Protein 8SW0 (pdb70)

Radius of gyration: 29.97 Å; Cα contacts (8 Å, |Δi|>4): 1704; chains: 1; bounding box: 80×82×67 Å

Solvent-accessible surface area: 35642 Å² total; per-residue (Å²): 118,145,93,19,71,52,40,6,25,9,79,17,0,33,3,42,0,42,14,50,40,147,91,49,42,1,83,7,98,0,76,0,30,0,65,0,148,113,56,18,72,89,2,20,3,9,5,15,91,7,100,19,113,60,0,4,1,24,29,139,85,93,151,66,47,96,9,114,20,83,74,88,68,126,171,72,35,41,4,17,1,38,12,92,60,46,11,107,102,31,59,4,48,0,67,0,30,2,63,4,85,1,9,84,143,74,65,0,0,3,41,6,105,30,89,23,104,116,21,136,72,68,61,3,4,0,0,11,0,52,31,22,15,0,16,30,0,0,1,0,5,4,12,2,35,41,25,4,23,0,19,1,9,0,5,0,30,109,98,31,49,3,15,1,0,7,58,65,95,72,121,110,97,53,120,126,57,128,87,20,14,33,0,90,3,22,152,4,34,51,0,0,2,2,0,0,0,0,0,7,0,32,26,49,83,25,97,50,176,6,168,47,43,15,45,0,66,0,11,0,25,51,64,77,23,142,33,0,128,19,0,14,78,6,0,17,107,2,0,16,24,0,70,83,15,1,113,19,87,18,45,7,77,23,0,5,0,0,0,3,23,104,1,59,52,23,33,3,7,0,0,0,0,0,0,1,89,39,117,33,0,10,27,48,120,186,133,43,94,62,16,15,111,4,153,3,1,21,44,0,0,23,12,0,0,0,0,0,11,2,0,13,7,1,11,60,10,6,22,22,14,8,6,6,23,0,0,0,18,2,0,19,20,32,4,2,41,126,35,28,90,125,20,61,0,38,2,45,0,0,46,33,21,8,15,101,0,0,107,49,1,7,50,96,136,17,41,35,2,20,44,99,9,36,67,17,71,76,7,117,137,47,61,60,36,8,2,55,4,0,0,0,2,0,1,22,3,3,28,34,25,11,20,62,177,41,0,69,120,0,1,39,68,8,1,72,110,22,78,61,112,30,5,23,0,88,43,0,0,83,4,1,66,102,17,18,69,64,58,0,38,52,1,2,60,29,0,1,100,47,74,0,0,0,4,0,72,0,74,31,79,67,68,155,81,41,16,31,0,94,4,32,11,100,16,4,24,9,49,12,78,65,140,32,174,99,80,19,63,3,37,0,12,1,6,0,0,4,33,121,66,22,104,126,45,79,64,98,30,40,0,75,112,76,125,34,98,10,80,1,154,98,1,75,90,126,14,12,2,8,0,6,25,11,8,19,1,0,1,8,6,29,14,18,71,72,8,6,114,40,1,37,68,0,2,102,93,66,43,0,15,42,21,0,4,0,7,4,0,18,16,5,11,24,1,0,49,6,35,54,23,56,2,23,42,0,0,108,3,0,63,0,1,36,59,1,73,30,48,12,0,0,42,24,0,8,75,18,0,18,83,0,14,46,8,0,18,32,26,154,14,65,128,28,0,35,71,1,5,36,61,1,0,27,41,5,7,149,91,19,23,40,84,98,110,142,86,54,48,54,43,58,23,84,3,5,12,51,1,6,10,34,3,0,70,11,24,39,119,61,6,13,67,40,1,79,127,48,6,103,54,23,48,104,57,144,129,110,11,54,59,85,10,32,37,10,0,0,61,2,6,1,17,56,26,72,24,91,20,0,79,41,0,34,131,24,0,148,122,14,137,108,100,110,26,42,29,27,0,5,137,6,0,2,10,2,56,76,98,100,6,3,101,95,1,1,83,28,0,30,41,183,64,6,84,71,108,17,1,0,23,0,1,14,19,0,4,44,10,21,78,85,0,8,95,33,0,9,130,18,1,67,94,46,19,148,73,1,63,115,81,14,98,63,34,139,35,2,18,64,4,0,98,58,2,0,58,24,4,4,55,84,172,26,4,47,69,0,121,54,21,12,120,85,81,86,2,89,37,0,100,171,17,10,103,90,7,18,67,46,0,89,28,13,10,56,6,21,188,109,12,23,99,63,2,44,95,19,4,65,126,70,128,119

Structure (mmCIF, N/CA/C/O backbone):
data_8SW0
#
_entry.id   8SW0
#
_cell.length_a   70.684
_cell.length_b   257.715
_cell.length_c   60.387
_cell.angle_alpha   90.000
_cell.angle_beta   90.000
_cell.angle_gamma   90.000
#
_symmetry.space_group_name_H-M   'P 21 21 2'
#
loop_
_entity.id
_entity.type
_entity.pdbx_description
1 polymer 'Puromycin-sensitive aminopeptidase'
2 non-polymer 'ZINC ION'
3 non-polymer '1,4-DIETHYLENE DIOXIDE'
4 non-polymer 2-AMINO-2-HYDROXYMETHYL-PROPANE-1,3-DIOL
5 water water
#
loop_
_atom_site.group_PDB
_atom_site.id
_atom_site.type_symbol
_atom_site.label_atom_id
_atom_site.label_alt_id
_atom_site.label_comp_id
_atom_site.label_asym_id
_atom_site.label_entity_id
_atom_site.label_seq_id
_atom_site.pdbx_PDB_ins_code
_atom_site.Cartn_x
_atom_site.Cartn_y
_atom_site.Cartn_z
_atom_site.occupancy
_atom_site.B_iso_or_equiv
_atom_site.auth_seq_id
_atom_site.auth_comp_id
_atom_site.auth_asym_id
_atom_site.auth_atom_id
_atom_site.pdbx_PDB_model_num
ATOM 1 N N . PHE A 1 34 ? 28.148 113.486 2.627 1.00 90.33 51 PHE A N 1
ATOM 2 C CA . PHE A 1 34 ? 29.228 113.289 3.589 1.00 89.33 51 PHE A CA 1
ATOM 3 C C . PHE A 1 34 ? 30.543 112.961 2.891 1.00 90.10 51 PHE A C 1
ATOM 4 O O . PHE A 1 34 ? 30.573 112.197 1.927 1.00 89.98 51 PHE A O 1
ATOM 12 N N . GLU A 1 35 ? 31.631 113.543 3.391 1.00 91.27 52 GLU A N 1
ATOM 13 C CA . GLU A 1 35 ? 32.969 113.253 2.900 1.00 92.92 52 GLU A CA 1
ATOM 14 C C . GLU A 1 35 ? 33.918 113.127 4.081 1.00 88.18 52 GLU A C 1
ATOM 15 O O . GLU A 1 35 ? 33.807 113.873 5.058 1.00 88.22 52 GLU A O 1
ATOM 21 N N . ARG A 1 36 ? 34.848 112.181 3.984 1.00 84.67 53 ARG A N 1
ATOM 22 C CA . ARG A 1 36 ? 35.792 111.938 5.063 1.00 81.54 53 ARG A CA 1
ATOM 23 C C . ARG A 1 36 ? 36.807 113.078 5.145 1.00 81.29 53 ARG A C 1
ATOM 24 O O . ARG A 1 36 ? 36.789 114.029 4.359 1.00 84.89 53 ARG A O 1
ATOM 32 N N . LEU A 1 37 ? 37.708 112.973 6.118 1.00 77.69 54 LEU A N 1
ATOM 33 C CA . LEU A 1 37 ? 38.713 114.002 6.321 1.00 77.36 54 LEU A CA 1
ATOM 34 C C . LEU A 1 37 ? 39.693 114.029 5.145 1.00 77.40 54 LEU A C 1
ATOM 35 O O . LEU A 1 37 ? 39.881 113.019 4.459 1.00 75.47 54 LEU A O 1
ATOM 40 N N . PRO A 1 38 ? 40.317 115.183 4.881 1.00 78.55 55 PRO A N 1
ATOM 41 C CA . PRO A 1 38 ? 41.158 115.305 3.677 1.00 80.29 55 PRO A CA 1
ATOM 42 C C . PRO A 1 38 ? 42.355 114.372 3.651 1.00 80.50 55 PRO A C 1
ATOM 43 O O . PRO A 1 38 ? 42.863 114.084 2.561 1.00 82.42 55 PRO A O 1
ATOM 47 N N . ALA A 1 39 ? 42.834 113.908 4.805 1.00 79.97 56 ALA A N 1
ATOM 48 C CA . ALA A 1 39 ? 43.968 112.989 4.899 1.00 83.21 56 ALA A CA 1
ATOM 49 C C . ALA A 1 39 ? 45.271 113.603 4.393 1.00 86.92 56 ALA A C 1
ATOM 50 O O . ALA A 1 39 ? 46.247 112.884 4.155 1.00 88.02 56 ALA A O 1
ATOM 52 N N . ASP A 1 40 ? 45.310 114.925 4.211 1.00 88.34 57 ASP A N 1
ATOM 53 C CA . ASP A 1 40 ? 46.568 115.586 3.888 1.00 90.33 57 ASP A CA 1
ATOM 54 C C . ASP A 1 40 ? 47.515 115.618 5.079 1.00 87.60 57 ASP A C 1
ATOM 55 O O . ASP A 1 40 ? 48.730 115.743 4.891 1.00 87.89 57 ASP A O 1
ATOM 60 N N . VAL A 1 41 ? 46.985 115.507 6.295 1.00 85.88 58 VAL A N 1
ATOM 61 C CA . VAL A 1 41 ? 47.776 115.459 7.519 1.00 83.45 58 VAL A CA 1
ATOM 62 C C . VAL A 1 41 ? 47.267 114.278 8.335 1.00 78.66 58 VAL A C 1
ATOM 63 O O . VAL A 1 41 ? 46.144 114.315 8.853 1.00 76.36 58 VAL A O 1
ATOM 67 N N . SER A 1 42 ? 48.085 113.230 8.450 1.00 77.01 59 SER A N 1
ATOM 68 C CA . SER A 1 42 ? 47.680 112.057 9.208 1.00 74.75 59 SER A CA 1
ATOM 69 C C . SER A 1 42 ? 48.436 111.980 10.531 1.00 74.40 59 SER A C 1
ATOM 70 O O . SER A 1 42 ? 49.630 112.296 10.582 1.00 74.80 59 SER A O 1
ATOM 73 N N . PRO A 1 43 ? 47.773 111.572 11.609 1.00 72.96 60 PRO A N 1
ATOM 74 C CA . PRO A 1 43 ? 48.436 111.519 12.914 1.00 72.99 60 PRO A CA 1
ATOM 75 C C . PRO A 1 43 ? 49.357 110.315 13.044 1.00 73.24 60 PRO A C 1
ATOM 76 O O . PRO A 1 43 ? 49.267 109.335 12.302 1.00 71.37 60 PRO A O 1
ATOM 80 N N . ILE A 1 44 ? 50.257 110.409 14.024 1.00 73.64 61 ILE A N 1
ATOM 81 C CA . ILE A 1 44 ? 51.207 109.350 14.342 1.00 71.70 61 ILE A CA 1
ATOM 82 C C . ILE A 1 44 ? 51.106 108.934 15.805 1.00 70.17 61 ILE A C 1
ATOM 83 O O . ILE A 1 44 ? 51.067 107.741 16.122 1.00 67.03 61 ILE A O 1
ATOM 88 N N . ASN A 1 45 ? 51.055 109.907 16.713 1.00 72.08 62 ASN A N 1
ATOM 89 C CA . ASN A 1 45 ? 50.993 109.625 18.141 1.00 70.91 62 ASN A CA 1
ATOM 90 C C . ASN A 1 45 ? 50.232 110.737 18.847 1.00 71.00 62 ASN A C 1
ATOM 91 O O . ASN A 1 45 ? 50.517 111.919 18.633 1.00 72.26 62 ASN A O 1
ATOM 96 N N . TYR A 1 46 ? 49.273 110.354 19.688 1.00 68.85 63 TYR A N 1
ATOM 97 C CA . TYR A 1 46 ? 48.507 111.294 20.497 1.00 70.05 63 TYR A CA 1
ATOM 98 C C . TYR A 1 46 ? 49.072 111.310 21.913 1.00 71.62 63 TYR A C 1
ATOM 99 O O . TYR A 1 46 ? 49.140 110.265 22.568 1.00 71.09 63 TYR A O 1
ATOM 108 N N . SER A 1 47 ? 49.464 112.490 22.384 1.00 73.43 64 SER A N 1
ATOM 109 C CA . SER A 1 47 ? 49.902 112.689 23.764 1.00 76.77 64 SER A CA 1
ATOM 110 C C . SER A 1 47 ? 48.837 113.528 24.463 1.00 79.07 64 SER A C 1
ATOM 111 O O . SER A 1 47 ? 48.787 114.750 24.295 1.00 81.82 64 SER A O 1
ATOM 114 N N . LEU A 1 48 ? 47.986 112.868 25.245 1.00 78.33 65 LEU A N 1
ATOM 115 C CA . LEU A 1 48 ? 46.852 113.506 25.897 1.00 78.52 65 LEU A CA 1
ATOM 116 C C . LEU A 1 48 ? 47.051 113.549 27.405 1.00 78.60 65 LEU A C 1
ATOM 117 O O . LEU A 1 48 ? 47.597 112.614 27.999 1.00 77.55 65 LEU A O 1
ATOM 122 N N . CYS A 1 49 ? 46.594 114.641 28.018 1.00 79.89 66 CYS A N 1
ATOM 123 C CA . CYS A 1 49 ? 46.591 114.788 29.473 1.00 80.64 66 CYS A CA 1
ATOM 124 C C . CYS A 1 49 ? 45.307 115.518 29.854 1.00 81.59 66 CYS A C 1
ATOM 125 O O . CYS A 1 49 ? 45.240 116.747 29.776 1.00 84.49 66 CYS A O 1
ATOM 128 N N . LEU A 1 50 ? 44.296 114.759 30.264 1.00 79.32 67 LEU A N 1
ATOM 129 C CA . LEU A 1 50 ? 43.004 115.311 30.642 1.00 80.59 67 LEU A CA 1
ATOM 130 C C . LEU A 1 50 ? 42.916 115.449 32.156 1.00 84.90 67 LEU A C 1
ATOM 131 O O . LEU A 1 50 ? 43.302 114.540 32.896 1.00 83.29 67 LEU A O 1
ATOM 136 N N . LYS A 1 51 ? 42.409 116.594 32.611 1.00 90.71 68 LYS A N 1
ATOM 137 C CA . LYS A 1 51 ? 42.149 116.811 34.031 1.00 96.97 68 LYS A CA 1
ATOM 138 C C . LYS A 1 51 ? 40.647 116.927 34.241 1.00 103.37 68 LYS A C 1
ATOM 139 O O . LYS A 1 51 ? 40.076 118.013 34.051 1.00 104.97 68 LYS A O 1
ATOM 145 N N . PRO A 1 52 ? 39.960 115.849 34.621 1.00 109.28 69 PRO A N 1
ATOM 146 C CA . PRO A 1 52 ? 38.500 115.912 34.789 1.00 113.18 69 PRO A CA 1
ATOM 147 C C . PRO A 1 52 ? 38.127 116.788 35.976 1.00 121.24 69 PRO A C 1
ATOM 148 O O . PRO A 1 52 ? 38.451 116.474 37.123 1.00 122.80 69 PRO A O 1
ATOM 152 N N . ASP A 1 53 ? 37.442 117.894 35.693 1.00 126.30 70 ASP A N 1
ATOM 153 C CA . ASP A 1 53 ? 37.005 118.824 36.733 1.00 133.81 70 ASP A CA 1
ATOM 154 C C . ASP A 1 53 ? 35.660 118.336 37.255 1.00 133.45 70 ASP A C 1
ATOM 155 O O . ASP A 1 53 ? 34.599 118.694 36.740 1.00 133.11 70 ASP A O 1
ATOM 160 N N . LEU A 1 54 ? 35.708 117.496 38.286 1.00 136.60 71 LEU A N 1
ATOM 161 C CA . LEU A 1 54 ? 34.494 116.989 38.903 1.00 139.05 71 LEU A CA 1
ATOM 162 C C . LEU A 1 54 ? 33.759 118.120 39.621 1.00 142.52 71 LEU A C 1
ATOM 163 O O . LEU A 1 54 ? 34.306 119.203 39.852 1.00 146.92 71 LEU A O 1
ATOM 168 N N . LEU A 1 55 ? 32.487 117.862 39.943 1.00 138.70 72 LEU A N 1
ATOM 169 C CA . LEU A 1 55 ? 31.587 118.815 40.593 1.00 139.68 72 LEU A CA 1
ATOM 170 C C . LEU A 1 55 ? 31.230 119.974 39.666 1.00 136.61 72 LEU A C 1
ATOM 171 O O . LEU A 1 55 ? 30.094 120.458 39.685 1.00 138.76 72 LEU A O 1
ATOM 176 N N . ASP A 1 56 ? 32.186 120.430 38.857 1.00 131.59 73 ASP A N 1
ATOM 177 C CA . ASP A 1 56 ? 31.921 121.438 37.841 1.00 128.07 73 ASP A CA 1
ATOM 178 C C . ASP A 1 56 ? 31.502 120.831 36.508 1.00 120.19 73 ASP A C 1
ATOM 179 O O . ASP A 1 56 ? 31.018 121.562 35.637 1.00 120.22 73 ASP A O 1
ATOM 184 N N . PHE A 1 57 ? 31.685 119.519 36.335 1.00 112.75 74 PHE A N 1
ATOM 185 C CA . PHE A 1 57 ? 31.220 118.789 35.153 1.00 103.84 74 PHE A CA 1
ATOM 186 C C . PHE A 1 57 ? 31.872 119.309 33.873 1.00 98.32 74 PHE A C 1
ATOM 187 O O . PHE A 1 57 ? 31.241 119.384 32.817 1.00 95.28 74 PHE A O 1
ATOM 195 N N . THR A 1 58 ? 33.149 119.670 33.969 1.00 97.31 75 THR A N 1
ATOM 196 C CA . THR A 1 58 ? 33.952 120.085 32.827 1.00 85.37 75 THR A CA 1
ATOM 197 C C . THR A 1 58 ? 35.292 119.363 32.884 1.00 95.05 75 THR A C 1
ATOM 198 O O . THR A 1 58 ? 35.570 118.597 33.812 1.00 94.06 75 THR A O 1
ATOM 202 N N . PHE A 1 59 ? 36.128 119.602 31.877 1.00 94.98 76 PHE A N 1
ATOM 203 C CA . PHE A 1 59 ? 37.477 119.055 31.874 1.00 95.54 76 PHE A CA 1
ATOM 204 C C . PHE A 1 59 ? 38.334 119.860 30.912 1.00 100.46 76 PHE A C 1
ATOM 205 O O . PHE A 1 59 ? 37.855 120.337 29.880 1.00 101.08 76 PHE A O 1
ATOM 213 N N . GLU A 1 60 ? 39.607 120.005 31.266 1.00 105.29 77 GLU A N 1
ATOM 214 C CA . GLU A 1 60 ? 40.591 120.666 30.425 1.00 110.18 77 GLU A CA 1
ATOM 215 C C . GLU A 1 60 ? 41.714 119.690 30.111 1.00 112.32 77 GLU A C 1
ATOM 216 O O . GLU A 1 60 ? 42.081 118.859 30.948 1.00 112.42 77 GLU A O 1
ATOM 222 N N . GLY A 1 61 ? 42.250 119.787 28.899 1.00 113.67 78 GLY A N 1
ATOM 223 C CA . GLY A 1 61 ? 43.302 118.885 28.475 1.00 111.60 78 GLY A CA 1
ATOM 224 C C . GLY A 1 61 ? 44.095 119.469 27.334 1.00 111.28 78 GLY A C 1
ATOM 225 O O . GLY A 1 61 ? 43.571 120.229 26.514 1.00 112.72 78 GLY A O 1
ATOM 226 N N . LYS A 1 62 ? 45.374 119.110 27.283 1.00 109.76 79 LYS A N 1
ATOM 227 C CA . LYS A 1 62 ? 46.277 119.542 26.227 1.00 108.47 79 LYS A CA 1
ATOM 228 C C . LYS A 1 62 ? 46.691 118.334 25.398 1.00 103.00 79 LYS A C 1
ATOM 229 O O . LYS A 1 62 ? 46.869 117.234 25.932 1.00 101.38 79 LYS A O 1
ATOM 235 N N . LEU A 1 63 ? 46.837 118.541 24.093 1.00 99.59 80 LEU A N 1
ATOM 236 C CA . LEU A 1 63 ? 47.131 117.470 23.152 1.00 94.44 80 LEU A CA 1
ATOM 237 C C . LEU A 1 63 ? 48.392 117.815 22.374 1.00 93.66 80 LEU A C 1
ATOM 238 O O . LEU A 1 63 ? 48.470 118.881 21.752 1.00 95.20 80 LEU A O 1
ATOM 243 N N . GLU A 1 64 ? 49.373 116.917 22.412 1.00 90.93 81 GLU A N 1
ATOM 244 C CA . GLU A 1 64 ? 50.577 117.009 21.587 1.00 89.59 81 GLU A CA 1
ATOM 245 C C . GLU A 1 64 ? 50.530 115.844 20.606 1.00 83.92 81 GLU A C 1
ATOM 246 O O . GLU A 1 64 ? 50.890 114.715 20.950 1.00 83.31 81 GLU A O 1
ATOM 252 N N . ALA A 1 65 ? 50.084 116.119 19.384 1.00 81.48 82 ALA A N 1
ATOM 253 C CA . ALA A 1 65 ? 49.879 115.088 18.374 1.00 78.83 82 ALA A CA 1
ATOM 254 C C . ALA A 1 65 ? 51.021 115.137 17.367 1.00 78.10 82 ALA A C 1
ATOM 255 O O . ALA A 1 65 ? 51.102 116.062 16.552 1.00 77.54 82 ALA A O 1
ATOM 257 N N . ALA A 1 66 ? 51.904 114.143 17.426 1.00 77.28 83 ALA A N 1
ATOM 258 C CA . ALA A 1 66 ? 52.902 113.973 16.380 1.00 76.12 83 ALA A CA 1
ATOM 259 C C . ALA A 1 66 ? 52.212 113.539 15.095 1.00 75.39 83 ALA A C 1
ATOM 260 O O . ALA A 1 66 ? 51.465 112.556 15.082 1.00 73.68 83 ALA A O 1
ATOM 262 N N . ALA A 1 67 ? 52.446 114.280 14.014 1.00 78.78 84 ALA A N 1
ATOM 263 C CA . ALA A 1 67 ? 51.737 114.051 12.765 1.00 81.46 84 ALA A CA 1
ATOM 264 C C . ALA A 1 67 ? 52.709 114.122 11.598 1.00 85.29 84 ALA A C 1
ATOM 265 O O . ALA A 1 67 ? 53.876 114.493 11.748 1.00 88.42 84 ALA A O 1
ATOM 267 N N . GLN A 1 68 ? 52.207 113.757 10.420 1.00 86.39 85 GLN A N 1
ATOM 268 C CA . GLN A 1 68 ? 52.964 113.811 9.177 1.00 89.76 85 GLN A CA 1
ATOM 269 C C . GLN A 1 68 ? 52.152 114.569 8.140 1.00 89.77 85 GLN A C 1
ATOM 270 O O . GLN A 1 68 ? 50.972 114.269 7.931 1.00 87.73 85 GLN A O 1
ATOM 276 N N . VAL A 1 69 ? 52.780 115.548 7.495 1.00 92.38 86 VAL A N 1
ATOM 277 C CA . VAL A 1 69 ? 52.132 116.328 6.446 1.00 94.25 86 VAL A CA 1
ATOM 278 C C . VAL A 1 69 ? 52.397 115.606 5.129 1.00 94.98 86 VAL A C 1
ATOM 279 O O . VAL A 1 69 ? 53.464 115.746 4.530 1.00 96.86 86 VAL A O 1
ATOM 283 N N . ARG A 1 70 ? 51.418 114.819 4.680 1.00 94.26 87 ARG A N 1
ATOM 284 C CA . ARG A 1 70 ? 51.580 114.058 3.449 1.00 95.35 87 ARG A CA 1
ATOM 285 C C . ARG A 1 70 ? 51.458 114.932 2.209 1.00 95.80 87 ARG A C 1
ATOM 286 O O . ARG A 1 70 ? 51.894 114.520 1.128 1.00 96.08 87 ARG A O 1
ATOM 294 N N . GLN A 1 71 ? 50.877 116.122 2.339 1.00 95.76 88 GLN A N 1
ATOM 295 C CA . GLN A 1 71 ? 50.688 117.016 1.207 1.00 97.54 88 GLN A CA 1
ATOM 296 C C . GLN A 1 71 ? 50.661 118.447 1.722 1.00 98.28 88 GLN A C 1
ATOM 297 O O . GLN A 1 71 ? 50.038 118.730 2.749 1.00 96.08 88 GLN A O 1
ATOM 303 N N . ALA A 1 72 ? 51.346 119.339 1.007 1.00 100.77 89 ALA A N 1
ATOM 304 C CA . ALA A 1 72 ? 51.461 120.729 1.431 1.00 100.99 89 ALA A CA 1
ATOM 305 C C . ALA A 1 72 ? 50.085 121.372 1.544 1.00 98.42 89 ALA A C 1
ATOM 306 O O . ALA A 1 72 ? 49.326 121.413 0.571 1.00 98.03 89 ALA A O 1
ATOM 308 N N . THR A 1 73 ? 49.766 121.872 2.736 1.00 96.73 90 THR A N 1
ATOM 309 C CA . THR A 1 73 ? 48.472 122.486 2.988 1.00 96.65 90 THR A CA 1
ATOM 310 C C . THR A 1 73 ? 48.643 123.633 3.973 1.00 98.57 90 THR A C 1
ATOM 311 O O . THR A 1 73 ? 49.592 123.668 4.761 1.00 98.19 90 THR A O 1
ATOM 315 N N . ASN A 1 74 ? 47.706 124.577 3.914 1.00 100.18 91 ASN A N 1
ATOM 316 C CA . ASN A 1 74 ? 47.675 125.712 4.825 1.00 103.24 91 ASN A CA 1
ATOM 317 C C . ASN A 1 74 ? 46.669 125.525 5.952 1.00 100.35 91 ASN A C 1
ATOM 318 O O . ASN A 1 74 ? 46.461 126.450 6.744 1.00 100.53 91 ASN A O 1
ATOM 323 N N . GLN A 1 75 ? 46.044 124.353 6.045 1.00 97.27 92 GLN A N 1
ATOM 324 C CA . GLN A 1 75 ? 45.006 124.123 7.036 1.00 94.98 92 GLN A CA 1
ATOM 325 C C . GLN A 1 75 ? 44.933 122.640 7.367 1.00 91.25 92 GLN A C 1
ATOM 326 O O . GLN A 1 75 ? 45.237 121.784 6.531 1.00 90.15 92 GLN A O 1
ATOM 332 N N . ILE A 1 76 ? 44.527 122.349 8.601 1.00 88.74 93 ILE A N 1
ATOM 333 C CA . ILE A 1 76 ? 44.366 120.986 9.093 1.00 85.67 93 ILE A CA 1
ATOM 334 C C . ILE A 1 76 ? 42.917 120.806 9.519 1.00 84.26 93 ILE A C 1
ATOM 335 O O . ILE A 1 76 ? 42.394 121.604 10.306 1.00 85.54 93 ILE A O 1
ATOM 340 N N . VAL A 1 77 ? 42.273 119.763 9.004 1.00 81.18 94 VAL A N 1
ATOM 341 C CA . VAL A 1 77 ? 40.872 119.474 9.289 1.00 78.83 94 VAL A CA 1
ATOM 342 C C . VAL A 1 77 ? 40.814 118.271 10.220 1.00 75.71 94 VAL A C 1
ATOM 343 O O . VAL A 1 77 ? 41.346 117.201 9.899 1.00 75.52 94 VAL A O 1
ATOM 347 N N . MET A 1 78 ? 40.167 118.446 11.370 1.00 74.49 95 MET A N 1
ATOM 348 C CA . MET A 1 78 ? 40.016 117.397 12.367 1.00 74.27 95 MET A CA 1
ATOM 349 C C . MET A 1 78 ? 38.545 117.262 12.735 1.00 74.29 95 MET A C 1
ATOM 350 O O . MET A 1 78 ? 37.697 118.043 12.297 1.00 76.84 95 MET A O 1
ATOM 355 N N . ASN A 1 79 ? 38.247 116.256 13.552 1.00 69.94 96 ASN A N 1
ATOM 356 C CA . ASN A 1 79 ? 36.930 116.103 14.153 1.00 70.76 96 ASN A CA 1
ATOM 357 C C . ASN A 1 79 ? 36.950 116.687 15.559 1.00 71.55 96 ASN A C 1
ATOM 358 O O . ASN A 1 79 ? 37.921 116.512 16.300 1.00 71.67 96 ASN A O 1
ATOM 363 N N . CYS A 1 80 ? 35.877 117.388 15.918 1.00 73.22 97 CYS A N 1
ATOM 364 C CA . CYS A 1 80 ? 35.797 118.042 17.216 1.00 73.73 97 CYS A CA 1
ATOM 365 C C . CYS A 1 80 ? 34.352 118.438 17.479 1.00 71.34 97 CYS A C 1
ATOM 366 O O . CYS A 1 80 ? 33.663 118.917 16.575 1.00 70.03 97 CYS A O 1
ATOM 369 N N . ALA A 1 81 ? 33.904 118.232 18.715 1.00 71.65 98 ALA A N 1
ATOM 370 C CA . ALA A 1 81 ? 32.546 118.574 19.110 1.00 74.37 98 ALA A CA 1
ATOM 371 C C . ALA A 1 81 ? 32.515 118.820 20.610 1.00 76.24 98 ALA A C 1
ATOM 372 O O . ALA A 1 81 ? 33.225 118.154 21.369 1.00 76.56 98 ALA A O 1
ATOM 374 N N . ASP A 1 82 ? 31.692 119.787 21.025 1.00 78.67 99 ASP A N 1
ATOM 375 C CA . ASP A 1 82 ? 31.530 120.149 22.434 1.00 81.24 99 ASP A CA 1
ATOM 376 C C . ASP A 1 82 ? 32.855 120.555 23.075 1.00 82.08 99 ASP A C 1
ATOM 377 O O . ASP A 1 82 ? 33.042 120.408 24.285 1.00 76.42 99 ASP A O 1
ATOM 382 N N . ILE A 1 83 ? 33.785 121.068 22.272 1.00 82.50 100 ILE A N 1
ATOM 383 C CA . ILE A 1 83 ? 35.111 121.452 22.744 1.00 84.20 100 ILE A CA 1
ATOM 384 C C . ILE A 1 83 ? 35.516 122.748 22.058 1.00 87.12 100 ILE A C 1
ATOM 385 O O . ILE A 1 83 ? 35.501 122.836 20.826 1.00 87.37 100 ILE A O 1
ATOM 390 N N . ASP A 1 84 ? 35.877 123.751 22.853 1.00 89.33 101 ASP A N 1
ATOM 391 C CA . ASP A 1 84 ? 36.416 125.004 22.342 1.00 92.42 101 ASP A CA 1
ATOM 392 C C . ASP A 1 84 ? 37.927 125.008 22.533 1.00 92.06 101 ASP A C 1
ATOM 393 O O . ASP A 1 84 ? 38.419 124.774 23.642 1.00 85.39 101 ASP A O 1
ATOM 398 N N . ILE A 1 85 ? 38.656 125.264 21.452 1.00 85.12 102 ILE A N 1
ATOM 399 C CA . ILE A 1 85 ? 40.114 125.257 21.491 1.00 85.35 102 ILE A CA 1
ATOM 400 C C . ILE A 1 85 ? 40.607 126.590 22.036 1.00 91.70 102 ILE A C 1
ATOM 401 O O . ILE A 1 85 ? 40.165 127.657 21.595 1.00 94.21 102 ILE A O 1
ATOM 406 N N . ILE A 1 86 ? 41.521 126.531 23.004 1.00 92.41 10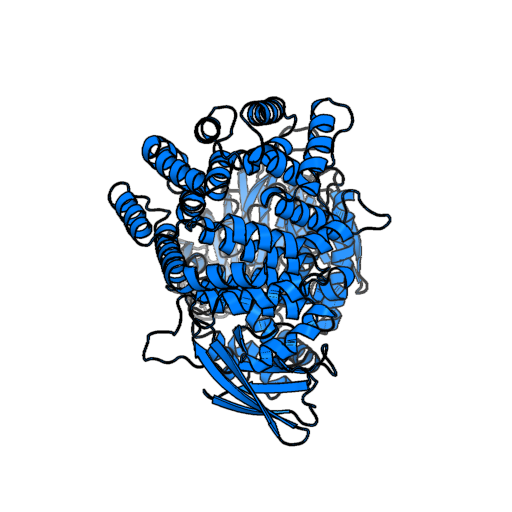3 ILE A N 1
ATOM 407 C CA . ILE A 1 86 ? 42.127 127.748 23.536 1.00 95.78 103 ILE A CA 1
ATOM 408 C C . ILE A 1 86 ? 43.149 128.308 22.554 1.00 96.82 103 ILE A C 1
ATOM 409 O O . ILE A 1 86 ? 42.989 129.415 22.027 1.00 98.88 103 ILE A O 1
ATOM 414 N N . THR A 1 87 ? 44.214 127.551 22.295 1.00 92.60 104 THR A N 1
ATOM 415 C CA . THR A 1 87 ? 45.187 127.899 21.269 1.00 101.38 104 THR A CA 1
ATOM 416 C C . THR A 1 87 ? 45.689 126.621 20.613 1.00 99.17 104 THR A C 1
ATOM 417 O O . THR A 1 87 ? 45.561 125.524 21.163 1.00 96.19 104 THR A O 1
ATOM 421 N N . ALA A 1 88 ? 46.259 126.776 19.421 1.00 99.06 105 ALA A N 1
ATOM 422 C CA . ALA A 1 88 ? 46.743 125.640 18.651 1.00 96.59 105 ALA A CA 1
ATOM 423 C C . ALA A 1 88 ? 47.890 126.093 17.763 1.00 89.22 105 ALA A C 1
ATOM 424 O O . ALA A 1 88 ? 47.809 127.144 17.122 1.00 102.61 105 ALA A O 1
ATOM 426 N N . SER A 1 89 ? 48.952 125.291 17.728 1.00 91.48 106 SER A N 1
ATOM 427 C CA . SER A 1 89 ? 50.125 125.592 16.924 1.00 93.92 106 SER A CA 1
ATOM 428 C C . SER A 1 89 ? 50.703 124.294 16.384 1.00 91.99 106 SER A C 1
ATOM 429 O O . SER A 1 89 ? 50.587 123.236 17.008 1.00 89.82 106 SER A O 1
ATOM 432 N N . TYR A 1 90 ? 51.317 124.386 15.208 1.00 93.04 107 TYR A N 1
ATOM 433 C CA . TYR A 1 90 ? 51.995 123.264 14.574 1.00 92.79 107 TYR A CA 1
ATOM 434 C C . TYR A 1 90 ? 53.484 123.572 14.517 1.00 94.98 107 TYR A C 1
ATOM 435 O O . TYR A 1 90 ? 53.887 124.599 13.962 1.00 97.43 107 TYR A O 1
ATOM 444 N N . ALA A 1 91 ? 54.295 122.686 15.091 1.00 94.48 108 ALA A N 1
ATOM 445 C CA . ALA A 1 91 ? 55.743 122.857 15.112 1.00 97.01 108 ALA A CA 1
ATOM 446 C C . ALA A 1 91 ? 56.401 121.776 14.265 1.00 93.92 108 ALA A C 1
ATOM 447 O O . ALA A 1 91 ? 56.526 120.627 14.716 1.00 86.12 108 ALA A O 1
ATOM 449 N N . PRO A 1 92 ? 56.831 122.082 13.042 1.00 94.09 109 PRO A N 1
ATOM 450 C CA . PRO A 1 92 ? 57.543 121.083 12.236 1.00 94.00 109 PRO A CA 1
ATOM 451 C C . PRO A 1 92 ? 58.853 120.677 12.895 1.00 95.60 109 PRO A C 1
ATOM 452 O O . PRO A 1 92 ? 59.335 121.305 13.841 1.00 96.49 109 PRO A O 1
ATOM 456 N N . GLU A 1 93 ? 59.435 119.596 12.374 1.00 95.93 110 GLU A N 1
ATOM 457 C CA . GLU A 1 93 ? 60.608 118.981 12.984 1.00 98.89 110 GLU A CA 1
ATOM 458 C C . GLU A 1 93 ? 61.782 119.949 13.073 1.00 102.91 110 GLU A C 1
ATOM 459 O O . GLU A 1 93 ? 62.383 120.308 12.056 1.00 104.51 110 GLU A O 1
ATOM 465 N N . GLY A 1 94 ? 62.109 120.376 14.292 1.00 104.79 111 GLY A N 1
ATOM 466 C CA . GLY A 1 94 ? 63.247 121.241 14.524 1.00 109.41 111 GLY A CA 1
ATOM 467 C C . GLY A 1 94 ? 63.025 122.707 14.232 1.00 112.32 111 GLY A C 1
ATOM 468 O O . GLY A 1 94 ? 63.991 123.478 14.262 1.00 115.36 111 GLY A O 1
ATOM 469 N N . ASP A 1 95 ? 61.794 123.122 13.953 1.00 111.18 112 ASP A N 1
ATOM 470 C CA . ASP A 1 95 ? 61.487 124.506 13.623 1.00 113.68 112 ASP A CA 1
ATOM 471 C C . ASP A 1 95 ? 60.595 125.119 14.695 1.00 113.09 112 ASP A C 1
ATOM 472 O O . ASP A 1 95 ? 60.088 124.436 15.589 1.00 110.50 112 ASP A O 1
ATOM 477 N N . GLU A 1 96 ? 60.408 126.432 14.590 1.00 116.30 113 GLU A N 1
ATOM 478 C CA . GLU A 1 96 ? 59.521 127.139 15.500 1.00 116.52 113 GLU A CA 1
ATOM 479 C C . GLU A 1 96 ? 58.064 126.856 15.150 1.00 111.92 113 GLU A C 1
ATOM 480 O O . GLU A 1 96 ? 57.704 126.676 13.984 1.00 110.19 113 GLU A O 1
ATOM 486 N N . GLU A 1 97 ? 57.224 126.815 16.179 1.00 109.85 114 GLU A N 1
ATOM 487 C CA . GLU A 1 97 ? 55.807 126.561 15.973 1.00 106.32 114 GLU A CA 1
ATOM 488 C C . GLU A 1 97 ? 55.136 127.751 15.299 1.00 106.29 114 GLU A C 1
ATOM 489 O O . GLU A 1 97 ? 55.512 128.908 15.507 1.00 108.81 114 GLU A O 1
ATOM 495 N N . ILE A 1 98 ? 54.137 127.453 14.476 1.00 104.03 115 ILE A N 1
ATOM 496 C CA . ILE A 1 98 ? 53.359 128.460 13.765 1.00 106.35 115 ILE A CA 1
ATOM 497 C C . ILE A 1 98 ? 51.955 128.425 14.353 1.00 105.14 115 ILE A C 1
ATOM 498 O O . ILE A 1 98 ? 51.171 127.512 14.068 1.00 103.50 115 ILE A O 1
ATOM 503 N N . HIS A 1 99 ? 51.633 129.416 15.182 1.00 105.92 116 HIS A N 1
ATOM 504 C CA . HIS A 1 99 ? 50.323 129.462 15.815 1.00 104.35 116 HIS A CA 1
ATOM 505 C C . HIS A 1 99 ? 49.234 129.649 14.767 1.00 104.52 116 HIS A C 1
ATOM 506 O O . HIS A 1 99 ? 49.400 130.393 13.796 1.00 105.80 116 HIS A O 1
ATOM 513 N N . ALA A 1 100 ? 48.115 128.961 14.968 1.00 103.74 117 ALA A N 1
ATOM 514 C CA . ALA A 1 100 ? 46.999 129.024 14.033 1.00 104.17 117 ALA A CA 1
ATOM 515 C C . ALA A 1 100 ? 46.161 130.269 14.303 1.00 97.90 117 ALA A C 1
ATOM 516 O O . ALA A 1 100 ? 45.693 130.482 15.428 1.00 98.21 117 ALA A O 1
ATOM 518 N N . THR A 1 101 ? 45.971 131.089 13.269 1.00 101.54 118 THR A N 1
ATOM 519 C CA . THR A 1 101 ? 45.152 132.289 13.365 1.00 102.68 118 THR A CA 1
ATOM 520 C C . THR A 1 101 ? 43.818 132.128 12.648 1.00 111.87 118 THR A C 1
ATOM 521 O O . THR A 1 101 ? 43.141 133.123 12.373 1.00 104.21 118 THR A O 1
ATOM 525 N N . GLY A 1 102 ? 43.430 130.894 12.339 1.00 108.74 119 GLY A N 1
ATOM 526 C CA . GLY A 1 102 ? 42.166 130.633 11.682 1.00 107.08 119 GLY A CA 1
ATOM 527 C C . GLY A 1 102 ? 41.436 129.436 12.256 1.00 102.67 119 GLY A C 1
ATOM 528 O O . GLY A 1 102 ? 41.893 128.296 12.122 1.00 98.21 119 GLY A O 1
ATOM 529 N N . PHE A 1 103 ? 40.299 129.684 12.901 1.00 102.74 120 PHE A N 1
ATOM 530 C CA . PHE A 1 103 ? 39.483 128.640 13.504 1.00 99.81 120 PHE A CA 1
ATOM 531 C C . PHE A 1 103 ? 38.125 128.590 12.816 1.00 101.82 120 PHE A C 1
ATOM 532 O O . PHE A 1 103 ? 37.563 129.627 12.451 1.00 107.73 120 PHE A O 1
ATOM 540 N N . ASN A 1 104 ? 37.599 127.378 12.645 1.00 96.98 121 ASN A N 1
ATOM 541 C CA . ASN A 1 104 ? 36.345 127.188 11.915 1.00 97.03 121 ASN A CA 1
ATOM 542 C C . ASN A 1 104 ? 35.625 125.984 12.518 1.00 94.63 121 ASN A C 1
ATOM 543 O O . ASN A 1 104 ? 35.991 124.838 12.243 1.00 92.22 121 ASN A O 1
ATOM 548 N N . TYR A 1 105 ? 34.604 126.250 13.329 1.00 95.43 122 TYR A N 1
ATOM 549 C CA . TYR A 1 105 ? 33.840 125.207 14.004 1.00 94.20 122 TYR A CA 1
ATOM 550 C C . TYR A 1 105 ? 32.578 124.900 13.204 1.00 95.43 122 TYR A C 1
ATOM 551 O O . TYR A 1 105 ? 31.737 125.782 13.001 1.00 98.35 122 TYR A O 1
ATOM 560 N N . GLN A 1 106 ? 32.444 123.652 12.764 1.00 93.99 123 GLN A N 1
ATOM 561 C CA . GLN A 1 106 ? 31.275 123.190 12.017 1.00 95.40 123 GLN A CA 1
ATOM 562 C C . GLN A 1 106 ? 30.585 122.124 12.863 1.00 93.64 123 GLN A C 1
ATOM 563 O O . GLN A 1 106 ? 31.007 120.964 12.878 1.00 89.02 123 GLN A O 1
ATOM 569 N N . ASN A 1 107 ? 29.521 122.517 13.567 1.00 97.35 124 ASN A N 1
ATOM 570 C CA . ASN A 1 107 ? 28.887 121.607 14.515 1.00 99.01 124 ASN A CA 1
ATOM 571 C C . ASN A 1 107 ? 28.042 120.550 13.814 1.00 98.31 124 ASN A C 1
ATOM 572 O O . ASN A 1 107 ? 27.932 119.422 14.311 1.00 96.60 124 ASN A O 1
ATOM 577 N N . GLU A 1 108 ? 27.433 120.890 12.674 1.00 99.64 125 GLU A N 1
ATOM 578 C CA . GLU A 1 108 ? 26.611 119.919 11.958 1.00 101.02 125 GLU A CA 1
ATOM 579 C C . GLU A 1 108 ? 27.434 118.737 11.464 1.00 96.75 125 GLU A C 1
ATOM 580 O O . GLU A 1 108 ? 26.937 117.605 11.426 1.00 94.43 125 GLU A O 1
ATOM 586 N N . ASP A 1 109 ? 28.687 118.974 11.086 1.00 95.05 126 ASP A N 1
ATOM 587 C CA . ASP A 1 109 ? 29.580 117.918 10.636 1.00 90.99 126 ASP A CA 1
ATOM 588 C C . ASP A 1 109 ? 30.579 117.500 11.705 1.00 88.83 126 ASP A C 1
ATOM 589 O O . ASP A 1 109 ? 31.352 116.563 11.477 1.00 88.09 126 ASP A O 1
ATOM 594 N N . GLU A 1 110 ? 30.580 118.171 12.860 1.00 88.06 127 GLU A N 1
ATOM 595 C CA . GLU A 1 110 ? 31.468 117.850 13.979 1.00 85.51 127 GLU A CA 1
ATOM 596 C C . GLU A 1 110 ? 32.938 117.887 13.571 1.00 84.59 127 GLU A C 1
ATOM 597 O O . GLU A 1 110 ? 33.758 117.127 14.090 1.00 83.85 127 GLU A O 1
ATOM 603 N N . LYS A 1 111 ? 33.282 118.776 12.642 1.00 84.98 128 LYS A N 1
ATOM 604 C CA . LYS A 1 111 ? 34.646 118.911 12.155 1.00 85.11 128 LYS A CA 1
ATOM 605 C C . LYS A 1 111 ? 35.093 120.358 12.290 1.00 86.07 128 LYS A C 1
ATOM 606 O O . LYS A 1 111 ? 34.287 121.287 12.186 1.00 87.99 128 LYS A O 1
ATOM 612 N N . VAL A 1 112 ? 36.389 120.541 12.532 1.00 84.71 129 VAL A N 1
ATOM 613 C CA . VAL A 1 112 ? 36.981 121.859 12.730 1.00 85.72 129 VAL A CA 1
ATOM 614 C C . VAL A 1 112 ? 38.191 121.989 11.817 1.00 83.88 129 VAL A C 1
ATOM 615 O O . VAL A 1 112 ? 39.024 121.078 11.748 1.00 80.70 129 VAL A O 1
ATOM 619 N N . THR A 1 113 ? 38.285 123.117 11.116 1.00 85.44 130 THR A N 1
ATOM 620 C CA . THR A 1 113 ? 39.406 123.411 10.235 1.00 85.62 130 THR A CA 1
ATOM 621 C C . THR A 1 113 ? 40.332 124.414 10.910 1.00 88.75 130 THR A C 1
ATOM 622 O O . THR A 1 113 ? 39.893 125.494 11.320 1.00 91.33 130 THR A O 1
ATOM 626 N N . LEU A 1 114 ? 41.609 124.055 11.023 1.00 88.39 131 LEU A N 1
ATOM 627 C CA . LEU A 1 114 ? 42.624 124.884 11.671 1.00 90.19 131 LEU A CA 1
ATOM 628 C C . LEU A 1 114 ? 43.521 125.478 10.590 1.00 92.24 131 LEU A C 1
ATOM 629 O O . LEU A 1 114 ? 44.409 124.800 10.067 1.00 92.00 131 LEU A O 1
ATOM 634 N N . SER A 1 115 ? 43.291 126.748 10.265 1.00 94.95 132 SER A N 1
ATOM 635 C CA . SER A 1 115 ? 44.066 127.436 9.244 1.00 98.12 132 SER A CA 1
ATOM 636 C C . SER A 1 115 ? 45.345 128.021 9.835 1.00 100.27 132 SER A C 1
ATOM 637 O O . SER A 1 115 ? 45.415 128.344 11.024 1.00 100.49 132 SER A O 1
ATOM 640 N N . PHE A 1 116 ? 46.357 128.160 8.985 1.00 101.53 133 PHE A N 1
ATOM 641 C CA . PHE A 1 116 ? 47.663 128.657 9.387 1.00 103.91 133 PHE A CA 1
ATOM 642 C C . PHE A 1 116 ? 48.137 129.729 8.419 1.00 109.35 133 PHE A C 1
ATOM 643 O O . PHE A 1 116 ? 47.729 129.742 7.252 1.00 110.52 133 PHE A O 1
ATOM 651 N N . PRO A 1 117 ? 48.994 130.649 8.878 1.00 112.44 134 PRO A N 1
ATOM 652 C CA . PRO A 1 117 ? 49.460 131.721 7.979 1.00 117.64 134 PRO A CA 1
ATOM 653 C C . PRO A 1 117 ? 50.251 131.216 6.784 1.00 120.48 134 PRO A C 1
ATOM 654 O O . PRO A 1 117 ? 50.018 131.671 5.657 1.00 122.72 134 PRO A O 1
ATOM 658 N N . SER A 1 118 ? 51.184 130.292 6.994 1.00 120.41 135 SER A N 1
ATOM 659 C CA . SER A 1 118 ? 52.027 129.776 5.928 1.00 122.81 135 SER A CA 1
ATOM 660 C C . SER A 1 118 ? 51.814 128.277 5.767 1.00 119.37 135 SER A C 1
ATOM 661 O O . SER A 1 118 ? 51.326 127.595 6.673 1.00 117.85 135 SER A O 1
ATOM 664 N N . THR A 1 119 ? 52.190 127.772 4.595 1.00 118.14 136 THR A N 1
ATOM 665 C CA . THR A 1 119 ? 52.049 126.352 4.304 1.00 117.81 136 THR A CA 1
ATOM 666 C C . THR A 1 119 ? 52.955 125.530 5.212 1.00 118.15 136 THR A C 1
ATOM 667 O O . THR A 1 119 ? 54.097 125.909 5.488 1.00 120.21 136 THR A O 1
ATOM 671 N N . LEU A 1 120 ? 52.436 124.393 5.681 1.00 117.37 137 LEU A N 1
ATOM 672 C CA . LEU A 1 120 ? 53.174 123.558 6.620 1.00 117.27 137 LEU A CA 1
ATOM 673 C C . LEU A 1 120 ? 54.230 122.693 5.944 1.00 119.63 137 LEU A C 1
ATOM 674 O O . LEU A 1 120 ? 55.184 122.278 6.612 1.00 122.25 137 LEU A O 1
ATOM 679 N N . GLN A 1 121 ? 54.071 122.406 4.648 1.00 119.79 138 GLN A N 1
ATOM 680 C CA . GLN A 1 121 ? 55.048 121.676 3.843 1.00 119.11 138 GLN A CA 1
ATOM 681 C C . GLN A 1 121 ? 55.199 120.221 4.279 1.00 115.08 138 GLN A C 1
ATOM 682 O O . GLN A 1 121 ? 54.875 119.861 5.415 1.00 113.39 138 GLN A O 1
ATOM 688 N N . THR A 1 122 ? 55.697 119.381 3.375 1.00 112.30 139 THR A N 1
ATOM 689 C CA . THR A 1 122 ? 55.833 117.959 3.656 1.00 105.58 139 THR A CA 1
ATOM 690 C C . THR A 1 122 ? 56.885 117.717 4.732 1.00 103.29 139 THR A C 1
ATOM 691 O O . THR A 1 122 ? 57.952 118.338 4.733 1.00 105.12 139 THR A O 1
ATOM 695 N N . GLY A 1 123 ? 56.578 116.815 5.650 1.00 99.49 140 GLY A N 1
ATOM 696 C CA . GLY A 1 123 ? 57.498 116.460 6.708 1.00 97.81 140 GLY A CA 1
ATOM 697 C C . GLY A 1 123 ? 56.741 116.025 7.946 1.00 93.53 140 GLY A C 1
ATOM 698 O O . GLY A 1 123 ? 55.539 115.781 7.910 1.00 79.60 140 GLY A O 1
ATOM 699 N N . THR A 1 124 ? 57.480 115.933 9.047 1.00 92.92 141 THR A N 1
ATOM 700 C CA . THR A 1 124 ? 56.937 115.539 10.338 1.00 90.65 141 THR A CA 1
ATOM 701 C C . THR A 1 124 ? 56.901 116.746 11.267 1.00 89.92 141 THR A C 1
ATOM 702 O O . THR A 1 124 ? 57.835 117.554 11.287 1.00 92.32 141 THR A O 1
ATOM 706 N N . GLY A 1 125 ? 55.817 116.868 12.029 1.00 87.71 142 GLY A N 1
ATOM 707 C CA . GLY A 1 125 ? 55.676 117.966 12.965 1.00 88.69 142 GLY A CA 1
ATOM 708 C C . GLY A 1 125 ? 54.963 117.580 14.243 1.00 86.70 142 GLY A C 1
ATOM 709 O O . GLY A 1 125 ? 54.690 116.398 14.479 1.00 84.11 142 GLY A O 1
ATOM 710 N N . THR A 1 126 ? 54.653 118.569 15.079 1.00 87.83 143 THR A N 1
ATOM 711 C CA . THR A 1 126 ? 53.971 118.345 16.350 1.00 86.70 143 THR A CA 1
ATOM 712 C C . THR A 1 126 ? 52.843 119.360 16.482 1.00 85.66 143 THR A C 1
ATOM 713 O O . THR A 1 126 ? 53.096 120.564 16.593 1.00 87.60 143 THR A O 1
ATOM 717 N N . LEU A 1 127 ? 51.606 118.873 16.467 1.00 82.03 144 LEU A N 1
ATOM 718 C CA . LEU A 1 127 ? 50.434 119.719 16.651 1.00 82.73 144 LEU A CA 1
ATOM 719 C C . LEU A 1 127 ? 50.123 119.809 18.140 1.00 83.55 144 LEU A C 1
ATOM 720 O O . LEU A 1 127 ? 49.779 118.803 18.770 1.00 81.08 144 LEU A O 1
ATOM 725 N N . LYS A 1 128 ? 50.253 121.007 18.701 1.00 87.09 145 LYS A N 1
ATOM 726 C CA . LYS A 1 128 ? 50.031 121.248 20.121 1.00 90.51 145 LYS A CA 1
ATOM 727 C C . LYS A 1 128 ? 48.719 122.001 20.290 1.00 94.39 145 LYS A C 1
ATOM 728 O O . LYS A 1 128 ? 48.581 123.130 19.807 1.00 97.54 145 LYS A O 1
ATOM 734 N N . ILE A 1 129 ? 47.759 121.373 20.967 1.00 94.97 146 ILE A N 1
ATOM 735 C CA . ILE A 1 129 ? 46.418 121.926 21.129 1.00 98.62 146 ILE A CA 1
ATOM 736 C C . ILE A 1 129 ? 46.001 121.759 22.584 1.00 101.97 146 ILE A C 1
ATOM 737 O O . ILE A 1 129 ? 45.848 120.628 23.062 1.00 101.10 146 ILE A O 1
ATOM 742 N N . ASP A 1 130 ? 45.815 122.872 23.284 1.00 107.59 147 ASP A N 1
ATOM 743 C CA . ASP A 1 130 ? 45.144 122.875 24.574 1.00 110.27 147 ASP A CA 1
ATOM 744 C C . ASP A 1 130 ? 43.706 123.339 24.381 1.00 108.39 147 ASP A C 1
ATOM 745 O O . ASP A 1 130 ? 43.415 124.177 23.524 1.00 109.06 147 ASP A O 1
ATOM 750 N N . PHE A 1 131 ? 42.804 122.778 25.177 1.00 103.08 148 PHE A N 1
ATOM 751 C CA . PHE A 1 131 ? 41.379 122.979 24.956 1.00 98.70 148 PHE A CA 1
ATOM 752 C C . PHE A 1 131 ? 40.640 122.737 26.265 1.00 96.96 148 PHE A C 1
ATOM 753 O O . PHE A 1 131 ? 41.242 122.433 27.298 1.00 97.11 148 PHE A O 1
ATOM 761 N N . VAL A 1 132 ? 39.317 122.877 26.208 1.00 95.17 149 VAL A N 1
ATOM 762 C CA . VAL A 1 132 ? 38.449 122.630 27.350 1.00 94.50 149 VAL A CA 1
ATOM 763 C C . VAL A 1 132 ? 37.205 121.910 26.847 1.00 92.15 149 VAL A C 1
ATOM 764 O O . VAL A 1 132 ? 36.762 122.112 25.711 1.00 91.85 149 VAL A O 1
ATOM 768 N N . GLY A 1 133 ? 36.655 121.042 27.693 1.00 90.73 150 GLY A N 1
ATOM 769 C CA . GLY A 1 133 ? 35.493 120.263 27.316 1.00 78.54 150 GLY A CA 1
ATOM 770 C C . GLY A 1 133 ? 34.438 120.191 28.399 1.00 85.52 150 GLY A C 1
ATOM 771 O O . GLY A 1 133 ? 34.515 120.909 29.401 1.00 88.93 150 GLY A O 1
ATOM 772 N N . GLU A 1 134 ? 33.447 119.323 28.211 1.00 83.72 151 GLU A N 1
ATOM 773 C CA . GLU A 1 134 ? 32.349 119.172 29.154 1.00 85.67 151 GLU A CA 1
ATOM 774 C C . GLU A 1 134 ? 32.106 117.695 29.419 1.00 81.83 151 GLU A C 1
ATOM 775 O O . GLU A 1 134 ? 32.074 116.889 28.484 1.00 77.39 151 GLU A O 1
ATOM 781 N N . LEU A 1 135 ? 31.939 117.345 30.695 1.00 83.13 152 LEU A N 1
ATOM 782 C CA . LEU A 1 135 ? 31.504 116.005 31.085 1.00 81.88 152 LEU A CA 1
ATOM 783 C C . LEU A 1 135 ? 29.981 115.971 30.986 1.00 82.32 152 LEU A C 1
ATOM 784 O O . LEU A 1 135 ? 29.251 116.124 31.968 1.00 83.69 152 LEU A O 1
ATOM 789 N N . ASN A 1 136 ? 29.501 115.769 29.760 1.00 81.38 153 ASN A N 1
ATOM 790 C CA . ASN A 1 136 ? 28.086 115.916 29.451 1.00 83.33 153 ASN A CA 1
ATOM 791 C C . ASN A 1 136 ? 27.249 114.853 30.162 1.00 84.31 153 ASN A C 1
ATOM 792 O O . ASN A 1 136 ? 27.761 113.941 30.818 1.00 83.00 153 ASN A O 1
ATOM 797 N N . ASP A 1 137 ? 25.930 114.989 30.023 1.00 86.75 154 ASP A N 1
ATOM 798 C CA . ASP A 1 137 ? 24.972 114.034 30.563 1.00 87.87 154 ASP A CA 1
ATOM 799 C C . ASP A 1 137 ? 24.349 113.168 29.473 1.00 85.00 154 ASP A C 1
ATOM 800 O O . ASP A 1 137 ? 23.311 112.538 29.701 1.00 84.63 154 ASP A O 1
ATOM 805 N N . LYS A 1 138 ? 24.960 113.129 28.291 1.00 83.46 155 LYS A N 1
ATOM 806 C CA . LYS A 1 138 ? 24.443 112.371 27.161 1.00 82.11 155 LYS A CA 1
ATOM 807 C C . LYS A 1 138 ? 25.000 110.953 27.095 1.00 80.31 155 LYS A C 1
ATOM 808 O O . LYS A 1 138 ? 24.750 110.250 26.110 1.00 79.20 155 LYS A O 1
ATOM 814 N N . MET A 1 139 ? 25.751 110.525 28.114 1.00 80.62 156 MET A N 1
ATOM 815 C CA . MET A 1 139 ? 26.315 109.175 28.184 1.00 80.42 156 MET A CA 1
ATOM 816 C C . MET A 1 139 ? 27.197 108.861 26.977 1.00 78.34 156 MET A C 1
ATOM 817 O O . MET A 1 139 ? 27.291 107.709 26.546 1.00 76.35 156 MET A O 1
ATOM 822 N N . LYS A 1 140 ? 27.855 109.880 26.427 1.00 78.67 157 LYS A N 1
ATOM 823 C CA . LYS A 1 140 ? 28.686 109.722 25.243 1.00 76.26 157 LYS A CA 1
ATOM 824 C C . LYS A 1 140 ? 29.945 110.563 25.390 1.00 76.05 157 LYS A C 1
ATOM 825 O O . LYS A 1 140 ? 29.946 111.596 26.065 1.00 77.61 157 LYS A O 1
ATOM 831 N N . GLY A 1 141 ? 31.017 110.110 24.748 1.00 74.48 158 GLY A N 1
ATOM 832 C CA . GLY A 1 141 ? 32.282 110.827 24.836 1.00 75.50 158 GLY A CA 1
ATOM 833 C C . GLY A 1 141 ? 32.870 110.704 26.228 1.00 76.50 158 GLY A C 1
ATOM 834 O O . GLY A 1 141 ? 32.935 109.613 26.806 1.00 78.36 158 GLY A O 1
ATOM 835 N N . PHE A 1 142 ? 33.311 111.832 26.776 1.00 76.00 159 PHE A N 1
ATOM 836 C CA . PHE A 1 142 ? 33.804 111.905 28.149 1.00 77.59 159 PHE A CA 1
ATOM 837 C C . PHE A 1 142 ? 32.699 112.547 28.979 1.00 80.11 159 PHE A C 1
ATOM 838 O O . PHE A 1 142 ? 32.573 113.774 29.020 1.00 83.87 159 PHE A O 1
ATOM 846 N N . TYR A 1 143 ? 31.894 111.718 29.633 1.00 78.08 160 TYR A N 1
ATOM 847 C CA . TYR A 1 143 ? 30.694 112.169 30.324 1.00 80.17 160 TYR A CA 1
ATOM 848 C C . TYR A 1 143 ? 30.778 111.830 31.810 1.00 81.37 160 TYR A C 1
ATOM 849 O O . TYR A 1 143 ? 31.726 111.195 32.278 1.00 80.82 160 TYR A O 1
ATOM 858 N N . ARG A 1 144 ? 29.761 112.265 32.549 1.00 83.38 161 ARG A N 1
ATOM 859 C CA . ARG A 1 144 ? 29.655 112.009 33.978 1.00 84.21 161 ARG A CA 1
ATOM 860 C C . ARG A 1 144 ? 28.737 110.817 34.224 1.00 82.51 161 ARG A C 1
ATOM 861 O O . ARG A 1 144 ? 27.695 110.676 33.577 1.00 79.57 161 ARG A O 1
ATOM 869 N N . SER A 1 145 ? 29.136 109.955 35.157 1.00 84.84 162 SER A N 1
ATOM 870 C CA . SER A 1 145 ? 28.389 108.745 35.493 1.00 85.76 162 SER A CA 1
ATOM 871 C C . SER A 1 145 ? 27.987 108.817 36.960 1.00 90.89 162 SER A C 1
ATOM 872 O O . SER A 1 145 ? 28.841 108.727 37.848 1.00 91.44 162 SER A O 1
ATOM 875 N N . LYS A 1 146 ? 26.690 108.967 37.209 1.00 95.48 163 LYS A N 1
ATOM 876 C CA . LYS A 1 146 ? 26.191 109.089 38.573 1.00 101.92 163 LYS A CA 1
ATOM 877 C C . LYS A 1 146 ? 26.253 107.739 39.277 1.00 100.39 163 LYS A C 1
ATOM 878 O O . LYS A 1 146 ? 25.694 106.749 38.794 1.00 99.06 163 LYS A O 1
ATOM 884 N N . TYR A 1 147 ? 26.939 107.701 40.416 1.00 101.66 164 TYR A N 1
ATOM 885 C CA . TYR A 1 147 ? 27.005 106.513 41.252 1.00 101.75 164 TYR A CA 1
ATOM 886 C C . TYR A 1 147 ? 26.812 106.927 42.702 1.00 107.37 164 TYR A C 1
ATOM 887 O O . TYR A 1 147 ? 27.026 108.084 43.073 1.00 110.18 164 TYR A O 1
ATOM 896 N N . THR A 1 148 ? 26.398 105.967 43.523 1.00 109.10 165 THR A N 1
ATOM 897 C CA . THR A 1 148 ? 26.139 106.202 44.936 1.00 114.10 165 THR A CA 1
ATOM 898 C C . THR A 1 148 ? 27.098 105.368 45.770 1.00 115.40 165 THR A C 1
ATOM 899 O O . THR A 1 148 ? 27.250 104.164 45.535 1.00 113.19 165 THR A O 1
ATOM 903 N N . THR A 1 149 ? 27.741 106.011 46.740 1.00 119.28 166 THR A N 1
ATOM 904 C CA . THR A 1 149 ? 28.654 105.367 47.674 1.00 120.56 166 THR A CA 1
ATOM 905 C C . THR A 1 149 ? 27.899 104.326 48.492 1.00 122.44 166 THR A C 1
ATOM 906 O O . THR A 1 149 ? 26.662 104.336 48.496 1.00 122.80 166 THR A O 1
ATOM 910 N N . PRO A 1 150 ? 28.585 103.418 49.198 1.00 124.09 167 PRO A N 1
ATOM 911 C CA . PRO A 1 150 ? 27.865 102.461 50.060 1.00 126.89 167 PRO A CA 1
ATOM 912 C C . PRO A 1 150 ? 27.006 103.119 51.138 1.00 134.17 167 PRO A C 1
ATOM 913 O O . PRO A 1 150 ? 26.262 102.415 51.831 1.00 133.83 167 PRO A O 1
ATOM 917 N N . SER A 1 151 ? 27.069 104.438 51.283 1.00 142.58 168 SER A N 1
ATOM 918 C CA . SER A 1 151 ? 26.210 105.181 52.196 1.00 154.09 168 SER A CA 1
ATOM 919 C C . SER A 1 151 ? 25.215 106.077 51.480 1.00 161.34 168 SER A C 1
ATOM 920 O O . SER A 1 151 ? 24.057 106.145 51.886 1.00 164.57 168 SER A O 1
ATOM 923 N N . GLY A 1 152 ? 25.647 106.778 50.431 1.00 164.54 169 GLY A N 1
ATOM 924 C CA . GLY A 1 152 ? 24.776 107.656 49.675 1.00 168.54 169 GLY A CA 1
ATOM 925 C C . GLY A 1 152 ? 25.524 108.816 49.050 1.00 170.53 169 GLY A C 1
ATOM 926 O O . GLY A 1 152 ? 26.416 108.613 48.219 1.00 169.40 169 GLY A O 1
ATOM 927 N N . GLU A 1 153 ? 25.148 110.039 49.434 1.00 172.94 170 GLU A N 1
ATOM 928 C CA . GLU A 1 153 ? 25.800 111.276 49.007 1.00 174.52 170 GLU A CA 1
ATOM 929 C C . GLU A 1 153 ? 25.636 111.553 47.515 1.00 170.13 170 GLU A C 1
ATOM 930 O O . GLU A 1 153 ? 25.488 112.713 47.117 1.00 172.50 170 GLU A O 1
ATOM 936 N N . VAL A 1 154 ? 25.666 110.502 46.690 1.00 162.92 171 VAL A N 1
ATOM 937 C CA . VAL A 1 154 ? 25.533 110.596 45.237 1.00 155.47 171 VAL A CA 1
ATOM 938 C C . VAL A 1 154 ? 26.700 111.383 44.656 1.00 146.67 171 VAL A C 1
ATOM 939 O O . VAL A 1 154 ? 26.708 112.619 44.677 1.00 148.89 171 VAL A O 1
ATOM 943 N N . ARG A 1 155 ? 27.690 110.671 44.130 1.00 134.40 172 ARG A N 1
ATOM 944 C CA . ARG A 1 155 ? 28.853 111.266 43.491 1.00 123.66 172 ARG A CA 1
ATOM 945 C C . ARG A 1 155 ? 28.789 111.021 41.985 1.00 113.94 172 ARG A C 1
ATOM 946 O O . ARG A 1 155 ? 27.883 110.357 41.474 1.00 110.99 172 ARG A O 1
ATOM 954 N N . TYR A 1 156 ? 29.771 111.567 41.272 1.00 108.93 173 TYR A N 1
ATOM 955 C CA . TYR A 1 156 ? 29.872 111.400 39.831 1.00 102.59 173 TYR A CA 1
ATOM 956 C C . TYR A 1 156 ? 31.270 110.925 39.464 1.00 99.28 173 TYR A C 1
ATOM 957 O O . TYR A 1 156 ? 32.255 111.266 40.125 1.00 101.30 173 TYR A O 1
ATOM 966 N N . ALA A 1 157 ? 31.343 110.130 38.401 1.00 94.02 174 ALA A N 1
ATOM 967 C CA . ALA A 1 157 ? 32.596 109.600 37.893 1.00 90.94 174 ALA A CA 1
ATOM 968 C C . ALA A 1 157 ? 32.797 110.047 36.451 1.00 89.61 174 ALA A C 1
ATOM 969 O O . ALA A 1 157 ? 31.844 110.390 35.747 1.00 89.20 174 ALA A O 1
ATOM 971 N N . ALA A 1 158 ? 34.055 110.038 36.017 1.00 89.45 175 ALA A N 1
ATOM 972 C CA . ALA A 1 158 ? 34.427 110.433 34.660 1.00 88.59 175 ALA A CA 1
ATOM 973 C C . ALA A 1 158 ? 34.607 109.164 33.832 1.00 84.57 175 ALA A C 1
ATOM 974 O O . ALA A 1 158 ? 35.672 108.543 33.853 1.00 84.23 175 ALA A O 1
ATOM 976 N N . VAL A 1 159 ? 33.561 108.782 33.103 1.00 81.70 176 VAL A N 1
ATOM 977 C CA . VAL A 1 159 ? 33.548 107.553 32.318 1.00 77.97 176 VAL A CA 1
ATOM 978 C C . VAL A 1 159 ? 33.538 107.913 30.838 1.00 76.83 176 VAL A C 1
ATOM 979 O O . VAL A 1 159 ? 32.986 108.941 30.429 1.00 80.77 176 VAL A O 1
ATOM 983 N N . THR A 1 160 ? 34.170 107.062 30.033 1.00 72.75 177 THR A N 1
ATOM 984 C CA . THR A 1 160 ? 34.337 107.284 28.605 1.00 70.39 177 THR A CA 1
ATOM 985 C C . THR A 1 160 ? 33.465 106.332 27.796 1.00 65.96 177 THR A C 1
ATOM 986 O O . THR A 1 160 ? 33.075 105.254 28.258 1.00 65.55 177 THR A O 1
ATOM 990 N N . GLN A 1 161 ? 33.179 106.751 26.564 1.00 63.67 178 GLN A N 1
ATOM 991 C CA . GLN A 1 161 ? 32.452 105.953 25.583 1.00 61.98 178 GLN A CA 1
ATOM 992 C C . GLN A 1 161 ? 32.522 106.636 24.225 1.00 60.14 178 GLN A C 1
ATOM 993 O O . GLN A 1 161 ? 31.840 107.640 23.997 1.00 59.76 178 GLN A O 1
ATOM 999 N N . PHE A 1 162 ? 33.330 106.096 23.312 1.00 58.84 179 PHE A N 1
ATOM 1000 C CA . PHE A 1 162 ? 33.640 106.781 22.064 1.00 58.50 179 PHE A CA 1
ATOM 1001 C C . PHE A 1 162 ? 32.944 106.202 20.843 1.00 58.12 179 PHE A C 1
ATOM 1002 O O . PHE A 1 162 ? 32.607 106.960 19.933 1.00 57.91 179 PHE A O 1
ATOM 1010 N N . GLU A 1 163 ? 32.729 104.892 20.791 1.00 57.09 180 GLU A N 1
ATOM 1011 C CA . GLU A 1 163 ? 32.006 104.282 19.678 1.00 56.97 180 GLU A CA 1
ATOM 1012 C C . GLU A 1 163 ? 30.600 104.871 19.599 1.00 54.33 180 GLU A C 1
ATOM 1013 O O . GLU A 1 163 ? 29.870 104.855 20.587 1.00 54.02 180 GLU A O 1
ATOM 1019 N N . ALA A 1 164 ? 30.214 105.384 18.433 1.00 53.15 181 ALA A N 1
ATOM 1020 C CA . ALA A 1 164 ? 31.020 105.292 17.220 1.00 52.52 181 ALA A CA 1
ATOM 1021 C C . ALA A 1 164 ? 31.961 106.481 17.019 1.00 54.30 181 ALA A C 1
ATOM 1022 O O . ALA A 1 164 ? 33.167 106.303 16.842 1.00 52.77 181 ALA A O 1
ATOM 1024 N N . THR A 1 165 ? 31.409 107.691 17.039 1.00 56.78 182 THR A N 1
ATOM 1025 C CA . THR A 1 165 ? 32.145 108.907 16.701 1.00 60.20 182 THR A CA 1
ATOM 1026 C C . THR A 1 165 ? 32.048 109.925 17.828 1.00 60.98 182 THR A C 1
ATOM 1027 O O . THR A 1 165 ? 31.693 111.088 17.623 1.00 63.26 182 THR A O 1
ATOM 1031 N N . ASP A 1 166 ? 32.375 109.498 19.045 1.00 59.61 183 ASP A N 1
ATOM 1032 C CA . ASP A 1 166 ? 32.320 110.371 20.208 1.00 62.69 183 ASP A CA 1
ATOM 1033 C C . ASP A 1 166 ? 33.684 110.633 20.828 1.00 63.96 183 ASP A C 1
ATOM 1034 O O . ASP A 1 166 ? 33.761 111.320 21.852 1.00 66.10 183 ASP A O 1
ATOM 1039 N N . ALA A 1 167 ? 34.762 110.108 20.241 1.00 61.38 184 ALA A N 1
ATOM 1040 C CA . ALA A 1 167 ? 36.095 110.483 20.695 1.00 60.48 184 ALA A CA 1
ATOM 1041 C C . ALA A 1 167 ? 36.382 111.953 20.419 1.00 60.33 184 ALA A C 1
ATOM 1042 O O . ALA A 1 167 ? 37.169 112.579 21.139 1.00 61.59 184 ALA A O 1
ATOM 1044 N N . ARG A 1 168 ? 35.749 112.519 19.390 1.00 59.56 185 ARG A N 1
ATOM 1045 C CA . ARG A 1 168 ? 35.893 113.933 19.071 1.00 64.61 185 ARG A CA 1
ATOM 1046 C C . ARG A 1 168 ? 35.302 114.844 20.139 1.00 68.44 185 ARG A C 1
ATOM 1047 O O . ARG A 1 168 ? 35.522 116.059 20.078 1.00 71.83 185 ARG A O 1
ATOM 1055 N N . ARG A 1 169 ? 34.557 114.298 21.101 1.00 68.87 186 ARG A N 1
ATOM 1056 C CA . ARG A 1 169 ? 34.015 115.079 22.204 1.00 73.08 186 ARG A CA 1
ATOM 1057 C C . ARG A 1 169 ? 34.896 115.046 23.444 1.00 72.69 186 ARG A C 1
ATOM 1058 O O . ARG A 1 169 ? 34.667 115.832 24.368 1.00 75.62 186 ARG A O 1
ATOM 1066 N N . ALA A 1 170 ? 35.887 114.159 23.490 1.00 69.55 187 ALA A N 1
ATOM 1067 C CA . ALA A 1 170 ? 36.861 114.173 24.572 1.00 70.53 187 ALA A CA 1
ATOM 1068 C C . ALA A 1 170 ? 38.123 114.930 24.192 1.00 71.29 187 ALA A C 1
ATOM 1069 O O . ALA A 1 170 ? 38.765 115.529 25.064 1.00 73.82 187 ALA A O 1
ATOM 1071 N N . PHE A 1 171 ? 38.481 114.923 22.908 1.00 68.80 188 PHE A N 1
ATOM 1072 C CA . PHE A 1 171 ? 39.644 115.630 22.390 1.00 69.28 188 PHE A CA 1
ATOM 1073 C C . PHE A 1 171 ? 39.564 115.696 20.869 1.00 67.92 188 PHE A C 1
ATOM 1074 O O . PHE A 1 171 ? 39.073 114.754 20.234 1.00 66.34 188 PHE A O 1
ATOM 1082 N N . PRO A 1 172 ? 40.017 116.788 20.252 1.00 68.96 189 PRO A N 1
ATOM 1083 C CA . PRO A 1 172 ? 40.016 116.858 18.784 1.00 68.88 189 PRO A CA 1
ATOM 1084 C C . PRO A 1 172 ? 40.978 115.835 18.195 1.00 67.59 189 PRO A C 1
ATOM 1085 O O . PRO A 1 172 ? 42.115 115.699 18.651 1.00 66.99 189 PRO A O 1
ATOM 1089 N N . CYS A 1 173 ? 40.512 115.114 17.178 1.00 66.46 190 CYS A N 1
ATOM 1090 C CA . CYS A 1 173 ? 41.287 114.023 16.605 1.00 65.63 190 CYS A CA 1
ATOM 1091 C C . CYS A 1 173 ? 40.714 113.660 15.243 1.00 62.91 190 CYS A C 1
ATOM 1092 O O . CYS A 1 173 ? 39.626 114.101 14.863 1.00 62.39 190 CYS A O 1
ATOM 1095 N N . TRP A 1 174 ? 41.469 112.843 14.511 1.00 61.59 191 TRP A N 1
ATOM 1096 C CA . TRP A 1 174 ? 40.996 112.239 13.267 1.00 61.13 191 TRP A CA 1
ATOM 1097 C C . TRP A 1 174 ? 40.135 111.040 13.645 1.00 58.84 191 TRP A C 1
ATOM 1098 O O . TRP A 1 174 ? 40.605 109.904 13.723 1.00 57.73 191 TRP A O 1
ATOM 1109 N N . ASP A 1 175 ? 38.850 111.302 13.885 1.00 58.50 192 ASP A N 1
ATOM 1110 C CA . ASP A 1 175 ? 37.945 110.311 14.471 1.00 59.22 192 ASP A CA 1
ATOM 1111 C C . ASP A 1 175 ? 37.353 109.423 13.374 1.00 58.38 192 ASP A C 1
ATOM 1112 O O . ASP A 1 175 ? 36.175 109.503 13.020 1.00 54.50 192 ASP A O 1
ATOM 1117 N N . GLU A 1 176 ? 38.208 108.551 12.838 1.00 56.97 193 GLU A N 1
ATOM 1118 C CA . GLU A 1 176 ? 37.811 107.559 11.849 1.00 58.31 193 GLU A CA 1
ATOM 1119 C C . GLU A 1 176 ? 38.568 106.266 12.124 1.00 57.69 193 GLU A C 1
ATOM 1120 O O . GLU A 1 176 ? 39.760 106.305 12.466 1.00 58.23 193 GLU A O 1
ATOM 1126 N N . PRO A 1 177 ? 37.906 105.113 11.988 1.00 49.94 194 PRO A N 1
ATOM 1127 C CA . PRO A 1 177 ? 38.557 103.845 12.364 1.00 48.70 194 PRO A CA 1
ATOM 1128 C C . PRO A 1 177 ? 39.791 103.511 11.544 1.00 49.18 194 PRO A C 1
ATOM 1129 O O . PRO A 1 177 ? 40.693 102.839 12.058 1.00 51.97 194 PRO A O 1
ATOM 1133 N N . ALA A 1 178 ? 39.866 103.947 10.288 1.00 57.70 195 ALA A N 1
ATOM 1134 C CA . ALA A 1 178 ? 41.018 103.616 9.458 1.00 58.77 195 ALA A CA 1
ATOM 1135 C C . ALA A 1 178 ? 42.191 104.567 9.657 1.00 62.12 195 ALA A C 1
ATOM 1136 O O . ALA A 1 178 ? 43.258 104.335 9.078 1.00 63.51 195 ALA A O 1
ATOM 1138 N N . ILE A 1 179 ? 42.026 105.619 10.458 1.00 61.61 196 ILE A N 1
ATOM 1139 C CA . ILE A 1 179 ? 43.107 106.560 10.734 1.00 62.74 196 ILE A CA 1
ATOM 1140 C C . ILE A 1 179 ? 43.710 106.220 12.090 1.00 61.43 196 ILE A C 1
ATOM 1141 O O . ILE A 1 179 ? 43.444 106.897 13.090 1.00 61.51 196 ILE A O 1
ATOM 1146 N N . LYS A 1 180 ? 44.525 105.172 12.132 1.00 60.84 197 LYS A N 1
ATOM 1147 C CA . LYS A 1 180 ? 45.057 104.650 13.380 1.00 60.36 197 LYS A CA 1
ATOM 1148 C C . LYS A 1 180 ? 46.319 105.395 13.806 1.00 61.34 197 LYS A C 1
ATOM 1149 O O . LYS A 1 180 ? 47.015 106.009 12.994 1.00 62.44 197 LYS A O 1
ATOM 1155 N N . ALA A 1 181 ? 46.606 105.323 15.104 1.00 61.65 198 ALA A N 1
ATOM 1156 C CA . ALA A 1 181 ? 47.775 105.964 15.696 1.00 65.39 198 ALA A CA 1
ATOM 1157 C C . ALA A 1 181 ? 47.960 105.412 17.104 1.00 65.59 198 ALA A C 1
ATOM 1158 O O . ALA A 1 181 ? 47.137 104.639 17.602 1.00 63.57 198 ALA A O 1
ATOM 1160 N N . THR A 1 182 ? 49.055 105.821 17.738 1.00 62.54 199 THR A N 1
ATOM 1161 C CA . THR A 1 182 ? 49.349 105.463 19.118 1.00 61.06 199 THR A CA 1
ATOM 1162 C C . THR A 1 182 ? 48.921 106.588 20.054 1.00 62.35 199 THR A C 1
ATOM 1163 O O . THR A 1 182 ? 48.782 107.745 19.651 1.00 64.07 199 THR A O 1
ATOM 1167 N N . PHE A 1 183 ? 48.712 106.233 21.321 1.00 62.92 200 PHE A N 1
ATOM 1168 C CA . PHE A 1 183 ? 48.147 107.151 22.302 1.00 65.20 200 PHE A CA 1
ATOM 1169 C C . PHE A 1 183 ? 48.959 107.122 23.589 1.00 68.30 200 PHE A C 1
ATOM 1170 O O . PHE A 1 183 ? 49.235 106.046 24.130 1.00 68.11 200 PHE A O 1
ATOM 1178 N N . ASP A 1 184 ? 49.332 108.306 24.073 1.00 69.90 201 ASP A N 1
ATOM 1179 C CA . ASP A 1 184 ? 49.966 108.487 25.379 1.00 72.05 201 ASP A CA 1
ATOM 1180 C C . ASP A 1 184 ? 48.961 109.212 26.270 1.00 73.73 201 ASP A C 1
ATOM 1181 O O . ASP A 1 184 ? 48.793 110.431 26.168 1.00 74.02 201 ASP A O 1
ATOM 1186 N N . ILE A 1 185 ? 48.296 108.460 27.143 1.00 74.08 202 ILE A N 1
ATOM 1187 C CA . ILE A 1 185 ? 47.206 108.978 27.963 1.00 74.60 202 ILE A CA 1
ATOM 1188 C C . ILE A 1 185 ? 47.744 109.351 29.336 1.00 76.45 202 ILE A C 1
ATOM 1189 O O . ILE A 1 185 ? 48.473 108.571 29.962 1.00 76.28 202 ILE A O 1
ATOM 1194 N N . SER A 1 186 ? 47.386 110.546 29.804 1.00 77.25 203 SER A N 1
ATOM 1195 C CA . SER A 1 186 ? 47.712 111.006 31.146 1.00 81.19 203 SER A CA 1
ATOM 1196 C C . SER A 1 186 ? 46.464 111.602 31.780 1.00 81.79 203 SER A C 1
ATOM 1197 O O . SER A 1 186 ? 45.655 112.237 31.098 1.00 81.91 203 SER A O 1
ATOM 1200 N N . LEU A 1 187 ? 46.305 111.387 33.085 1.00 82.59 204 LEU A N 1
ATOM 1201 C CA . LEU A 1 187 ? 45.130 111.857 33.807 1.00 83.34 204 LEU A CA 1
ATOM 1202 C C . LEU A 1 187 ? 45.559 112.485 35.123 1.00 85.96 204 LEU A C 1
ATOM 1203 O O . LEU A 1 187 ? 46.380 111.914 35.848 1.00 86.47 204 LEU A O 1
ATOM 1208 N N . VAL A 1 188 ? 45.005 113.654 35.428 1.00 88.38 205 VAL A N 1
ATOM 1209 C CA . VAL A 1 188 ? 45.249 114.343 36.690 1.00 92.73 205 VAL A CA 1
ATOM 1210 C C . VAL A 1 188 ? 44.007 114.133 37.549 1.00 93.05 205 VAL A C 1
ATOM 1211 O O . VAL A 1 188 ? 43.005 114.838 37.402 1.00 93.58 205 VAL A O 1
ATOM 1215 N N . VAL A 1 189 ? 44.072 113.161 38.447 1.00 92.85 206 VAL A N 1
ATOM 1216 C CA . VAL A 1 189 ? 42.921 112.762 39.253 1.00 92.72 206 VAL A CA 1
ATOM 1217 C C . VAL A 1 189 ? 43.269 112.999 40.715 1.00 97.88 206 VAL A C 1
ATOM 1218 O O . VAL A 1 189 ? 44.453 113.110 41.078 1.00 99.17 206 VAL A O 1
ATOM 1222 N N . PRO A 1 190 ? 42.263 113.103 41.584 1.00 100.94 207 PRO A N 1
ATOM 1223 C CA . PRO A 1 190 ? 42.541 113.182 43.021 1.00 106.61 207 PRO A CA 1
ATOM 1224 C C . PRO A 1 190 ? 43.208 111.912 43.530 1.00 108.92 207 PRO A C 1
ATOM 1225 O O . PRO A 1 190 ? 43.187 110.861 42.886 1.00 107.28 207 PRO A O 1
ATOM 1229 N N . LYS A 1 191 ? 43.810 112.025 44.716 1.00 113.04 208 LYS A N 1
ATOM 1230 C CA . LYS A 1 191 ? 44.510 110.886 45.301 1.00 114.16 208 LYS A CA 1
ATOM 1231 C C . LYS A 1 191 ? 43.551 109.769 45.693 1.00 113.74 208 LYS A C 1
ATOM 1232 O O . LYS A 1 191 ? 43.936 108.594 45.684 1.00 113.83 208 LYS A O 1
ATOM 1238 N N . ASP A 1 192 ? 42.307 110.109 46.035 1.00 113.69 209 ASP A N 1
ATOM 1239 C CA . ASP A 1 192 ? 41.324 109.138 46.500 1.00 112.45 209 ASP A CA 1
ATOM 1240 C C . ASP A 1 192 ? 40.417 108.639 45.380 1.00 109.73 209 ASP A C 1
ATOM 1241 O O . ASP A 1 192 ? 39.243 108.339 45.621 1.00 112.26 209 ASP A O 1
ATOM 1246 N N . ARG A 1 193 ? 40.936 108.542 44.158 1.00 105.65 210 ARG A N 1
ATOM 1247 C CA . ARG A 1 193 ? 40.136 108.087 43.031 1.00 101.59 210 ARG A CA 1
ATOM 1248 C C . ARG A 1 193 ? 41.014 107.310 42.062 1.00 97.89 210 ARG A C 1
ATOM 1249 O O . ARG A 1 193 ? 42.168 107.677 41.824 1.00 99.46 210 ARG A O 1
ATOM 1257 N N . VAL A 1 194 ? 40.455 106.236 41.513 1.00 93.72 211 VAL A N 1
ATOM 1258 C CA . VAL A 1 194 ? 41.169 105.334 40.617 1.00 89.60 211 VAL A CA 1
ATOM 1259 C C . VAL A 1 194 ? 41.088 105.870 39.197 1.00 85.66 211 VAL A C 1
ATOM 1260 O O . VAL A 1 194 ? 40.030 106.326 38.746 1.00 85.82 211 VAL A O 1
ATOM 1264 N N . ALA A 1 195 ? 42.211 105.814 38.484 1.00 82.45 212 ALA A N 1
ATOM 1265 C CA . ALA A 1 195 ? 42.295 106.246 37.093 1.00 79.01 212 ALA A CA 1
ATOM 1266 C C . ALA A 1 195 ? 42.793 105.073 36.260 1.00 75.23 212 ALA A C 1
ATOM 1267 O O . ALA A 1 195 ? 43.944 104.646 36.404 1.00 76.56 212 ALA A O 1
ATOM 1269 N N . LEU A 1 196 ? 41.929 104.550 35.397 1.00 71.38 213 LEU A N 1
ATOM 1270 C CA . LEU A 1 196 ? 42.262 103.446 34.512 1.00 68.83 213 LEU A CA 1
ATOM 1271 C C . LEU A 1 196 ? 42.266 103.922 33.066 1.00 66.60 213 LEU A C 1
ATOM 1272 O O . LEU A 1 196 ? 41.706 104.969 32.733 1.00 67.16 213 LEU A O 1
ATOM 1277 N N . SER A 1 197 ? 42.907 103.138 32.205 1.00 63.05 214 SER A N 1
ATOM 1278 C CA . SER A 1 197 ? 42.958 103.443 30.780 1.00 63.07 214 SER A CA 1
ATOM 1279 C C . SER A 1 197 ? 43.261 102.153 30.025 1.00 61.89 214 SER A C 1
ATOM 1280 O O . SER A 1 197 ? 43.165 101.053 30.579 1.00 62.19 214 SER A O 1
ATOM 1283 N N . ASN A 1 198 ? 43.632 102.290 28.749 1.00 60.51 215 ASN A N 1
ATOM 1284 C CA . ASN A 1 198 ? 43.884 101.117 27.919 1.00 58.74 215 ASN A CA 1
ATOM 1285 C C . ASN A 1 198 ? 45.114 100.352 28.391 1.00 60.20 215 ASN A C 1
ATOM 1286 O O . ASN A 1 198 ? 45.094 99.117 28.457 1.00 58.49 215 ASN A O 1
ATOM 1291 N N . MET A 1 199 ? 46.187 101.062 28.723 1.00 63.37 216 MET A N 1
ATOM 1292 C CA . MET A 1 199 ? 47.451 100.449 29.094 1.00 64.97 216 MET A CA 1
ATOM 1293 C C . MET A 1 199 ? 47.601 100.413 30.615 1.00 67.47 216 MET A C 1
ATOM 1294 O O . MET A 1 199 ? 46.689 100.772 31.366 1.00 68.18 216 MET A O 1
ATOM 1299 N N . ASN A 1 200 ? 48.767 99.970 31.075 1.00 69.44 217 ASN A N 1
ATOM 1300 C CA . ASN A 1 200 ? 49.107 99.947 32.489 1.00 70.23 217 ASN A CA 1
ATOM 1301 C C . ASN A 1 200 ? 49.720 101.279 32.910 1.00 71.67 217 ASN A C 1
ATOM 1302 O O . ASN A 1 200 ? 50.219 102.051 32.088 1.00 71.12 217 ASN A O 1
ATOM 1307 N N . VAL A 1 201 ? 49.681 101.538 34.213 1.00 74.61 218 VAL A N 1
ATOM 1308 C CA . VAL A 1 201 ? 50.262 102.757 34.765 1.00 77.61 218 VAL A CA 1
ATOM 1309 C C . VAL A 1 201 ? 51.778 102.612 34.799 1.00 80.14 218 VAL A C 1
ATOM 1310 O O . VAL A 1 201 ? 52.308 101.598 35.271 1.00 80.53 218 VAL A O 1
ATOM 1314 N N . ILE A 1 202 ? 52.480 103.622 34.290 1.00 82.32 219 ILE A N 1
ATOM 1315 C CA . ILE A 1 202 ? 53.936 103.627 34.304 1.00 84.61 219 ILE A CA 1
ATOM 1316 C C . ILE A 1 202 ? 54.513 104.681 35.241 1.00 89.91 219 ILE A C 1
ATOM 1317 O O . ILE A 1 202 ? 55.685 104.560 35.632 1.00 92.62 219 ILE A O 1
ATOM 1322 N N . ASP A 1 203 ? 53.744 105.700 35.614 1.00 92.12 220 ASP A N 1
ATOM 1323 C CA . ASP A 1 203 ? 54.222 106.735 36.517 1.00 97.09 220 ASP A CA 1
ATOM 1324 C C . ASP A 1 203 ? 53.030 107.331 37.250 1.00 99.07 220 ASP A C 1
ATOM 1325 O O . ASP A 1 203 ? 51.914 107.367 36.725 1.00 96.56 220 ASP A O 1
ATOM 1330 N N . ARG A 1 204 ? 53.279 107.803 38.473 1.00 103.82 221 ARG A N 1
ATOM 1331 C CA . ARG A 1 204 ? 52.232 108.364 39.316 1.00 107.11 221 ARG A CA 1
ATOM 1332 C C . ARG A 1 204 ? 52.851 109.504 40.132 1.00 111.82 221 ARG A C 1
ATOM 1333 O O . ARG A 1 204 ? 52.997 109.444 41.353 1.00 114.16 221 ARG A O 1
ATOM 1341 N N . LYS A 1 205 ? 53.238 110.595 39.426 1.00 114.27 222 LYS A N 1
ATOM 1342 C CA . LYS A 1 205 ? 53.868 111.737 40.070 1.00 120.12 222 LYS A CA 1
ATOM 1343 C C . LYS A 1 205 ? 52.817 112.738 40.544 1.00 124.05 222 LYS A C 1
ATOM 1344 O O . LYS A 1 205 ? 51.749 112.862 39.937 1.00 121.54 222 LYS A O 1
ATOM 1350 N N . PRO A 1 206 ? 53.093 113.457 41.630 1.00 130.24 223 PRO A N 1
ATOM 1351 C CA . PRO A 1 206 ? 52.110 114.412 42.152 1.00 133.04 223 PRO A CA 1
ATOM 1352 C C . PRO A 1 206 ? 51.961 115.626 41.247 1.00 133.55 223 PRO A C 1
ATOM 1353 O O . PRO A 1 206 ? 52.791 115.907 40.381 1.00 133.81 223 PRO A O 1
ATOM 1357 N N . TYR A 1 207 ? 50.865 116.356 41.470 1.00 131.35 224 TYR A N 1
ATOM 1358 C CA . TYR A 1 207 ? 50.545 117.553 40.698 1.00 129.80 224 TYR A CA 1
ATOM 1359 C C . TYR A 1 207 ? 51.072 118.788 41.420 1.00 136.51 224 TYR A C 1
ATOM 1360 O O . TYR A 1 207 ? 50.805 118.958 42.616 1.00 138.89 224 TYR A O 1
ATOM 1369 N N . PRO A 1 208 ? 51.820 119.662 40.739 1.00 142.13 225 PRO A N 1
ATOM 1370 C CA . PRO A 1 208 ? 52.439 120.788 41.457 1.00 147.84 225 PRO A CA 1
ATOM 1371 C C . PRO A 1 208 ? 51.451 121.867 41.863 1.00 149.37 225 PRO A C 1
ATOM 1372 O O . PRO A 1 208 ? 51.537 122.386 42.982 1.00 154.77 225 PRO A O 1
ATOM 1376 N N . ASP A 1 209 ? 50.511 122.222 40.984 1.00 143.61 226 ASP A N 1
ATOM 1377 C CA . ASP A 1 209 ? 49.599 123.321 41.284 1.00 148.21 226 ASP A CA 1
ATOM 1378 C C . ASP A 1 209 ? 48.549 122.929 42.316 1.00 151.23 226 ASP A C 1
ATOM 1379 O O . ASP A 1 209 ? 48.023 123.800 43.019 1.00 154.05 226 ASP A O 1
ATOM 1384 N N . ASP A 1 210 ? 48.233 121.640 42.427 1.00 149.88 227 ASP A N 1
ATOM 1385 C CA . ASP A 1 210 ? 47.228 121.153 43.368 1.00 151.65 227 ASP A CA 1
ATOM 1386 C C . ASP A 1 210 ? 47.810 119.960 44.113 1.00 150.67 227 ASP A C 1
ATOM 1387 O O . ASP A 1 210 ? 48.065 118.912 43.512 1.00 147.35 227 ASP A O 1
ATOM 1392 N N . GLU A 1 211 ? 48.022 120.123 45.422 1.00 153.79 228 GLU A N 1
ATOM 1393 C CA . GLU A 1 211 ? 48.551 119.029 46.229 1.00 154.73 228 GLU A CA 1
ATOM 1394 C C . GLU A 1 211 ? 47.565 117.870 46.315 1.00 150.38 228 GLU A C 1
ATOM 1395 O O . GLU A 1 211 ? 47.977 116.718 46.490 1.00 149.33 228 GLU A O 1
ATOM 1401 N N . ASN A 1 212 ? 46.270 118.149 46.178 1.00 146.93 229 ASN A N 1
ATOM 1402 C CA . ASN A 1 212 ? 45.240 117.123 46.273 1.00 141.42 229 ASN A CA 1
ATOM 1403 C C . ASN A 1 212 ? 45.121 116.273 45.013 1.00 133.02 229 ASN A C 1
ATOM 1404 O O . ASN A 1 212 ? 44.343 115.313 45.007 1.00 130.44 229 ASN A O 1
ATOM 1409 N N . LEU A 1 213 ? 45.865 116.592 43.956 1.00 128.69 230 LEU A N 1
ATOM 1410 C CA . LEU A 1 213 ? 45.781 115.878 42.692 1.00 121.99 230 LEU A CA 1
ATOM 1411 C C . LEU A 1 213 ? 47.097 115.172 42.394 1.00 117.87 230 LEU A C 1
ATOM 1412 O O . LEU A 1 213 ? 48.161 115.553 42.890 1.00 120.10 230 LEU A O 1
ATOM 1417 N N . VAL A 1 214 ? 47.009 114.129 41.570 1.00 111.75 231 VAL A N 1
ATOM 1418 C CA . VAL A 1 214 ? 48.164 113.338 41.158 1.00 107.60 231 VAL A CA 1
ATOM 1419 C C . VAL A 1 214 ? 48.012 113.003 39.681 1.00 102.54 231 VAL A C 1
ATOM 1420 O O . VAL A 1 214 ? 46.959 112.514 39.257 1.00 101.01 231 VAL A O 1
ATOM 1424 N N . GLU A 1 215 ? 49.058 113.263 38.899 1.00 100.66 232 GLU A N 1
ATOM 1425 C CA . GLU A 1 215 ? 49.037 112.962 37.473 1.00 97.04 232 GLU A CA 1
ATOM 1426 C C . GLU A 1 215 ? 49.418 111.502 37.252 1.00 95.27 232 GLU A C 1
ATOM 1427 O O . GLU A 1 215 ? 50.511 111.073 37.637 1.00 96.60 232 GLU A O 1
ATOM 1433 N N . VAL A 1 216 ? 48.520 110.744 36.629 1.00 91.63 233 VAL A N 1
ATOM 1434 C CA . VAL A 1 216 ? 48.728 109.329 36.342 1.00 88.16 233 VAL A CA 1
ATOM 1435 C C . VAL A 1 216 ? 48.988 109.184 34.849 1.00 84.86 233 VAL A C 1
ATOM 1436 O O . VAL A 1 216 ? 48.126 109.518 34.027 1.00 82.70 233 VAL A O 1
ATOM 1440 N N . LYS A 1 217 ? 50.171 108.688 34.499 1.00 84.60 234 LYS A N 1
ATOM 1441 C CA . LYS A 1 217 ? 50.567 108.493 33.111 1.00 83.29 234 LYS A CA 1
ATOM 1442 C C . LYS A 1 217 ? 50.539 107.007 32.779 1.00 80.35 234 LYS A C 1
ATOM 1443 O O . LYS A 1 217 ? 51.037 106.183 33.554 1.00 80.88 234 LYS A O 1
ATOM 1449 N N . PHE A 1 218 ? 49.957 106.672 31.633 1.00 77.12 235 PHE A N 1
ATOM 1450 C CA . PHE A 1 218 ? 49.859 105.298 31.169 1.00 73.58 235 PHE A CA 1
ATOM 1451 C C . PHE A 1 218 ? 50.869 105.037 30.058 1.00 71.79 235 PHE A C 1
ATOM 1452 O O . PHE A 1 218 ? 51.404 105.961 29.440 1.00 71.95 235 PHE A O 1
ATOM 1460 N N . ALA A 1 219 ? 51.122 103.755 29.810 1.00 70.07 236 ALA A N 1
ATOM 1461 C CA . ALA A 1 219 ? 52.051 103.360 28.764 1.00 69.24 236 ALA A CA 1
ATOM 1462 C C . ALA A 1 219 ? 51.477 103.689 27.387 1.00 67.82 236 ALA A C 1
ATOM 1463 O O . ALA A 1 219 ? 50.293 104.001 27.228 1.00 68.52 236 ALA A O 1
ATOM 1465 N N . ARG A 1 220 ? 52.340 103.614 26.378 1.00 67.13 237 ARG A N 1
ATOM 1466 C CA . ARG A 1 220 ? 51.936 103.904 25.010 1.00 67.25 237 ARG A CA 1
ATOM 1467 C C . ARG A 1 220 ? 51.153 102.732 24.433 1.00 66.15 237 ARG A C 1
ATOM 1468 O O . ARG A 1 220 ? 51.615 101.588 24.464 1.00 66.28 237 ARG A O 1
ATOM 1476 N N . THR A 1 221 ? 49.965 103.021 23.911 1.00 65.32 238 THR A N 1
ATOM 1477 C CA . THR A 1 221 ? 49.162 102.000 23.268 1.00 63.21 238 THR A CA 1
ATOM 1478 C C . THR A 1 221 ? 49.797 101.591 21.941 1.00 61.85 238 THR A C 1
ATOM 1479 O O . THR A 1 221 ? 50.618 102.322 21.382 1.00 60.46 238 THR A O 1
ATOM 1483 N N . PRO A 1 222 ? 49.441 100.414 21.420 1.00 60.53 239 PRO A N 1
ATOM 1484 C CA . PRO A 1 222 ? 49.829 100.085 20.043 1.00 59.55 239 PRO A CA 1
ATOM 1485 C C . PRO A 1 222 ? 49.018 100.885 19.036 1.00 60.14 239 PRO A C 1
ATOM 1486 O O . PRO A 1 222 ? 48.171 101.699 19.418 1.00 61.76 239 PRO A O 1
ATOM 1490 N N . VAL A 1 223 ? 49.273 100.667 17.746 1.00 59.19 240 VAL A N 1
ATOM 1491 C CA . VAL A 1 223 ? 48.525 101.363 16.705 1.00 59.00 240 VAL A CA 1
ATOM 1492 C C . VAL A 1 223 ? 47.070 100.918 16.766 1.00 57.14 240 VAL A C 1
ATOM 1493 O O . VAL A 1 223 ? 46.758 99.737 16.567 1.00 56.09 240 VAL A O 1
ATOM 1497 N N . MET A 1 224 ? 46.171 101.862 17.043 1.00 55.71 241 MET A N 1
ATOM 1498 C CA . MET A 1 224 ? 44.774 101.535 17.297 1.00 53.81 241 MET A CA 1
ATOM 1499 C C . MET A 1 224 ? 43.881 102.658 16.789 1.00 53.85 241 MET A C 1
ATOM 1500 O O . MET A 1 224 ? 44.351 103.718 16.373 1.00 54.35 241 MET A O 1
ATOM 1505 N N . SER A 1 225 ? 42.574 102.410 16.841 1.00 52.37 242 SER A N 1
ATOM 1506 C CA . SER A 1 225 ? 41.572 103.369 16.400 1.00 53.70 242 SER A CA 1
ATOM 1507 C C . SER A 1 225 ? 41.108 104.239 17.563 1.00 53.95 242 SER A C 1
ATOM 1508 O O . SER A 1 225 ? 41.166 103.838 18.729 1.00 54.42 242 SER A O 1
ATOM 1511 N N . THR A 1 226 ? 40.631 105.440 17.228 1.00 53.93 243 THR A N 1
ATOM 1512 C CA . THR A 1 226 ? 40.230 106.395 18.257 1.00 56.17 243 THR A CA 1
ATOM 1513 C C . THR A 1 226 ? 39.004 105.927 19.031 1.00 56.56 243 THR A C 1
ATOM 1514 O O . THR A 1 226 ? 38.895 106.199 20.232 1.00 57.01 243 THR A O 1
ATOM 1518 N N . TYR A 1 227 ? 38.077 105.225 18.375 1.00 55.82 244 TYR A N 1
ATOM 1519 C CA . TYR A 1 227 ? 36.852 104.813 19.053 1.00 56.24 244 TYR A CA 1
ATOM 1520 C C . TYR A 1 227 ? 37.080 103.697 20.065 1.00 56.15 244 TYR A C 1
ATOM 1521 O O . TYR A 1 227 ? 36.125 103.303 20.746 1.00 57.56 244 TYR A O 1
ATOM 1530 N N . LEU A 1 228 ? 38.305 103.188 20.189 1.00 55.60 245 LEU A N 1
ATOM 1531 C CA . LEU A 1 228 ? 38.634 102.157 21.162 1.00 53.84 245 LEU A CA 1
ATOM 1532 C C . LEU A 1 228 ? 39.469 102.679 22.323 1.00 54.74 245 LEU A C 1
ATOM 1533 O O . LEU A 1 228 ? 39.753 101.918 23.255 1.00 53.97 245 LEU A O 1
ATOM 1538 N N . VAL A 1 229 ? 39.876 103.950 22.292 1.00 55.09 246 VAL A N 1
ATOM 1539 C CA . VAL A 1 229 ? 40.577 104.543 23.424 1.00 56.90 246 VAL A CA 1
ATOM 1540 C C . VAL A 1 229 ? 39.613 104.678 24.598 1.00 57.83 246 VAL A C 1
ATOM 1541 O O . VAL A 1 229 ? 38.410 104.909 24.422 1.00 51.30 246 VAL A O 1
ATOM 1545 N N . ALA A 1 230 ? 40.138 104.522 25.812 1.00 59.69 247 ALA A N 1
ATOM 1546 C CA . ALA A 1 230 ? 39.293 104.578 26.995 1.00 61.29 247 ALA A CA 1
ATOM 1547 C C . ALA A 1 230 ? 40.088 105.076 28.192 1.00 64.77 247 ALA A C 1
ATOM 1548 O O . ALA A 1 230 ? 41.298 104.854 28.294 1.00 65.94 247 ALA A O 1
ATOM 1550 N N . PHE A 1 231 ? 39.385 105.756 29.096 1.00 66.87 248 PHE A N 1
ATOM 1551 C CA . PHE A 1 231 ? 39.919 106.141 30.394 1.00 71.00 248 PHE A CA 1
ATOM 1552 C C . PHE A 1 231 ? 38.750 106.464 31.315 1.00 75.10 248 PHE A C 1
ATOM 1553 O O . PHE A 1 231 ? 37.814 107.161 30.915 1.00 75.57 248 PHE A O 1
ATOM 1561 N N . VAL A 1 232 ? 38.806 105.944 32.540 1.00 78.81 249 VAL A N 1
ATOM 1562 C CA . VAL A 1 232 ? 37.734 106.099 33.516 1.00 80.38 249 VAL A CA 1
ATOM 1563 C C . VAL A 1 232 ? 38.332 106.588 34.829 1.00 83.46 249 VAL A C 1
ATOM 1564 O O . VAL A 1 232 ? 39.422 106.160 35.225 1.00 83.00 249 VAL A O 1
ATOM 1568 N N . VAL A 1 233 ? 37.625 107.501 35.493 1.00 84.58 250 VAL A N 1
ATOM 1569 C CA . VAL A 1 233 ? 38.048 108.065 36.771 1.00 86.60 250 VAL A CA 1
ATOM 1570 C C . VAL A 1 233 ? 36.910 107.885 37.766 1.00 86.93 250 VAL A C 1
ATOM 1571 O O . VAL A 1 233 ? 35.804 108.391 37.544 1.00 87.68 250 VAL A O 1
ATOM 1575 N N . GLY A 1 234 ? 37.179 107.176 38.855 1.00 86.68 251 GLY A N 1
ATOM 1576 C CA . GLY A 1 234 ? 36.158 106.960 39.862 1.00 87.59 251 GLY A CA 1
ATOM 1577 C C . GLY A 1 234 ? 36.692 106.133 41.009 1.00 89.29 251 GLY A C 1
ATOM 1578 O O . GLY A 1 234 ? 37.899 105.914 41.136 1.00 90.45 251 GLY A O 1
ATOM 1579 N N . GLU A 1 235 ? 35.768 105.671 41.847 1.00 90.23 252 GLU A N 1
ATOM 1580 C CA . GLU A 1 235 ? 36.084 104.872 43.024 1.00 92.97 252 GLU A CA 1
ATOM 1581 C C . GLU A 1 235 ? 35.638 103.437 42.775 1.00 91.88 252 GLU A C 1
ATOM 1582 O O . GLU A 1 235 ? 34.440 103.176 42.620 1.00 91.91 252 GLU A O 1
ATOM 1588 N N . TYR A 1 236 ? 36.597 102.511 42.739 1.00 90.37 253 TYR A N 1
ATOM 1589 C CA . TYR A 1 236 ? 36.303 101.123 42.414 1.00 87.40 253 TYR A CA 1
ATOM 1590 C C . TYR A 1 236 ? 37.195 100.186 43.213 1.00 87.53 253 TYR A C 1
ATOM 1591 O O . TYR A 1 236 ? 38.372 100.478 43.444 1.00 88.82 253 TYR A O 1
ATOM 1600 N N . ASP A 1 237 ? 36.622 99.062 43.631 1.00 86.19 254 ASP A N 1
ATOM 1601 C CA . ASP A 1 237 ? 37.372 97.934 44.162 1.00 85.87 254 ASP A CA 1
ATOM 1602 C C . ASP A 1 237 ? 37.576 96.903 43.058 1.00 82.44 254 ASP A C 1
ATOM 1603 O O . ASP A 1 237 ? 36.907 96.931 42.022 1.00 79.83 254 ASP A O 1
ATOM 1608 N N . PHE A 1 238 ? 38.509 95.983 43.288 1.00 82.39 255 PHE A N 1
ATOM 1609 C CA . PHE A 1 238 ? 38.897 95.060 42.231 1.00 78.54 255 PHE A CA 1
ATOM 1610 C C . PHE A 1 238 ? 39.260 93.703 42.816 1.00 79.28 255 PHE A C 1
ATOM 1611 O O . PHE A 1 238 ? 39.610 93.578 43.992 1.00 81.41 255 PHE A O 1
ATOM 1619 N N . VAL A 1 239 ? 39.167 92.685 41.962 1.00 77.15 256 VAL A N 1
ATOM 1620 C CA . VAL A 1 239 ? 39.726 91.363 42.213 1.00 77.85 256 VAL A CA 1
ATOM 1621 C C . VAL A 1 239 ? 40.610 91.012 41.025 1.00 76.45 256 VAL A C 1
ATOM 1622 O O . VAL A 1 239 ? 40.275 91.331 39.878 1.00 74.44 256 VAL A O 1
ATOM 1626 N N . GLU A 1 240 ? 41.744 90.369 41.294 1.00 78.18 257 GLU A N 1
ATOM 1627 C CA . GLU A 1 240 ? 42.741 90.122 40.263 1.00 77.81 257 GLU A CA 1
ATOM 1628 C C . GLU A 1 240 ? 43.102 88.645 40.197 1.00 76.89 257 GLU A C 1
ATOM 1629 O O . GLU A 1 240 ? 42.964 87.906 41.175 1.00 78.13 257 GLU A O 1
ATOM 1635 N N . THR A 1 241 ? 43.566 88.231 39.021 1.00 74.79 258 THR A N 1
ATOM 1636 C CA . THR A 1 241 ? 44.092 86.890 38.806 1.00 75.19 258 THR A CA 1
ATOM 1637 C C . THR A 1 241 ? 45.019 86.941 37.600 1.00 74.50 258 THR A C 1
ATOM 1638 O O . THR A 1 241 ? 45.113 87.956 36.907 1.00 73.90 258 THR A O 1
ATOM 1642 N N . ARG A 1 242 ? 45.702 85.828 37.357 1.00 74.81 259 ARG A N 1
ATOM 1643 C CA . ARG A 1 242 ? 46.626 85.701 36.240 1.00 74.97 259 ARG A CA 1
ATOM 1644 C C . ARG A 1 242 ? 46.175 84.558 35.344 1.00 75.82 259 ARG A C 1
ATOM 1645 O O . ARG A 1 242 ? 45.951 83.441 35.823 1.00 76.79 259 ARG A O 1
ATOM 1653 N N . SER A 1 243 ? 46.033 84.840 34.053 1.00 76.61 260 SER A N 1
ATOM 1654 C CA . SER A 1 243 ? 45.687 83.804 33.096 1.00 77.33 260 SER A CA 1
ATOM 1655 C C . SER A 1 243 ? 46.908 82.935 32.798 1.00 80.10 260 SER A C 1
ATOM 1656 O O . SER A 1 243 ? 48.036 83.244 33.192 1.00 80.88 260 SER A O 1
ATOM 1659 N N . LYS A 1 244 ? 46.669 81.829 32.088 1.00 81.04 261 LYS A N 1
ATOM 1660 C CA . LYS A 1 244 ? 47.757 80.906 31.779 1.00 83.38 261 LYS A CA 1
ATOM 1661 C C . LYS A 1 244 ? 48.804 81.551 30.879 1.00 84.64 261 LYS A C 1
ATOM 1662 O O . LYS A 1 244 ? 49.979 81.167 30.924 1.00 87.74 261 LYS A O 1
ATOM 1668 N N . ASP A 1 245 ? 48.405 82.527 30.062 1.00 83.66 262 ASP A N 1
ATOM 1669 C CA . ASP A 1 245 ? 49.358 83.243 29.224 1.00 83.87 262 ASP A CA 1
ATOM 1670 C C . ASP A 1 245 ? 50.236 84.198 30.021 1.00 82.52 262 ASP A C 1
ATOM 1671 O O . ASP A 1 245 ? 51.228 84.697 29.478 1.00 82.45 262 ASP A O 1
ATOM 1676 N N . GLY A 1 246 ? 49.903 84.456 31.284 1.00 82.00 263 GLY A N 1
ATOM 1677 C CA . GLY A 1 246 ? 50.620 85.413 32.097 1.00 81.85 263 GLY A CA 1
ATOM 1678 C C . GLY A 1 246 ? 50.016 86.799 32.127 1.00 80.34 263 GLY A C 1
ATOM 1679 O O . GLY A 1 246 ? 50.610 87.700 32.732 1.00 81.78 263 GLY A O 1
ATOM 1680 N N . VAL A 1 247 ? 48.858 86.997 31.505 1.00 77.68 264 VAL A N 1
ATOM 1681 C CA . VAL A 1 247 ? 48.236 88.314 31.435 1.00 77.11 264 VAL A CA 1
ATOM 1682 C C . VAL A 1 247 ? 47.533 88.606 32.753 1.00 76.94 264 VAL A C 1
ATOM 1683 O O . VAL A 1 247 ? 46.825 87.750 33.298 1.00 75.82 264 VAL A O 1
ATOM 1687 N N . CYS A 1 248 ? 47.724 89.817 33.270 1.00 77.78 265 CYS A N 1
ATOM 1688 C CA . CYS A 1 248 ? 47.085 90.228 34.513 1.00 78.34 265 CYS A CA 1
ATOM 1689 C C . CYS A 1 248 ? 45.631 90.598 34.238 1.00 72.80 265 CYS A C 1
ATOM 1690 O O . CYS A 1 248 ? 45.355 91.518 33.461 1.00 71.92 265 CYS A O 1
ATOM 1693 N N . VAL A 1 249 ? 44.706 89.880 34.871 1.00 70.36 266 VAL A N 1
ATOM 1694 C CA . VAL A 1 249 ? 43.275 90.083 34.686 1.00 67.49 266 VAL A CA 1
ATOM 1695 C C . VAL A 1 249 ? 42.703 90.685 35.960 1.00 68.23 266 VAL A C 1
ATOM 1696 O O . VAL A 1 249 ? 43.032 90.242 37.067 1.00 70.69 266 VAL A O 1
ATOM 1700 N N . ARG A 1 250 ? 41.851 91.696 35.804 1.00 66.23 267 ARG A N 1
ATOM 1701 C CA . ARG A 1 250 ? 41.207 92.348 36.933 1.00 67.31 267 ARG A CA 1
ATOM 1702 C C . ARG A 1 250 ? 39.754 92.647 36.595 1.00 66.63 267 ARG A C 1
ATOM 1703 O O . ARG A 1 250 ? 39.411 92.932 35.445 1.00 64.14 267 ARG A O 1
ATOM 1711 N N . VAL A 1 251 ? 38.904 92.574 37.616 1.00 68.16 268 VAL A N 1
ATOM 1712 C CA . VAL A 1 251 ? 37.491 92.917 37.504 1.00 66.71 268 VAL A CA 1
ATOM 1713 C C . VAL A 1 251 ? 37.213 94.021 38.513 1.00 68.71 268 VAL A C 1
ATOM 1714 O O . VAL A 1 251 ? 37.191 93.772 39.726 1.00 70.03 268 VAL A O 1
ATOM 1718 N N . TYR A 1 252 ? 37.013 95.240 38.019 1.00 69.00 269 TYR A N 1
ATOM 1719 C CA . TYR A 1 252 ? 36.737 96.386 38.873 1.00 71.41 269 TYR A CA 1
ATOM 1720 C C . TYR A 1 252 ? 35.239 96.492 39.132 1.00 72.89 269 TYR A C 1
ATOM 1721 O O . TYR A 1 252 ? 34.434 96.436 38.197 1.00 71.78 269 TYR A O 1
ATOM 1730 N N . THR A 1 253 ? 34.875 96.641 40.399 1.00 75.84 270 THR A N 1
ATOM 1731 C CA . THR A 1 253 ? 33.498 96.670 40.858 1.00 77.79 270 THR A CA 1
ATOM 1732 C C . THR A 1 253 ? 33.241 97.951 41.641 1.00 81.28 270 THR A C 1
ATOM 1733 O O . THR A 1 253 ? 34.185 98.642 42.041 1.00 82.80 270 THR A O 1
ATOM 1737 N N . PRO A 1 254 ? 31.974 98.309 41.865 1.00 82.69 271 PRO A N 1
ATOM 1738 C CA . PRO A 1 254 ? 31.679 99.420 42.776 1.00 85.95 271 PRO A CA 1
ATOM 1739 C C . PRO A 1 254 ? 32.235 99.159 44.169 1.00 88.44 271 PRO A C 1
ATOM 1740 O O . PRO A 1 254 ? 32.526 98.023 44.552 1.00 88.11 271 PRO A O 1
ATOM 1744 N N . VAL A 1 255 ? 32.381 100.242 44.931 1.00 91.04 272 VAL A N 1
ATOM 1745 C CA . VAL A 1 255 ? 32.997 100.192 46.253 1.00 94.30 272 VAL A CA 1
ATOM 1746 C C . VAL A 1 255 ? 32.203 99.272 47.171 1.00 96.55 272 VAL A C 1
ATOM 1747 O O . VAL A 1 255 ? 31.075 99.588 47.565 1.00 98.84 272 VAL A O 1
ATOM 1751 N N . GLY A 1 256 ? 32.789 98.129 47.515 1.00 96.17 273 GLY A N 1
ATOM 1752 C CA . GLY A 1 256 ? 32.160 97.175 48.402 1.00 98.41 273 GLY A CA 1
ATOM 1753 C C . GLY A 1 256 ? 31.533 95.972 47.735 1.00 97.37 273 GLY A C 1
ATOM 1754 O O . GLY A 1 256 ? 30.770 95.254 48.392 1.00 100.57 273 GLY A O 1
ATOM 1755 N N . LYS A 1 257 ? 31.825 95.727 46.457 1.00 93.33 274 LYS A N 1
ATOM 1756 C CA . LYS A 1 257 ? 31.240 94.611 45.723 1.00 89.59 274 LYS A CA 1
ATOM 1757 C C . LYS A 1 257 ? 32.304 93.834 44.956 1.00 88.11 274 LYS A C 1
ATOM 1758 O O . LYS A 1 257 ? 32.030 93.291 43.883 1.00 85.26 274 LYS A O 1
ATOM 1764 N N . ALA A 1 258 ? 33.525 93.770 45.495 1.00 90.76 275 ALA A N 1
ATOM 1765 C CA . ALA A 1 258 ? 34.605 93.074 44.801 1.00 90.88 275 ALA A CA 1
ATOM 1766 C C . ALA A 1 258 ? 34.336 91.579 44.691 1.00 91.92 275 ALA A C 1
ATOM 1767 O O . ALA A 1 258 ? 34.737 90.950 43.706 1.00 89.59 275 ALA A O 1
ATOM 1769 N N . GLU A 1 259 ? 33.659 90.998 45.683 1.00 95.76 276 GLU A N 1
ATOM 1770 C CA . GLU A 1 259 ? 33.356 89.573 45.651 1.00 96.09 276 GLU A CA 1
ATOM 1771 C C . GLU A 1 259 ? 32.368 89.216 44.548 1.00 93.50 276 GLU A C 1
ATOM 1772 O O . GLU A 1 259 ? 32.350 88.065 44.099 1.00 91.76 276 GLU A O 1
ATOM 1778 N N . GLN A 1 260 ? 31.550 90.173 44.103 1.00 93.02 277 GLN A N 1
ATOM 1779 C CA . GLN A 1 260 ? 30.583 89.899 43.047 1.00 89.94 277 GLN A CA 1
ATOM 1780 C C . GLN A 1 260 ? 31.242 89.721 41.686 1.00 86.16 277 GLN A C 1
ATOM 1781 O O . GLN A 1 260 ? 30.652 89.087 40.805 1.00 85.77 277 GLN A O 1
ATOM 1787 N N . GLY A 1 261 ? 32.443 90.261 41.495 1.00 84.16 278 GLY A N 1
ATOM 1788 C CA . GLY A 1 261 ? 33.133 90.135 40.227 1.00 81.04 278 GLY A CA 1
ATOM 1789 C C . GLY A 1 261 ? 34.055 88.936 40.167 1.00 81.01 278 GLY A C 1
ATOM 1790 O O . GLY A 1 261 ? 34.924 88.854 39.294 1.00 80.38 278 GLY A O 1
ATOM 1791 N N . LYS A 1 262 ? 33.873 87.994 41.095 1.00 81.65 279 LYS A N 1
ATOM 1792 C CA . LYS A 1 262 ? 34.724 86.809 41.117 1.00 80.92 279 LYS A CA 1
ATOM 1793 C C . LYS A 1 262 ? 34.433 85.892 39.936 1.00 77.60 279 LYS A C 1
ATOM 1794 O O . LYS A 1 262 ? 35.361 85.364 39.312 1.00 77.21 279 LYS A O 1
ATOM 1800 N N . PHE A 1 263 ? 33.154 85.686 39.613 1.00 75.30 280 PHE A N 1
ATOM 1801 C CA . PHE A 1 263 ? 32.815 84.785 38.517 1.00 72.01 280 PHE A CA 1
ATOM 1802 C C . PHE A 1 263 ? 33.250 85.355 37.173 1.00 68.31 280 PHE A C 1
ATOM 1803 O O . PHE A 1 263 ? 33.789 84.628 36.331 1.00 65.91 280 PHE A O 1
ATOM 1811 N N . ALA A 1 264 ? 33.016 86.649 36.949 1.00 67.69 281 ALA A N 1
ATOM 1812 C CA . ALA A 1 264 ? 33.479 87.276 35.716 1.00 65.72 281 ALA A CA 1
ATOM 1813 C C . ALA A 1 264 ? 34.996 87.230 35.605 1.00 66.29 281 ALA A C 1
ATOM 1814 O O . ALA A 1 264 ? 35.538 87.239 34.494 1.00 64.70 281 ALA A O 1
ATOM 1816 N N . LEU A 1 265 ? 35.693 87.165 36.741 1.00 69.10 282 LEU A N 1
ATOM 1817 C CA . LEU A 1 265 ? 37.150 87.104 36.720 1.00 71.58 282 LEU A CA 1
ATOM 1818 C C . LEU A 1 265 ? 37.638 85.750 36.217 1.00 72.38 282 LEU A C 1
ATOM 1819 O O . LEU A 1 265 ? 38.511 85.680 35.344 1.00 71.69 282 LEU A O 1
ATOM 1824 N N . GLU A 1 266 ? 37.086 84.660 36.757 1.00 73.97 283 GLU A N 1
ATOM 1825 C CA . GLU A 1 266 ? 37.528 83.333 36.340 1.00 75.21 283 GLU A CA 1
ATOM 1826 C C . GLU A 1 266 ? 37.106 83.022 34.910 1.00 69.74 283 GLU A C 1
ATOM 1827 O O . GLU A 1 266 ? 37.778 82.245 34.224 1.00 68.07 283 GLU A O 1
ATOM 1833 N N . VAL A 1 267 ? 36.004 83.611 34.446 1.00 67.39 284 VAL A N 1
ATOM 1834 C CA . VAL A 1 267 ? 35.584 83.411 33.062 1.00 64.80 284 VAL A CA 1
ATOM 1835 C C . VAL A 1 267 ? 36.528 84.141 32.114 1.00 64.61 284 VAL A C 1
ATOM 1836 O O . VAL A 1 267 ? 36.949 83.596 31.087 1.00 64.36 284 VAL A O 1
ATOM 1840 N N . ALA A 1 268 ? 36.875 85.387 32.447 1.00 64.95 285 ALA A N 1
ATOM 1841 C CA . ALA A 1 268 ? 37.827 86.128 31.629 1.00 65.81 285 ALA A CA 1
ATOM 1842 C C . ALA A 1 268 ? 39.209 85.491 31.669 1.00 64.94 285 ALA A C 1
ATOM 1843 O O . ALA A 1 268 ? 39.945 85.540 30.676 1.00 64.07 285 ALA A O 1
ATOM 1845 N N . ALA A 1 269 ? 39.577 84.884 32.802 1.00 65.12 286 ALA A N 1
ATOM 1846 C CA . ALA A 1 269 ? 40.883 84.244 32.911 1.00 65.73 286 ALA A CA 1
ATOM 1847 C C . ALA A 1 269 ? 40.980 83.002 32.036 1.00 64.55 286 ALA A C 1
ATOM 1848 O O . ALA A 1 269 ? 42.080 82.629 31.612 1.00 63.13 286 ALA A O 1
ATOM 1850 N N . LYS A 1 270 ? 39.852 82.345 31.762 1.00 63.66 287 LYS A N 1
ATOM 1851 C CA . LYS A 1 270 ? 39.827 81.216 30.842 1.00 62.49 287 LYS A CA 1
ATOM 1852 C C . LYS A 1 270 ? 39.553 81.633 29.406 1.00 59.82 287 LYS A C 1
ATOM 1853 O O . LYS A 1 270 ? 39.880 80.880 28.482 1.00 58.19 287 LYS A O 1
ATOM 1859 N N . THR A 1 271 ? 38.967 82.814 29.199 1.00 58.91 288 THR A N 1
ATOM 1860 C CA . THR A 1 271 ? 38.600 83.237 27.852 1.00 58.73 288 THR A CA 1
ATOM 1861 C C . THR A 1 271 ? 39.827 83.614 27.031 1.00 57.59 288 THR A C 1
ATOM 1862 O O . THR A 1 271 ? 39.907 83.287 25.840 1.00 57.71 288 THR A O 1
ATOM 1866 N N . LEU A 1 272 ? 40.795 84.298 27.646 1.00 56.41 289 LEU A N 1
ATOM 1867 C CA . LEU A 1 272 ? 41.996 84.698 26.915 1.00 55.35 289 LEU A CA 1
ATOM 1868 C C . LEU A 1 272 ? 42.777 83.512 26.360 1.00 55.35 289 LEU A C 1
ATOM 1869 O O . LEU A 1 272 ? 43.153 83.554 25.176 1.00 54.34 289 LEU A O 1
ATOM 1874 N N . PRO A 1 273 ? 43.064 82.448 27.123 1.00 56.03 290 PRO A N 1
ATOM 1875 C CA . PRO A 1 273 ? 43.762 81.302 26.515 1.00 55.11 290 PRO A CA 1
ATOM 1876 C C . PRO A 1 273 ? 42.969 80.628 25.411 1.00 52.25 290 PRO A C 1
ATOM 1877 O O . PRO A 1 273 ? 43.571 80.032 24.509 1.00 52.39 290 PRO A O 1
ATOM 1881 N N . PHE A 1 274 ? 41.636 80.700 25.451 1.00 51.99 291 PHE A N 1
ATOM 1882 C CA . PHE A 1 274 ? 40.836 80.101 24.387 1.00 50.78 291 PHE A CA 1
ATOM 1883 C C . PHE A 1 274 ? 41.046 80.831 23.066 1.00 48.18 291 PHE A C 1
ATOM 1884 O O . PHE A 1 274 ? 41.346 80.208 22.041 1.00 48.91 291 PHE A O 1
ATOM 1892 N N . TYR A 1 275 ? 40.880 82.156 23.069 1.00 44.41 292 TYR A N 1
ATOM 1893 C CA . TYR A 1 275 ? 41.109 82.928 21.853 1.00 46.60 292 TYR A CA 1
ATOM 1894 C C . TYR A 1 275 ? 42.579 82.922 21.456 1.00 50.77 292 TYR A C 1
ATOM 1895 O O . TYR A 1 275 ? 42.899 83.067 20.271 1.00 51.00 292 TYR A O 1
ATOM 1904 N N . LYS A 1 276 ? 43.482 82.754 22.424 1.00 53.82 293 LYS A N 1
ATOM 1905 C CA . LYS A 1 276 ? 44.896 82.601 22.097 1.00 56.89 293 LYS A CA 1
ATOM 1906 C C . LYS A 1 276 ? 45.136 81.318 21.312 1.00 57.58 293 LYS A C 1
ATOM 1907 O O . LYS A 1 276 ? 45.834 81.322 20.292 1.00 57.76 293 LYS A O 1
ATOM 1913 N N . ASP A 1 277 ? 44.558 80.205 21.770 1.00 58.42 294 ASP A N 1
ATOM 1914 C CA . ASP A 1 277 ? 44.740 78.940 21.066 1.00 60.91 294 ASP A CA 1
ATOM 1915 C C . ASP A 1 277 ? 43.996 78.932 19.736 1.00 57.18 294 ASP A C 1
ATOM 1916 O O . ASP A 1 277 ? 44.485 78.368 18.750 1.00 57.17 294 ASP A O 1
ATOM 1921 N N . TYR A 1 278 ? 42.816 79.554 19.686 1.00 53.67 295 TYR A N 1
ATOM 1922 C CA . TYR A 1 278 ? 42.013 79.506 18.468 1.00 51.32 295 TYR A CA 1
ATOM 1923 C C . TYR A 1 278 ? 42.623 80.369 17.370 1.00 50.34 295 TYR A C 1
ATOM 1924 O O . TYR A 1 278 ? 42.727 79.940 16.215 1.00 51.39 295 TYR A O 1
ATOM 1933 N N . PHE A 1 279 ? 43.030 81.591 17.710 1.00 48.84 296 PHE A N 1
ATOM 1934 C CA . PHE A 1 279 ? 43.639 82.496 16.745 1.00 50.31 296 PHE A CA 1
ATOM 1935 C C . PHE A 1 279 ? 45.128 82.242 16.545 1.00 52.89 296 PHE A C 1
ATOM 1936 O O . PHE A 1 279 ? 45.694 82.750 15.570 1.00 53.36 296 PHE A O 1
ATOM 1944 N N . ASN A 1 280 ? 45.767 81.478 17.434 1.00 53.84 297 ASN A N 1
ATOM 1945 C CA . ASN A 1 280 ? 47.222 81.305 17.426 1.00 57.37 297 ASN A CA 1
ATOM 1946 C C . ASN A 1 280 ? 47.937 82.651 17.472 1.00 57.50 297 ASN A C 1
ATOM 1947 O O . ASN A 1 280 ? 49.001 82.823 16.879 1.00 58.58 297 ASN A O 1
ATOM 1952 N N . VAL A 1 281 ? 47.330 83.613 18.170 1.00 55.52 298 VAL A N 1
ATOM 1953 C CA . VAL A 1 281 ? 47.882 84.948 18.332 1.00 54.22 298 VAL A CA 1
ATOM 1954 C C . VAL A 1 281 ? 47.722 85.333 19.798 1.00 55.25 298 VAL A C 1
ATOM 1955 O O . VAL A 1 281 ? 46.606 85.309 20.323 1.00 55.56 298 VAL A O 1
ATOM 1959 N N . PRO A 1 282 ? 48.792 85.700 20.497 1.00 56.00 299 PRO A N 1
ATOM 1960 C CA . PRO A 1 282 ? 48.665 86.041 21.918 1.00 55.68 299 PRO A CA 1
ATOM 1961 C C . PRO A 1 282 ? 47.903 87.343 22.109 1.00 54.03 299 PRO A C 1
ATOM 1962 O O . PRO A 1 282 ? 47.645 88.102 21.172 1.00 51.81 299 PRO A O 1
ATOM 1966 N N . TYR A 1 283 ? 47.518 87.578 23.355 1.00 55.72 300 TYR A N 1
ATOM 1967 C CA . TYR A 1 283 ? 46.798 88.793 23.699 1.00 56.59 300 TYR A CA 1
ATOM 1968 C C . TYR A 1 283 ? 47.704 90.001 23.470 1.00 57.03 300 TYR A C 1
ATOM 1969 O O . TYR A 1 283 ? 48.821 90.044 24.006 1.00 57.63 300 TYR A O 1
ATOM 1978 N N . PRO A 1 284 ? 47.270 90.993 22.685 1.00 56.30 301 PRO A N 1
ATOM 1979 C CA . PRO A 1 284 ? 48.192 92.053 22.245 1.00 56.77 301 PRO A CA 1
ATOM 1980 C C . PRO A 1 284 ? 48.579 93.048 23.329 1.00 58.17 301 PRO A C 1
ATOM 1981 O O . PRO A 1 284 ? 49.498 93.845 23.100 1.00 60.60 301 PRO A O 1
ATOM 1985 N N . LEU A 1 285 ? 47.923 93.041 24.482 1.00 57.07 302 LEU A N 1
ATOM 1986 C CA . LEU A 1 285 ? 48.172 94.032 25.516 1.00 59.03 302 LEU A CA 1
ATOM 1987 C C . LEU A 1 285 ? 48.770 93.389 26.763 1.00 60.92 302 LEU A C 1
ATOM 1988 O O . LEU A 1 285 ? 48.692 92.170 26.946 1.00 60.72 302 LEU A O 1
ATOM 1993 N N . PRO A 1 286 ? 49.401 94.181 27.640 1.00 62.00 303 PRO A N 1
ATOM 1994 C CA . PRO A 1 286 ? 49.978 93.598 28.862 1.00 63.65 303 PRO A CA 1
ATOM 1995 C C . PRO A 1 286 ? 48.959 93.265 29.939 1.00 63.70 303 PRO A C 1
ATOM 1996 O O . PRO A 1 286 ? 49.284 92.483 30.843 1.00 65.58 303 PRO A O 1
ATOM 2000 N N . LYS A 1 287 ? 47.750 93.820 29.882 1.00 61.89 304 LYS A N 1
ATOM 2001 C CA . LYS A 1 287 ? 46.757 93.575 30.918 1.00 62.16 304 LYS A CA 1
ATOM 2002 C C . LYS A 1 287 ? 45.363 93.762 30.336 1.00 61.56 304 LYS A C 1
ATOM 2003 O O . LYS A 1 287 ? 45.172 94.474 29.346 1.00 62.75 304 LYS A O 1
ATOM 2009 N N . ILE A 1 288 ? 44.387 93.107 30.962 1.00 60.81 305 ILE A N 1
ATOM 2010 C CA . ILE A 1 288 ? 42.982 93.233 30.594 1.00 59.65 305 ILE A CA 1
ATOM 2011 C C . ILE A 1 288 ? 42.194 93.616 31.841 1.00 61.94 305 ILE A C 1
ATOM 2012 O O . ILE A 1 288 ? 42.382 93.020 32.908 1.00 62.54 305 ILE A O 1
ATOM 2017 N N . ASP A 1 289 ? 41.330 94.622 31.712 1.00 62.82 306 ASP A N 1
ATOM 2018 C CA . ASP A 1 289 ? 40.501 95.088 32.815 1.00 64.97 306 ASP A CA 1
ATOM 2019 C C . ASP A 1 289 ? 39.035 95.071 32.409 1.00 64.79 306 ASP A C 1
ATOM 2020 O O . ASP A 1 289 ? 38.685 95.455 31.288 1.00 64.56 306 ASP A O 1
ATOM 2025 N N . LEU A 1 290 ? 38.184 94.625 33.330 1.00 64.68 307 LEU A N 1
ATOM 2026 C CA . LEU A 1 290 ? 36.736 94.616 33.148 1.00 64.61 307 LEU A CA 1
ATOM 2027 C C . LEU A 1 290 ? 36.124 95.371 34.320 1.00 68.01 307 LEU A C 1
ATOM 2028 O O . LEU A 1 290 ? 36.180 94.900 35.461 1.00 70.38 307 LEU A O 1
ATOM 2033 N N . ILE A 1 291 ? 35.546 96.537 34.048 1.00 67.81 308 ILE A N 1
ATOM 2034 C CA . ILE A 1 291 ? 35.023 97.418 35.085 1.00 68.95 308 ILE A CA 1
ATOM 2035 C C . ILE A 1 291 ? 33.504 97.458 34.979 1.00 68.77 308 ILE A C 1
ATOM 2036 O O . ILE A 1 291 ? 32.953 97.676 33.893 1.00 66.61 308 ILE A O 1
ATOM 2041 N N . ALA A 1 292 ? 32.831 97.234 36.106 1.00 70.27 309 ALA A N 1
ATOM 2042 C CA . ALA A 1 292 ? 31.380 97.318 36.178 1.00 70.34 309 ALA A CA 1
ATOM 2043 C C . ALA A 1 292 ? 30.974 98.726 36.589 1.00 73.65 309 ALA A C 1
ATOM 2044 O O . ALA A 1 292 ? 31.427 99.234 37.620 1.00 76.54 309 ALA A O 1
ATOM 2046 N N . ILE A 1 293 ? 30.122 99.352 35.783 1.00 74.16 310 ILE A N 1
ATOM 2047 C CA . ILE A 1 293 ? 29.729 100.742 35.969 1.00 77.82 310 ILE A CA 1
ATOM 2048 C C . ILE A 1 293 ? 28.234 100.798 36.244 1.00 80.92 310 ILE A C 1
ATOM 2049 O O . ILE A 1 293 ? 27.446 100.099 35.596 1.00 79.55 310 ILE A O 1
ATOM 2054 N N . ALA A 1 294 ? 27.846 101.629 37.209 1.00 85.73 311 ALA A N 1
ATOM 2055 C CA . ALA A 1 294 ? 26.440 101.777 37.559 1.00 88.71 311 ALA A CA 1
ATOM 2056 C C . ALA A 1 294 ? 25.701 102.515 36.449 1.00 90.08 311 ALA A C 1
ATOM 2057 O O . ALA A 1 294 ? 26.052 103.650 36.108 1.00 90.16 311 ALA A O 1
ATOM 2059 N N . ASP A 1 295 ? 24.681 101.862 35.886 1.00 92.10 312 ASP A N 1
ATOM 2060 C CA . ASP A 1 295 ? 23.835 102.445 34.843 1.00 93.67 312 ASP A CA 1
ATOM 2061 C C . ASP A 1 295 ? 24.657 102.864 33.624 1.00 90.15 312 ASP A C 1
ATOM 2062 O O . ASP A 1 295 ? 24.550 103.987 33.127 1.00 90.07 312 ASP A O 1
ATOM 2067 N N . PHE A 1 296 ? 25.487 101.943 33.140 1.00 84.67 313 PHE A N 1
ATOM 2068 C CA . PHE A 1 296 ? 26.253 102.180 31.921 1.00 79.92 313 PHE A CA 1
ATOM 2069 C C . PHE A 1 296 ? 25.312 102.086 30.726 1.00 76.98 313 PHE A C 1
ATOM 2070 O O . PHE A 1 296 ? 24.807 101.005 30.407 1.00 75.90 313 PHE A O 1
ATOM 2078 N N . ALA A 1 297 ? 25.075 103.222 30.064 1.00 75.89 314 ALA A N 1
ATOM 2079 C CA . ALA A 1 297 ? 24.026 103.291 29.051 1.00 73.07 314 ALA A CA 1
ATOM 2080 C C . ALA A 1 297 ? 24.345 102.421 27.841 1.00 69.21 314 ALA A C 1
ATOM 2081 O O . ALA A 1 297 ? 23.447 101.792 27.269 1.00 67.60 314 ALA A O 1
ATOM 2083 N N . ALA A 1 298 ? 25.615 102.371 27.434 1.00 66.63 315 ALA A N 1
ATOM 2084 C CA . ALA A 1 298 ? 25.988 101.620 26.241 1.00 64.63 315 ALA A CA 1
ATOM 2085 C C . ALA A 1 298 ? 25.898 100.112 26.432 1.00 62.38 315 ALA A C 1
ATOM 2086 O O . ALA A 1 298 ? 26.019 99.375 25.447 1.00 60.75 315 ALA A O 1
ATOM 2088 N N . GLY A 1 299 ? 25.689 99.637 27.658 1.00 62.19 316 GLY A N 1
ATOM 2089 C CA . GLY A 1 299 ? 25.609 98.212 27.914 1.00 61.61 316 GLY A CA 1
ATOM 2090 C C . GLY A 1 299 ? 26.968 97.564 28.071 1.00 61.09 316 GLY A C 1
ATOM 2091 O O . GLY A 1 299 ? 27.315 97.084 29.155 1.00 62.06 316 GLY A O 1
ATOM 2092 N N . ALA A 1 300 ? 27.748 97.548 26.992 1.00 59.07 317 ALA A N 1
ATOM 2093 C CA . ALA A 1 300 ? 29.089 96.982 27.013 1.00 58.19 317 ALA A CA 1
ATOM 2094 C C . ALA A 1 300 ? 29.870 97.536 25.831 1.00 58.17 317 ALA A C 1
ATOM 2095 O O . ALA A 1 300 ? 29.339 97.630 24.721 1.00 58.25 317 ALA A O 1
ATOM 2097 N N . MET A 1 301 ? 31.127 97.901 26.077 1.00 57.50 318 MET A N 1
ATOM 2098 C CA . MET A 1 301 ? 31.998 98.449 25.046 1.00 55.27 318 MET A CA 1
ATOM 2099 C C . MET A 1 301 ? 33.338 97.732 25.083 1.00 53.71 318 MET A C 1
ATOM 2100 O O . MET A 1 301 ? 33.944 97.595 26.151 1.00 53.97 318 MET A O 1
ATOM 2105 N N . GLU A 1 302 ? 33.803 97.292 23.914 1.00 51.68 319 GLU A N 1
ATOM 2106 C CA . GLU A 1 302 ? 35.021 96.490 23.797 1.00 51.24 319 GLU A CA 1
ATOM 2107 C C . GLU A 1 302 ? 36.298 97.327 23.785 1.00 52.24 319 GLU A C 1
ATOM 2108 O O . GLU A 1 302 ? 37.206 97.068 22.990 1.00 51.01 319 GLU A O 1
ATOM 2114 N N . ASN A 1 303 ? 36.396 98.323 24.666 1.00 52.91 320 ASN A N 1
ATOM 2115 C CA . ASN A 1 303 ? 37.587 99.162 24.726 1.00 53.62 320 ASN A CA 1
ATOM 2116 C C . ASN A 1 303 ? 38.831 98.311 24.951 1.00 54.47 320 ASN A C 1
ATOM 2117 O O . ASN A 1 303 ? 38.858 97.449 25.835 1.00 56.52 320 ASN A O 1
ATOM 2122 N N . TRP A 1 304 ? 39.861 98.560 24.143 1.00 52.48 321 TRP A N 1
ATOM 2123 C CA . TRP A 1 304 ? 41.061 97.733 24.139 1.00 52.66 321 TRP A CA 1
ATOM 2124 C C . TRP A 1 304 ? 41.777 97.785 25.484 1.00 54.98 321 TRP A C 1
ATOM 2125 O O . TRP A 1 304 ? 42.439 98.777 25.806 1.00 54.74 321 TRP A O 1
ATOM 2136 N N . GLY A 1 305 ? 41.645 96.721 26.276 1.00 56.52 322 GLY A N 1
ATOM 2137 C CA . GLY A 1 305 ? 42.298 96.626 27.563 1.00 57.96 322 GLY A CA 1
ATOM 2138 C C . GLY A 1 305 ? 41.482 97.110 28.742 1.00 59.19 322 GLY A C 1
ATOM 2139 O O . GLY A 1 305 ? 41.867 96.846 29.889 1.00 59.03 322 GLY A O 1
ATOM 2140 N N . LEU A 1 306 ? 40.364 97.811 28.502 1.00 59.53 323 LEU A N 1
ATOM 2141 C CA . LEU A 1 306 ? 39.521 98.351 29.565 1.00 59.92 323 LEU A CA 1
ATOM 2142 C C . LEU A 1 306 ? 38.057 98.198 29.138 1.00 59.17 323 LEU A C 1
ATOM 2143 O O . LEU A 1 306 ? 37.369 99.155 28.789 1.00 60.28 323 LEU A O 1
ATOM 2148 N N . VAL A 1 307 ? 37.569 96.962 29.167 1.00 58.10 324 VAL A N 1
ATOM 2149 C CA . VAL A 1 307 ? 36.200 96.675 28.755 1.00 57.43 324 VAL A CA 1
ATOM 2150 C C . VAL A 1 307 ? 35.241 97.132 29.846 1.00 60.23 324 VAL A C 1
ATOM 2151 O O . VAL A 1 307 ? 35.373 96.742 31.012 1.00 61.92 324 VAL A O 1
ATOM 2155 N N . THR A 1 308 ? 34.270 97.959 29.468 1.00 59.97 325 THR A N 1
ATOM 2156 C CA . THR A 1 308 ? 33.294 98.504 30.400 1.00 61.48 325 THR A CA 1
ATOM 2157 C C . THR A 1 308 ? 31.971 97.759 30.277 1.00 61.69 325 THR A C 1
ATOM 2158 O O . THR A 1 308 ? 31.532 97.430 29.171 1.00 59.70 325 THR A O 1
ATOM 2162 N N . TYR A 1 309 ? 31.343 97.493 31.420 1.00 64.24 326 TYR A N 1
ATOM 2163 C CA . TYR A 1 309 ? 30.037 96.855 31.483 1.00 65.02 326 TYR A CA 1
ATOM 2164 C C . TYR A 1 309 ? 29.132 97.640 32.421 1.00 69.67 326 TYR A C 1
ATOM 2165 O O . TYR A 1 309 ? 29.568 98.556 33.125 1.00 71.54 326 TYR A O 1
ATOM 2174 N N . ARG A 1 310 ? 27.857 97.268 32.425 1.00 71.83 327 ARG A N 1
ATOM 2175 C CA . ARG A 1 310 ? 26.945 97.665 33.486 1.00 76.36 327 ARG A CA 1
ATOM 2176 C C . ARG A 1 310 ? 26.938 96.581 34.554 1.00 77.20 327 ARG A C 1
ATOM 2177 O O . ARG A 1 310 ? 26.970 95.387 34.240 1.00 76.70 327 ARG A O 1
ATOM 2185 N N . GLU A 1 311 ? 26.910 97.004 35.821 1.00 78.87 328 GLU A N 1
ATOM 2186 C CA . GLU A 1 311 ? 27.062 96.053 36.920 1.00 79.64 328 GLU A CA 1
ATOM 2187 C C . GLU A 1 311 ? 25.968 94.993 36.913 1.00 79.01 328 GLU A C 1
ATOM 2188 O O . GLU A 1 311 ? 26.187 93.874 37.392 1.00 80.04 328 GLU A O 1
ATOM 2194 N N . THR A 1 312 ? 24.792 95.315 36.369 1.00 77.14 329 THR A N 1
ATOM 2195 C CA . THR A 1 312 ? 23.718 94.334 36.277 1.00 76.80 329 THR A CA 1
ATOM 2196 C C . THR A 1 312 ? 23.984 93.263 35.226 1.00 74.45 329 THR A C 1
ATOM 2197 O O . THR A 1 312 ? 23.211 92.303 35.138 1.00 74.24 329 THR A O 1
ATOM 2201 N N . ALA A 1 313 ? 25.048 93.402 34.434 1.00 72.84 330 ALA A N 1
ATOM 2202 C CA . ALA A 1 313 ? 25.394 92.422 33.416 1.00 70.78 330 ALA A CA 1
ATOM 2203 C C . ALA A 1 313 ? 26.738 91.748 33.643 1.00 69.96 330 ALA A C 1
ATOM 2204 O O . ALA A 1 313 ? 27.012 90.729 32.999 1.00 68.41 330 ALA A O 1
ATOM 2206 N N . LEU A 1 314 ? 27.578 92.275 34.531 1.00 71.60 331 LEU A N 1
ATOM 2207 C CA . LEU A 1 314 ? 28.893 91.708 34.802 1.00 72.10 331 LEU A CA 1
ATOM 2208 C C . LEU A 1 314 ? 28.994 91.047 36.166 1.00 75.16 331 LEU A C 1
ATOM 2209 O O . LEU A 1 314 ? 29.552 89.953 36.277 1.00 73.32 331 LEU A O 1
ATOM 2214 N N . LEU A 1 315 ? 28.465 91.679 37.206 1.00 80.27 332 LEU A N 1
ATOM 2215 C CA . LEU A 1 315 ? 28.544 91.143 38.555 1.00 85.05 332 LEU A CA 1
ATOM 2216 C C . LEU A 1 315 ? 27.334 90.264 38.850 1.00 90.00 332 LEU A C 1
ATOM 2217 O O . LEU A 1 315 ? 26.270 90.402 38.243 1.00 89.13 332 LEU A O 1
ATOM 2222 N N . ILE A 1 316 ? 27.512 89.350 39.800 1.00 97.03 333 ILE A N 1
ATOM 2223 C CA . ILE A 1 316 ? 26.472 88.407 40.194 1.00 104.11 333 ILE A CA 1
ATOM 2224 C C . ILE A 1 316 ? 26.161 88.667 41.661 1.00 113.39 333 ILE A C 1
ATOM 2225 O O . ILE A 1 316 ? 26.936 88.288 42.548 1.00 114.89 333 ILE A O 1
ATOM 2230 N N . ASP A 1 317 ? 25.028 89.315 41.923 1.00 119.61 334 ASP A N 1
ATOM 2231 C CA . ASP A 1 317 ? 24.581 89.574 43.285 1.00 123.59 334 ASP A CA 1
ATOM 2232 C C . ASP A 1 317 ? 23.890 88.330 43.830 1.00 124.89 334 ASP A C 1
ATOM 2233 O O . ASP A 1 317 ? 22.820 87.950 43.337 1.00 124.36 334 ASP A O 1
ATOM 2238 N N . PRO A 1 318 ? 24.464 87.672 44.841 1.00 128.52 335 PRO A N 1
ATOM 2239 C CA . PRO A 1 318 ? 23.895 86.395 45.307 1.00 130.24 335 PRO A CA 1
ATOM 2240 C C . PRO A 1 318 ? 22.472 86.501 45.831 1.00 132.83 335 PRO A C 1
ATOM 2241 O O . PRO A 1 318 ? 21.780 85.477 45.898 1.00 133.07 335 PRO A O 1
ATOM 2245 N N . LYS A 1 319 ? 22.010 87.696 46.200 1.00 134.34 336 LYS A N 1
ATOM 2246 C CA . LYS A 1 319 ? 20.660 87.889 46.716 1.00 136.35 336 LYS A CA 1
ATOM 2247 C C . LYS A 1 319 ? 19.781 88.691 45.762 1.00 136.85 336 LYS A C 1
ATOM 2248 O O . LYS A 1 319 ? 18.784 89.281 46.191 1.00 138.34 336 LYS A O 1
ATOM 2254 N N . ASN A 1 320 ? 20.127 88.724 44.474 1.00 136.51 337 ASN A N 1
ATOM 2255 C CA . ASN A 1 320 ? 19.355 89.489 43.502 1.00 138.32 337 ASN A CA 1
ATOM 2256 C C . ASN A 1 320 ? 19.470 88.890 42.106 1.00 139.09 337 ASN A C 1
ATOM 2257 O O . ASN A 1 320 ? 18.588 89.093 41.265 1.00 139.09 337 ASN A O 1
ATOM 2262 N N . SER A 1 321 ? 20.548 88.154 41.848 1.00 141.22 338 SER A N 1
ATOM 2263 C CA . SER A 1 321 ? 20.745 87.548 40.540 1.00 142.61 338 SER A CA 1
ATOM 2264 C C . SER A 1 321 ? 19.778 86.381 40.348 1.00 146.79 338 SER A C 1
ATOM 2265 O O . SER A 1 321 ? 19.022 86.002 41.248 1.00 148.76 338 SER A O 1
ATOM 2268 N N . CYS A 1 322 ? 19.809 85.800 39.151 1.00 149.28 339 CYS A N 1
ATOM 2269 C CA . CYS A 1 322 ? 18.932 84.703 38.790 1.00 149.93 339 CYS A CA 1
ATOM 2270 C C . CYS A 1 322 ? 19.738 83.404 38.720 1.00 147.75 339 CYS A C 1
ATOM 2271 O O . CYS A 1 322 ? 20.810 83.289 39.334 1.00 148.08 339 CYS A O 1
ATOM 2274 N N . SER A 1 323 ? 19.223 82.429 37.973 1.00 138.85 340 SER A N 1
ATOM 2275 C CA . SER A 1 323 ? 19.872 81.133 37.835 1.00 130.90 340 SER A CA 1
ATOM 2276 C C . SER A 1 323 ? 20.806 81.092 36.630 1.00 122.35 340 SER A C 1
ATOM 2277 O O . SER A 1 323 ? 21.952 80.645 36.742 1.00 120.51 340 SER A O 1
ATOM 2280 N N . SER A 1 324 ? 20.331 81.557 35.477 1.00 117.20 341 SER A N 1
ATOM 2281 C CA . SER A 1 324 ? 21.139 81.616 34.267 1.00 111.73 341 SER A CA 1
ATOM 2282 C C . SER A 1 324 ? 22.010 82.864 34.200 1.00 106.26 341 SER A C 1
ATOM 2283 O O . SER A 1 324 ? 22.547 83.168 33.129 1.00 104.52 341 SER A O 1
ATOM 2286 N N . SER A 1 325 ? 22.158 83.590 35.311 1.00 102.29 342 SER A N 1
ATOM 2287 C CA . SER A 1 325 ? 22.991 84.788 35.306 1.00 96.07 342 SER A CA 1
ATOM 2288 C C . SER A 1 325 ? 24.452 84.441 35.055 1.00 91.64 342 SER A C 1
ATOM 2289 O O . SER A 1 325 ? 25.165 85.184 34.371 1.00 89.69 342 SER A O 1
ATOM 2292 N N . ARG A 1 326 ? 24.916 83.313 35.601 1.00 90.40 343 ARG A N 1
ATOM 2293 C CA . ARG A 1 326 ? 26.279 82.868 35.335 1.00 87.66 343 ARG A CA 1
ATOM 2294 C C . ARG A 1 326 ? 26.469 82.518 33.865 1.00 82.80 343 ARG A C 1
ATOM 2295 O O . ARG A 1 326 ? 27.584 82.614 33.339 1.00 81.65 343 ARG A O 1
ATOM 2303 N N . GLN A 1 327 ? 25.394 82.113 33.187 1.00 79.81 344 GLN A N 1
ATOM 2304 C CA . GLN A 1 327 ? 25.470 81.861 31.753 1.00 75.26 344 GLN A CA 1
ATOM 2305 C C . GLN A 1 327 ? 25.528 83.166 30.967 1.00 72.19 344 GLN A C 1
ATOM 2306 O O . GLN A 1 327 ? 26.279 83.277 29.991 1.00 69.94 344 GLN A O 1
ATOM 2312 N N . TRP A 1 328 ? 24.745 84.167 31.381 1.00 71.83 345 TRP A N 1
ATOM 2313 C CA . TRP A 1 328 ? 24.764 85.456 30.698 1.00 71.57 345 TRP A CA 1
ATOM 2314 C C . TRP A 1 328 ? 26.108 86.154 30.867 1.00 68.78 345 TRP A C 1
ATOM 2315 O O . TRP A 1 328 ? 26.575 86.842 29.952 1.00 66.86 345 TRP A O 1
ATOM 2326 N N . VAL A 1 329 ? 26.743 85.990 32.030 1.00 68.05 346 VAL A N 1
ATOM 2327 C CA . VAL A 1 329 ? 28.044 86.611 32.258 1.00 66.56 346 VAL A CA 1
ATOM 2328 C C . VAL A 1 329 ? 29.104 85.976 31.367 1.00 62.71 346 VAL A C 1
ATOM 2329 O O . VAL A 1 329 ? 29.964 86.670 30.813 1.00 62.31 346 VAL A O 1
ATOM 2333 N N . ALA A 1 330 ? 29.055 84.651 31.206 1.00 60.01 347 ALA A N 1
ATOM 2334 C CA . ALA A 1 330 ? 30.032 83.975 30.359 1.00 57.30 347 ALA A CA 1
ATOM 2335 C C . ALA A 1 330 ? 29.926 84.424 28.907 1.00 55.20 347 ALA A C 1
ATOM 2336 O O . ALA A 1 330 ? 30.939 84.485 28.201 1.00 55.90 347 ALA A O 1
ATOM 2338 N N . LEU A 1 331 ? 28.717 84.752 28.447 1.00 53.62 348 LEU A N 1
ATOM 2339 C CA . LEU A 1 331 ? 28.541 85.182 27.063 1.00 51.90 348 LEU A CA 1
ATOM 2340 C C . LEU A 1 331 ? 29.059 86.600 26.853 1.00 48.77 348 LEU A C 1
ATOM 2341 O O . LEU A 1 331 ? 29.773 86.871 25.880 1.00 45.94 348 LEU A O 1
ATOM 2346 N N . VAL A 1 332 ? 28.712 87.520 27.757 1.00 48.85 349 VAL A N 1
ATOM 2347 C CA . VAL A 1 332 ? 29.096 88.916 27.569 1.00 50.84 349 VAL A CA 1
ATOM 2348 C C . VAL A 1 332 ? 30.598 89.099 27.747 1.00 51.00 349 VAL A C 1
ATOM 2349 O O . VAL A 1 332 ? 31.194 90.003 27.148 1.00 51.14 349 VAL A O 1
ATOM 2353 N N . VAL A 1 333 ? 31.240 88.252 28.556 1.00 50.75 350 VAL A N 1
ATOM 2354 C CA . VAL A 1 333 ? 32.690 88.328 28.697 1.00 51.13 350 VAL A CA 1
ATOM 2355 C C . VAL A 1 333 ? 33.375 87.771 27.455 1.00 50.20 350 VAL A C 1
ATOM 2356 O O . VAL A 1 333 ? 34.329 88.365 26.937 1.00 50.67 350 VAL A O 1
ATOM 2360 N N . GLY A 1 334 ? 32.895 86.631 26.951 1.00 49.94 351 GLY A N 1
ATOM 2361 C CA . GLY A 1 334 ? 33.488 86.044 25.761 1.00 49.46 351 GLY A CA 1
ATOM 2362 C C . GLY A 1 334 ? 33.274 86.870 24.511 1.00 47.42 351 GLY A C 1
ATOM 2363 O O . GLY A 1 334 ? 34.066 86.785 23.566 1.00 47.37 351 GLY A O 1
ATOM 2364 N N . HIS A 1 335 ? 32.213 87.678 24.484 1.00 47.23 352 HIS A N 1
ATOM 2365 C CA . HIS A 1 335 ? 31.944 88.514 23.318 1.00 47.54 352 HIS A CA 1
ATOM 2366 C C . HIS A 1 335 ? 32.943 89.661 23.223 1.00 48.01 352 HIS A C 1
ATOM 2367 O O . HIS A 1 335 ? 33.622 89.830 22.203 1.00 47.40 352 HIS A O 1
ATOM 2374 N N . GLU A 1 336 ? 33.043 90.466 24.283 1.00 48.63 353 GLU A N 1
ATOM 2375 C CA . GLU A 1 336 ? 33.898 91.646 24.232 1.00 50.07 353 GLU A CA 1
ATOM 2376 C C . GLU A 1 336 ? 35.375 91.274 24.204 1.00 49.24 353 GLU A C 1
ATOM 2377 O O . GLU A 1 336 ? 36.175 91.979 23.579 1.00 49.71 353 GLU A O 1
ATOM 2383 N N . LEU A 1 337 ? 35.758 90.182 24.870 1.00 47.44 354 LEU A N 1
ATOM 2384 C CA . LEU A 1 337 ? 37.146 89.740 24.813 1.00 48.73 354 LEU A CA 1
ATOM 2385 C C . LEU A 1 337 ? 37.518 89.204 23.438 1.00 47.38 354 LEU A C 1
ATOM 2386 O O . LEU A 1 337 ? 38.702 89.204 23.086 1.00 47.64 354 LEU A O 1
ATOM 2391 N N . ALA A 1 338 ? 36.537 88.749 22.656 1.00 47.50 355 ALA A N 1
ATOM 2392 C CA . ALA A 1 338 ? 36.813 88.360 21.279 1.00 45.14 355 ALA A CA 1
ATOM 2393 C C . ALA A 1 338 ? 37.187 89.564 20.427 1.00 44.23 355 ALA A C 1
ATOM 2394 O O . ALA A 1 338 ? 37.973 89.434 19.482 1.00 41.96 355 ALA A O 1
ATOM 2396 N N . HIS A 1 339 ? 36.639 90.738 20.746 1.00 45.02 356 HIS A N 1
ATOM 2397 C CA . HIS A 1 339 ? 36.980 91.946 20.007 1.00 44.91 356 HIS A CA 1
ATOM 2398 C C . HIS A 1 339 ? 38.427 92.369 20.214 1.00 45.45 356 HIS A C 1
ATOM 2399 O O . HIS A 1 339 ? 38.970 93.090 19.370 1.00 46.86 356 HIS A O 1
ATOM 2406 N N . GLN A 1 340 ? 39.061 91.945 21.312 1.00 44.38 357 GLN A N 1
ATOM 2407 C CA . GLN A 1 340 ? 40.461 92.286 21.540 1.00 45.21 357 GLN A CA 1
ATOM 2408 C C . GLN A 1 340 ? 41.357 91.791 20.412 1.00 44.63 357 GLN A C 1
ATOM 2409 O O . GLN A 1 340 ? 42.439 92.349 20.201 1.00 44.59 357 GLN A O 1
ATOM 2415 N N . TRP A 1 341 ? 40.930 90.757 19.690 1.00 43.69 358 TRP A N 1
ATOM 2416 C CA . TRP A 1 341 ? 41.600 90.329 18.469 1.00 44.48 358 TRP A CA 1
ATOM 2417 C C . TRP A 1 341 ? 40.844 90.843 17.251 1.00 44.18 358 TRP A C 1
ATOM 2418 O O . TRP A 1 341 ? 41.339 91.703 16.516 1.00 44.76 358 TRP A O 1
ATOM 2429 N N . PHE A 1 342 ? 39.638 90.319 17.036 1.00 41.57 359 PHE A N 1
ATOM 2430 C CA . PHE A 1 342 ? 38.825 90.646 15.866 1.00 40.51 359 PHE A CA 1
ATOM 2431 C C . PHE A 1 342 ? 38.024 91.907 16.170 1.00 40.46 359 PHE A C 1
ATOM 2432 O O . PHE A 1 342 ? 36.964 91.848 16.797 1.00 39.88 359 PHE A O 1
ATOM 2440 N N . GLY A 1 343 ? 38.527 93.052 15.717 1.00 42.56 360 GLY A N 1
ATOM 2441 C CA . GLY A 1 343 ? 37.866 94.319 15.958 1.00 41.96 360 GLY A CA 1
ATOM 2442 C C . GLY A 1 343 ? 38.817 95.389 16.452 1.00 43.84 360 GLY A C 1
ATOM 2443 O O . GLY A 1 343 ? 38.751 96.542 16.015 1.00 42.74 360 GLY A O 1
ATOM 2444 N N . ASN A 1 344 ? 39.710 95.016 17.368 1.00 46.22 361 ASN A N 1
ATOM 2445 C CA . ASN A 1 344 ? 40.695 95.934 17.926 1.00 47.90 361 ASN A CA 1
ATOM 2446 C C . ASN A 1 344 ? 42.086 95.738 17.339 1.00 48.73 361 ASN A C 1
ATOM 2447 O O . ASN A 1 344 ? 42.757 96.720 17.007 1.00 47.23 361 ASN A O 1
ATOM 2452 N N . LEU A 1 345 ? 42.540 94.489 17.207 1.00 47.73 362 LEU A N 1
ATOM 2453 C CA . LEU A 1 345 ? 43.817 94.240 16.546 1.00 48.21 362 LEU A CA 1
ATOM 2454 C C . LEU A 1 345 ? 43.694 94.428 15.040 1.00 48.66 362 LEU A C 1
ATOM 2455 O O . LEU A 1 345 ? 44.592 94.988 14.401 1.00 48.74 362 LEU A O 1
ATOM 2460 N N . VAL A 1 346 ? 42.591 93.964 14.458 1.00 48.14 363 VAL A N 1
ATOM 2461 C CA . VAL A 1 346 ? 42.240 94.230 13.068 1.00 48.08 363 VAL A CA 1
ATOM 2462 C C . VAL A 1 346 ? 40.891 94.931 13.072 1.00 47.33 363 VAL A C 1
ATOM 2463 O O . VAL A 1 346 ? 39.889 94.356 13.515 1.00 43.97 363 VAL A O 1
ATOM 2467 N N . THR A 1 347 ? 40.863 96.167 12.585 1.00 50.51 364 THR A N 1
ATOM 2468 C CA . THR A 1 347 ? 39.675 97.003 12.648 1.00 50.31 364 THR A CA 1
ATOM 2469 C C . THR A 1 347 ? 39.062 97.165 11.263 1.00 51.80 364 THR A C 1
ATOM 2470 O O . THR A 1 347 ? 39.761 97.136 10.246 1.00 52.51 364 THR A O 1
ATOM 2474 N N . MET A 1 348 ? 37.739 97.314 11.240 1.00 51.42 365 MET A N 1
ATOM 2475 C CA . MET A 1 348 ? 37.015 97.573 10.004 1.00 53.86 365 MET A CA 1
ATOM 2476 C C . MET A 1 348 ? 37.558 98.816 9.305 1.00 54.85 365 MET A C 1
ATOM 2477 O O . MET A 1 348 ? 37.980 99.784 9.945 1.00 54.02 365 MET A O 1
ATOM 2482 N N . GLU A 1 349 ? 37.538 98.784 7.971 1.00 56.41 366 GLU A N 1
ATOM 2483 C CA . GLU A 1 349 ? 37.957 99.951 7.202 1.00 59.22 366 GLU A CA 1
ATOM 2484 C C . GLU A 1 349 ? 36.957 101.091 7.351 1.00 57.61 366 GLU A C 1
ATOM 2485 O O . GLU A 1 349 ? 37.349 102.260 7.444 1.00 57.51 366 GLU A O 1
ATOM 2491 N N . TRP A 1 350 ? 35.666 100.771 7.381 1.00 55.33 367 TRP A N 1
ATOM 2492 C CA . TRP A 1 350 ? 34.623 101.772 7.546 1.00 53.72 367 TRP A CA 1
ATOM 2493 C C . TRP A 1 350 ? 33.440 101.123 8.252 1.00 53.54 367 TRP A C 1
ATOM 2494 O O . TRP A 1 350 ? 33.378 99.900 8.408 1.00 51.01 367 TRP A O 1
ATOM 2505 N N . TRP A 1 351 ? 32.494 101.961 8.682 1.00 55.93 368 TRP A N 1
ATOM 2506 C CA . TRP A 1 351 ? 31.319 101.476 9.395 1.00 54.11 368 TRP A CA 1
ATOM 2507 C C . TRP A 1 351 ? 30.433 100.584 8.536 1.00 52.08 368 TRP A C 1
ATOM 2508 O O . TRP A 1 351 ? 29.512 99.956 9.072 1.00 48.01 368 TRP A O 1
ATOM 2519 N N . THR A 1 352 ? 30.682 100.519 7.225 1.00 53.94 369 THR A N 1
ATOM 2520 C CA . THR A 1 352 ? 29.975 99.565 6.377 1.00 53.17 369 THR A CA 1
ATOM 2521 C C . THR A 1 352 ? 30.208 98.133 6.839 1.00 52.47 369 THR A C 1
ATOM 2522 O O . THR A 1 352 ? 29.312 97.288 6.729 1.00 52.08 369 THR A O 1
ATOM 2526 N N . HIS A 1 353 ? 31.394 97.846 7.372 1.00 52.70 370 HIS A N 1
ATOM 2527 C CA . HIS A 1 353 ? 31.764 96.507 7.804 1.00 52.13 370 HIS A CA 1
ATOM 2528 C C . HIS A 1 353 ? 31.512 96.277 9.290 1.00 52.00 370 HIS A C 1
ATOM 2529 O O . HIS A 1 353 ? 32.070 95.335 9.866 1.00 51.20 370 HIS A O 1
ATOM 2536 N N . LEU A 1 354 ? 30.685 97.115 9.922 1.00 51.24 371 LEU A N 1
ATOM 2537 C CA . LEU A 1 354 ? 30.402 96.945 11.343 1.00 51.04 371 LEU A CA 1
ATOM 2538 C C . LEU A 1 354 ? 29.609 95.673 11.612 1.00 50.11 371 LEU A C 1
ATOM 2539 O O . LEU A 1 354 ? 29.762 95.064 12.677 1.00 51.01 371 LEU A O 1
ATOM 2544 N N . TRP A 1 355 ? 28.762 95.257 10.666 1.00 48.02 372 TRP A N 1
ATOM 2545 C CA . TRP A 1 355 ? 28.005 94.022 10.844 1.00 45.01 372 TRP A CA 1
ATOM 2546 C C . TRP A 1 355 ? 28.935 92.825 10.988 1.00 41.19 372 TRP A C 1
ATOM 2547 O O . TRP A 1 355 ? 28.663 91.907 11.770 1.00 38.27 372 TRP A O 1
ATOM 2558 N N . LEU A 1 356 ? 30.041 92.819 10.239 1.00 40.65 373 LEU A N 1
ATOM 2559 C CA . LEU A 1 356 ? 30.971 91.698 10.298 1.00 39.33 373 LEU A CA 1
ATOM 2560 C C . LEU A 1 356 ? 31.727 91.682 11.619 1.00 42.59 373 LEU A C 1
ATOM 2561 O O . LEU A 1 356 ? 32.006 90.611 12.169 1.00 44.22 373 LEU A O 1
ATOM 2566 N N . ASN A 1 357 ? 32.064 92.862 12.142 1.00 44.38 374 ASN A N 1
ATOM 2567 C CA . ASN A 1 357 ? 32.745 92.936 13.430 1.00 47.45 374 ASN A CA 1
ATOM 2568 C C . ASN A 1 357 ? 31.861 92.395 14.547 1.00 49.30 374 ASN A C 1
ATOM 2569 O O . ASN A 1 357 ? 32.308 91.595 15.378 1.00 49.10 374 ASN A O 1
ATOM 2574 N N . GLU A 1 358 ? 30.595 92.816 14.578 1.00 49.65 375 GLU A N 1
ATOM 2575 C CA . GLU A 1 358 ? 29.689 92.369 15.629 1.00 51.36 375 GLU A CA 1
ATOM 2576 C C . GLU A 1 358 ? 29.127 90.981 15.353 1.00 47.30 375 GLU A C 1
ATOM 2577 O O . GLU A 1 358 ? 28.867 90.227 16.297 1.00 46.68 375 GLU A O 1
ATOM 2583 N N . GLY A 1 359 ? 28.934 90.627 14.082 1.00 44.14 376 GLY A N 1
ATOM 2584 C CA . GLY A 1 359 ? 28.442 89.296 13.764 1.00 41.40 376 GLY A CA 1
ATOM 2585 C C . GLY A 1 359 ? 29.442 88.209 14.109 1.00 41.98 376 GLY A C 1
ATOM 2586 O O . GLY A 1 359 ? 29.069 87.148 14.617 1.00 42.10 376 GLY A O 1
ATOM 2587 N N . PHE A 1 360 ? 30.726 88.457 13.839 1.00 41.15 377 PHE A N 1
ATOM 2588 C CA . PHE A 1 360 ? 31.760 87.489 14.190 1.00 39.47 377 PHE A CA 1
ATOM 2589 C C . PHE A 1 360 ? 31.828 87.288 15.698 1.00 39.75 377 PHE A C 1
ATOM 2590 O O . PHE A 1 360 ? 31.834 86.153 16.187 1.00 40.41 377 PHE A O 1
ATOM 2598 N N . ALA A 1 361 ? 31.877 88.389 16.452 1.00 39.65 378 ALA A N 1
ATOM 2599 C CA . ALA A 1 361 ? 31.938 88.290 17.906 1.00 42.07 378 ALA A CA 1
ATOM 2600 C C . ALA A 1 361 ? 30.679 87.645 18.471 1.00 42.26 378 ALA A C 1
ATOM 2601 O O . ALA A 1 361 ? 30.746 86.892 19.450 1.00 43.07 378 ALA A O 1
ATOM 2603 N N . SER A 1 362 ? 29.520 87.922 17.865 1.00 39.75 379 SER A N 1
ATOM 2604 C CA . SER A 1 362 ? 28.278 87.310 18.323 1.00 41.23 379 SER A CA 1
ATOM 2605 C C . SER A 1 362 ? 28.240 85.811 18.062 1.00 42.94 379 SER A C 1
ATOM 2606 O O . SER A 1 362 ? 27.442 85.107 18.689 1.00 42.62 379 SER A O 1
ATOM 2609 N N . TRP A 1 363 ? 29.073 85.309 17.152 1.00 43.71 380 TRP A N 1
ATOM 2610 C CA . TRP A 1 363 ? 29.128 83.878 16.884 1.00 41.28 380 TRP A CA 1
ATOM 2611 C C . TRP A 1 363 ? 30.183 83.177 17.732 1.00 40.95 380 TRP A C 1
ATOM 2612 O O . TRP A 1 363 ? 29.901 82.146 18.351 1.00 42.43 380 TRP A O 1
ATOM 2623 N N . ILE A 1 364 ? 31.401 83.724 17.769 1.00 38.25 381 ILE A N 1
ATOM 2624 C CA . ILE A 1 364 ? 32.493 83.055 18.465 1.00 39.07 381 ILE A CA 1
ATOM 2625 C C . ILE A 1 364 ? 32.312 83.102 19.977 1.00 41.61 381 ILE A C 1
ATOM 2626 O O . ILE A 1 364 ? 32.950 82.324 20.697 1.00 43.73 381 ILE A O 1
ATOM 2631 N N . GLU A 1 365 ? 31.455 83.994 20.483 1.00 41.20 382 GLU A N 1
ATOM 2632 C CA . GLU A 1 365 ? 31.177 84.013 21.915 1.00 44.16 382 GLU A CA 1
ATOM 2633 C C . GLU A 1 365 ? 30.496 82.724 22.356 1.00 43.96 382 GLU A C 1
ATOM 2634 O O . GLU A 1 365 ? 30.759 82.217 23.453 1.00 44.26 382 GLU A O 1
ATOM 2640 N N . TYR A 1 366 ? 29.615 82.180 21.514 1.00 43.59 383 TYR A N 1
ATOM 2641 C CA . TYR A 1 366 ? 29.001 80.894 21.819 1.00 44.52 383 TYR A CA 1
ATOM 2642 C C . TYR A 1 366 ? 29.999 79.756 21.668 1.00 44.87 383 TYR A C 1
ATOM 2643 O O . TYR A 1 366 ? 29.926 78.767 22.406 1.00 44.12 383 TYR A O 1
ATOM 2652 N N . LEU A 1 367 ? 30.937 79.880 20.728 1.00 45.31 384 LEU A N 1
ATOM 2653 C CA . LEU A 1 367 ? 31.977 78.869 20.584 1.00 45.59 384 LEU A CA 1
ATOM 2654 C C . LEU A 1 367 ? 32.881 78.833 21.809 1.00 49.10 384 LEU A C 1
ATOM 2655 O O . LEU A 1 367 ? 33.350 77.763 22.213 1.00 50.78 384 LEU A O 1
ATOM 2660 N N . CYS A 1 368 ? 33.131 79.996 22.418 1.00 49.68 385 CYS A N 1
ATOM 2661 C CA . CYS A 1 368 ? 33.974 80.052 23.608 1.00 52.40 385 CYS A CA 1
ATOM 2662 C C . CYS A 1 368 ? 33.251 79.504 24.832 1.00 55.47 385 CYS A C 1
ATOM 2663 O O . CYS A 1 368 ? 33.841 78.769 25.632 1.00 58.03 385 CYS A O 1
ATOM 2666 N N . VAL A 1 369 ? 31.974 79.855 24.997 1.00 55.57 386 VAL A N 1
ATOM 2667 C CA . VAL A 1 369 ? 31.222 79.386 26.156 1.00 59.27 386 VAL A CA 1
ATOM 2668 C C . VAL A 1 369 ? 30.936 77.894 26.042 1.00 60.94 386 VAL A C 1
ATOM 2669 O O . VAL A 1 369 ? 30.954 77.167 27.042 1.00 63.45 386 VAL A O 1
ATOM 2673 N N . ASP A 1 370 ? 30.683 77.409 24.823 1.00 59.80 387 ASP A N 1
ATOM 2674 C CA . ASP A 1 370 ? 30.435 75.983 24.637 1.00 61.78 387 ASP A CA 1
ATOM 2675 C C . ASP A 1 370 ? 31.670 75.154 24.959 1.00 66.68 387 ASP A C 1
ATOM 2676 O O . ASP A 1 370 ? 31.549 74.015 25.425 1.00 67.88 387 ASP A O 1
ATOM 2681 N N . HIS A 1 371 ? 32.862 75.705 24.726 1.00 69.56 388 HIS A N 1
ATOM 2682 C CA . HIS A 1 371 ? 34.092 74.980 25.021 1.00 72.01 388 HIS A CA 1
ATOM 2683 C C . HIS A 1 371 ? 34.382 74.948 26.517 1.00 74.98 388 HIS A C 1
ATOM 2684 O O . HIS A 1 371 ? 34.757 73.901 27.057 1.00 77.74 388 HIS A O 1
ATOM 2691 N N . CYS A 1 372 ? 34.216 76.081 27.201 1.00 75.18 389 CYS A N 1
ATOM 2692 C CA . CYS A 1 372 ? 34.478 76.140 28.633 1.00 78.17 389 CYS A CA 1
ATOM 2693 C C . CYS A 1 372 ? 33.316 75.622 29.468 1.00 79.16 389 CYS A C 1
ATOM 2694 O O . CYS A 1 372 ? 33.524 75.242 30.625 1.00 81.05 389 CYS A O 1
ATOM 2697 N N . PHE A 1 373 ? 32.104 75.597 28.916 1.00 78.21 390 PHE A N 1
ATOM 2698 C CA . PHE A 1 373 ? 30.914 75.153 29.643 1.00 79.71 390 PHE A CA 1
ATOM 2699 C C . PHE A 1 373 ? 30.030 74.348 28.703 1.00 79.97 390 PHE A C 1
ATOM 2700 O O . PHE A 1 373 ? 29.014 74.844 28.199 1.00 77.77 390 PHE A O 1
ATOM 2708 N N . PRO A 1 374 ? 30.386 73.086 28.444 1.00 84.00 391 PRO A N 1
ATOM 2709 C CA . PRO A 1 374 ? 29.551 72.259 27.559 1.00 83.70 391 PRO A CA 1
ATOM 2710 C C . PRO A 1 374 ? 28.226 71.855 28.179 1.00 84.20 391 PRO A C 1
ATOM 2711 O O . PRO A 1 374 ? 27.327 71.421 27.448 1.00 82.33 391 PRO A O 1
ATOM 2715 N N . GLU A 1 375 ? 28.073 71.985 29.499 1.00 86.84 392 GLU A N 1
ATOM 2716 C CA . GLU A 1 375 ? 26.821 71.631 30.156 1.00 91.49 392 GLU A CA 1
ATOM 2717 C C . GLU A 1 375 ? 25.694 72.608 29.849 1.00 90.33 392 GLU A C 1
ATOM 2718 O O . GLU A 1 375 ? 24.552 72.350 30.242 1.00 89.51 392 GLU A O 1
ATOM 2724 N N . TYR A 1 376 ? 25.983 73.716 29.164 1.00 87.55 393 TYR A N 1
ATOM 2725 C CA . TYR A 1 376 ? 24.932 74.653 28.787 1.00 84.23 393 TYR A CA 1
ATOM 2726 C C . TYR A 1 376 ? 24.213 74.228 27.514 1.00 80.52 393 TYR A C 1
ATOM 2727 O O . TYR A 1 376 ? 23.032 74.552 27.343 1.00 78.73 393 TYR A O 1
ATOM 2736 N N . ASP A 1 377 ? 24.893 73.495 26.632 1.00 79.87 394 ASP A N 1
ATOM 2737 C CA . ASP A 1 377 ? 24.420 73.241 25.273 1.00 78.51 394 ASP A CA 1
ATOM 2738 C C . ASP A 1 377 ? 23.995 74.557 24.623 1.00 73.16 394 ASP A C 1
ATOM 2739 O O . ASP A 1 377 ? 22.863 74.737 24.171 1.00 72.96 394 ASP A O 1
ATOM 2744 N N . ILE A 1 378 ? 24.951 75.490 24.597 1.00 67.85 395 ILE A N 1
ATOM 2745 C CA . ILE A 1 378 ? 24.652 76.880 24.285 1.00 61.31 395 ILE A CA 1
ATOM 2746 C C . ILE A 1 378 ? 24.219 77.072 22.837 1.00 53.99 395 ILE A C 1
ATOM 2747 O O . ILE A 1 378 ? 23.583 78.083 22.517 1.00 53.52 395 ILE A O 1
ATOM 2752 N N . TRP A 1 379 ? 24.536 76.128 21.948 1.00 48.36 396 TRP A N 1
ATOM 2753 C CA . TRP A 1 379 ? 24.174 76.304 20.546 1.00 44.82 396 TRP A CA 1
ATOM 2754 C C . TRP A 1 379 ? 22.676 76.151 20.328 1.00 43.63 396 TRP A C 1
ATOM 2755 O O . TRP A 1 379 ? 22.130 76.716 19.374 1.00 38.87 396 TRP A O 1
ATOM 2766 N N . THR A 1 380 ? 21.996 75.398 21.195 1.00 46.43 397 THR A N 1
ATOM 2767 C CA . THR A 1 380 ? 20.543 75.321 21.113 1.00 48.25 397 THR A CA 1
ATOM 2768 C C . THR A 1 380 ? 19.908 76.669 21.429 1.00 47.14 397 THR A C 1
ATOM 2769 O O . THR A 1 380 ? 18.903 77.050 20.817 1.00 45.20 397 THR A O 1
ATOM 2773 N N . GLN A 1 381 ? 20.491 77.411 22.374 1.00 47.98 398 GLN A N 1
ATOM 2774 C CA . GLN A 1 381 ? 19.982 78.738 22.698 1.00 49.61 398 GLN A CA 1
ATOM 2775 C C . GLN A 1 381 ? 20.352 79.769 21.640 1.00 46.19 398 GLN A C 1
ATOM 2776 O O . GLN A 1 381 ? 19.608 80.735 21.439 1.00 46.34 398 GLN A O 1
ATOM 2782 N N . PHE A 1 382 ? 21.486 79.587 20.958 1.00 43.48 399 PHE A N 1
ATOM 2783 C CA . PHE A 1 382 ? 21.830 80.485 19.860 1.00 41.20 399 PHE A CA 1
ATOM 2784 C C . PHE A 1 382 ? 20.814 80.380 18.732 1.00 39.87 399 PHE A C 1
ATOM 2785 O O . PHE A 1 382 ? 20.386 81.398 18.176 1.00 39.04 399 PHE A O 1
ATOM 2793 N N . VAL A 1 383 ? 20.424 79.154 18.375 1.00 39.35 400 VAL A N 1
ATOM 2794 C CA . VAL A 1 383 ? 19.412 78.969 17.340 1.00 40.01 400 VAL A CA 1
ATOM 2795 C C . VAL A 1 383 ? 18.085 79.566 17.789 1.00 40.32 400 VAL A C 1
ATOM 2796 O O . VAL A 1 383 ? 17.350 80.158 16.989 1.00 38.25 400 VAL A O 1
ATOM 2800 N N . SER A 1 384 ? 17.769 79.444 19.079 1.00 42.77 401 SER A N 1
ATOM 2801 C CA . SER A 1 384 ? 16.536 80.014 19.605 1.00 45.99 401 SER A CA 1
ATOM 2802 C C . SER A 1 384 ? 16.583 81.534 19.687 1.00 46.25 401 SER A C 1
ATOM 2803 O O . SER A 1 384 ? 15.525 82.170 19.732 1.00 47.74 401 SER A O 1
ATOM 2806 N N . ALA A 1 385 ? 17.775 82.128 19.707 1.00 46.44 402 ALA A N 1
ATOM 2807 C CA . ALA A 1 385 ? 17.897 83.572 19.862 1.00 48.27 402 ALA A CA 1
ATOM 2808 C C . ALA A 1 385 ? 18.124 84.266 18.524 1.00 47.73 402 ALA A C 1
ATOM 2809 O O . ALA A 1 385 ? 17.169 84.706 17.877 1.00 47.73 402 ALA A O 1
ATOM 2811 N N . ASP A 1 386 ? 19.387 84.362 18.102 1.00 47.60 403 ASP A N 1
ATOM 2812 C CA . ASP A 1 386 ? 19.719 85.151 16.919 1.00 48.98 403 ASP A CA 1
ATOM 2813 C C . ASP A 1 386 ? 19.194 84.505 15.642 1.00 44.72 403 ASP A C 1
ATOM 2814 O O . ASP A 1 386 ? 18.723 85.204 14.737 1.00 43.89 403 ASP A O 1
ATOM 2819 N N . TYR A 1 387 ? 19.266 83.176 15.550 1.00 41.89 404 TYR A N 1
ATOM 2820 C CA . TYR A 1 387 ? 18.933 82.488 14.305 1.00 41.25 404 TYR A CA 1
ATOM 2821 C C . TYR A 1 387 ? 17.454 82.640 13.965 1.00 41.89 404 TYR A C 1
ATOM 2822 O O . TYR A 1 387 ? 17.099 83.132 12.887 1.00 38.49 404 TYR A O 1
ATOM 2831 N N . THR A 1 388 ? 16.572 82.217 14.874 1.00 45.58 405 THR A N 1
ATOM 2832 C CA . THR A 1 388 ? 15.140 82.266 14.590 1.00 47.97 405 THR A CA 1
ATOM 2833 C C . THR A 1 388 ? 14.645 83.702 14.464 1.00 46.69 405 THR A C 1
ATOM 2834 O O . THR A 1 388 ? 13.778 83.991 13.631 1.00 45.54 405 THR A O 1
ATOM 2838 N N . ARG A 1 389 ? 15.178 84.614 15.280 1.00 49.32 406 ARG A N 1
ATOM 2839 C CA . ARG A 1 389 ? 14.769 86.011 15.181 1.00 52.40 406 ARG A CA 1
ATOM 2840 C C . ARG A 1 389 ? 15.187 86.621 13.850 1.00 48.53 406 ARG A C 1
ATOM 2841 O O . ARG A 1 389 ? 14.467 87.461 13.300 1.00 48.92 406 ARG A O 1
ATOM 2849 N N . ALA A 1 390 ? 16.333 86.201 13.309 1.00 44.57 407 ALA A N 1
ATOM 2850 C CA . ALA A 1 390 ? 16.762 86.708 12.011 1.00 41.37 407 ALA A CA 1
ATOM 2851 C C . ALA A 1 390 ? 15.905 86.145 10.884 1.00 39.27 407 ALA A C 1
ATOM 2852 O O . ALA A 1 390 ? 15.647 86.837 9.892 1.00 37.55 407 ALA A O 1
ATOM 2854 N N . GLN A 1 391 ? 15.461 84.891 11.011 1.00 39.42 408 GLN A N 1
ATOM 2855 C CA . GLN A 1 391 ? 14.619 84.306 9.972 1.00 42.34 408 GLN A CA 1
ATOM 2856 C C . GLN A 1 391 ? 13.222 84.912 9.967 1.00 45.06 408 GLN A C 1
ATOM 2857 O O . GLN A 1 391 ? 12.567 84.942 8.919 1.00 45.96 408 GLN A O 1
ATOM 2863 N N . GLU A 1 392 ? 12.747 85.393 11.118 1.00 47.68 409 GLU A N 1
ATOM 2864 C CA . GLU A 1 392 ? 11.439 86.040 11.164 1.00 51.37 409 GLU A CA 1
ATOM 2865 C C . GLU A 1 392 ? 11.446 87.340 10.371 1.00 51.32 409 GLU A C 1
ATOM 2866 O O . GLU A 1 392 ? 10.539 87.597 9.571 1.00 52.03 409 GLU A O 1
ATOM 2872 N N . LEU A 1 393 ? 12.468 88.172 10.578 1.00 50.43 410 LEU A N 1
ATOM 2873 C CA . LEU A 1 393 ? 12.516 89.467 9.907 1.00 49.79 410 LEU A CA 1
ATOM 2874 C C . LEU A 1 393 ? 12.872 89.318 8.433 1.00 48.90 410 LEU A C 1
ATOM 2875 O O . LEU A 1 393 ? 12.364 90.065 7.589 1.00 50.17 410 LEU A O 1
ATOM 2880 N N . ASP A 1 394 ? 13.741 88.363 8.103 1.00 47.29 411 ASP A N 1
ATOM 2881 C CA . ASP A 1 394 ? 14.195 88.195 6.729 1.00 46.66 411 ASP A CA 1
ATOM 2882 C C . ASP A 1 394 ? 13.153 87.539 5.833 1.00 47.76 411 ASP A C 1
ATOM 2883 O O . ASP A 1 394 ? 13.346 87.500 4.614 1.00 49.33 411 ASP A O 1
ATOM 2888 N N . ALA A 1 395 ? 12.061 87.028 6.400 1.00 48.24 412 ALA A N 1
ATOM 2889 C CA . ALA A 1 395 ? 10.988 86.416 5.630 1.00 48.98 412 ALA A CA 1
ATOM 2890 C C . ALA A 1 395 ? 9.807 87.352 5.412 1.00 51.87 412 ALA A C 1
ATOM 2891 O O . ALA A 1 395 ? 8.847 86.970 4.734 1.00 52.33 412 ALA A O 1
ATOM 2893 N N . LEU A 1 396 ? 9.851 88.557 5.968 1.00 54.06 413 LEU A N 1
ATOM 2894 C CA . LEU A 1 396 ? 8.787 89.537 5.820 1.00 57.60 413 LEU A CA 1
ATOM 2895 C C . LEU A 1 396 ? 9.204 90.621 4.833 1.00 62.81 413 LEU A C 1
ATOM 2896 O O . LEU A 1 396 ? 10.349 90.681 4.378 1.00 63.45 413 LEU A O 1
ATOM 2901 N N . ASP A 1 397 ? 8.249 91.485 4.503 1.00 68.00 414 ASP A N 1
ATOM 2902 C CA . ASP A 1 397 ? 8.512 92.582 3.587 1.00 72.76 414 ASP A CA 1
ATOM 2903 C C . ASP A 1 397 ? 9.417 93.622 4.244 1.00 69.88 414 ASP A C 1
ATOM 2904 O O . ASP A 1 397 ? 9.670 93.598 5.453 1.00 68.71 414 ASP A O 1
ATOM 2909 N N . ASN A 1 398 ? 9.910 94.545 3.417 1.00 69.83 415 ASN A N 1
ATOM 2910 C CA . ASN A 1 398 ? 10.722 95.675 3.870 1.00 71.59 415 ASN A CA 1
ATOM 2911 C C . ASN A 1 398 ? 11.992 95.221 4.586 1.00 69.00 415 ASN A C 1
ATOM 2912 O O . ASN A 1 398 ? 12.456 95.874 5.524 1.00 69.39 415 ASN A O 1
ATOM 2917 N N . SER A 1 399 ? 12.563 94.101 4.155 1.00 65.78 416 SER A N 1
ATOM 2918 C CA . SER A 1 399 ? 13.854 93.662 4.660 1.00 61.78 416 SER A CA 1
ATOM 2919 C C . SER A 1 399 ? 14.971 94.300 3.837 1.00 60.68 416 SER A C 1
ATOM 2920 O O . SER A 1 399 ? 14.730 95.002 2.853 1.00 63.52 416 SER A O 1
ATOM 2923 N N . HIS A 1 400 ? 16.210 94.056 4.254 1.00 57.57 417 HIS A N 1
ATOM 2924 C CA . HIS A 1 400 ? 17.363 94.641 3.586 1.00 56.45 417 HIS A CA 1
ATOM 2925 C C . HIS A 1 400 ? 18.544 93.696 3.728 1.00 54.36 417 HIS A C 1
ATOM 2926 O O . HIS A 1 400 ? 18.601 92.919 4.689 1.00 50.99 417 HIS A O 1
ATOM 2933 N N . PRO A 1 401 ? 19.493 93.729 2.795 1.00 55.44 418 PRO A N 1
ATOM 2934 C CA . PRO A 1 401 ? 20.677 92.872 2.916 1.00 54.17 418 PRO A CA 1
ATOM 2935 C C . PRO A 1 401 ? 21.524 93.261 4.117 1.00 53.36 418 PRO A C 1
ATOM 2936 O O . PRO A 1 401 ? 21.402 94.353 4.678 1.00 53.98 418 PRO A O 1
ATOM 2940 N N . ILE A 1 402 ? 22.399 92.333 4.511 1.00 51.91 419 ILE A N 1
ATOM 2941 C CA . ILE A 1 402 ? 23.231 92.546 5.694 1.00 52.35 419 ILE A CA 1
ATOM 2942 C C . ILE A 1 402 ? 24.163 93.732 5.481 1.00 52.79 419 ILE A C 1
ATOM 2943 O O . ILE A 1 402 ? 24.163 94.695 6.256 1.00 55.86 419 ILE A O 1
ATOM 2948 N N . GLU A 1 403 ? 24.971 93.677 4.427 1.00 51.44 420 GLU A N 1
ATOM 2949 C CA 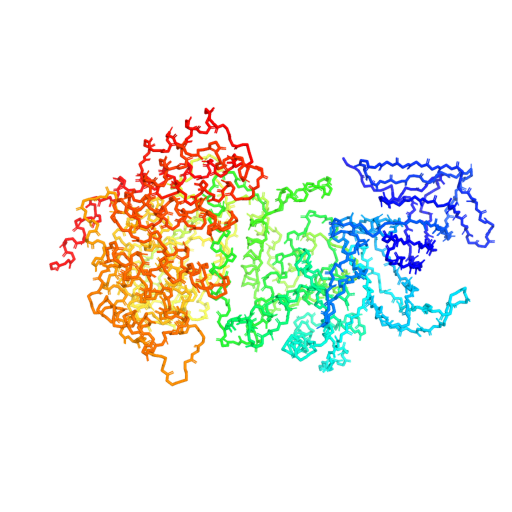. GLU A 1 403 ? 25.944 94.725 4.147 1.00 54.57 420 GLU A CA 1
ATOM 2950 C C . GLU A 1 403 ? 25.287 95.820 3.316 1.00 55.70 420 GLU A C 1
ATOM 2951 O O . GLU A 1 403 ? 24.808 95.564 2.206 1.00 55.94 420 GLU A O 1
ATOM 2957 N N . VAL A 1 404 ? 25.263 97.035 3.860 1.00 56.53 421 VAL A N 1
ATOM 2958 C CA . VAL A 1 404 ? 24.740 98.209 3.173 1.00 58.66 421 VAL A CA 1
ATOM 2959 C C . VAL A 1 404 ? 25.798 99.300 3.246 1.00 60.83 421 VAL A C 1
ATOM 2960 O O . VAL A 1 404 ? 26.374 99.539 4.313 1.00 59.13 421 VAL A O 1
ATOM 2964 N N . SER A 1 405 ? 26.061 99.951 2.114 1.00 65.36 422 SER A N 1
ATOM 2965 C CA . SER A 1 405 ? 27.062 101.009 2.075 1.00 70.35 422 SER A CA 1
ATOM 2966 C C . SER A 1 405 ? 26.656 102.163 2.983 1.00 67.30 422 SER A C 1
ATOM 2967 O O . SER A 1 405 ? 25.555 102.708 2.863 1.00 67.01 422 SER A O 1
ATOM 2970 N N . VAL A 1 406 ? 27.553 102.534 3.890 1.00 66.62 423 VAL A N 1
ATOM 2971 C CA . VAL A 1 406 ? 27.299 103.578 4.875 1.00 68.73 423 VAL A CA 1
ATOM 2972 C C . VAL A 1 406 ? 28.057 104.826 4.449 1.00 72.47 423 VAL A C 1
ATOM 2973 O O . VAL A 1 406 ? 29.292 104.855 4.471 1.00 72.88 423 VAL A O 1
ATOM 2977 N N . GLY A 1 407 ? 27.319 105.862 4.060 1.00 75.28 424 GLY A N 1
ATOM 2978 C CA . GLY A 1 407 ? 27.930 107.144 3.776 1.00 76.99 424 GLY A CA 1
ATOM 2979 C C . GLY A 1 407 ? 28.236 107.902 5.051 1.00 76.67 424 GLY A C 1
ATOM 2980 O O . GLY A 1 407 ? 29.329 107.774 5.612 1.00 75.56 424 GLY A O 1
ATOM 2981 N N . HIS A 1 408 ? 27.274 108.688 5.522 1.00 78.00 425 HIS A N 1
ATOM 2982 C CA . HIS A 1 408 ? 27.452 109.404 6.775 1.00 78.59 425 HIS A CA 1
ATOM 2983 C C . HIS A 1 408 ? 27.427 108.420 7.943 1.00 77.29 425 HIS A C 1
ATOM 2984 O O . HIS A 1 408 ? 26.663 107.449 7.920 1.00 74.69 425 HIS A O 1
ATOM 2991 N N . PRO A 1 409 ? 28.255 108.633 8.972 1.00 78.50 426 PRO A N 1
ATOM 2992 C CA . PRO A 1 409 ? 28.254 107.714 10.125 1.00 77.58 426 PRO A CA 1
ATOM 2993 C C . PRO A 1 409 ? 26.946 107.703 10.902 1.00 78.57 426 PRO A C 1
ATOM 2994 O O . PRO A 1 409 ? 26.783 106.861 11.794 1.00 76.66 426 PRO A O 1
ATOM 2998 N N . SER A 1 410 ? 26.016 108.609 10.604 1.00 81.59 427 SER A N 1
ATOM 2999 C CA . SER A 1 410 ? 24.695 108.544 11.216 1.00 82.46 427 SER A CA 1
ATOM 3000 C C . SER A 1 410 ? 23.811 107.506 10.540 1.00 82.03 427 SER A C 1
ATOM 3001 O O . SER A 1 410 ? 22.909 106.956 11.181 1.00 80.21 427 SER A O 1
ATOM 3004 N N . GLU A 1 411 ? 24.060 107.221 9.258 1.00 83.69 428 GLU A N 1
ATOM 3005 C CA . GLU A 1 411 ? 23.325 106.170 8.568 1.00 83.59 428 GLU A CA 1
ATOM 3006 C C . GLU A 1 411 ? 23.498 104.814 9.236 1.00 83.96 428 GLU A C 1
ATOM 3007 O O . GLU A 1 411 ? 22.676 103.920 9.011 1.00 82.06 428 GLU A O 1
ATOM 3013 N N . VAL A 1 412 ? 24.553 104.642 10.037 1.00 85.94 429 VAL A N 1
ATOM 3014 C CA . VAL A 1 412 ? 24.759 103.390 10.764 1.00 85.09 429 VAL A CA 1
ATOM 3015 C C . VAL A 1 412 ? 23.520 103.051 11.582 1.00 87.09 429 VAL A C 1
ATOM 3016 O O . VAL A 1 412 ? 22.837 102.052 11.327 1.00 86.82 429 VAL A O 1
ATOM 3020 N N . ASP A 1 413 ? 23.187 103.919 12.539 1.00 94.12 430 ASP A N 1
ATOM 3021 C CA . ASP A 1 413 ? 22.093 103.710 13.486 1.00 99.79 430 ASP A CA 1
ATOM 3022 C C . ASP A 1 413 ? 20.759 103.424 12.801 1.00 103.33 430 ASP A C 1
ATOM 3023 O O . ASP A 1 413 ? 19.801 102.990 13.452 1.00 102.57 430 ASP A O 1
ATOM 3028 N N . GLU A 1 414 ? 20.684 103.661 11.492 1.00 107.66 431 GLU A N 1
ATOM 3029 C CA . GLU A 1 414 ? 19.454 103.484 10.732 1.00 111.24 431 GLU A CA 1
ATOM 3030 C C . GLU A 1 414 ? 19.371 102.127 10.042 1.00 111.13 431 GLU A C 1
ATOM 3031 O O . GLU A 1 414 ? 18.338 101.457 10.124 1.00 109.40 431 GLU A O 1
ATOM 3037 N N . ILE A 1 415 ? 20.443 101.694 9.374 1.00 115.15 432 ILE A N 1
ATOM 3038 C CA . ILE A 1 415 ? 20.371 100.515 8.514 1.00 118.79 432 ILE A CA 1
ATOM 3039 C C . ILE A 1 415 ? 20.923 99.250 9.161 1.00 121.05 432 ILE A C 1
ATOM 3040 O O . ILE A 1 415 ? 20.824 98.172 8.553 1.00 119.23 432 ILE A O 1
ATOM 3045 N N . PHE A 1 416 ? 21.499 99.334 10.357 1.00 125.93 433 PHE A N 1
ATOM 3046 C CA . PHE A 1 416 ? 21.867 98.141 11.109 1.00 125.48 433 PHE A CA 1
ATOM 3047 C C . PHE A 1 416 ? 20.824 97.918 12.197 1.00 121.97 433 PHE A C 1
ATOM 3048 O O . PHE A 1 416 ? 20.442 98.857 12.904 1.00 124.15 433 PHE A O 1
ATOM 3056 N N . ASP A 1 417 ? 20.350 96.680 12.307 1.00 114.54 434 ASP A N 1
ATOM 3057 C CA . ASP A 1 417 ? 19.325 96.335 13.283 1.00 107.67 434 ASP A CA 1
ATOM 3058 C C . ASP A 1 417 ? 19.459 94.872 13.680 1.00 98.82 434 ASP A C 1
ATOM 3059 O O . ASP A 1 417 ? 20.566 94.323 13.679 1.00 98.48 434 ASP A O 1
ATOM 3064 N N . ALA A 1 418 ? 18.341 94.230 14.017 1.00 90.61 435 ALA A N 1
ATOM 3065 C CA . ALA A 1 418 ? 18.375 92.811 14.344 1.00 80.91 435 ALA A CA 1
ATOM 3066 C C . ALA A 1 418 ? 18.686 91.938 13.136 1.00 74.14 435 ALA A C 1
ATOM 3067 O O . ALA A 1 418 ? 18.995 90.756 13.312 1.00 73.10 435 ALA A O 1
ATOM 3069 N N . ILE A 1 419 ? 18.619 92.485 11.923 1.00 70.21 436 ILE A N 1
ATOM 3070 C CA . ILE A 1 419 ? 18.932 91.701 10.733 1.00 67.43 436 ILE A CA 1
ATOM 3071 C C . ILE A 1 419 ? 20.438 91.611 10.528 1.00 65.73 436 ILE A C 1
ATOM 3072 O O . ILE A 1 419 ? 20.991 90.521 10.350 1.00 65.79 436 ILE A O 1
ATOM 3077 N N . SER A 1 420 ? 21.128 92.753 10.559 1.00 64.11 437 SER A N 1
ATOM 3078 C CA . SER A 1 420 ? 22.557 92.761 10.261 1.00 61.58 437 SER A CA 1
ATOM 3079 C C . SER A 1 420 ? 23.369 92.021 11.316 1.00 59.77 437 SER A C 1
ATOM 3080 O O . SER A 1 420 ? 24.442 91.491 11.007 1.00 60.40 437 SER A O 1
ATOM 3083 N N . TYR A 1 421 ? 22.884 91.967 12.556 1.00 57.71 438 TYR A N 1
ATOM 3084 C CA . TYR A 1 421 ? 23.645 91.336 13.628 1.00 57.79 438 TYR A CA 1
ATOM 3085 C C . TYR A 1 421 ? 23.282 89.866 13.811 1.00 54.09 438 TYR A C 1
ATOM 3086 O O . TYR A 1 421 ? 24.170 89.009 13.856 1.00 53.79 438 TYR A O 1
ATOM 3095 N N . SER A 1 422 ? 21.988 89.558 13.922 1.00 52.09 439 SER A N 1
ATOM 3096 C CA . SER A 1 422 ? 21.578 88.172 14.130 1.00 49.14 439 SER A CA 1
ATOM 3097 C C . SER A 1 422 ? 21.842 87.329 12.888 1.00 44.07 439 SER A C 1
ATOM 3098 O O . SER A 1 422 ? 22.474 86.269 12.970 1.00 44.50 439 SER A O 1
ATOM 3101 N N . LYS A 1 423 ? 21.365 87.781 11.725 1.00 40.62 440 LYS A N 1
ATOM 3102 C CA . LYS A 1 423 ? 21.685 87.080 10.486 1.00 37.64 440 LYS A CA 1
ATOM 3103 C C . LYS A 1 423 ? 23.172 87.167 10.171 1.00 38.14 440 LYS A C 1
ATOM 3104 O O . LYS A 1 423 ? 23.728 86.253 9.550 1.00 39.17 440 LYS A O 1
ATOM 3110 N N . GLY A 1 424 ? 23.831 88.249 10.591 1.00 37.83 441 GLY A N 1
ATOM 3111 C CA . GLY A 1 424 ? 25.273 88.328 10.431 1.00 37.85 441 GLY A CA 1
ATOM 3112 C C . GLY A 1 424 ? 25.993 87.225 11.182 1.00 37.74 441 GLY A C 1
ATOM 3113 O O . GLY A 1 424 ? 26.870 86.552 10.637 1.00 38.42 441 GLY A O 1
ATOM 3114 N N . ALA A 1 425 ? 25.623 87.019 12.448 1.00 36.45 442 ALA A N 1
ATOM 3115 C CA . ALA A 1 425 ? 26.207 85.920 13.208 1.00 37.57 442 ALA A CA 1
ATOM 3116 C C . ALA A 1 425 ? 25.785 84.567 12.650 1.00 37.34 442 ALA A C 1
ATOM 3117 O O . ALA A 1 425 ? 26.539 83.593 12.756 1.00 34.38 442 ALA A O 1
ATOM 3119 N N . SER A 1 426 ? 24.599 84.490 12.042 1.00 36.62 443 SER A N 1
ATOM 3120 C CA . SER A 1 426 ? 24.110 83.213 11.531 1.00 35.14 443 SER A CA 1
ATOM 3121 C C . SER A 1 426 ? 24.862 82.788 10.275 1.00 35.80 443 SER A C 1
ATOM 3122 O O . SER A 1 426 ? 25.160 81.601 10.097 1.00 36.02 443 SER A O 1
ATOM 3125 N N . VAL A 1 427 ? 25.176 83.736 9.388 1.00 37.21 444 VAL A N 1
ATOM 3126 C CA . VAL A 1 427 ? 25.898 83.375 8.171 1.00 39.00 444 VAL A CA 1
ATOM 3127 C C . VAL A 1 427 ? 27.359 83.073 8.479 1.00 39.43 444 VAL A C 1
ATOM 3128 O O . VAL A 1 427 ? 28.010 82.319 7.745 1.00 40.99 444 VAL A O 1
ATOM 3132 N N . ILE A 1 428 ? 27.901 83.644 9.558 1.00 39.46 445 ILE A N 1
ATOM 3133 C CA . ILE A 1 428 ? 29.255 83.293 9.975 1.00 39.11 445 ILE A CA 1
ATOM 3134 C C . ILE A 1 428 ? 29.299 81.853 10.470 1.00 39.06 445 ILE A C 1
ATOM 3135 O O . ILE A 1 428 ? 30.230 81.102 10.156 1.00 40.32 445 ILE A O 1
ATOM 3140 N N . ARG A 1 429 ? 28.290 81.443 11.245 1.00 37.20 446 ARG A N 1
ATOM 3141 C CA . ARG A 1 429 ? 28.217 80.059 11.701 1.00 35.86 446 ARG A CA 1
ATOM 3142 C C . ARG A 1 429 ? 28.077 79.101 10.525 1.00 32.85 446 ARG A C 1
ATOM 3143 O O . ARG A 1 429 ? 28.723 78.047 10.491 1.00 28.78 446 ARG A O 1
ATOM 3151 N N . MET A 1 430 ? 27.236 79.454 9.550 1.00 34.15 447 MET A N 1
ATOM 3152 C CA . MET A 1 430 ? 27.113 78.642 8.344 1.00 35.62 447 MET A CA 1
ATOM 3153 C C . MET A 1 430 ? 28.431 78.589 7.581 1.00 37.39 447 MET A C 1
ATOM 3154 O O . MET A 1 430 ? 28.784 77.552 7.006 1.00 37.81 447 MET A O 1
ATOM 3159 N N . LEU A 1 431 ? 29.180 79.695 7.576 1.00 38.25 448 LEU A N 1
ATOM 3160 C CA . LEU A 1 431 ? 30.464 79.715 6.882 1.00 39.23 448 LEU A CA 1
ATOM 3161 C C . LEU A 1 431 ? 31.501 78.865 7.606 1.00 39.05 448 LEU A C 1
ATOM 3162 O O . LEU A 1 431 ? 32.288 78.158 6.965 1.00 38.92 448 LEU A O 1
ATOM 3167 N N . HIS A 1 432 ? 31.526 78.930 8.939 1.00 38.25 449 HIS A N 1
ATOM 3168 C CA . HIS A 1 432 ? 32.470 78.119 9.703 1.00 40.09 449 HIS A CA 1
ATOM 3169 C C . HIS A 1 432 ? 32.225 76.633 9.480 1.00 40.06 449 HIS A C 1
ATOM 3170 O O . HIS A 1 432 ? 33.175 75.854 9.336 1.00 39.87 449 HIS A O 1
ATOM 3177 N N . ASP A 1 433 ? 30.957 76.221 9.449 1.00 40.99 450 ASP A N 1
ATOM 3178 C CA . ASP A 1 433 ? 30.642 74.821 9.184 1.00 41.45 450 ASP A CA 1
ATOM 3179 C C . ASP A 1 433 ? 30.990 74.442 7.750 1.00 41.20 450 ASP A C 1
ATOM 3180 O O . ASP A 1 433 ? 31.449 73.323 7.491 1.00 42.87 450 ASP A O 1
ATOM 3185 N N . TYR A 1 434 ? 30.784 75.364 6.807 1.00 39.95 451 TYR A N 1
ATOM 3186 C CA . TYR A 1 434 ? 31.139 75.103 5.415 1.00 42.63 451 TYR A CA 1
ATOM 3187 C C . TYR A 1 434 ? 32.651 75.000 5.240 1.00 45.78 451 TYR A C 1
ATOM 3188 O O . TYR A 1 434 ? 33.136 74.169 4.464 1.00 45.57 451 TYR A O 1
ATOM 3197 N N . ILE A 1 435 ? 33.409 75.832 5.958 1.00 46.94 452 ILE A N 1
ATOM 3198 C CA . ILE A 1 435 ? 34.865 75.777 5.878 1.00 47.43 452 ILE A CA 1
ATOM 3199 C C . ILE A 1 435 ? 35.400 74.564 6.625 1.00 44.43 452 ILE A C 1
ATOM 3200 O O . ILE A 1 435 ? 36.279 73.849 6.129 1.00 44.11 452 ILE A O 1
ATOM 3205 N N . GLY A 1 436 ? 34.877 74.308 7.819 1.00 41.67 453 GLY A N 1
ATOM 3206 C CA . GLY A 1 436 ? 35.473 73.338 8.711 1.00 41.39 453 GLY A CA 1
ATOM 3207 C C . GLY A 1 436 ? 36.370 74.041 9.706 1.00 43.47 453 GLY A C 1
ATOM 3208 O O . GLY A 1 436 ? 37.066 74.994 9.345 1.00 45.40 453 GLY A O 1
ATOM 3209 N N . ASP A 1 437 ? 36.365 73.587 10.962 1.00 44.16 454 ASP A N 1
ATOM 3210 C CA . ASP A 1 437 ? 37.102 74.295 12.005 1.00 46.26 454 ASP A CA 1
ATOM 3211 C C . ASP A 1 437 ? 38.599 74.317 11.725 1.00 51.67 454 ASP A C 1
ATOM 3212 O O . ASP A 1 437 ? 39.296 75.242 12.158 1.00 52.77 454 ASP A O 1
ATOM 3217 N N . LYS A 1 438 ? 39.108 73.321 10.997 1.00 53.51 455 LYS A N 1
ATOM 3218 C CA . LYS A 1 438 ? 40.536 73.259 10.701 1.00 56.37 455 LYS A CA 1
ATOM 3219 C C . LYS A 1 438 ? 40.970 74.440 9.842 1.00 55.55 455 LYS A C 1
ATOM 3220 O O . LYS A 1 438 ? 41.801 75.258 10.254 1.00 56.41 455 LYS A O 1
ATOM 3226 N N . ASP A 1 439 ? 40.414 74.544 8.633 1.00 54.63 456 ASP A N 1
ATOM 3227 C CA . ASP A 1 439 ? 40.792 75.628 7.734 1.00 57.05 456 ASP A CA 1
ATOM 3228 C C . ASP A 1 439 ? 40.303 76.981 8.236 1.00 54.72 456 ASP A C 1
ATOM 3229 O O . ASP A 1 439 ? 40.890 78.013 7.891 1.00 55.35 456 ASP A O 1
ATOM 3234 N N . PHE A 1 440 ? 39.241 77.001 9.046 1.00 51.57 457 PHE A N 1
ATOM 3235 C CA . PHE A 1 440 ? 38.733 78.269 9.559 1.00 49.39 457 PHE A CA 1
ATOM 3236 C C . PHE A 1 440 ? 39.704 78.886 10.558 1.00 50.35 457 PHE A C 1
ATOM 3237 O O . PHE A 1 440 ? 39.929 80.102 10.543 1.00 51.72 457 PHE A O 1
ATOM 3245 N N . LYS A 1 441 ? 40.287 78.065 11.435 1.00 50.96 458 LYS A N 1
ATOM 3246 C CA . LYS A 1 441 ? 41.320 78.563 12.337 1.00 54.38 458 LYS A CA 1
ATOM 3247 C C . LYS A 1 441 ? 42.540 79.039 11.561 1.00 56.50 458 LYS A C 1
ATOM 3248 O O . LYS A 1 441 ? 43.147 80.059 11.908 1.00 57.32 458 LYS A O 1
ATOM 3254 N N . LYS A 1 442 ? 42.913 78.312 10.506 1.00 57.92 459 LYS A N 1
ATOM 3255 C CA . LYS A 1 442 ? 44.084 78.688 9.722 1.00 59.37 459 LYS A CA 1
ATOM 3256 C C . LYS A 1 442 ? 43.862 80.010 8.998 1.00 57.45 459 LYS A C 1
ATOM 3257 O O . LYS A 1 442 ? 44.759 80.860 8.958 1.00 56.46 459 LYS A O 1
ATOM 3263 N N . GLY A 1 443 ? 42.671 80.205 8.426 1.00 55.35 460 GLY A N 1
ATOM 3264 C CA . GLY A 1 443 ? 42.385 81.448 7.733 1.00 55.52 460 GLY A CA 1
ATOM 3265 C C . GLY A 1 443 ? 42.319 82.648 8.655 1.00 55.21 460 GLY A C 1
ATOM 3266 O O . GLY A 1 443 ? 42.700 83.756 8.263 1.00 57.06 460 GLY A O 1
ATOM 3267 N N . MET A 1 444 ? 41.842 82.452 9.886 1.00 52.02 461 MET A N 1
ATOM 3268 C CA . MET A 1 444 ? 41.776 83.561 10.832 1.00 51.78 461 MET A CA 1
ATOM 3269 C C . MET A 1 444 ? 43.164 83.958 11.318 1.00 53.86 461 MET A C 1
ATOM 3270 O O . MET A 1 444 ? 43.438 85.146 11.525 1.00 54.69 461 MET A O 1
ATOM 3275 N N . ASN A 1 445 ? 44.054 82.980 11.506 1.00 53.63 462 ASN A N 1
ATOM 3276 C CA . ASN A 1 445 ? 45.432 83.300 11.864 1.00 54.20 462 ASN A CA 1
ATOM 3277 C C . ASN A 1 445 ? 46.125 84.059 10.740 1.00 56.65 462 ASN A C 1
ATOM 3278 O O . ASN A 1 445 ? 46.879 85.007 10.992 1.00 60.62 462 ASN A O 1
ATOM 3283 N N . MET A 1 446 ? 45.885 83.652 9.491 1.00 55.77 463 MET A N 1
ATOM 3284 C CA . MET A 1 446 ? 46.426 84.394 8.356 1.00 59.55 463 MET A CA 1
ATOM 3285 C C . MET A 1 446 ? 45.837 85.796 8.290 1.00 59.00 463 MET A C 1
ATOM 3286 O O . MET A 1 446 ? 46.537 86.758 7.954 1.00 61.45 463 MET A O 1
ATOM 3291 N N . TYR A 1 447 ? 44.550 85.929 8.613 1.00 56.30 464 TYR A N 1
ATOM 3292 C CA . TYR A 1 447 ? 43.887 87.227 8.548 1.00 55.03 464 TYR A CA 1
ATOM 3293 C C . TYR A 1 447 ? 44.418 88.172 9.619 1.00 56.10 464 TYR A C 1
ATOM 3294 O O . TYR A 1 447 ? 44.756 89.326 9.330 1.00 56.99 464 TYR A O 1
ATOM 3303 N N . LEU A 1 448 ? 44.508 87.695 10.863 1.00 55.49 465 LEU A N 1
ATOM 3304 C CA . LEU A 1 448 ? 44.925 88.562 11.960 1.00 57.02 465 LEU A CA 1
ATOM 3305 C C . LEU A 1 448 ? 46.381 88.988 11.817 1.00 58.98 465 LEU A C 1
ATOM 3306 O O . LEU A 1 448 ? 46.712 90.159 12.032 1.00 60.01 465 LEU A O 1
ATOM 3311 N N . THR A 1 449 ? 47.265 88.054 11.455 1.00 58.59 466 THR A N 1
ATOM 3312 C CA . THR A 1 449 ? 48.680 88.388 11.333 1.00 63.13 466 THR A CA 1
ATOM 3313 C C . THR A 1 449 ? 48.945 89.320 10.156 1.00 65.18 466 THR A C 1
ATOM 3314 O O . THR A 1 449 ? 49.901 90.102 10.191 1.00 68.27 466 THR A O 1
ATOM 3318 N N . LYS A 1 450 ? 48.111 89.259 9.116 1.00 64.79 467 LYS A N 1
ATOM 3319 C CA . LYS A 1 450 ? 48.327 90.095 7.940 1.00 66.19 467 LYS A CA 1
ATOM 3320 C C . LYS A 1 450 ? 47.901 91.538 8.186 1.00 62.60 467 LYS A C 1
ATOM 3321 O O . LYS A 1 450 ? 48.608 92.471 7.789 1.00 63.75 467 LYS A O 1
ATOM 3327 N N . PHE A 1 451 ? 46.755 91.742 8.838 1.00 57.88 468 PHE A N 1
ATOM 3328 C CA . PHE A 1 451 ? 46.200 93.074 9.045 1.00 59.01 468 PHE A CA 1
ATOM 3329 C C . PHE A 1 451 ? 46.339 93.552 10.487 1.00 61.84 468 PHE A C 1
ATOM 3330 O O . PHE A 1 451 ? 45.611 94.459 10.904 1.00 64.15 468 PHE A O 1
ATOM 3338 N N . GLN A 1 452 ? 47.253 92.964 11.257 1.00 62.73 469 GLN A N 1
ATOM 3339 C CA . GLN A 1 452 ? 47.432 93.377 12.644 1.00 64.09 469 GLN A CA 1
ATOM 3340 C C . GLN A 1 452 ? 47.844 94.843 12.712 1.00 65.83 469 GLN A C 1
ATOM 3341 O O . GLN A 1 452 ? 48.719 95.291 11.965 1.00 68.06 469 GLN A O 1
ATOM 3347 N N . GLN A 1 453 ? 47.188 95.592 13.602 1.00 65.42 470 GLN A N 1
ATOM 3348 C CA . GLN A 1 453 ? 47.380 97.038 13.728 1.00 67.82 470 GLN A CA 1
ATOM 3349 C C . GLN A 1 453 ? 47.109 97.760 12.410 1.00 67.35 470 GLN A C 1
ATOM 3350 O O . GLN A 1 453 ? 47.710 98.798 12.121 1.00 64.45 470 GLN A O 1
ATOM 3356 N N . LYS A 1 454 ? 46.204 97.212 11.604 1.00 60.08 471 LYS A N 1
ATOM 3357 C CA . LYS A 1 454 ? 45.819 97.801 10.329 1.00 67.53 471 LYS A CA 1
ATOM 3358 C C . LYS A 1 454 ? 44.305 97.689 10.201 1.00 64.03 471 LYS A C 1
ATOM 3359 O O . LYS A 1 454 ? 43.601 97.373 11.165 1.00 61.06 471 LYS A O 1
ATOM 3365 N N . ASN A 1 455 ? 43.797 97.945 8.998 1.00 62.69 472 ASN A N 1
ATOM 3366 C CA . ASN A 1 455 ? 42.369 97.892 8.732 1.00 60.48 472 ASN A CA 1
ATOM 3367 C C . ASN A 1 455 ? 42.097 96.993 7.536 1.00 59.61 472 ASN A C 1
ATOM 3368 O O . ASN A 1 455 ? 42.950 96.814 6.663 1.00 60.49 472 ASN A O 1
ATOM 3373 N N . ALA A 1 456 ? 40.893 96.427 7.506 1.00 57.68 473 ALA A N 1
ATOM 3374 C CA . ALA A 1 456 ? 40.500 95.522 6.437 1.00 58.47 473 ALA A CA 1
ATOM 3375 C C . ALA A 1 456 ? 39.000 95.633 6.209 1.00 55.94 473 ALA A C 1
ATOM 3376 O O . ALA A 1 456 ? 38.243 96.040 7.095 1.00 53.73 473 ALA A O 1
ATOM 3378 N N . ALA A 1 457 ? 38.580 95.262 5.004 1.00 56.82 474 ALA A N 1
ATOM 3379 C CA . ALA A 1 457 ? 37.176 95.246 4.632 1.00 57.58 474 ALA A CA 1
ATOM 3380 C C . ALA A 1 457 ? 36.637 93.819 4.707 1.00 57.37 474 ALA A C 1
ATOM 3381 O O . ALA A 1 457 ? 37.338 92.878 5.087 1.00 57.75 474 ALA A O 1
ATOM 3383 N N . THR A 1 458 ? 35.364 93.661 4.339 1.00 57.31 475 THR A N 1
ATOM 3384 C CA . THR A 1 458 ? 34.754 92.335 4.347 1.00 55.40 475 THR A CA 1
ATOM 3385 C C . THR A 1 458 ? 35.381 91.434 3.288 1.00 57.10 475 THR A C 1
ATOM 3386 O O . THR A 1 458 ? 35.552 90.229 3.510 1.00 55.32 475 THR A O 1
ATOM 3390 N N . GLU A 1 459 ? 35.744 92.004 2.136 1.00 60.71 476 GLU A N 1
ATOM 3391 C CA . GLU A 1 459 ? 36.338 91.207 1.068 1.00 62.54 476 GLU A CA 1
ATOM 3392 C C . GLU A 1 459 ? 37.722 90.695 1.446 1.00 61.66 476 GLU A C 1
ATOM 3393 O O . GLU A 1 459 ? 38.143 89.639 0.961 1.00 61.12 476 GLU A O 1
ATOM 3399 N N . ASP A 1 460 ? 38.442 91.424 2.303 1.00 61.35 477 ASP A N 1
ATOM 3400 C CA . ASP A 1 460 ? 39.745 90.952 2.759 1.00 60.33 477 ASP A CA 1
ATOM 3401 C C . ASP A 1 460 ? 39.619 89.695 3.608 1.00 58.46 477 ASP A C 1
ATOM 3402 O O . ASP A 1 460 ? 40.516 88.844 3.589 1.00 59.25 477 ASP A O 1
ATOM 3407 N N . LEU A 1 461 ? 38.522 89.558 4.354 1.00 54.42 478 LEU A N 1
ATOM 3408 C CA . LEU A 1 461 ? 38.321 88.352 5.149 1.00 51.26 478 LEU A CA 1
ATOM 3409 C C . LEU A 1 461 ? 37.991 87.158 4.264 1.00 49.91 478 LEU A C 1
ATOM 3410 O O . LEU A 1 461 ? 38.449 86.040 4.527 1.00 45.09 478 LEU A O 1
ATOM 3415 N N . TRP A 1 462 ? 37.197 87.372 3.210 1.00 52.52 479 TRP A N 1
ATOM 3416 C CA . TRP A 1 462 ? 36.873 86.270 2.312 1.00 53.09 479 TRP A CA 1
ATOM 3417 C C . TRP A 1 462 ? 38.109 85.764 1.581 1.00 55.88 479 TRP A C 1
ATOM 3418 O O . TRP A 1 462 ? 38.197 84.574 1.263 1.00 53.65 479 TRP A O 1
ATOM 3429 N N . GLU A 1 463 ? 39.072 86.649 1.309 1.00 59.64 480 GLU A N 1
ATOM 3430 C CA . GLU A 1 463 ? 40.295 86.231 0.632 1.00 62.16 480 GLU A CA 1
ATOM 3431 C C . GLU A 1 463 ? 41.159 85.366 1.541 1.00 61.20 480 GLU A C 1
ATOM 3432 O O . GLU A 1 463 ? 41.658 84.315 1.122 1.00 62.40 480 GLU A O 1
ATOM 3438 N N . SER A 1 464 ? 41.354 85.797 2.790 1.00 60.08 481 SER A N 1
ATOM 3439 C CA . SER A 1 464 ? 42.170 85.021 3.718 1.00 59.30 481 SER A CA 1
ATOM 3440 C C . SER A 1 464 ? 41.549 83.658 3.990 1.00 57.48 481 SER A C 1
ATOM 3441 O O . SER A 1 464 ? 42.265 82.663 4.156 1.00 57.31 481 SER A O 1
ATOM 3444 N N . LEU A 1 465 ? 40.217 83.590 4.037 1.00 55.77 482 LEU A N 1
ATOM 3445 C CA . LEU A 1 465 ? 39.557 82.301 4.205 1.00 53.78 482 LEU A CA 1
ATOM 3446 C C . LEU A 1 465 ? 39.612 81.475 2.927 1.00 53.51 482 LEU A C 1
ATOM 3447 O O . LEU A 1 465 ? 39.702 80.244 2.990 1.00 52.99 482 LEU A O 1
ATOM 3452 N N . GLU A 1 466 ? 39.566 82.128 1.764 1.00 56.00 483 GLU A N 1
ATOM 3453 C CA . GLU A 1 466 ? 39.664 81.401 0.503 1.00 60.82 483 GLU A CA 1
ATOM 3454 C C . GLU A 1 466 ? 41.070 80.859 0.277 1.00 63.38 483 GLU A C 1
ATOM 3455 O O . GLU A 1 466 ? 41.231 79.783 -0.310 1.00 64.68 483 GLU A O 1
ATOM 3461 N N . ASN A 1 467 ? 42.095 81.580 0.738 1.00 64.07 484 ASN A N 1
ATOM 3462 C CA . ASN A 1 467 ? 43.463 81.092 0.599 1.00 66.13 484 ASN A CA 1
ATOM 3463 C C . ASN A 1 467 ? 43.696 79.849 1.448 1.00 66.34 484 ASN A C 1
ATOM 3464 O O . ASN A 1 467 ? 44.380 78.914 1.016 1.00 69.02 484 ASN A O 1
ATOM 3469 N N . ALA A 1 468 ? 43.132 79.816 2.656 1.00 63.03 485 ALA A N 1
ATOM 3470 C CA . ALA A 1 468 ? 43.364 78.702 3.566 1.00 63.77 485 ALA A CA 1
ATOM 3471 C C . ALA A 1 468 ? 42.483 77.496 3.270 1.00 63.58 485 ALA A C 1
ATOM 3472 O O . ALA A 1 468 ? 42.844 76.377 3.652 1.00 63.86 485 ALA A O 1
ATOM 3474 N N . SER A 1 469 ? 41.346 77.690 2.600 1.00 61.89 486 SER A N 1
ATOM 3475 C CA . SER A 1 469 ? 40.404 76.606 2.359 1.00 60.94 486 SER A CA 1
ATOM 3476 C C . SER A 1 469 ? 40.308 76.177 0.903 1.00 63.04 486 SER A C 1
ATOM 3477 O O . SER A 1 469 ? 39.923 75.034 0.641 1.00 64.81 486 SER A O 1
ATOM 3480 N N . GLY A 1 470 ? 40.637 77.052 -0.043 1.00 62.55 487 GLY A N 1
ATOM 3481 C CA . GLY A 1 470 ? 40.479 76.716 -1.442 1.00 63.62 487 GLY A CA 1
ATOM 3482 C C . GLY A 1 470 ? 39.050 76.666 -1.930 1.00 63.58 487 GLY A C 1
ATOM 3483 O O . GLY A 1 470 ? 38.802 76.143 -3.020 1.00 65.74 487 GLY A O 1
ATOM 3484 N N . LYS A 1 471 ? 38.088 77.197 -1.147 1.00 60.09 488 LYS A N 1
ATOM 3485 C CA . LYS A 1 471 ? 36.679 77.251 -1.497 1.00 57.60 488 LYS A CA 1
ATOM 3486 C C . LYS A 1 471 ? 36.289 78.660 -1.931 1.00 56.71 488 LYS A C 1
ATOM 3487 O O . LYS A 1 471 ? 36.837 79.645 -1.427 1.00 56.84 488 LYS A O 1
ATOM 3493 N N . PRO A 1 472 ? 35.346 78.793 -2.870 1.00 55.49 489 PRO A N 1
ATOM 3494 C CA . PRO A 1 472 ? 34.965 80.130 -3.348 1.00 54.74 489 PRO A CA 1
ATOM 3495 C C . PRO A 1 472 ? 34.185 80.915 -2.306 1.00 52.12 489 PRO A C 1
ATOM 3496 O O . PRO A 1 472 ? 32.959 81.026 -2.391 1.00 52.08 489 PRO A O 1
ATOM 3500 N N . ILE A 1 473 ? 34.891 81.478 -1.324 1.00 51.33 490 ILE A N 1
ATOM 3501 C CA . ILE A 1 473 ? 34.214 82.095 -0.187 1.00 50.33 490 ILE A CA 1
ATOM 3502 C C . ILE A 1 473 ? 33.583 83.421 -0.585 1.00 51.25 490 ILE A C 1
ATOM 3503 O O . ILE A 1 473 ? 32.451 83.727 -0.189 1.00 50.68 490 ILE A O 1
ATOM 3508 N N . ALA A 1 474 ? 34.298 84.230 -1.369 1.00 52.64 491 ALA A N 1
ATOM 3509 C CA . ALA A 1 474 ? 33.768 85.530 -1.766 1.00 53.48 491 ALA A CA 1
ATOM 3510 C C . ALA A 1 474 ? 32.492 85.381 -2.586 1.00 51.60 491 ALA A C 1
ATOM 3511 O O . ALA A 1 474 ? 31.545 86.159 -2.421 1.00 50.29 491 ALA A O 1
ATOM 3513 N N . ALA A 1 475 ? 32.444 84.380 -3.469 1.00 51.51 492 ALA A N 1
ATOM 3514 C CA . ALA A 1 475 ? 31.260 84.184 -4.298 1.00 51.24 492 ALA A CA 1
ATOM 3515 C C . ALA A 1 475 ? 30.079 83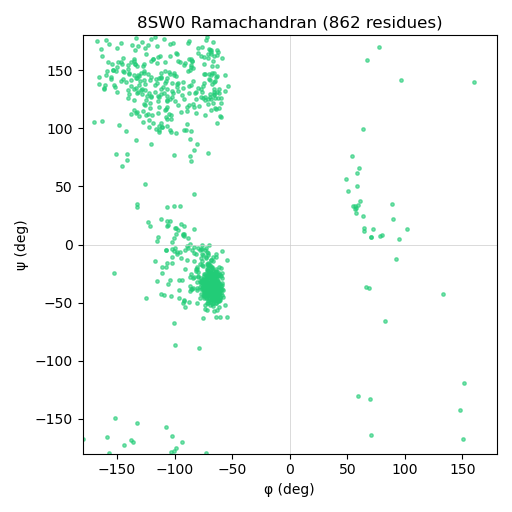.682 -3.476 1.00 50.32 492 ALA A C 1
ATOM 3516 O O . ALA A 1 475 ? 28.946 84.138 -3.666 1.00 51.26 492 ALA A O 1
ATOM 3518 N N . VAL A 1 476 ? 30.322 82.742 -2.559 1.00 47.63 493 VAL A N 1
ATOM 3519 C CA . VAL A 1 476 ? 29.237 82.197 -1.748 1.00 46.91 493 VAL A CA 1
ATOM 3520 C C . VAL A 1 476 ? 28.693 83.259 -0.800 1.00 47.57 493 VAL A C 1
ATOM 3521 O O . VAL A 1 476 ? 27.477 83.449 -0.687 1.00 47.95 493 VAL A O 1
ATOM 3525 N N . MET A 1 477 ? 29.586 83.974 -0.111 1.00 47.19 494 MET A N 1
ATOM 3526 C CA . MET A 1 477 ? 29.149 84.949 0.881 1.00 47.02 494 MET A CA 1
ATOM 3527 C C . MET A 1 477 ? 28.500 86.177 0.256 1.00 47.65 494 MET A C 1
ATOM 3528 O O . MET A 1 477 ? 27.738 86.869 0.939 1.00 47.69 494 MET A O 1
ATOM 3533 N N . ASN A 1 478 ? 28.781 86.467 -1.017 1.00 48.09 495 ASN A N 1
ATOM 3534 C CA . ASN A 1 478 ? 28.110 87.583 -1.674 1.00 50.08 495 ASN A CA 1
ATOM 3535 C C . ASN A 1 478 ? 26.615 87.334 -1.813 1.00 48.26 495 ASN A C 1
ATOM 3536 O O . ASN A 1 478 ? 25.820 88.278 -1.743 1.00 48.30 495 ASN A O 1
ATOM 3541 N N . THR A 1 479 ? 26.212 86.076 -2.008 1.00 46.20 496 THR A N 1
ATOM 3542 C CA . THR A 1 479 ? 24.791 85.764 -2.102 1.00 45.38 496 THR A CA 1
ATOM 3543 C C . THR A 1 479 ? 24.086 85.888 -0.759 1.00 43.57 496 THR A C 1
ATOM 3544 O O . THR A 1 479 ? 22.856 85.987 -0.727 1.00 43.80 496 THR A O 1
ATOM 3548 N N . TRP A 1 480 ? 24.832 85.888 0.344 1.00 42.77 497 TRP A N 1
ATOM 3549 C CA . TRP A 1 480 ? 24.249 86.010 1.672 1.00 41.32 497 TRP A CA 1
ATOM 3550 C C . TRP A 1 480 ? 24.395 87.405 2.266 1.00 44.33 497 TRP A C 1
ATOM 3551 O O . TRP A 1 480 ? 23.766 87.691 3.290 1.00 44.93 497 TRP A O 1
ATOM 3562 N N . THR A 1 481 ? 25.197 88.273 1.656 1.00 45.32 498 THR A N 1
ATOM 3563 C CA . THR A 1 481 ? 25.429 89.614 2.175 1.00 45.85 498 THR A CA 1
ATOM 3564 C C . THR A 1 481 ? 24.926 90.724 1.267 1.00 48.41 498 THR A C 1
ATOM 3565 O O . THR A 1 481 ? 24.532 91.777 1.772 1.00 48.65 498 THR A O 1
ATOM 3569 N N . LYS A 1 482 ? 24.928 90.523 -0.048 1.00 51.32 499 LYS A N 1
ATOM 3570 C CA . LYS A 1 482 ? 24.540 91.563 -0.991 1.00 54.92 499 LYS A CA 1
ATOM 3571 C C . LYS A 1 482 ? 23.055 91.544 -1.334 1.00 55.30 499 LYS A C 1
ATOM 3572 O O . LYS A 1 482 ? 22.593 92.431 -2.058 1.00 57.92 499 LYS A O 1
ATOM 3578 N N . GLN A 1 483 ? 22.300 90.564 -0.841 1.00 53.05 500 GLN A N 1
ATOM 3579 C CA . GLN A 1 483 ? 20.868 90.494 -1.095 1.00 51.39 500 GLN A CA 1
ATOM 3580 C C . GLN A 1 483 ? 20.149 90.094 0.184 1.00 50.39 500 GLN A C 1
ATOM 3581 O O . GLN A 1 483 ? 20.730 89.489 1.088 1.00 48.82 500 GLN A O 1
ATOM 3587 N N . MET A 1 484 ? 18.868 90.442 0.248 1.00 50.54 501 MET A N 1
ATOM 3588 C CA . MET A 1 484 ? 18.036 90.115 1.393 1.00 49.62 501 MET A CA 1
ATOM 3589 C C . MET A 1 484 ? 17.398 88.739 1.213 1.00 46.96 501 MET A C 1
ATOM 3590 O O . MET A 1 484 ? 17.505 88.103 0.162 1.00 46.81 501 MET A O 1
ATOM 3595 N N . GLY A 1 485 ? 16.724 88.283 2.264 1.00 43.48 502 GLY A N 1
ATOM 3596 C CA . GLY A 1 485 ? 16.001 87.031 2.222 1.00 41.40 502 GLY A CA 1
ATOM 3597 C C . GLY A 1 485 ? 16.904 85.817 2.348 1.00 40.10 502 GLY A C 1
ATOM 3598 O O . GLY A 1 485 ? 18.134 85.894 2.300 1.00 40.88 502 GLY A O 1
ATOM 3599 N N . PHE A 1 486 ? 16.264 84.668 2.515 1.00 38.66 503 PHE A N 1
ATOM 3600 C CA . PHE A 1 486 ? 16.933 83.382 2.621 1.00 37.23 503 PHE A CA 1
ATOM 3601 C C . PHE A 1 486 ? 16.115 82.351 1.861 1.00 38.72 503 PHE A C 1
ATOM 3602 O O . PHE A 1 486 ? 14.905 82.522 1.679 1.00 38.87 503 PHE A O 1
ATOM 3610 N N . PRO A 1 487 ? 16.747 81.277 1.394 1.00 39.11 504 PRO A N 1
ATOM 3611 C CA . PRO A 1 487 ? 16.040 80.298 0.566 1.00 38.92 504 PRO A CA 1
ATOM 3612 C C . PRO A 1 487 ? 15.296 79.248 1.380 1.00 37.93 504 PRO A C 1
ATOM 3613 O O . PRO A 1 487 ? 15.579 79.001 2.554 1.00 35.13 504 PRO A O 1
ATOM 3617 N N . LEU A 1 488 ? 14.324 78.629 0.716 1.00 39.89 505 LEU A N 1
ATOM 3618 C CA . LEU A 1 488 ? 13.640 77.444 1.213 1.00 37.37 505 LEU A CA 1
ATOM 3619 C C . LEU A 1 488 ? 14.117 76.250 0.399 1.00 34.89 505 LEU A C 1
ATOM 3620 O O . LEU A 1 488 ? 14.030 76.263 -0.834 1.00 36.63 505 LEU A O 1
ATOM 3625 N N . ILE A 1 489 ? 14.623 75.230 1.081 1.00 33.26 506 ILE A N 1
ATOM 3626 C CA . ILE A 1 489 ? 15.177 74.049 0.431 1.00 34.49 506 ILE A CA 1
ATOM 3627 C C . ILE A 1 489 ? 14.152 72.927 0.541 1.00 35.19 506 ILE A C 1
ATOM 3628 O O . ILE A 1 489 ? 13.881 72.424 1.637 1.00 32.99 506 ILE A O 1
ATOM 3633 N N . TYR A 1 490 ? 13.577 72.537 -0.595 1.00 36.52 507 TYR A N 1
ATOM 3634 C CA . TYR A 1 490 ? 12.711 71.369 -0.658 1.00 37.68 507 TYR A CA 1
ATOM 3635 C C . TYR A 1 490 ? 13.545 70.149 -1.029 1.00 38.47 507 TYR A C 1
ATOM 3636 O O . TYR A 1 490 ? 14.368 70.211 -1.947 1.00 40.27 507 TYR A O 1
ATOM 3645 N N . VAL A 1 491 ? 13.332 69.046 -0.315 1.00 37.59 508 VAL A N 1
ATOM 3646 C CA . VAL A 1 491 ? 14.088 67.819 -0.529 1.00 38.80 508 VAL A CA 1
ATOM 3647 C C . VAL A 1 491 ? 13.118 66.651 -0.650 1.00 41.82 508 VAL A C 1
ATOM 3648 O O . VAL A 1 491 ? 12.141 66.556 0.100 1.00 40.17 508 VAL A O 1
ATOM 3652 N N . GLU A 1 492 ? 13.387 65.771 -1.611 1.00 46.82 509 GLU A N 1
ATOM 3653 C CA . GLU A 1 492 ? 12.585 64.587 -1.873 1.00 50.33 509 GLU A CA 1
ATOM 3654 C C . GLU A 1 492 ? 13.518 63.390 -1.981 1.00 49.37 509 GLU A C 1
ATOM 3655 O O . GLU A 1 492 ? 14.642 63.512 -2.475 1.00 50.02 509 GLU A O 1
ATOM 3661 N N . ALA A 1 493 ? 13.057 62.233 -1.511 1.00 49.05 510 ALA A N 1
ATOM 3662 C CA . ALA A 1 493 ? 13.902 61.052 -1.399 1.00 47.49 510 ALA A CA 1
ATOM 3663 C C . ALA A 1 493 ? 13.331 59.894 -2.205 1.00 47.79 510 ALA A C 1
ATOM 3664 O O . ALA A 1 493 ? 12.113 59.694 -2.251 1.00 46.52 510 ALA A O 1
ATOM 3666 N N . GLU A 1 494 ? 14.224 59.131 -2.832 1.00 49.83 511 GLU A N 1
ATOM 3667 C CA . GLU A 1 494 ? 13.864 57.929 -3.572 1.00 51.92 511 GLU A CA 1
ATOM 3668 C C . GLU A 1 494 ? 14.920 56.867 -3.313 1.00 49.57 511 GLU A C 1
ATOM 3669 O O . GLU A 1 494 ? 16.119 57.151 -3.387 1.00 47.92 511 GLU A O 1
ATOM 3675 N N . GLN A 1 495 ? 14.476 55.651 -3.006 1.00 48.34 512 GLN A N 1
ATOM 3676 C CA . GLN A 1 495 ? 15.392 54.559 -2.703 1.00 48.30 512 GLN A CA 1
ATOM 3677 C C . GLN A 1 495 ? 15.880 53.924 -4.000 1.00 50.15 512 GLN A C 1
ATOM 3678 O O . GLN A 1 495 ? 15.080 53.397 -4.780 1.00 52.41 512 GLN A O 1
ATOM 3684 N N . VAL A 1 496 ? 17.189 53.978 -4.231 1.00 49.31 513 VAL A N 1
ATOM 3685 C CA . VAL A 1 496 ? 17.820 53.374 -5.400 1.00 52.09 513 VAL A CA 1
ATOM 3686 C C . VAL A 1 496 ? 18.851 52.383 -4.877 1.00 53.89 513 VAL A C 1
ATOM 3687 O O . VAL A 1 496 ? 19.949 52.778 -4.463 1.00 52.03 513 VAL A O 1
ATOM 3691 N N . GLU A 1 497 ? 18.502 51.098 -4.893 1.00 57.38 514 GLU A N 1
ATOM 3692 C CA . GLU A 1 497 ? 19.359 50.014 -4.389 1.00 60.77 514 GLU A CA 1
ATOM 3693 C C . GLU A 1 497 ? 19.638 50.306 -2.915 1.00 57.75 514 GLU A C 1
ATOM 3694 O O . GLU A 1 497 ? 18.687 50.563 -2.160 1.00 55.53 514 GLU A O 1
ATOM 3700 N N . ASP A 1 498 ? 20.890 50.276 -2.464 1.00 57.30 515 ASP A N 1
ATOM 3701 C CA . ASP A 1 498 ? 21.230 50.609 -1.088 1.00 57.81 515 ASP A CA 1
ATOM 3702 C C . ASP A 1 498 ? 21.489 52.096 -0.888 1.00 58.12 515 ASP A C 1
ATOM 3703 O O . ASP A 1 498 ? 21.739 52.520 0.245 1.00 58.78 515 ASP A O 1
ATOM 3708 N N . ASP A 1 499 ? 21.436 52.890 -1.951 1.00 57.16 516 ASP A N 1
ATOM 3709 C CA . ASP A 1 499 ? 21.587 54.333 -1.874 1.00 54.66 516 ASP A CA 1
ATOM 3710 C C . ASP A 1 499 ? 20.218 55.003 -1.889 1.00 53.50 516 ASP A C 1
ATOM 3711 O O . ASP A 1 499 ? 19.201 54.390 -2.225 1.00 55.67 516 ASP A O 1
ATOM 3716 N N . ARG A 1 500 ? 20.201 56.280 -1.518 1.00 49.78 517 ARG A N 1
ATOM 3717 C CA . ARG A 1 500 ? 18.987 57.084 -1.566 1.00 49.45 517 ARG A CA 1
ATOM 3718 C C . ARG A 1 500 ? 19.258 58.332 -2.389 1.00 48.04 517 ARG A C 1
ATOM 3719 O O . ARG A 1 500 ? 20.145 59.123 -2.052 1.00 49.23 517 ARG A O 1
ATOM 3727 N N . LEU A 1 501 ? 18.497 58.497 -3.467 1.00 46.66 518 LEU A N 1
ATOM 3728 C CA . LEU A 1 501 ? 18.608 59.672 -4.316 1.00 45.65 518 LEU A CA 1
ATOM 3729 C C . LEU A 1 501 ? 17.815 60.823 -3.709 1.00 44.76 518 LEU A C 1
ATOM 3730 O O . LEU A 1 501 ? 16.650 60.657 -3.336 1.00 44.64 518 LEU A O 1
ATOM 3735 N N . LEU A 1 502 ? 18.451 61.984 -3.604 1.00 43.76 519 LEU A N 1
ATOM 3736 C CA . LEU A 1 502 ? 17.820 63.185 -3.076 1.00 42.29 519 LEU A CA 1
ATOM 3737 C C . LEU A 1 502 ? 17.658 64.204 -4.195 1.00 44.24 519 LEU A C 1
ATOM 3738 O O . LEU A 1 502 ? 18.593 64.437 -4.968 1.00 46.53 519 LEU A O 1
ATOM 3743 N N . ARG A 1 503 ? 16.475 64.804 -4.279 1.00 43.54 520 ARG A N 1
ATOM 3744 C CA . ARG A 1 503 ? 16.179 65.850 -5.252 1.00 44.96 520 ARG A CA 1
ATOM 3745 C C . ARG A 1 503 ? 15.931 67.144 -4.488 1.00 42.31 520 ARG A C 1
ATOM 3746 O O . ARG A 1 503 ? 14.943 67.260 -3.754 1.00 41.10 520 ARG A O 1
ATOM 3754 N N . LEU A 1 504 ? 16.827 68.111 -4.660 1.00 41.47 521 LEU A N 1
ATOM 3755 C CA . LEU A 1 504 ? 16.777 69.371 -3.935 1.00 41.20 521 LEU A CA 1
ATOM 3756 C C . LEU A 1 504 ? 16.452 70.514 -4.886 1.00 45.08 521 LEU A C 1
ATOM 3757 O O . LEU A 1 504 ? 16.893 70.522 -6.040 1.00 48.67 521 LEU A O 1
ATOM 3762 N N . SER A 1 505 ? 15.677 71.477 -4.391 1.00 45.73 522 SER A N 1
ATOM 3763 C CA . SER A 1 505 ? 15.359 72.689 -5.130 1.00 45.65 522 SER A CA 1
ATOM 3764 C C . SER A 1 505 ? 15.284 73.849 -4.151 1.00 42.75 522 SER A C 1
ATOM 3765 O O . SER A 1 505 ? 14.905 73.675 -2.990 1.00 40.92 522 SER A O 1
ATOM 3768 N N . GLN A 1 506 ? 15.653 75.037 -4.623 1.00 43.15 523 GLN A N 1
ATOM 3769 C CA . GLN A 1 506 ? 15.678 76.223 -3.782 1.00 43.74 523 GLN A CA 1
ATOM 3770 C C . GLN A 1 506 ? 14.795 77.316 -4.366 1.00 46.07 523 GLN A C 1
ATOM 3771 O O . GLN A 1 506 ? 14.654 77.448 -5.586 1.00 47.82 523 GLN A O 1
ATOM 3777 N N . LYS A 1 507 ? 14.199 78.097 -3.469 1.00 47.36 524 LYS A N 1
ATOM 3778 C CA . LYS A 1 507 ? 13.401 79.258 -3.832 1.00 49.72 524 LYS A CA 1
ATOM 3779 C C . LYS A 1 507 ? 13.351 80.178 -2.623 1.00 46.21 524 LYS A C 1
ATOM 3780 O O . LYS A 1 507 ? 13.549 79.743 -1.486 1.00 43.23 524 LYS A O 1
ATOM 3786 N N . LYS A 1 508 ? 13.094 81.458 -2.882 1.00 45.47 525 LYS A N 1
ATOM 3787 C CA . LYS A 1 508 ? 13.037 82.430 -1.800 1.00 45.70 525 LYS A CA 1
ATOM 3788 C C . LYS A 1 508 ? 11.859 82.124 -0.885 1.00 44.62 525 LYS A C 1
ATOM 3789 O O . LYS A 1 508 ? 10.726 81.955 -1.347 1.00 46.49 525 LYS A O 1
ATOM 3795 N N . PHE A 1 509 ? 12.128 82.042 0.414 1.00 41.85 526 PHE A N 1
ATOM 3796 C CA . PHE A 1 509 ? 11.081 81.796 1.393 1.00 42.28 526 PHE A CA 1
ATOM 3797 C C . PHE A 1 509 ? 10.456 83.110 1.837 1.00 40.98 526 PHE A C 1
ATOM 3798 O O . PHE A 1 509 ? 11.156 84.094 2.090 1.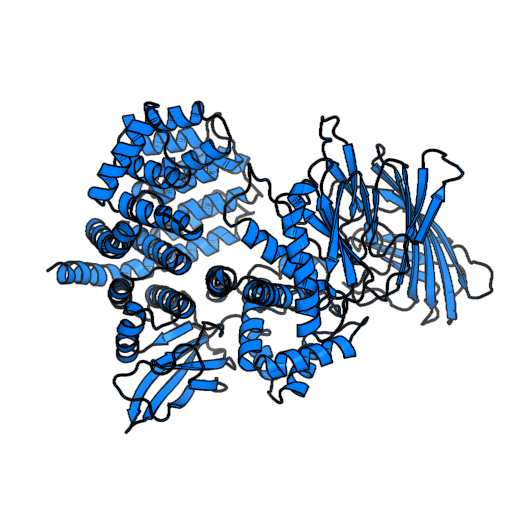00 39.44 526 PHE A O 1
ATOM 3806 N N . CYS A 1 510 ? 9.130 83.114 1.925 1.00 42.05 527 CYS A N 1
ATOM 3807 C CA . CYS A 1 510 ? 8.373 84.240 2.448 1.00 44.38 527 CYS A CA 1
ATOM 3808 C C . CYS A 1 510 ? 7.343 83.719 3.436 1.00 40.76 527 CYS A C 1
ATOM 3809 O O . CYS A 1 510 ? 6.770 82.643 3.237 1.00 37.56 527 CYS A O 1
ATOM 3812 N N . ALA A 1 511 ? 7.115 84.484 4.505 1.00 41.37 528 ALA A N 1
ATOM 3813 C CA . ALA A 1 511 ? 6.165 84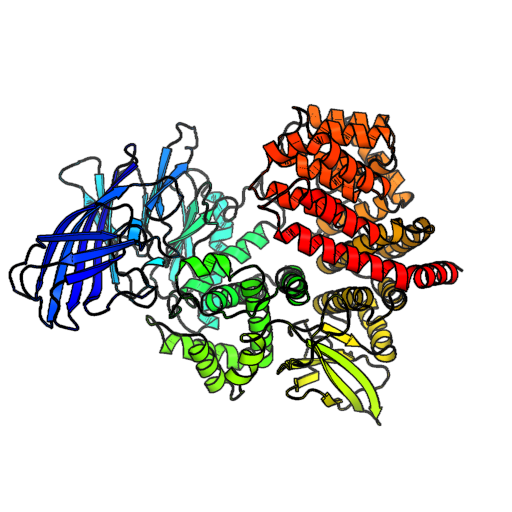.061 5.528 1.00 44.51 528 ALA A CA 1
ATOM 3814 C C . ALA A 1 511 ? 4.757 83.921 4.966 1.00 49.64 528 ALA A C 1
ATOM 3815 O O . ALA A 1 511 ? 3.950 83.155 5.503 1.00 48.78 528 ALA A O 1
ATOM 3817 N N . GLY A 1 512 ? 4.448 84.637 3.882 1.00 55.51 529 GLY A N 1
ATOM 3818 C CA . GLY A 1 512 ? 3.121 84.554 3.300 1.00 62.31 529 GLY A CA 1
ATOM 3819 C C . GLY A 1 512 ? 2.903 83.340 2.425 1.00 67.36 529 GLY A C 1
ATOM 3820 O O . GLY A 1 512 ? 1.770 82.865 2.298 1.00 68.54 529 GLY A O 1
ATOM 3821 N N . GLY A 1 513 ? 3.954 82.829 1.816 1.00 70.92 530 GLY A N 1
ATOM 3822 C CA . GLY A 1 513 ? 3.847 81.687 0.936 1.00 75.70 530 GLY A CA 1
ATOM 3823 C C . GLY A 1 513 ? 4.893 81.781 -0.167 1.00 80.77 530 GLY A C 1
ATOM 3824 O O . GLY A 1 513 ? 6.018 82.222 0.065 1.00 80.96 530 GLY A O 1
ATOM 3825 N N . SER A 1 514 ? 4.494 81.359 -1.367 1.00 86.16 531 SER A N 1
ATOM 3826 C CA . SER A 1 514 ? 5.395 81.409 -2.510 1.00 94.11 531 SER A CA 1
ATOM 3827 C C . SER A 1 514 ? 5.705 82.858 -2.867 1.00 99.15 531 SER A C 1
ATOM 3828 O O . SER A 1 514 ? 4.799 83.689 -2.982 1.00 99.95 531 SER A O 1
ATOM 3831 N N . TYR A 1 515 ? 6.990 83.157 -3.035 1.00 98.14 532 TYR A N 1
ATOM 3832 C CA . TYR A 1 515 ? 7.430 84.522 -3.296 1.00 98.70 532 TYR A CA 1
ATOM 3833 C C . TYR A 1 515 ? 6.934 84.988 -4.660 1.00 103.91 532 TYR A C 1
ATOM 3834 O O . TYR A 1 515 ? 7.242 84.373 -5.686 1.00 103.99 532 TYR A O 1
ATOM 3843 N N . VAL A 1 516 ? 6.167 86.074 -4.669 1.00 109.14 533 VAL A N 1
ATOM 3844 C CA . VAL A 1 516 ? 5.693 86.684 -5.906 1.00 116.99 533 VAL A CA 1
ATOM 3845 C C . VAL A 1 516 ? 6.724 87.709 -6.361 1.00 125.66 533 VAL A C 1
ATOM 3846 O O . VAL A 1 516 ? 7.001 88.686 -5.656 1.00 125.30 533 VAL A O 1
ATOM 3850 N N . GLY A 1 517 ? 7.300 87.481 -7.537 1.00 134.30 534 GLY A N 1
ATOM 3851 C CA . GLY A 1 517 ? 8.353 88.332 -8.053 1.00 141.47 534 GLY A CA 1
ATOM 3852 C C . GLY A 1 517 ? 9.164 87.619 -9.114 1.00 145.93 534 GLY A C 1
ATOM 3853 O O . GLY A 1 517 ? 9.457 86.427 -8.979 1.00 148.69 534 GLY A O 1
ATOM 3854 N N . GLU A 1 518 ? 9.538 88.334 -10.172 1.00 145.91 535 GLU A N 1
ATOM 3855 C CA . GLU A 1 518 ? 10.182 87.728 -11.328 1.00 148.31 535 GLU A CA 1
ATOM 3856 C C . GLU A 1 518 ? 11.697 87.887 -11.317 1.00 145.51 535 GLU A C 1
ATOM 3857 O O . GLU A 1 518 ? 12.348 87.577 -12.319 1.00 147.90 535 GLU A O 1
ATOM 3863 N N . ASP A 1 519 ? 12.272 88.363 -10.212 1.00 133.63 536 ASP A N 1
ATOM 3864 C CA . ASP A 1 519 ? 13.725 88.408 -10.104 1.00 123.50 536 ASP A CA 1
ATOM 3865 C C . ASP A 1 519 ? 14.309 87.038 -9.787 1.00 112.12 536 ASP A C 1
ATOM 3866 O O . ASP A 1 519 ? 15.428 86.733 -10.216 1.00 112.02 536 ASP A O 1
ATOM 3871 N N . CYS A 1 520 ? 13.567 86.208 -9.050 1.00 101.34 537 CYS A N 1
ATOM 3872 C CA . CYS A 1 520 ? 13.948 84.842 -8.703 1.00 91.70 537 CYS A CA 1
ATOM 3873 C C . CYS A 1 520 ? 15.317 84.810 -8.032 1.00 81.92 537 CYS A C 1
ATOM 3874 O O . CYS A 1 520 ? 16.311 84.437 -8.668 1.00 81.69 537 CYS A O 1
ATOM 3877 N N . PRO A 1 521 ? 15.409 85.192 -6.760 1.00 74.46 538 PRO A N 1
ATOM 3878 C CA . PRO A 1 521 ? 16.711 85.194 -6.085 1.00 69.20 538 PRO A CA 1
ATOM 3879 C C . PRO A 1 521 ? 17.269 83.789 -5.932 1.00 63.54 538 PRO A C 1
ATOM 3880 O O . PRO A 1 521 ? 16.533 82.811 -5.775 1.00 60.04 538 PRO A O 1
ATOM 3884 N N . GLN A 1 522 ? 18.596 83.699 -5.985 1.00 60.76 539 GLN A N 1
ATOM 3885 C CA . GLN A 1 522 ? 19.306 82.437 -5.854 1.00 55.37 539 GLN A CA 1
ATOM 3886 C C . GLN A 1 522 ? 20.441 82.595 -4.853 1.00 52.43 539 GLN A C 1
ATOM 3887 O O . GLN A 1 522 ? 21.053 83.661 -4.746 1.00 52.81 539 GLN A O 1
ATOM 3893 N N . TRP A 1 523 ? 20.712 81.521 -4.117 1.00 49.93 540 TRP A N 1
ATOM 3894 C CA . TRP A 1 523 ? 21.768 81.500 -3.117 1.00 47.38 540 TRP A CA 1
ATOM 3895 C C . TRP A 1 523 ? 22.703 80.329 -3.378 1.00 47.40 540 TRP A C 1
ATOM 3896 O O . TRP A 1 523 ? 22.292 79.285 -3.892 1.00 48.57 540 TRP A O 1
ATOM 3907 N N . MET A 1 524 ? 23.973 80.516 -3.024 1.00 47.17 541 MET A N 1
ATOM 3908 C CA . MET A 1 524 ? 24.936 79.420 -2.968 1.00 47.66 541 MET A CA 1
ATOM 3909 C C . MET A 1 524 ? 24.860 78.846 -1.559 1.00 44.03 541 MET A C 1
ATOM 3910 O O . MET A 1 524 ? 25.373 79.437 -0.606 1.00 41.57 541 MET A O 1
ATOM 3915 N N . VAL A 1 525 ? 24.207 77.696 -1.426 1.00 42.95 542 VAL A N 1
ATOM 3916 C CA . VAL A 1 525 ? 23.784 77.167 -0.135 1.00 41.54 542 VAL A CA 1
ATOM 3917 C C . VAL A 1 525 ? 24.681 75.984 0.220 1.00 41.48 542 VAL A C 1
ATOM 3918 O O . VAL A 1 525 ? 24.566 74.913 -0.395 1.00 41.68 542 VAL A O 1
ATOM 3922 N N . PRO A 1 526 ? 25.580 76.121 1.194 1.00 41.55 543 PRO A N 1
ATOM 3923 C CA . PRO A 1 526 ? 26.247 74.936 1.750 1.00 41.38 543 PRO A CA 1
ATOM 3924 C C . PRO A 1 526 ? 25.280 74.149 2.624 1.00 40.29 543 PRO A C 1
ATOM 3925 O O . PRO A 1 526 ? 24.662 74.698 3.539 1.00 38.87 543 PRO A O 1
ATOM 3929 N N . ILE A 1 527 ? 25.148 72.858 2.332 1.00 41.66 544 ILE A N 1
ATOM 3930 C CA . ILE A 1 527 ? 24.174 71.994 2.988 1.00 41.16 544 ILE A CA 1
ATOM 3931 C C . ILE A 1 527 ? 24.903 70.813 3.610 1.00 41.44 544 ILE A C 1
ATOM 3932 O O . ILE A 1 527 ? 25.684 70.133 2.935 1.00 41.73 544 ILE A O 1
ATOM 3937 N N . THR A 1 528 ? 24.648 70.576 4.893 1.00 40.43 545 THR A N 1
ATOM 3938 C CA . THR A 1 528 ? 25.188 69.436 5.620 1.00 39.30 545 THR A CA 1
ATOM 3939 C C . THR A 1 528 ? 24.072 68.427 5.848 1.00 37.65 545 THR A C 1
ATOM 3940 O O . THR A 1 528 ? 23.005 68.781 6.359 1.00 39.53 545 THR A O 1
ATOM 3944 N N . ILE A 1 529 ? 24.317 67.176 5.466 1.00 36.03 546 ILE A N 1
ATOM 3945 C CA . ILE A 1 529 ? 23.314 66.121 5.516 1.00 36.56 546 ILE A CA 1
ATOM 3946 C C . ILE A 1 529 ? 23.756 65.063 6.517 1.00 36.79 546 ILE A C 1
ATOM 3947 O O .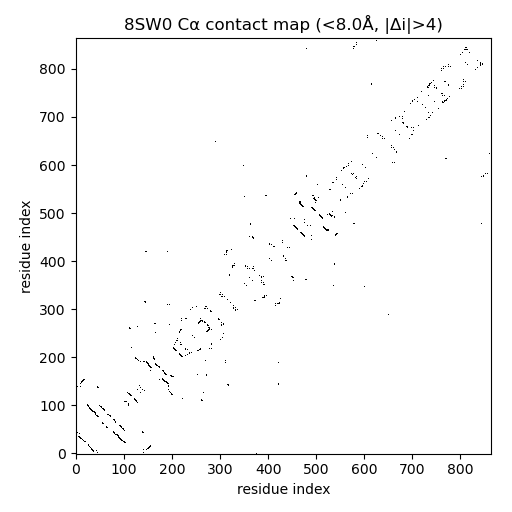 ILE A 1 529 ? 24.939 64.708 6.580 1.00 39.39 546 ILE A O 1
ATOM 3952 N N . SER A 1 530 ? 22.802 64.560 7.297 1.00 34.92 547 SER A N 1
ATOM 3953 C CA . SER A 1 530 ? 23.057 63.510 8.271 1.00 37.23 547 SER A CA 1
ATOM 3954 C C . SER A 1 530 ? 21.972 62.448 8.168 1.00 36.73 547 SER A C 1
ATOM 3955 O O . SER A 1 530 ? 20.855 62.714 7.717 1.00 37.53 547 SER A O 1
ATOM 3958 N N . THR A 1 531 ? 22.314 61.234 8.592 1.00 35.85 548 THR A N 1
ATOM 3959 C CA . THR A 1 531 ? 21.386 60.113 8.601 1.00 37.79 548 THR A CA 1
ATOM 3960 C C . THR A 1 531 ? 21.279 59.540 10.009 1.00 39.70 548 THR A C 1
ATOM 3961 O O . THR A 1 531 ? 22.030 59.907 10.917 1.00 38.98 548 THR A O 1
ATOM 3965 N N . SER A 1 532 ? 20.328 58.616 10.177 1.00 41.14 549 SER A N 1
ATOM 3966 C CA . SER A 1 532 ? 20.114 57.999 11.483 1.00 42.16 549 SER A CA 1
ATOM 3967 C C . SER A 1 532 ? 21.306 57.158 11.916 1.00 42.75 549 SER A C 1
ATOM 3968 O O . SER A 1 532 ? 21.513 56.951 13.117 1.00 40.96 549 SER A O 1
ATOM 3971 N N . GLU A 1 533 ? 22.098 56.664 10.961 1.00 46.27 550 GLU A N 1
ATOM 3972 C CA . GLU A 1 533 ? 23.270 55.871 11.314 1.00 50.77 550 GLU A CA 1
ATOM 3973 C C . GLU A 1 533 ? 24.316 56.702 12.045 1.00 50.84 550 GLU A C 1
ATOM 3974 O O . GLU A 1 533 ? 25.101 56.156 12.828 1.00 52.68 550 GLU A O 1
ATOM 3980 N N . ASP A 1 534 ? 24.342 58.010 11.807 1.00 48.48 551 ASP A N 1
ATOM 3981 C CA . ASP A 1 534 ? 25.317 58.901 12.438 1.00 47.96 551 ASP A CA 1
ATOM 3982 C C . ASP A 1 534 ? 24.694 60.283 12.559 1.00 46.63 551 ASP A C 1
ATOM 3983 O O . ASP A 1 534 ? 24.989 61.193 11.774 1.00 45.64 551 ASP A O 1
ATOM 3988 N N . PRO A 1 535 ? 23.812 60.479 13.545 1.00 46.01 552 PRO A N 1
ATOM 3989 C CA . PRO A 1 535 ? 23.036 61.726 13.609 1.00 45.65 552 PRO A CA 1
ATOM 3990 C C . PRO A 1 535 ? 23.808 62.937 14.107 1.00 44.85 552 PRO A C 1
ATOM 3991 O O . PRO A 1 535 ? 23.267 64.050 14.050 1.00 45.84 552 PRO A O 1
ATOM 3995 N N . ASN A 1 536 ? 25.039 62.774 14.589 1.00 43.57 553 ASN A N 1
ATOM 3996 C CA . ASN A 1 536 ? 25.800 63.887 15.141 1.00 43.98 553 ASN A CA 1
ATOM 3997 C C . ASN A 1 536 ? 26.947 64.341 14.250 1.00 44.39 553 ASN A C 1
ATOM 3998 O O . ASN A 1 536 ? 27.610 65.331 14.578 1.00 47.52 553 ASN A O 1
ATOM 4003 N N . GLN A 1 537 ? 27.203 63.656 13.138 1.00 43.11 554 GLN A N 1
ATOM 4004 C CA . GLN A 1 537 ? 28.247 64.070 12.212 1.00 44.80 554 GLN A CA 1
ATOM 4005 C C . GLN A 1 537 ? 27.727 63.984 10.785 1.00 40.59 554 GLN A C 1
ATOM 4006 O O . GLN A 1 537 ? 26.759 63.279 10.492 1.00 41.50 554 GLN A O 1
ATOM 4012 N N . ALA A 1 538 ? 28.400 64.711 9.899 1.00 38.97 555 ALA A N 1
ATOM 4013 C CA . ALA A 1 538 ? 27.931 64.869 8.530 1.00 38.44 555 ALA A CA 1
ATOM 4014 C C . ALA A 1 538 ? 28.037 63.562 7.756 1.00 38.72 555 ALA A C 1
ATOM 4015 O O . ALA A 1 538 ? 29.087 62.912 7.747 1.00 38.94 555 ALA A O 1
ATOM 4017 N N . LYS A 1 539 ? 26.938 63.177 7.108 1.00 38.53 556 LYS A N 1
ATOM 4018 C CA . LYS A 1 539 ? 26.993 62.113 6.113 1.00 39.84 556 LYS A CA 1
ATOM 4019 C C . LYS A 1 539 ? 27.565 62.632 4.799 1.00 42.39 556 LYS A C 1
ATOM 4020 O O . LYS A 1 539 ? 28.314 61.921 4.119 1.00 45.18 556 LYS A O 1
ATOM 4026 N N . LEU A 1 540 ? 27.238 63.872 4.441 1.00 41.79 557 LEU A N 1
ATOM 4027 C CA . LEU A 1 540 ? 27.721 64.475 3.209 1.00 41.98 557 LEU A CA 1
ATOM 4028 C C . LEU A 1 540 ? 27.575 65.987 3.306 1.00 40.56 557 LEU A C 1
ATOM 4029 O O . LEU A 1 540 ? 26.537 66.487 3.747 1.00 40.70 557 LEU A O 1
ATOM 4034 N N . LYS A 1 541 ? 28.620 66.702 2.901 1.00 39.86 558 LYS A N 1
ATOM 4035 C CA . LYS A 1 541 ? 28.598 68.155 2.791 1.00 40.83 558 LYS A CA 1
ATOM 4036 C C . LYS A 1 541 ? 28.618 68.539 1.319 1.00 42.44 558 LYS A C 1
ATOM 4037 O O . LYS A 1 541 ? 29.448 68.036 0.554 1.00 42.08 558 LYS A O 1
ATOM 4043 N N . ILE A 1 542 ? 27.706 69.427 0.924 1.00 41.92 559 ILE A N 1
ATOM 4044 C CA . ILE A 1 542 ? 27.558 69.839 -0.463 1.00 43.28 559 ILE A CA 1
ATOM 4045 C C . ILE A 1 542 ? 27.430 71.356 -0.520 1.00 42.94 559 ILE A C 1
ATOM 4046 O O . ILE A 1 542 ? 27.225 72.028 0.492 1.00 40.45 559 ILE A O 1
ATOM 4051 N N . LEU A 1 543 ? 27.558 71.889 -1.734 1.00 43.41 560 LEU A N 1
ATOM 4052 C CA . LEU A 1 543 ? 27.327 73.303 -2.014 1.00 44.86 560 LEU A CA 1
ATOM 4053 C C . LEU A 1 543 ? 26.346 73.388 -3.174 1.00 46.96 560 LEU A C 1
ATOM 4054 O O . LEU A 1 543 ? 26.663 72.969 -4.292 1.00 50.40 560 LEU A O 1
ATOM 4059 N N . MET A 1 544 ? 25.157 73.924 -2.910 1.00 45.62 561 MET A N 1
ATOM 4060 C CA . MET A 1 544 ? 24.101 74.007 -3.917 1.00 47.93 561 MET A CA 1
ATOM 4061 C C . MET A 1 544 ? 24.222 75.345 -4.636 1.00 50.62 561 MET A C 1
ATOM 4062 O O . MET A 1 544 ? 23.760 76.375 -4.140 1.00 49.59 561 MET A O 1
ATOM 4067 N N . ASP A 1 545 ? 24.848 75.327 -5.812 1.00 54.74 562 ASP A N 1
ATOM 4068 C CA . ASP A 1 545 ? 25.022 76.515 -6.636 1.00 57.86 562 ASP A CA 1
ATOM 4069 C C . ASP A 1 545 ? 24.074 76.537 -7.830 1.00 58.22 562 ASP A C 1
ATOM 4070 O O . ASP A 1 545 ? 24.332 77.248 -8.808 1.00 60.32 562 ASP A O 1
ATOM 4075 N N . LYS A 1 546 ? 22.993 75.773 -7.771 1.00 56.74 563 LYS A N 1
ATOM 4076 C CA . LYS A 1 546 ? 22.015 75.666 -8.840 1.00 61.85 563 LYS A CA 1
ATOM 4077 C C . LYS A 1 546 ? 20.618 75.758 -8.250 1.00 62.29 563 LYS A C 1
ATOM 4078 O O . LYS A 1 546 ? 20.415 75.457 -7.068 1.00 60.66 563 LYS A O 1
ATOM 4084 N N . PRO A 1 547 ? 19.631 76.186 -9.042 1.00 65.32 564 PRO A N 1
ATOM 4085 C CA . PRO A 1 547 ? 18.250 76.194 -8.532 1.00 63.93 564 PRO A CA 1
ATOM 4086 C C . PRO A 1 547 ? 17.736 74.810 -8.183 1.00 61.30 564 PRO A C 1
ATOM 4087 O O . PRO A 1 547 ? 16.923 74.673 -7.261 1.00 57.56 564 PRO A O 1
ATOM 4091 N N . GLU A 1 548 ? 18.188 73.778 -8.893 1.00 62.75 565 GLU A N 1
ATOM 4092 C CA . GLU A 1 548 ? 17.843 72.399 -8.586 1.00 63.98 565 GLU A CA 1
ATOM 4093 C C . GLU A 1 548 ? 19.103 71.550 -8.662 1.00 61.93 565 GLU A C 1
ATOM 4094 O O . GLU A 1 548 ? 19.997 71.810 -9.473 1.00 63.74 565 GLU A O 1
ATOM 4100 N N . MET A 1 549 ? 19.168 70.532 -7.807 1.00 58.45 566 MET A N 1
ATOM 4101 C CA . MET A 1 549 ? 20.361 69.704 -7.715 1.00 56.36 566 MET A CA 1
ATOM 4102 C C . MET A 1 549 ? 19.978 68.336 -7.168 1.00 53.11 566 MET A C 1
ATOM 4103 O O . MET A 1 549 ? 19.117 68.231 -6.290 1.00 52.09 566 MET A O 1
ATOM 4108 N N . ASN A 1 550 ? 20.620 67.297 -7.694 1.00 51.52 567 ASN A N 1
ATOM 4109 C CA . ASN A 1 550 ? 20.421 65.928 -7.242 1.00 51.40 567 ASN A CA 1
ATOM 4110 C C . ASN A 1 550 ? 21.631 65.462 -6.444 1.00 50.87 567 ASN A C 1
ATOM 4111 O O . ASN A 1 550 ? 22.771 65.815 -6.761 1.00 53.69 567 ASN A O 1
ATOM 4116 N N . VAL A 1 551 ? 21.374 64.669 -5.408 1.00 47.25 568 VAL A N 1
ATOM 4117 C CA . VAL A 1 551 ? 22.410 64.174 -4.509 1.00 45.35 568 VAL A CA 1
ATOM 4118 C C . VAL A 1 551 ? 22.137 62.706 -4.217 1.00 43.66 568 VAL A C 1
ATOM 4119 O O . VAL A 1 551 ? 20.990 62.313 -3.979 1.00 44.55 568 VAL A O 1
ATOM 4123 N N . VAL A 1 552 ? 23.190 61.893 -4.238 1.00 42.71 569 VAL A N 1
ATOM 4124 C CA . VAL A 1 552 ? 23.095 60.463 -3.967 1.00 44.04 569 VAL A CA 1
ATOM 4125 C C . VAL A 1 552 ? 23.845 60.170 -2.676 1.00 44.45 569 VAL A C 1
ATOM 4126 O O . VAL A 1 552 ? 25.059 60.397 -2.588 1.00 47.42 569 VAL A O 1
ATOM 4130 N N . LEU A 1 553 ? 23.125 59.669 -1.676 1.00 41.80 570 LEU A N 1
ATOM 4131 C CA . LEU A 1 553 ? 23.723 59.259 -0.411 1.00 41.62 570 LEU A CA 1
ATOM 4132 C C . LEU A 1 553 ? 24.016 57.765 -0.482 1.00 45.33 570 LEU A C 1
ATOM 4133 O O . LEU A 1 553 ? 23.093 56.947 -0.549 1.00 47.61 570 LEU A O 1
ATOM 4138 N N . LYS A 1 554 ? 25.298 57.408 -0.466 1.00 47.18 571 LYS A N 1
ATOM 4139 C CA . LYS A 1 554 ? 25.682 56.011 -0.608 1.00 49.03 571 LYS A CA 1
ATOM 4140 C C . LYS A 1 554 ? 25.397 55.232 0.670 1.00 49.96 571 LYS A C 1
ATOM 4141 O O . LYS A 1 554 ? 25.619 55.724 1.781 1.00 47.72 571 LYS A O 1
ATOM 4147 N N . ASN A 1 555 ? 24.895 54.007 0.499 1.00 52.69 572 ASN A N 1
ATOM 4148 C CA . ASN A 1 555 ? 24.675 53.061 1.593 1.00 54.10 572 ASN A CA 1
ATOM 4149 C C . ASN A 1 555 ? 23.736 53.644 2.654 1.00 54.12 572 ASN A C 1
ATOM 4150 O O . ASN A 1 555 ? 24.099 53.825 3.817 1.00 54.73 572 ASN A O 1
ATOM 4155 N N . VAL A 1 556 ? 22.510 53.934 2.228 1.00 54.12 573 VAL A N 1
ATOM 4156 C CA . VAL A 1 556 ? 21.470 54.469 3.103 1.00 54.24 573 VAL A CA 1
ATOM 4157 C C . VAL A 1 556 ? 20.252 53.567 2.943 1.00 56.09 573 VAL A C 1
ATOM 4158 O O . VAL A 1 556 ? 19.554 53.630 1.924 1.00 56.98 573 VAL A O 1
ATOM 4162 N N . LYS A 1 557 ? 19.992 52.729 3.947 1.00 56.56 574 LYS A N 1
ATOM 4163 C CA . LYS A 1 557 ? 18.893 51.780 3.871 1.00 56.63 574 LYS A CA 1
ATOM 4164 C C . LYS A 1 557 ? 17.556 52.501 4.050 1.00 57.41 574 LYS A C 1
ATOM 4165 O O . LYS A 1 557 ? 17.496 53.577 4.654 1.00 56.62 574 LYS A O 1
ATOM 4171 N N . PRO A 1 558 ? 16.467 51.934 3.521 1.00 59.44 575 PRO A N 1
ATOM 4172 C CA . PRO A 1 558 ? 15.167 52.622 3.609 1.00 59.43 575 PRO A CA 1
ATOM 4173 C C . PRO A 1 558 ? 14.651 52.793 5.027 1.00 59.31 575 PRO A C 1
ATOM 4174 O O . PRO A 1 558 ? 13.842 53.698 5.264 1.00 58.02 575 PRO A O 1
ATOM 4178 N N . ASP A 1 559 ? 15.082 51.962 5.976 1.00 60.45 576 ASP A N 1
ATOM 4179 C CA . ASP A 1 559 ? 14.646 52.092 7.363 1.00 61.90 576 ASP A CA 1
ATOM 4180 C C . ASP A 1 559 ? 15.334 53.237 8.098 1.00 58.65 576 ASP A C 1
ATOM 4181 O O . ASP A 1 559 ? 14.996 53.500 9.258 1.00 59.17 576 ASP A O 1
ATOM 4186 N N . GLN A 1 560 ? 16.280 53.915 7.459 1.00 54.93 577 GLN A N 1
ATOM 4187 C CA . GLN A 1 560 ? 17.016 55.017 8.056 1.00 50.74 577 GLN A CA 1
ATOM 4188 C C . GLN A 1 560 ? 16.427 56.346 7.602 1.00 47.68 577 GLN A C 1
ATOM 4189 O O . GLN A 1 560 ? 15.967 56.482 6.465 1.00 48.86 577 GLN A O 1
ATOM 4195 N N . TRP A 1 561 ? 16.438 57.329 8.500 1.00 43.67 578 TRP A N 1
ATOM 4196 C CA . TRP A 1 561 ? 15.966 58.661 8.157 1.00 40.60 578 TRP A CA 1
ATOM 4197 C C . TRP A 1 561 ? 17.127 59.559 7.749 1.00 38.87 578 TRP A C 1
ATOM 4198 O O . TRP A 1 561 ? 18.284 59.329 8.110 1.00 37.92 578 TRP A O 1
ATOM 4209 N N . VAL A 1 562 ? 16.796 60.592 6.979 1.00 37.78 579 VAL A N 1
ATOM 4210 C CA . VAL A 1 562 ? 17.766 61.543 6.450 1.00 36.10 579 VAL A CA 1
ATOM 4211 C C . VAL A 1 562 ? 17.371 62.935 6.920 1.00 37.06 579 VAL A C 1
ATOM 4212 O O . VAL A 1 562 ? 16.211 63.338 6.778 1.00 36.74 579 VAL A O 1
ATOM 4216 N N . LYS A 1 563 ? 18.336 63.663 7.476 1.00 37.52 580 LYS A N 1
ATOM 4217 C CA . LYS A 1 563 ? 18.111 64.987 8.043 1.00 36.83 580 LYS A CA 1
ATOM 4218 C C . LYS A 1 563 ? 18.999 65.991 7.323 1.00 36.49 580 LYS A C 1
ATOM 4219 O O . LYS A 1 563 ? 20.225 65.841 7.306 1.00 39.32 580 LYS A O 1
ATOM 4225 N N . LEU A 1 564 ? 18.380 67.003 6.725 1.00 34.32 581 LEU A N 1
ATOM 4226 C CA . LEU A 1 564 ? 19.110 68.109 6.126 1.00 31.93 581 LEU A CA 1
ATOM 4227 C C . LEU A 1 564 ? 19.419 69.164 7.179 1.00 32.65 581 LEU A C 1
ATOM 4228 O O . LEU A 1 564 ? 18.724 69.282 8.192 1.00 30.75 581 LEU A O 1
ATOM 4233 N N . ASN A 1 565 ? 20.482 69.930 6.928 1.00 36.30 582 ASN A N 1
ATOM 4234 C CA . ASN A 1 565 ? 20.903 71.030 7.795 1.00 35.67 582 ASN A CA 1
ATOM 4235 C C . ASN A 1 565 ? 21.231 70.518 9.203 1.00 35.87 582 ASN A C 1
ATOM 4236 O O . ASN A 1 565 ? 20.562 70.830 10.189 1.00 35.30 582 ASN A O 1
ATOM 4241 N N . LEU A 1 566 ? 22.293 69.716 9.261 1.00 36.18 583 LEU A N 1
ATOM 4242 C CA . LEU A 1 566 ? 22.747 69.162 10.530 1.00 36.45 583 LEU A CA 1
ATOM 4243 C C . LEU A 1 566 ? 23.146 70.278 11.487 1.00 37.23 583 LEU A C 1
ATOM 4244 O O . LEU A 1 566 ? 23.907 71.181 11.127 1.00 38.29 583 LEU A O 1
ATOM 4249 N N . GLY A 1 567 ? 22.627 70.211 12.711 1.00 36.13 584 GLY A N 1
ATOM 4250 C CA . GLY A 1 567 ? 22.899 71.237 13.696 1.00 35.45 584 GLY A CA 1
ATOM 4251 C C . GLY A 1 567 ? 22.247 72.573 13.428 1.00 35.03 584 GLY A C 1
ATOM 4252 O O . GLY A 1 567 ? 22.515 73.531 14.162 1.00 32.68 584 GLY A O 1
ATOM 4253 N N . THR A 1 568 ? 21.393 72.664 12.406 1.00 34.75 585 THR A N 1
ATOM 4254 C CA . THR A 1 568 ? 20.763 73.920 11.995 1.00 35.56 585 THR A CA 1
ATOM 4255 C C . THR A 1 568 ? 21.813 75.019 11.813 1.00 36.76 585 THR A C 1
ATOM 4256 O O . THR A 1 568 ? 21.663 76.152 12.277 1.00 37.81 585 THR A O 1
ATOM 4260 N N . VAL A 1 569 ? 22.900 74.660 11.132 1.00 35.11 586 VAL A N 1
ATOM 4261 C CA . VAL A 1 569 ? 23.979 75.610 10.885 1.00 34.79 586 VAL A CA 1
ATOM 4262 C C . VAL A 1 569 ? 23.705 76.478 9.659 1.00 35.44 586 VAL A C 1
ATOM 4263 O O . VAL A 1 569 ? 24.163 77.624 9.602 1.00 37.06 586 VAL A O 1
ATOM 4267 N N . GLY A 1 570 ? 22.963 75.966 8.680 1.00 32.79 587 GLY A N 1
ATOM 4268 C CA . GLY A 1 570 ? 22.686 76.739 7.482 1.00 32.00 587 GLY A CA 1
ATOM 4269 C C . GLY A 1 570 ? 21.498 77.667 7.681 1.00 32.78 587 GLY A C 1
ATOM 4270 O O . GLY A 1 570 ? 20.498 77.310 8.304 1.00 31.20 587 GLY A O 1
ATOM 4271 N N . PHE A 1 571 ? 21.613 78.875 7.126 1.00 33.37 588 PHE A N 1
ATOM 4272 C CA . PHE A 1 571 ? 20.573 79.893 7.273 1.00 33.98 588 PHE A CA 1
ATOM 4273 C C . PHE A 1 571 ? 19.535 79.701 6.170 1.00 34.70 588 PHE A C 1
ATOM 4274 O O . PHE A 1 571 ? 19.477 80.435 5.181 1.00 35.58 588 PHE A O 1
ATOM 4282 N N . TYR A 1 572 ? 18.700 78.681 6.355 1.00 34.81 589 TYR A N 1
ATOM 4283 C CA . TYR A 1 572 ? 17.620 78.386 5.425 1.00 34.47 589 TYR A CA 1
ATOM 4284 C C . TYR A 1 572 ? 16.621 77.473 6.118 1.00 34.81 589 TYR A C 1
ATOM 4285 O O . TYR A 1 572 ? 16.930 76.838 7.130 1.00 35.03 589 TYR A O 1
ATOM 4294 N N . ARG A 1 573 ? 15.418 77.415 5.560 1.00 34.32 590 ARG A N 1
ATOM 4295 C CA . ARG A 1 573 ? 14.393 76.497 6.027 1.00 35.36 590 ARG A CA 1
ATOM 4296 C C . ARG A 1 573 ? 14.323 75.288 5.104 1.00 35.43 590 ARG A C 1
ATOM 4297 O O . ARG A 1 573 ? 14.561 75.389 3.897 1.00 36.21 590 ARG A O 1
ATOM 4305 N N . THR A 1 574 ? 13.997 74.139 5.684 1.00 34.55 591 THR A N 1
ATOM 4306 C CA . THR A 1 574 ? 13.927 72.883 4.951 1.00 36.36 591 THR A CA 1
ATOM 4307 C C . THR A 1 574 ? 12.489 72.386 4.927 1.00 36.45 591 THR A C 1
ATOM 4308 O O . THR A 1 574 ? 11.848 72.278 5.977 1.00 37.00 591 THR A O 1
ATOM 4312 N N . GLN A 1 575 ? 11.989 72.091 3.731 1.00 34.79 592 GLN A N 1
ATOM 4313 C CA . GLN A 1 575 ? 10.675 71.485 3.548 1.00 34.55 592 GLN A CA 1
ATOM 4314 C C . GLN A 1 575 ? 10.884 70.037 3.124 1.00 35.61 592 GLN A C 1
ATOM 4315 O O . GLN A 1 575 ? 11.338 69.770 2.006 1.00 34.74 592 GLN A O 1
ATOM 4321 N N . TYR A 1 576 ? 10.560 69.109 4.017 1.00 35.65 593 TYR A N 1
ATOM 4322 C CA . TYR A 1 576 ? 10.671 67.691 3.722 1.00 36.01 593 TYR A CA 1
ATOM 4323 C C . TYR A 1 576 ? 9.398 67.189 3.056 1.00 37.01 593 TYR A C 1
ATOM 4324 O O . TYR A 1 576 ? 8.304 67.710 3.289 1.00 36.14 593 TYR A O 1
ATOM 4333 N N . SER A 1 577 ? 9.552 66.172 2.214 1.00 37.30 594 SER A N 1
ATOM 4334 C CA . SER A 1 577 ? 8.389 65.500 1.666 1.00 37.62 594 SER A CA 1
ATOM 4335 C C . SER A 1 577 ? 7.660 64.743 2.773 1.00 37.71 594 SER A C 1
ATOM 4336 O O . SER A 1 577 ? 8.184 64.536 3.873 1.00 35.66 594 SER A O 1
ATOM 4339 N N . SER A 1 578 ? 6.427 64.331 2.472 1.00 40.21 595 SER A N 1
ATOM 4340 C CA . SER A 1 578 ? 5.631 63.608 3.459 1.00 41.87 595 SER A CA 1
ATOM 4341 C C . SER A 1 578 ? 6.325 62.325 3.897 1.00 42.33 595 SER A C 1
ATOM 4342 O O . SER A 1 578 ? 6.303 61.972 5.081 1.00 43.84 595 SER A O 1
ATOM 4345 N N . ALA A 1 579 ? 6.959 61.620 2.956 1.00 41.22 596 ALA A N 1
ATOM 4346 C CA . ALA A 1 579 ? 7.654 60.385 3.306 1.00 41.90 596 ALA A CA 1
ATOM 4347 C C . ALA A 1 579 ? 8.876 60.660 4.173 1.00 40.48 596 ALA A C 1
ATOM 4348 O O . ALA A 1 579 ? 9.116 59.951 5.157 1.00 41.32 596 ALA A O 1
ATOM 4350 N N . MET A 1 580 ? 9.660 61.686 3.828 1.00 38.38 597 MET A N 1
ATOM 4351 C CA . MET A 1 580 ? 10.860 61.990 4.604 1.00 37.77 597 MET A CA 1
ATOM 4352 C C . MET A 1 580 ? 10.508 62.470 6.006 1.00 38.22 597 MET A C 1
ATOM 4353 O O . MET A 1 580 ? 11.210 62.149 6.972 1.00 39.18 597 MET A O 1
ATOM 4358 N N . LEU A 1 581 ? 9.427 63.244 6.138 1.00 37.20 598 LEU A N 1
ATOM 4359 C CA . LEU A 1 581 ? 9.028 63.735 7.453 1.00 36.79 598 LEU A CA 1
ATOM 4360 C C . LEU A 1 581 ? 8.607 62.590 8.367 1.00 38.96 598 LEU A C 1
ATOM 4361 O O . LEU A 1 581 ? 8.952 62.579 9.554 1.00 39.55 598 LEU A O 1
ATOM 4366 N N . GLU A 1 582 ? 7.867 61.615 7.831 1.00 40.89 599 GLU A N 1
ATOM 4367 C CA . GLU A 1 582 ? 7.475 60.461 8.635 1.00 46.28 599 GLU A CA 1
ATOM 4368 C C . GLU A 1 582 ? 8.681 59.634 9.062 1.00 43.34 599 GLU A C 1
ATOM 4369 O O . GLU A 1 582 ? 8.669 59.041 10.146 1.00 42.56 599 GLU A O 1
ATOM 4375 N N . SER A 1 583 ? 9.724 59.581 8.230 1.00 42.33 600 SER A N 1
ATOM 4376 C CA . SER A 1 583 ? 10.931 58.853 8.608 1.00 43.58 600 SER A CA 1
ATOM 4377 C C . SER A 1 583 ? 11.641 59.513 9.782 1.00 42.47 600 SER A C 1
ATOM 4378 O O . SER A 1 583 ? 12.317 58.830 10.559 1.00 42.91 600 SER A O 1
ATOM 4381 N N . LEU A 1 584 ? 11.501 60.832 9.928 1.00 41.14 601 LEU A N 1
ATOM 4382 C CA . LEU A 1 584 ? 12.160 61.552 11.010 1.00 38.24 601 LEU A CA 1
ATOM 4383 C C . LEU A 1 584 ? 11.447 61.396 12.347 1.00 38.29 601 LEU A C 1
ATOM 4384 O O . LEU A 1 584 ? 12.046 61.689 13.387 1.00 39.60 601 LEU A O 1
ATOM 4389 N N . LEU A 1 585 ? 10.192 60.946 12.342 1.00 36.18 602 LEU A N 1
ATOM 4390 C CA . LEU A 1 585 ? 9.433 60.840 13.588 1.00 39.31 602 LEU A CA 1
ATOM 4391 C C . LEU A 1 585 ? 10.102 59.943 14.623 1.00 42.42 602 LEU A C 1
ATOM 4392 O O . LEU A 1 585 ? 10.151 60.338 15.801 1.00 43.45 602 LEU A O 1
ATOM 4397 N N . PRO A 1 586 ? 10.615 58.750 14.286 1.00 41.71 603 PRO A N 1
ATOM 4398 C CA . PRO A 1 586 ? 11.338 57.973 15.309 1.00 43.29 603 PRO A CA 1
ATOM 4399 C C . PRO A 1 586 ? 12.537 58.707 15.882 1.00 43.33 603 PRO A C 1
ATOM 4400 O O . PRO A 1 586 ? 12.791 58.616 17.089 1.00 45.79 603 PRO A O 1
ATOM 4404 N N . GLY A 1 587 ? 13.280 59.438 15.047 1.00 39.79 604 GLY A N 1
ATOM 4405 C CA . GLY A 1 587 ? 14.422 60.187 15.543 1.00 38.59 604 GLY A CA 1
ATOM 4406 C C . GLY A 1 587 ? 14.046 61.226 16.579 1.00 38.07 604 GLY A C 1
ATOM 4407 O O . GLY A 1 587 ? 14.813 61.486 17.510 1.00 36.81 604 GLY A O 1
ATOM 4408 N N . ILE A 1 588 ? 12.868 61.836 16.435 1.00 38.09 605 ILE A N 1
ATOM 4409 C CA . ILE A 1 588 ? 12.381 62.752 17.460 1.00 36.75 605 ILE A CA 1
ATOM 4410 C C . ILE A 1 588 ? 12.004 61.984 18.719 1.00 38.81 605 ILE A C 1
ATOM 4411 O O . ILE A 1 588 ? 12.311 62.409 19.840 1.00 38.92 605 ILE A O 1
ATOM 4416 N N . ARG A 1 589 ? 11.348 60.833 18.554 1.00 41.01 606 ARG A N 1
ATOM 4417 C CA . ARG A 1 589 ? 10.787 60.122 19.698 1.00 46.08 606 ARG A CA 1
ATOM 4418 C C . ARG A 1 589 ? 11.876 59.486 20.557 1.00 46.89 606 ARG A C 1
ATOM 4419 O O . ARG A 1 589 ? 11.813 59.553 21.790 1.00 48.44 606 ARG A O 1
ATOM 4427 N N . ASP A 1 590 ? 12.879 58.865 19.934 1.00 45.14 607 ASP A N 1
ATOM 4428 C CA . ASP A 1 590 ? 13.962 58.235 20.680 1.00 44.76 607 ASP A CA 1
ATOM 4429 C C . ASP A 1 590 ? 15.109 59.193 20.984 1.00 43.47 607 ASP A C 1
ATOM 4430 O O . ASP A 1 590 ? 16.142 58.756 21.503 1.00 44.85 607 ASP A O 1
ATOM 4435 N N . LEU A 1 591 ? 14.956 60.475 20.659 1.00 43.19 608 LEU A N 1
ATOM 4436 C CA . LEU A 1 591 ? 15.918 61.535 20.950 1.00 43.58 608 LEU A CA 1
ATOM 4437 C C . LEU A 1 591 ? 17.252 61.353 20.233 1.00 41.66 608 LEU A C 1
ATOM 4438 O O . LEU A 1 591 ? 18.219 62.057 20.551 1.00 39.93 608 LEU A O 1
ATOM 4443 N N . SER A 1 592 ? 17.337 60.430 19.270 1.00 42.06 609 SER A N 1
ATOM 4444 C CA . SER A 1 592 ? 18.576 60.283 18.511 1.00 43.47 609 SER A CA 1
ATOM 4445 C C . SER A 1 592 ? 18.859 61.518 17.666 1.00 41.81 609 SER A C 1
ATOM 4446 O O . SER A 1 592 ? 20.026 61.855 17.433 1.00 42.31 609 SER A O 1
ATOM 4449 N N . LEU A 1 593 ? 17.819 62.197 17.202 1.00 40.40 610 LEU A N 1
ATOM 4450 C CA . LEU A 1 593 ? 18.005 63.479 16.537 1.00 40.56 610 LEU A CA 1
ATOM 4451 C C . LEU A 1 593 ? 18.452 64.512 17.567 1.00 38.37 610 LEU A C 1
ATOM 4452 O O . LEU A 1 593 ? 17.795 64.665 18.604 1.00 39.49 610 LEU A O 1
ATOM 4457 N N . PRO A 1 594 ? 19.554 65.221 17.334 1.00 36.20 611 PRO A N 1
ATOM 4458 C CA . PRO A 1 594 ? 20.090 66.100 18.369 1.00 35.28 611 PRO A CA 1
ATOM 4459 C C . PRO A 1 594 ? 19.103 67.203 18.709 1.00 33.06 611 PRO A C 1
ATOM 4460 O O . PRO A 1 594 ? 18.264 67.587 17.874 1.00 32.56 611 PRO A O 1
ATOM 4464 N N . PRO A 1 595 ? 19.172 67.742 19.931 1.00 41.62 612 PRO A N 1
ATOM 4465 C CA . PRO A 1 595 ? 18.164 68.735 20.350 1.00 39.75 612 PRO A CA 1
ATOM 4466 C C . PRO A 1 595 ? 18.118 69.968 19.467 1.00 39.43 612 PRO A C 1
ATOM 4467 O O . PRO A 1 595 ? 17.033 70.517 19.235 1.00 39.90 612 PRO A O 1
ATOM 4471 N N . VAL A 1 596 ? 19.267 70.424 18.966 1.00 40.32 613 VAL A N 1
ATOM 4472 C CA . VAL A 1 596 ? 19.268 71.586 18.086 1.00 40.52 613 VAL A CA 1
ATOM 4473 C C . VAL A 1 596 ? 18.584 71.257 16.763 1.00 39.68 613 VAL A C 1
ATOM 4474 O O . VAL A 1 596 ? 17.974 72.132 16.136 1.00 37.55 613 VAL A O 1
ATOM 4478 N N . ASP A 1 597 ? 18.652 69.998 16.325 1.00 40.41 614 ASP A N 1
ATOM 4479 C CA . ASP A 1 597 ? 17.960 69.606 15.103 1.00 38.55 614 ASP A CA 1
ATOM 4480 C C . ASP A 1 597 ? 16.458 69.501 15.332 1.00 35.66 614 ASP A C 1
ATOM 4481 O O . ASP A 1 597 ? 15.664 69.904 14.473 1.00 35.79 614 ASP A O 1
ATOM 4486 N N . ARG A 1 598 ? 16.047 68.961 16.484 1.00 33.30 615 ARG A N 1
ATOM 4487 C CA . ARG A 1 598 ? 14.625 68.913 16.809 1.00 32.67 615 ARG A CA 1
ATOM 4488 C C . ARG A 1 598 ? 14.049 70.316 16.944 1.00 32.07 615 ARG A C 1
ATOM 4489 O O . ARG A 1 598 ? 12.889 70.558 16.588 1.00 30.73 615 ARG A O 1
ATOM 4497 N N . LEU A 1 599 ? 14.848 71.254 17.456 1.00 32.74 616 LEU A N 1
ATOM 4498 C CA . LEU A 1 599 ? 14.405 72.639 17.568 1.00 33.88 616 LEU A CA 1
ATOM 4499 C C . LEU A 1 599 ? 14.144 73.242 16.193 1.00 35.08 616 LEU A C 1
ATOM 4500 O O . LEU A 1 599 ? 13.081 73.824 15.948 1.00 33.53 616 LEU A O 1
ATOM 4505 N N . GLY A 1 600 ? 15.103 73.102 15.277 1.00 36.59 617 GLY A N 1
ATOM 4506 C CA . GLY A 1 600 ? 14.947 73.695 13.959 1.00 36.26 617 GLY A CA 1
ATOM 4507 C C . GLY A 1 600 ? 13.873 73.019 13.128 1.00 35.72 617 GLY A C 1
ATOM 4508 O O . GLY A 1 600 ? 13.159 73.680 12.369 1.00 35.24 617 GLY A O 1
ATOM 4509 N N . LEU A 1 601 ? 13.745 71.697 13.256 1.00 35.21 618 LEU A N 1
ATOM 4510 C CA . LEU A 1 601 ? 12.736 70.973 12.488 1.00 35.36 618 LEU A CA 1
ATOM 4511 C C . LEU A 1 601 ? 11.333 71.422 12.871 1.00 36.35 618 LEU A C 1
ATOM 4512 O O . LEU A 1 601 ? 10.494 71.687 12.003 1.00 36.40 618 LEU A O 1
ATOM 4517 N N . GLN A 1 602 ? 11.061 71.513 14.173 1.00 36.82 619 GLN A N 1
ATOM 4518 C CA . GLN A 1 602 ? 9.748 71.961 14.623 1.00 38.01 619 GLN A CA 1
ATOM 4519 C C . GLN A 1 602 ? 9.493 73.409 14.224 1.00 38.95 619 GLN A C 1
ATOM 4520 O O . GLN A 1 602 ? 8.376 73.766 13.830 1.00 37.60 619 GLN A O 1
ATOM 4526 N N . ASN A 1 603 ? 10.518 74.258 14.315 1.00 40.71 620 ASN A N 1
ATOM 4527 C CA . ASN A 1 603 ? 10.337 75.666 13.980 1.00 41.64 620 ASN A CA 1
ATOM 4528 C C . ASN A 1 603 ? 10.055 75.854 12.494 1.00 39.46 620 ASN A C 1
ATOM 4529 O O . ASN A 1 603 ? 9.289 76.746 12.112 1.00 40.31 620 ASN A O 1
ATOM 4534 N N . ASP A 1 604 ? 10.661 75.024 11.641 1.00 37.40 621 ASP A N 1
ATOM 4535 C CA . ASP A 1 604 ? 10.392 75.118 10.209 1.00 36.28 621 ASP A CA 1
ATOM 4536 C C . ASP A 1 604 ? 8.974 74.662 9.881 1.00 31.44 621 ASP A C 1
ATOM 4537 O O . ASP A 1 604 ? 8.325 75.232 8.996 1.00 31.04 621 ASP A O 1
ATOM 4542 N N . LEU A 1 605 ? 8.475 73.642 10.584 1.00 28.58 622 LEU A N 1
ATOM 4543 C CA . LEU A 1 605 ? 7.153 73.107 10.272 1.00 29.34 622 LEU A CA 1
ATOM 4544 C C . LEU A 1 605 ? 6.059 74.139 10.520 1.00 31.79 622 LEU A C 1
ATOM 4545 O O . LEU A 1 605 ? 5.117 74.256 9.728 1.00 31.57 622 LEU A O 1
ATOM 4550 N N . PHE A 1 606 ? 6.165 74.899 11.613 1.00 30.33 623 PHE A N 1
ATOM 4551 C CA . PHE A 1 606 ? 5.149 75.905 11.904 1.00 32.58 623 PHE A CA 1
ATOM 4552 C C . PHE A 1 606 ? 5.193 77.048 10.897 1.00 32.98 623 PHE A C 1
ATOM 4553 O O . PHE A 1 606 ? 4.145 77.566 10.495 1.00 34.79 623 PHE A O 1
ATOM 4561 N N . SER A 1 607 ? 6.394 77.453 10.476 1.00 32.16 624 SER A N 1
ATOM 4562 C CA . SER A 1 607 ? 6.502 78.517 9.483 1.00 33.21 624 SER A CA 1
ATOM 4563 C C . SER A 1 607 ? 5.931 78.078 8.141 1.00 31.85 624 SER A C 1
ATOM 4564 O O . SER A 1 607 ? 5.241 78.853 7.469 1.00 33.22 624 SER A O 1
ATOM 4567 N N . LEU A 1 608 ? 6.204 76.835 7.739 1.00 31.32 625 LEU A N 1
ATOM 4568 C CA . LEU A 1 608 ? 5.700 76.342 6.461 1.00 32.67 625 LEU A CA 1
ATOM 4569 C C . LEU A 1 608 ? 4.185 76.177 6.489 1.00 32.29 625 LEU A C 1
ATOM 4570 O O . LEU A 1 608 ? 3.505 76.482 5.503 1.00 35.19 625 LEU A O 1
ATOM 4575 N N . ALA A 1 609 ? 3.638 75.693 7.607 1.00 29.38 626 ALA A N 1
ATOM 4576 C CA . ALA A 1 609 ? 2.189 75.562 7.719 1.00 30.09 626 ALA A CA 1
ATOM 4577 C C . ALA A 1 609 ? 1.514 76.927 7.727 1.00 29.58 626 ALA A C 1
ATOM 4578 O O . ALA A 1 609 ? 0.466 77.112 7.099 1.00 29.09 626 ALA A O 1
ATOM 4580 N N . ARG A 1 610 ? 2.101 77.894 8.435 1.00 31.20 627 ARG A N 1
ATOM 4581 C CA . ARG A 1 610 ? 1.552 79.245 8.447 1.00 36.73 627 ARG A CA 1
ATOM 4582 C C . ARG A 1 610 ? 1.618 79.884 7.066 1.00 38.65 627 ARG A C 1
ATOM 4583 O O . ARG A 1 610 ? 0.721 80.648 6.692 1.00 38.99 627 ARG A O 1
ATOM 4591 N N . ALA A 1 611 ? 2.656 79.572 6.292 1.00 38.70 628 ALA A N 1
ATOM 4592 C CA . ALA A 1 611 ? 2.802 80.104 4.943 1.00 40.91 628 ALA A CA 1
ATOM 4593 C C . ALA A 1 611 ? 1.948 79.372 3.916 1.00 41.49 628 ALA A C 1
ATOM 4594 O O . ALA A 1 611 ? 1.946 79.768 2.745 1.00 41.80 628 ALA A O 1
ATOM 4596 N N . GLY A 1 612 ? 1.231 78.325 4.315 1.00 40.10 629 GLY A N 1
ATOM 4597 C CA . GLY A 1 612 ? 0.427 77.564 3.382 1.00 40.75 629 GLY A CA 1
ATOM 4598 C C . GLY A 1 612 ? 1.196 76.594 2.516 1.00 42.22 629 GLY A C 1
ATOM 4599 O O . GLY A 1 612 ? 0.609 76.011 1.596 1.00 45.21 629 GLY A O 1
ATOM 4600 N N . ILE A 1 613 ? 2.488 76.400 2.777 1.00 39.55 630 ILE A N 1
ATOM 4601 C CA . ILE A 1 613 ? 3.283 75.476 1.975 1.00 39.36 630 ILE A CA 1
ATOM 4602 C C . ILE A 1 613 ? 2.978 74.032 2.356 1.00 37.49 630 ILE A C 1
ATOM 4603 O O . ILE A 1 613 ? 2.933 73.146 1.494 1.00 36.25 630 ILE A O 1
ATOM 4608 N N . ILE A 1 614 ? 2.762 73.770 3.644 1.00 34.76 631 ILE A N 1
ATOM 4609 C CA . ILE A 1 614 ? 2.303 72.475 4.124 1.00 33.35 631 ILE A CA 1
ATOM 4610 C C . ILE A 1 614 ? 1.049 72.698 4.962 1.00 31.65 631 ILE A C 1
ATOM 4611 O O . ILE A 1 614 ? 0.693 73.828 5.301 1.00 29.82 631 ILE A O 1
ATOM 4616 N N . SER A 1 615 ? 0.377 71.599 5.291 1.00 29.73 632 SER A N 1
ATOM 4617 C CA . SER A 1 615 ? -0.842 71.678 6.081 1.00 29.48 632 SER A CA 1
ATOM 4618 C C . SER A 1 615 ? -0.514 71.737 7.568 1.00 30.14 632 SER A C 1
ATOM 4619 O O . SER A 1 615 ? 0.519 71.235 8.021 1.00 28.98 632 SER A O 1
ATOM 4622 N N . THR A 1 616 ? -1.411 72.366 8.330 1.00 30.44 633 THR A N 1
ATOM 4623 C CA . THR A 1 616 ? -1.225 72.431 9.775 1.00 31.29 633 THR A CA 1
ATOM 4624 C C . THR A 1 616 ? -1.435 71.070 10.424 1.00 31.87 633 THR A C 1
ATOM 4625 O O . THR A 1 616 ? -0.769 70.747 11.415 1.00 30.42 633 THR A O 1
ATOM 4629 N N . VAL A 1 617 ? -2.347 70.261 9.877 1.00 33.65 634 VAL A N 1
ATOM 4630 C CA . VAL A 1 617 ? -2.587 68.923 10.411 1.00 36.33 634 VAL A CA 1
ATOM 4631 C C . VAL A 1 617 ? -1.305 68.101 10.387 1.00 38.35 634 VAL A C 1
ATOM 4632 O O . VAL A 1 617 ? -1.015 67.345 11.323 1.00 36.11 634 VAL A O 1
ATOM 4636 N N . GLU A 1 618 ? -0.512 68.242 9.322 1.00 42.26 635 GLU A N 1
ATOM 4637 C CA . GLU A 1 618 ? 0.752 67.521 9.239 1.00 44.93 635 GLU A CA 1
ATOM 4638 C C . GLU A 1 618 ? 1.703 67.929 10.357 1.00 39.28 635 GLU A C 1
ATOM 4639 O O . GLU A 1 618 ? 2.474 67.099 10.850 1.00 38.53 635 GLU A O 1
ATOM 4645 N N . VAL A 1 619 ? 1.656 69.195 10.776 1.00 34.99 636 VAL A N 1
ATOM 4646 C CA . VAL A 1 619 ? 2.501 69.642 11.878 1.00 33.00 636 VAL A CA 1
ATOM 4647 C C . VAL A 1 619 ? 1.986 69.092 13.203 1.00 33.48 636 VAL A C 1
ATOM 4648 O O . VAL A 1 619 ? 2.770 68.691 14.072 1.00 32.66 636 VAL A O 1
ATOM 4652 N N . LEU A 1 620 ? 0.661 69.057 13.377 1.00 32.66 637 LEU A N 1
ATOM 4653 C CA . LEU A 1 620 ? 0.091 68.555 14.624 1.00 32.07 637 LEU A CA 1
ATOM 4654 C C . LEU A 1 620 ? 0.429 67.087 14.850 1.00 33.45 637 LEU A C 1
ATOM 4655 O O . LEU A 1 620 ? 0.599 66.661 15.999 1.00 32.77 637 LEU A O 1
ATOM 4660 N N . LYS A 1 621 ? 0.535 66.301 13.776 1.00 33.15 638 LYS A N 1
ATOM 4661 C CA . LYS A 1 621 ? 0.888 64.893 13.927 1.00 36.22 638 LYS A CA 1
ATOM 4662 C C . LYS A 1 621 ? 2.329 64.721 14.391 1.00 36.81 638 LYS A C 1
ATOM 4663 O O . LYS A 1 621 ? 2.661 63.705 15.013 1.00 38.71 638 LYS A O 1
ATOM 4669 N N . VAL A 1 622 ? 3.192 65.695 14.104 1.00 35.98 639 VAL A N 1
ATOM 4670 C CA . VAL A 1 622 ? 4.575 65.621 14.561 1.00 37.84 639 VAL A CA 1
ATOM 4671 C C . VAL A 1 622 ? 4.681 65.972 16.042 1.00 41.16 639 VAL A C 1
ATOM 4672 O O . VAL A 1 622 ? 5.569 65.469 16.741 1.00 41.41 639 VAL A O 1
ATOM 4676 N N . MET A 1 623 ? 3.778 66.818 16.548 1.00 42.34 640 MET A N 1
ATOM 4677 C CA . MET A 1 623 ? 3.827 67.216 17.952 1.00 43.01 640 MET A CA 1
ATOM 4678 C C . MET A 1 623 ? 3.718 66.019 18.886 1.00 43.99 640 MET A C 1
ATOM 4679 O O . MET A 1 623 ? 4.255 66.049 19.999 1.00 43.67 640 MET A O 1
ATOM 4684 N N . GLU A 1 624 ? 3.036 64.958 18.453 1.00 45.29 641 GLU A N 1
ATOM 4685 C CA . GLU A 1 624 ? 2.883 63.780 19.297 1.00 48.72 641 GLU A CA 1
ATOM 4686 C C . GLU A 1 624 ? 4.191 63.016 19.463 1.00 45.64 641 GLU A C 1
ATOM 4687 O O . GLU A 1 624 ? 4.305 62.200 20.384 1.00 46.30 641 GLU A O 1
ATOM 4693 N N . ALA A 1 625 ? 5.179 63.264 18.602 1.00 41.97 642 ALA A N 1
ATOM 4694 C CA . ALA A 1 625 ? 6.483 62.627 18.735 1.00 39.60 642 ALA A CA 1
ATOM 4695 C C . ALA A 1 625 ? 7.399 63.346 19.718 1.00 37.07 642 ALA A C 1
ATOM 4696 O O . ALA A 1 625 ? 8.477 62.827 20.025 1.00 40.67 642 ALA A O 1
ATOM 4698 N N . PHE A 1 626 ? 7.001 64.516 20.214 1.00 34.95 643 PHE A N 1
ATOM 4699 C CA . PHE A 1 626 ? 7.796 65.286 21.162 1.00 36.60 643 PHE A CA 1
ATOM 4700 C C . PHE A 1 626 ? 7.456 64.978 22.615 1.00 39.49 643 PHE A C 1
ATOM 4701 O O . PHE A 1 626 ? 7.937 65.680 23.509 1.00 41.01 643 PHE A O 1
ATOM 4709 N N . VAL A 1 627 ? 6.646 63.947 22.871 1.00 39.84 644 VAL A N 1
ATOM 4710 C CA . VAL A 1 627 ? 6.203 63.659 24.231 1.00 42.44 644 VAL A CA 1
ATOM 4711 C C . VAL A 1 627 ? 7.359 63.285 25.147 1.00 43.74 644 VAL A C 1
ATOM 4712 O O . VAL A 1 627 ? 7.234 63.393 26.372 1.00 44.83 644 VAL A O 1
ATOM 4716 N N . ASN A 1 628 ? 8.486 62.850 24.588 1.00 42.95 645 ASN A N 1
ATOM 4717 C CA . ASN A 1 628 ? 9.660 62.486 25.370 1.00 44.42 645 ASN A CA 1
ATOM 4718 C C . ASN A 1 628 ? 10.708 63.591 25.406 1.00 43.90 645 ASN A C 1
ATOM 4719 O O . ASN A 1 628 ? 11.847 63.334 25.808 1.00 46.28 645 ASN A O 1
ATOM 4724 N N . GLU A 1 629 ? 10.353 64.807 25.004 1.00 40.39 646 GLU A N 1
ATOM 4725 C CA . GLU A 1 629 ? 11.337 65.879 24.892 1.00 40.84 646 GLU A CA 1
ATOM 4726 C C . GLU A 1 629 ? 11.797 66.330 26.275 1.00 40.69 646 GLU A C 1
ATOM 4727 O O . GLU A 1 629 ? 10.962 66.680 27.117 1.00 39.64 646 GLU A O 1
ATOM 4733 N N . PRO A 1 630 ? 13.106 66.331 26.550 1.00 39.83 647 PRO A N 1
ATOM 4734 C CA . PRO A 1 630 ? 13.586 66.797 27.856 1.00 35.56 647 PRO A CA 1
ATOM 4735 C C . PRO A 1 630 ? 14.173 68.203 27.826 1.00 38.50 647 PRO A C 1
ATOM 4736 O O . PRO A 1 630 ? 14.338 68.829 28.878 1.00 38.53 647 PRO A O 1
ATOM 4740 N N . ASN A 1 631 ? 14.495 68.707 26.636 1.00 37.94 648 ASN A N 1
ATOM 4741 C CA . ASN A 1 631 ? 15.226 69.963 26.512 1.00 38.95 648 ASN A CA 1
ATOM 4742 C C . ASN A 1 631 ? 14.302 71.153 26.748 1.00 38.37 648 ASN A C 1
ATOM 4743 O O . ASN A 1 631 ? 13.196 71.213 26.201 1.00 40.20 648 ASN A O 1
ATOM 4748 N N . TYR A 1 632 ? 14.770 72.110 27.556 1.00 37.09 649 TYR A N 1
ATOM 4749 C CA . TYR A 1 632 ? 13.951 73.272 27.886 1.00 38.21 649 TYR A CA 1
ATOM 4750 C C . TYR A 1 632 ? 13.789 74.204 26.691 1.00 37.89 649 TYR A C 1
ATOM 4751 O O . TYR A 1 632 ? 12.701 74.745 26.463 1.00 36.64 649 TYR A O 1
ATOM 4760 N N . THR A 1 633 ? 14.863 74.414 25.924 1.00 37.52 650 THR A N 1
ATOM 4761 C CA . THR A 1 633 ? 14.794 75.334 24.792 1.00 38.75 650 THR A CA 1
ATOM 4762 C C . THR A 1 633 ? 13.825 74.831 23.728 1.00 36.42 650 THR A C 1
ATOM 4763 O O . THR A 1 633 ? 13.100 75.624 23.115 1.00 37.06 650 THR A O 1
ATOM 4767 N N . VAL A 1 634 ? 13.791 73.516 23.500 1.00 35.87 651 VAL A N 1
ATOM 4768 C CA . VAL A 1 634 ? 12.859 72.956 22.527 1.00 33.74 651 VAL A CA 1
ATOM 4769 C C . VAL A 1 634 ? 11.421 73.150 22.992 1.00 34.43 651 VAL A C 1
ATOM 4770 O O . VAL A 1 634 ? 10.550 73.548 22.209 1.00 34.93 651 VAL A O 1
ATOM 4774 N N . TRP A 1 635 ? 11.149 72.877 24.270 1.00 36.67 652 TRP A N 1
ATOM 4775 C CA . TRP A 1 635 ? 9.801 73.078 24.790 1.00 35.65 652 TRP A CA 1
ATOM 4776 C C . TRP A 1 635 ? 9.415 74.550 24.770 1.00 36.32 652 TRP A C 1
ATOM 4777 O O . TRP A 1 635 ? 8.248 74.888 24.545 1.00 33.52 652 TRP A O 1
ATOM 4788 N N . SER A 1 636 ? 10.382 75.439 25.008 1.00 39.47 653 SER A N 1
ATOM 4789 C CA . SER A 1 636 ? 10.100 76.870 24.974 1.00 42.23 653 SER A CA 1
ATOM 4790 C C . SER A 1 636 ? 9.591 77.294 23.602 1.00 42.60 653 SER A C 1
ATOM 4791 O O . SER A 1 636 ? 8.604 78.033 23.493 1.00 41.63 653 SER A O 1
ATOM 4794 N N . ASP A 1 637 ? 10.248 76.825 22.538 1.00 45.59 654 ASP A N 1
ATOM 4795 C CA . ASP A 1 637 ? 9.778 77.122 21.189 1.00 50.59 654 ASP A CA 1
ATOM 4796 C C . ASP A 1 637 ? 8.531 76.320 20.840 1.00 46.55 654 ASP A C 1
ATOM 4797 O O . ASP A 1 637 ? 7.668 76.809 20.103 1.00 45.36 654 ASP A O 1
ATOM 4802 N N . LEU A 1 638 ? 8.418 75.092 21.352 1.00 43.74 655 LEU A N 1
ATOM 4803 C CA . LEU A 1 638 ? 7.188 74.324 21.177 1.00 43.64 655 LEU A CA 1
ATOM 4804 C C . LEU A 1 638 ? 6.007 75.039 21.817 1.00 42.30 655 LEU A C 1
ATOM 4805 O O . LEU A 1 638 ? 4.946 75.190 21.200 1.00 40.31 655 LEU A O 1
ATOM 4810 N N . SER A 1 639 ? 6.175 75.482 23.065 1.00 42.59 656 SER A N 1
ATOM 4811 C CA . SER A 1 639 ? 5.098 76.179 23.757 1.00 43.70 656 SER A CA 1
ATOM 4812 C C . SER A 1 639 ? 4.737 77.476 23.046 1.00 42.62 656 SER A C 1
ATOM 4813 O O . SER A 1 639 ? 3.560 77.851 22.980 1.00 41.89 656 SER A O 1
ATOM 4816 N N . CYS A 1 640 ? 5.736 78.171 22.498 1.00 40.65 657 CYS A N 1
ATOM 4817 C CA . CYS A 1 640 ? 5.475 79.433 21.814 1.00 40.19 657 CYS A CA 1
ATOM 4818 C C . CYS A 1 640 ? 4.676 79.211 20.534 1.00 38.13 657 CYS A C 1
ATOM 4819 O O . CYS A 1 640 ? 3.690 79.912 20.276 1.00 37.33 657 CYS A O 1
ATOM 4822 N N . ASN A 1 641 ? 5.083 78.231 19.722 1.00 36.69 658 ASN A N 1
ATOM 4823 C CA . ASN A 1 641 ? 4.369 77.957 18.477 1.00 35.51 658 ASN A CA 1
ATOM 4824 C C . ASN A 1 641 ? 2.952 77.462 18.741 1.00 32.19 658 ASN A C 1
ATOM 4825 O O . ASN A 1 641 ? 2.005 77.902 18.080 1.00 33.46 658 ASN A O 1
ATOM 4830 N N . LEU A 1 642 ? 2.785 76.545 19.697 1.00 30.33 659 LEU A N 1
ATOM 4831 C CA . LEU A 1 642 ? 1.446 76.057 20.011 1.00 32.89 659 LEU A CA 1
ATOM 4832 C C . LEU A 1 642 ? 0.579 77.148 20.622 1.00 34.75 659 LEU A C 1
ATOM 4833 O O . LEU A 1 642 ? -0.644 77.136 20.443 1.00 35.64 659 LEU A O 1
ATOM 4838 N N . GLY A 1 643 ? 1.187 78.090 21.346 1.00 34.02 660 GLY A N 1
ATOM 4839 C CA . GLY A 1 643 ? 0.423 79.209 21.871 1.00 33.99 660 GLY A CA 1
ATOM 4840 C C . GLY A 1 643 ? -0.125 80.099 20.772 1.00 36.34 660 GLY A C 1
ATOM 4841 O O . GLY A 1 643 ? -1.258 80.578 20.856 1.00 38.59 660 GLY A O 1
ATOM 4842 N N . ILE A 1 644 ? 0.673 80.330 19.726 1.00 36.46 661 ILE A N 1
ATOM 4843 C CA . ILE A 1 644 ? 0.194 81.096 18.579 1.00 36.70 661 ILE A CA 1
ATOM 4844 C C . ILE A 1 644 ? -0.980 80.384 17.920 1.00 36.55 661 ILE A C 1
ATOM 4845 O O . ILE A 1 644 ? -1.977 81.012 17.544 1.00 37.17 661 ILE A O 1
ATOM 4850 N N . LEU A 1 645 ? -0.885 79.061 17.779 1.00 36.40 662 LEU A N 1
ATOM 4851 C CA . LEU A 1 645 ? -1.962 78.308 17.146 1.00 35.53 662 LEU A CA 1
ATOM 4852 C C . LEU A 1 645 ? -3.203 78.266 18.029 1.00 33.58 662 LEU A C 1
ATOM 4853 O O . LEU A 1 645 ? -4.328 78.385 17.530 1.00 31.60 662 LEU A O 1
ATOM 4858 N N . SER A 1 646 ? -3.020 78.104 19.342 1.00 36.33 663 SER A N 1
ATOM 4859 C CA . SER A 1 646 ? -4.161 78.043 20.252 1.00 39.29 663 SER A CA 1
ATOM 4860 C C . SER A 1 646 ? -4.953 79.345 20.230 1.00 41.54 663 SER A C 1
ATOM 4861 O O . SER A 1 646 ? -6.184 79.335 20.108 1.00 43.99 663 SER A O 1
ATOM 4864 N N . THR A 1 647 ? -4.262 80.481 20.352 1.00 44.26 664 THR A N 1
ATOM 4865 C CA . THR A 1 647 ? -4.948 81.767 20.278 1.00 48.46 664 THR A CA 1
ATOM 4866 C C . THR A 1 647 ? -5.553 81.998 18.900 1.00 48.08 664 THR A C 1
ATOM 4867 O O . THR A 1 647 ? -6.591 82.657 18.783 1.00 50.11 664 THR A O 1
ATOM 4871 N N . LEU A 1 648 ? -4.921 81.466 17.852 1.00 45.77 665 LEU A N 1
ATOM 4872 C CA . LEU A 1 648 ? -5.499 81.552 16.516 1.00 45.21 665 LEU A CA 1
ATOM 4873 C C . LEU A 1 648 ? -6.797 80.760 16.436 1.00 45.04 665 LEU A C 1
ATOM 4874 O O . LEU A 1 648 ? -7.813 81.258 15.935 1.00 46.49 665 LEU A O 1
ATOM 4879 N N . LEU A 1 649 ? -6.784 79.524 16.931 1.00 44.60 666 LEU A N 1
ATOM 4880 C CA . LEU A 1 649 ? -7.962 78.667 16.907 1.00 45.48 666 LEU A CA 1
ATOM 4881 C C . LEU A 1 649 ? -8.998 79.047 17.956 1.00 48.21 666 LEU A C 1
ATOM 4882 O O . LEU A 1 649 ? -10.044 78.394 18.033 1.00 49.35 666 LEU A O 1
ATOM 4887 N N . SER A 1 650 ? -8.739 80.078 18.766 1.00 50.08 667 SER A N 1
ATOM 4888 C CA . SER A 1 650 ? -9.762 80.574 19.677 1.00 53.20 667 SER A CA 1
ATOM 4889 C C . SER A 1 650 ? -10.872 81.306 18.938 1.00 56.77 667 SER A C 1
ATOM 4890 O O . SER A 1 650 ? -11.951 81.510 19.505 1.00 60.58 667 SER A O 1
ATOM 4893 N N . HIS A 1 651 ? -10.630 81.705 17.690 1.00 56.83 668 HIS A N 1
ATOM 4894 C CA . HIS A 1 651 ? -11.651 82.318 16.852 1.00 58.77 668 HIS A CA 1
ATOM 4895 C C . HIS A 1 651 ? -12.626 81.301 16.273 1.00 58.28 668 HIS A C 1
ATOM 4896 O O . HIS A 1 651 ? -13.580 81.698 15.595 1.00 61.25 668 HIS A O 1
ATOM 4903 N N . THR A 1 652 ? -12.414 80.012 16.520 1.00 54.92 669 THR A N 1
ATOM 4904 C CA . THR A 1 652 ? -13.248 78.958 15.970 1.00 53.35 669 THR A CA 1
ATOM 4905 C C . THR A 1 652 ? -14.203 78.429 17.037 1.00 53.49 669 THR A C 1
ATOM 4906 O O . THR A 1 652 ? -14.229 78.896 18.179 1.00 53.58 669 THR A O 1
ATOM 4910 N N . ASP A 1 653 ? -14.995 77.430 16.655 1.00 53.87 670 ASP A N 1
ATOM 4911 C CA . ASP A 1 653 ? -15.981 76.826 17.539 1.00 55.62 670 ASP A CA 1
ATOM 4912 C C . ASP A 1 653 ? -15.493 75.526 18.167 1.00 53.29 670 ASP A C 1
ATOM 4913 O O . ASP A 1 653 ? -16.303 74.777 18.722 1.00 54.13 670 ASP A O 1
ATOM 4918 N N . PHE A 1 654 ? -14.192 75.239 18.093 1.00 49.34 671 PHE A N 1
ATOM 4919 C CA . PHE A 1 654 ? -13.631 74.025 18.674 1.00 46.35 671 PHE A CA 1
ATOM 4920 C C . PHE A 1 654 ? -12.375 74.332 19.482 1.00 44.37 671 PHE A C 1
ATOM 4921 O O . PHE A 1 654 ? -11.439 73.528 19.517 1.00 42.36 671 PHE A O 1
ATOM 4929 N N . TYR A 1 655 ? -12.348 75.491 20.145 1.00 46.18 672 TYR A N 1
ATOM 4930 C CA . TYR A 1 655 ? -11.199 75.853 20.970 1.00 48.20 672 TYR A CA 1
ATOM 4931 C C . TYR A 1 655 ? -10.973 74.845 22.090 1.00 50.81 672 TYR A C 1
ATOM 4932 O O . TYR A 1 655 ? -9.842 74.686 22.564 1.00 52.25 672 TYR A O 1
ATOM 4941 N N . GLU A 1 656 ? -12.031 74.156 22.521 1.00 52.44 673 GLU A N 1
ATOM 4942 C CA . GLU A 1 656 ? -11.869 73.078 23.490 1.00 55.82 673 GLU A CA 1
ATOM 4943 C C . GLU A 1 656 ? -11.049 71.929 22.917 1.00 52.53 673 GLU A C 1
ATOM 4944 O O . GLU A 1 656 ? -10.303 71.271 23.651 1.00 50.51 673 GLU A O 1
ATOM 4950 N N . GLU A 1 657 ? -11.158 71.685 21.608 1.00 50.49 674 GLU A N 1
ATOM 4951 C CA . GLU A 1 657 ? -10.476 70.542 21.009 1.00 50.00 674 GLU A CA 1
ATOM 4952 C C . GLU A 1 657 ? -8.972 70.770 20.921 1.00 44.32 674 GLU A C 1
ATOM 4953 O O . GLU A 1 657 ? -8.187 69.829 21.091 1.00 42.78 674 GLU A O 1
ATOM 4959 N N . ILE A 1 658 ? -8.546 72.005 20.654 1.00 40.88 675 ILE A N 1
ATOM 4960 C CA . ILE A 1 658 ? -7.113 72.270 20.593 1.00 40.86 675 ILE A CA 1
ATOM 4961 C C . ILE A 1 658 ? -6.513 72.327 21.994 1.00 41.60 675 ILE A C 1
ATOM 4962 O O . ILE A 1 658 ? -5.344 71.971 22.186 1.00 39.36 675 ILE A O 1
ATOM 4967 N N . GLN A 1 659 ? -7.291 72.756 22.992 1.00 43.98 676 GLN A N 1
ATOM 4968 C CA . GLN A 1 659 ? -6.808 72.715 24.369 1.00 46.57 676 GLN A CA 1
ATOM 4969 C C . GLN A 1 659 ? -6.607 71.281 24.835 1.00 45.71 676 GLN A C 1
ATOM 4970 O O . GLN A 1 659 ? -5.628 70.977 25.526 1.00 46.99 676 GLN A O 1
ATOM 4976 N N . GLU A 1 660 ? -7.529 70.385 24.470 1.00 42.80 677 GLU A N 1
ATOM 4977 C CA . GLU A 1 660 ? -7.348 68.972 24.779 1.00 42.94 677 GLU A CA 1
ATOM 4978 C C . GLU A 1 660 ? -6.116 68.412 24.082 1.00 39.34 677 GLU A C 1
ATOM 4979 O O . GLU A 1 660 ? -5.429 67.544 24.634 1.00 38.23 677 GLU A O 1
ATOM 4985 N N . PHE A 1 661 ? -5.818 68.900 22.876 1.00 37.12 678 PHE A N 1
ATOM 4986 C CA . PHE A 1 661 ? -4.621 68.459 22.169 1.00 35.86 678 PHE A CA 1
ATOM 4987 C C . PHE A 1 661 ? -3.357 68.933 22.876 1.00 34.64 678 PHE A C 1
ATOM 4988 O O . PHE A 1 661 ? -2.382 68.181 22.986 1.00 33.15 678 PHE A O 1
ATOM 4996 N N . VAL A 1 662 ? -3.356 70.177 23.363 1.00 32.59 679 VAL A N 1
ATOM 4997 C CA . VAL A 1 662 ? -2.192 70.701 24.072 1.00 32.78 679 VAL A CA 1
ATOM 4998 C C . VAL A 1 662 ? -1.941 69.908 25.349 1.00 34.24 679 VAL A C 1
ATOM 4999 O O . VAL A 1 662 ? -0.790 69.626 25.706 1.00 34.84 679 VAL A O 1
ATOM 5003 N N . LYS A 1 663 ? -3.012 69.525 26.050 1.00 36.69 680 LYS A N 1
ATOM 5004 C CA . LYS A 1 663 ? -2.849 68.758 27.282 1.00 39.90 680 LYS A CA 1
ATOM 5005 C C . LYS A 1 663 ? -2.175 67.418 27.017 1.00 40.97 680 LYS A C 1
ATOM 5006 O O . LYS A 1 663 ? -1.331 66.974 27.804 1.00 42.37 680 LYS A O 1
ATOM 5012 N N . ASP A 1 664 ? -2.527 66.761 25.909 1.00 39.62 681 ASP A N 1
ATOM 5013 C CA . ASP A 1 664 ? -1.918 65.474 25.592 1.00 40.95 681 ASP A CA 1
ATOM 5014 C C . ASP A 1 664 ? -0.434 65.613 25.273 1.00 38.30 681 ASP A C 1
ATOM 5015 O O . ASP A 1 664 ? 0.340 64.681 25.517 1.00 38.26 681 ASP A O 1
ATOM 5020 N N . VAL A 1 665 ? -0.018 66.759 24.733 1.00 36.04 682 VAL A N 1
ATOM 5021 C CA . VAL A 1 665 ? 1.384 66.943 24.377 1.00 36.02 682 VAL A CA 1
ATOM 5022 C C . VAL A 1 665 ? 2.227 67.219 25.616 1.00 34.75 682 VAL A C 1
ATOM 5023 O O . VAL A 1 665 ? 3.353 66.725 25.737 1.00 36.17 682 VAL A O 1
ATOM 5027 N N . PHE A 1 666 ? 1.695 67.995 26.561 1.00 34.15 683 PHE A N 1
ATOM 5028 C CA . PHE A 1 666 ? 2.443 68.413 27.740 1.00 36.07 683 PHE A CA 1
ATOM 5029 C C . PHE A 1 666 ? 2.210 67.531 28.961 1.00 38.01 683 PHE A C 1
ATOM 5030 O O . PHE A 1 666 ? 2.890 67.722 29.975 1.00 39.02 683 PHE A O 1
ATOM 5038 N N . SER A 1 667 ? 1.278 66.580 28.898 1.00 37.82 684 SER A N 1
ATOM 5039 C CA . SER A 1 667 ? 1.036 65.714 30.053 1.00 39.54 684 SER A CA 1
ATOM 5040 C C . SER A 1 667 ? 2.237 64.846 30.411 1.00 39.15 684 SER A C 1
ATOM 5041 O O . SER A 1 667 ? 2.618 64.826 31.594 1.00 38.57 684 SER A O 1
ATOM 5044 N N . PRO A 1 668 ? 2.869 64.112 29.483 1.00 39.79 685 PRO A N 1
ATOM 5045 C CA . PRO A 1 668 ? 3.985 63.245 29.903 1.00 42.22 685 PRO A CA 1
ATOM 5046 C C . PRO A 1 668 ? 5.165 64.009 30.481 1.00 43.14 685 PRO A C 1
ATOM 5047 O O . PRO A 1 668 ? 5.728 63.584 31.498 1.00 46.82 685 PRO A O 1
ATOM 5051 N N . ILE A 1 669 ? 5.559 65.127 29.865 1.00 41.30 686 ILE A N 1
ATOM 5052 C CA . ILE A 1 669 ? 6.649 65.920 30.426 1.00 40.83 686 ILE A CA 1
ATOM 5053 C C . ILE A 1 669 ? 6.227 66.546 31.750 1.00 41.57 686 ILE A C 1
ATOM 5054 O O . ILE A 1 669 ? 7.061 66.755 32.642 1.00 45.22 686 ILE A O 1
ATOM 5059 N N . GLY A 1 670 ? 4.934 66.834 31.913 1.00 40.12 687 GLY A N 1
ATOM 5060 C CA . GLY A 1 670 ? 4.459 67.363 33.181 1.00 42.08 687 GLY A CA 1
ATOM 5061 C C . GLY A 1 670 ? 4.589 66.368 34.319 1.00 45.11 687 GLY A C 1
ATOM 5062 O O . GLY A 1 670 ? 5.019 66.725 35.420 1.00 46.95 687 GLY A O 1
ATOM 5063 N N . GLU A 1 671 ? 4.224 65.107 34.073 1.00 47.04 688 GLU A N 1
ATOM 5064 C CA . GLU A 1 671 ? 4.354 64.093 35.114 1.00 53.24 688 GLU A CA 1
ATOM 5065 C C . GLU A 1 671 ? 5.813 63.762 35.399 1.00 54.04 688 GLU A C 1
ATOM 5066 O O . GLU A 1 671 ? 6.162 63.438 36.540 1.00 56.52 688 GLU A O 1
ATOM 5072 N N . ARG A 1 672 ? 6.675 63.836 34.383 1.00 52.61 689 ARG A N 1
ATOM 5073 C CA . ARG A 1 672 ? 8.096 63.577 34.595 1.00 52.66 689 ARG A CA 1
ATOM 5074 C C . ARG A 1 672 ? 8.722 64.624 35.509 1.00 51.29 689 ARG A C 1
ATOM 5075 O O . ARG A 1 672 ? 9.491 64.286 36.416 1.00 52.70 689 ARG A O 1
ATOM 5083 N N . LEU A 1 673 ? 8.401 65.901 35.290 1.00 49.69 690 LEU A N 1
ATOM 5084 C CA . LEU A 1 673 ? 8.986 66.956 36.111 1.00 49.08 690 LEU A CA 1
ATOM 5085 C C . LEU A 1 673 ? 8.352 67.001 37.495 1.00 48.95 690 LEU A C 1
ATOM 5086 O O . LEU A 1 673 ? 9.045 67.219 38.496 1.00 50.74 690 LEU A O 1
ATOM 5091 N N . GLY A 1 674 ? 7.040 66.794 37.570 1.00 46.73 691 GLY A N 1
ATOM 5092 C CA . GLY A 1 674 ? 6.339 66.920 38.824 1.00 47.68 691 GLY A CA 1
ATOM 5093 C C . GLY A 1 674 ? 6.255 68.371 39.276 1.00 48.54 691 GLY A C 1
ATOM 5094 O O . GLY A 1 674 ? 6.478 69.317 38.517 1.00 47.81 691 GLY A O 1
ATOM 5095 N N . TRP A 1 675 ? 5.931 68.530 40.557 1.00 51.23 692 TRP A N 1
ATOM 5096 C CA . TRP A 1 675 ? 5.772 69.851 41.148 1.00 52.39 692 TRP A CA 1
ATOM 5097 C C . TRP A 1 675 ? 6.940 70.271 42.027 1.00 56.46 692 TRP A C 1
ATOM 5098 O O . TRP A 1 675 ? 7.234 71.467 42.111 1.00 58.32 692 TRP A O 1
ATOM 5109 N N . ASP A 1 676 ? 7.606 69.337 42.671 1.00 58.64 693 ASP A N 1
ATOM 5110 C CA . ASP A 1 676 ? 8.686 69.755 43.548 1.00 64.04 693 ASP A CA 1
ATOM 5111 C C . ASP A 1 676 ? 10.043 69.470 42.914 1.00 67.09 693 ASP A C 1
ATOM 5112 O O . ASP A 1 676 ? 10.192 68.509 42.153 1.00 64.98 693 ASP A O 1
ATOM 5117 N N . PRO A 1 677 ? 11.045 70.299 43.204 1.00 72.26 694 PRO A N 1
ATOM 5118 C CA . PRO A 1 677 ? 12.387 70.052 42.661 1.00 75.59 694 PRO A CA 1
ATOM 5119 C C . PRO A 1 677 ? 12.954 68.735 43.170 1.00 80.37 694 PRO A C 1
ATOM 5120 O O . PRO A 1 677 ? 12.931 68.447 44.369 1.00 82.62 694 PRO A O 1
ATOM 5124 N N . LYS A 1 678 ? 13.460 67.932 42.243 1.00 82.54 695 LYS A N 1
ATOM 5125 C CA . LYS A 1 678 ? 14.033 66.631 42.543 1.00 87.98 695 LYS A CA 1
ATOM 5126 C C . LYS A 1 678 ? 15.497 66.770 42.941 1.00 93.19 695 LYS A C 1
ATOM 5127 O O . LYS A 1 678 ? 16.146 67.771 42.618 1.00 92.22 695 LYS A O 1
ATOM 5133 N N . PRO A 1 679 ? 16.046 65.791 43.665 1.00 100.13 696 PRO A N 1
ATOM 5134 C CA . PRO A 1 679 ? 17.425 65.924 44.163 1.00 103.95 696 PRO A CA 1
ATOM 5135 C C . PRO A 1 679 ? 18.435 65.998 43.028 1.00 104.28 696 PRO A C 1
ATOM 5136 O O . PRO A 1 679 ? 18.597 65.054 42.252 1.00 102.21 696 PRO A O 1
ATOM 5140 N N . GLY A 1 680 ? 19.118 67.136 42.938 1.00 107.36 697 GLY A N 1
ATOM 5141 C CA . GLY A 1 680 ? 20.171 67.313 41.958 1.00 107.92 697 GLY A CA 1
ATOM 5142 C C . GLY A 1 680 ? 19.692 67.836 40.620 1.00 105.19 697 GLY A C 1
ATOM 5143 O O . GLY A 1 680 ? 20.233 67.463 39.575 1.00 105.22 697 GLY A O 1
ATOM 5144 N N . GLU A 1 681 ? 18.680 68.699 40.635 1.00 102.80 698 GLU A N 1
ATOM 5145 C CA . GLU A 1 681 ? 18.191 69.296 39.404 1.00 100.22 698 GLU A CA 1
ATOM 5146 C C . GLU A 1 681 ? 19.094 70.447 38.968 1.00 104.00 698 GLU A C 1
ATOM 5147 O O . GLU A 1 681 ? 19.916 70.959 39.732 1.00 107.87 698 GLU A O 1
ATOM 5153 N N . GLY A 1 682 ? 18.928 70.853 37.711 1.00 102.98 699 GLY A N 1
ATOM 5154 C CA . GLY A 1 682 ? 19.585 72.028 37.187 1.00 105.04 699 GLY A CA 1
ATOM 5155 C C . GLY A 1 682 ? 18.707 73.258 37.306 1.00 104.83 699 GLY A C 1
ATOM 5156 O O . GLY A 1 682 ? 17.661 73.258 37.958 1.00 106.29 699 GLY A O 1
ATOM 5157 N N . HIS A 1 683 ? 19.151 74.332 36.657 1.00 103.78 700 HIS A N 1
ATOM 5158 C CA . HIS A 1 683 ? 18.373 75.563 36.634 1.00 100.99 700 HIS A CA 1
ATOM 5159 C C . HIS A 1 683 ? 17.349 75.582 35.511 1.00 94.61 700 HIS A C 1
ATOM 5160 O O . HIS A 1 683 ? 16.312 76.244 35.637 1.00 91.23 700 HIS A O 1
ATOM 5167 N N . LEU A 1 684 ? 17.616 74.867 34.416 1.00 92.67 701 LEU A N 1
ATOM 5168 C CA . LEU A 1 684 ? 16.649 74.792 33.327 1.00 88.55 701 LEU A CA 1
ATOM 5169 C C . LEU A 1 684 ? 15.470 73.898 33.686 1.00 86.33 701 LEU A C 1
ATOM 5170 O O . LEU A 1 684 ? 14.352 74.130 33.212 1.00 87.47 701 LEU A O 1
ATOM 5175 N N . ASP A 1 685 ? 15.696 72.876 34.516 1.00 85.17 702 ASP A N 1
ATOM 5176 C CA . ASP A 1 685 ? 14.602 72.005 34.932 1.00 83.51 702 ASP A CA 1
ATOM 5177 C C . ASP A 1 685 ? 13.579 72.752 35.777 1.00 80.27 702 ASP A C 1
ATOM 5178 O O . ASP A 1 685 ? 12.386 72.433 35.728 1.00 78.34 702 ASP A O 1
ATOM 5183 N N . ALA A 1 686 ? 14.022 73.741 36.556 1.00 78.88 703 ALA A N 1
ATOM 5184 C CA . ALA A 1 686 ? 13.077 74.581 37.283 1.00 75.30 703 ALA A CA 1
ATOM 5185 C C . ALA A 1 686 ? 12.325 75.503 36.332 1.00 68.04 703 ALA A C 1
ATOM 5186 O O . ALA A 1 686 ? 11.125 75.744 36.510 1.00 65.14 703 ALA A O 1
ATOM 5188 N N . LEU A 1 687 ? 13.014 76.026 35.314 1.00 64.28 704 LEU A N 1
ATOM 5189 C CA . LEU A 1 687 ? 12.344 76.842 34.306 1.00 59.36 704 LEU A CA 1
ATOM 5190 C C . LEU A 1 687 ? 11.395 76.005 33.458 1.00 52.26 704 LEU A C 1
ATOM 5191 O O . LEU A 1 687 ? 10.295 76.456 33.118 1.00 49.59 704 LEU A O 1
ATOM 5196 N N . LEU A 1 688 ? 11.805 74.785 33.104 1.00 49.22 705 LEU A N 1
ATOM 5197 C CA . LEU A 1 688 ? 10.953 73.925 32.290 1.00 45.73 705 LEU A CA 1
ATOM 5198 C C . LEU A 1 688 ? 9.701 73.509 33.051 1.00 44.03 705 LEU A C 1
ATOM 5199 O O . LEU A 1 688 ? 8.618 73.404 32.464 1.00 42.40 705 LEU A O 1
ATOM 5204 N N . ARG A 1 689 ? 9.828 73.273 34.360 1.00 44.55 706 ARG A N 1
ATOM 5205 C CA . ARG A 1 689 ? 8.661 72.929 35.165 1.00 44.16 706 ARG A CA 1
ATOM 5206 C C . ARG A 1 689 ? 7.646 74.064 35.175 1.00 43.04 706 ARG A C 1
ATOM 5207 O O . ARG A 1 689 ? 6.437 73.827 35.072 1.00 43.30 706 ARG A O 1
ATOM 5215 N N . GLY A 1 690 ? 8.119 75.306 35.291 1.00 43.75 707 GLY A N 1
ATOM 5216 C CA . GLY A 1 690 ? 7.205 76.437 35.283 1.00 44.55 707 GLY A CA 1
ATOM 5217 C C . GLY A 1 690 ? 6.494 76.605 33.954 1.00 42.68 707 GLY A C 1
ATOM 5218 O O . GLY A 1 690 ? 5.298 76.907 33.914 1.00 42.32 707 GLY A O 1
ATOM 5219 N N . LEU A 1 691 ? 7.214 76.406 32.848 1.00 40.90 708 LEU A N 1
ATOM 5220 C CA . LEU A 1 691 ? 6.600 76.536 31.531 1.00 38.54 708 LEU A CA 1
ATOM 5221 C C . LEU A 1 691 ? 5.564 75.443 31.294 1.00 36.25 708 LEU A C 1
ATOM 5222 O O . LEU A 1 691 ? 4.462 75.714 30.804 1.00 36.06 708 LEU A O 1
ATOM 5227 N N . VAL A 1 692 ? 5.902 74.199 31.640 1.00 35.15 709 VAL A N 1
ATOM 5228 C CA . VAL A 1 692 ? 4.992 73.084 31.396 1.00 35.08 709 VAL A CA 1
ATOM 5229 C C . VAL A 1 692 ? 3.750 73.204 32.273 1.00 34.14 709 VAL A C 1
ATOM 5230 O O . VAL A 1 692 ? 2.619 73.057 31.795 1.00 31.46 709 VAL A O 1
ATOM 5234 N N . LEU A 1 693 ? 3.941 73.478 33.566 1.00 35.33 710 LEU A N 1
ATOM 5235 C CA . LEU A 1 693 ? 2.801 73.576 34.473 1.00 36.59 710 LEU A CA 1
ATOM 5236 C C . LEU A 1 693 ? 1.884 74.731 34.090 1.00 37.82 710 LEU A C 1
ATOM 5237 O O . LEU A 1 693 ? 0.655 74.609 34.169 1.00 32.21 710 LEU A O 1
ATOM 5242 N N . GLY A 1 694 ? 2.460 75.862 33.676 1.00 38.15 711 GLY A N 1
ATOM 5243 C CA . GLY A 1 694 ? 1.636 76.966 33.211 1.00 36.56 711 GLY A CA 1
ATOM 5244 C C . GLY A 1 694 ? 0.878 76.628 31.943 1.00 35.10 711 GLY A C 1
ATOM 5245 O O . GLY A 1 694 ? -0.263 77.058 31.757 1.00 32.90 711 GLY A O 1
ATOM 5246 N N . LYS A 1 695 ? 1.500 75.848 31.057 1.00 34.56 712 LYS A N 1
ATOM 5247 C CA . LYS A 1 695 ? 0.828 75.429 29.831 1.00 35.69 712 LYS A CA 1
ATOM 5248 C C . LYS A 1 695 ? -0.338 74.498 30.141 1.00 36.95 712 LYS A C 1
ATOM 5249 O O . LYS A 1 695 ? -1.446 74.676 29.620 1.00 33.83 712 LYS A O 1
ATOM 5255 N N . LEU A 1 696 ? -0.103 73.497 30.994 1.00 37.42 713 LEU A N 1
ATOM 5256 C CA . LEU A 1 696 ? -1.176 72.588 31.385 1.00 38.43 713 LEU A CA 1
ATOM 5257 C C . LEU A 1 696 ? -2.254 73.316 32.178 1.00 39.44 713 LEU A C 1
ATOM 5258 O O . LEU A 1 696 ? -3.449 73.056 31.997 1.00 38.24 713 LEU A O 1
ATOM 5263 N N . GLY A 1 697 ? -1.850 74.230 33.062 1.00 41.29 714 GLY A N 1
ATOM 5264 C CA . GLY A 1 697 ? -2.825 74.952 33.863 1.00 44.12 714 GLY A CA 1
ATOM 5265 C C . GLY A 1 697 ? -3.745 75.819 33.026 1.00 45.17 714 GLY A C 1
ATOM 5266 O O . GLY A 1 697 ? -4.953 75.876 33.271 1.00 46.52 714 GLY A O 1
ATOM 5267 N N . LYS A 1 698 ? -3.189 76.506 32.025 1.00 45.78 715 LYS A N 1
ATOM 5268 C CA . LYS A 1 698 ? -4.018 77.335 31.157 1.00 49.47 715 LYS A CA 1
ATOM 5269 C C . LYS A 1 698 ? -4.938 76.479 30.295 1.00 47.66 715 LYS A C 1
ATOM 5270 O O . LYS A 1 698 ? -6.089 76.855 30.041 1.00 47.61 715 LYS A O 1
ATOM 5276 N N . ALA A 1 699 ? -4.454 75.320 29.847 1.00 44.71 716 ALA A N 1
ATOM 5277 C CA . ALA A 1 699 ? -5.248 74.434 29.004 1.00 44.15 716 ALA A CA 1
ATOM 5278 C C . ALA A 1 699 ? -6.339 73.699 29.772 1.00 46.39 716 ALA A C 1
ATOM 5279 O O . ALA A 1 699 ? -7.133 72.986 29.147 1.00 46.49 716 ALA A O 1
ATOM 5281 N N . GLY A 1 700 ? -6.400 73.846 31.092 1.00 46.21 717 GLY A N 1
ATOM 5282 C CA . GLY A 1 700 ? -7.443 73.219 31.876 1.00 44.85 717 GLY A CA 1
ATOM 5283 C C . GLY A 1 700 ? -7.135 71.829 32.377 1.00 44.78 717 GLY A C 1
ATOM 5284 O O . GLY A 1 700 ? -8.070 71.080 32.685 1.00 44.12 717 GLY A O 1
ATOM 5285 N N . HIS A 1 701 ? -5.860 71.454 32.468 1.00 44.82 718 HIS A N 1
ATOM 5286 C CA . HIS A 1 701 ? -5.495 70.143 32.990 1.00 43.41 718 HIS A CA 1
ATOM 5287 C C . HIS A 1 701 ? -5.974 70.008 34.430 1.00 42.88 718 HIS A C 1
ATOM 5288 O O . HIS A 1 701 ? -5.542 70.760 35.309 1.00 42.36 718 HIS A O 1
ATOM 5295 N N . LYS A 1 702 ? -6.872 69.047 34.663 1.00 43.08 719 LYS A N 1
ATOM 5296 C CA . LYS A 1 702 ? -7.568 68.966 35.944 1.00 45.79 719 LYS A CA 1
ATOM 5297 C C . LYS A 1 702 ? -6.596 68.730 37.094 1.00 45.43 719 LYS A C 1
ATOM 5298 O O . LYS A 1 702 ? -6.658 69.413 38.123 1.00 44.91 719 LYS A O 1
ATOM 5304 N N . ALA A 1 703 ? -5.686 67.765 36.938 1.00 44.65 720 ALA A N 1
ATOM 5305 C CA . ALA A 1 703 ? -4.723 67.482 37.998 1.00 43.93 720 ALA A CA 1
ATOM 5306 C C . ALA A 1 703 ? -3.827 68.684 38.267 1.00 40.87 720 ALA A C 1
ATOM 5307 O O . ALA A 1 703 ? -3.468 68.955 39.419 1.00 39.87 720 ALA A O 1
ATOM 5309 N N . THR A 1 704 ? -3.460 69.422 37.217 1.00 38.92 721 THR A N 1
ATOM 5310 C CA . THR A 1 704 ? -2.642 70.617 37.405 1.00 39.60 721 THR A CA 1
ATOM 5311 C C . THR A 1 704 ? -3.444 71.738 38.057 1.00 40.38 721 THR A C 1
ATOM 5312 O O . THR A 1 704 ? -2.932 72.448 38.932 1.00 39.66 721 THR A O 1
ATOM 5316 N N . LEU A 1 705 ? -4.706 71.908 37.651 1.00 41.17 722 LEU A N 1
ATOM 5317 C CA . LEU A 1 705 ? -5.541 72.950 38.240 1.00 42.42 722 LEU A CA 1
ATOM 5318 C C . LEU A 1 705 ? -5.805 72.683 39.717 1.00 45.65 722 LEU A C 1
ATOM 5319 O O . LEU A 1 705 ? -5.799 73.614 40.532 1.00 44.35 722 LEU A O 1
ATOM 5324 N N . GLU A 1 706 ? -6.035 71.420 40.081 1.00 50.52 723 GLU A N 1
ATOM 5325 C CA . GLU A 1 706 ? -6.316 71.085 41.474 1.00 55.74 723 GLU A CA 1
ATOM 5326 C C . GLU A 1 706 ? -5.104 71.349 42.360 1.00 53.02 723 GLU A C 1
ATOM 5327 O O . GLU A 1 706 ? -5.231 71.933 43.443 1.00 53.63 723 GLU A O 1
ATOM 5333 N N . GLU A 1 707 ? -3.919 70.922 41.917 1.00 49.99 724 GLU A N 1
ATOM 5334 C CA . GLU A 1 707 ? -2.714 71.125 42.716 1.00 49.86 724 GLU A CA 1
ATOM 5335 C C . GLU A 1 707 ? -2.369 72.604 42.833 1.00 47.63 724 GLU A C 1
ATOM 5336 O O . GLU A 1 707 ? -1.938 73.064 43.897 1.00 46.50 724 GLU A O 1
ATOM 5342 N N . ALA A 1 708 ? -2.553 73.365 41.749 1.00 45.59 725 ALA A N 1
ATOM 5343 C CA . ALA A 1 708 ? -2.268 74.796 41.789 1.00 45.99 725 ALA A CA 1
ATOM 5344 C C . ALA A 1 708 ? -3.156 75.517 42.793 1.00 47.47 725 ALA A C 1
ATOM 5345 O O . ALA A 1 708 ? -2.725 76.497 43.412 1.00 48.57 725 ALA A O 1
ATOM 5347 N N . ARG A 1 709 ? -4.395 75.051 42.967 1.00 43.24 726 ARG A N 1
ATOM 5348 C CA . ARG A 1 709 ? -5.273 75.649 43.966 1.00 56.71 726 ARG A CA 1
ATOM 5349 C C . ARG A 1 709 ? -4.839 75.288 45.381 1.00 58.23 726 ARG A C 1
ATOM 5350 O O . ARG A 1 709 ? -5.049 76.076 46.310 1.00 49.00 726 ARG A O 1
ATOM 5358 N N . ARG A 1 710 ? -4.237 74.111 45.566 1.00 58.37 727 ARG A N 1
ATOM 5359 C CA . ARG A 1 710 ? -3.683 73.760 46.871 1.00 60.94 727 ARG A CA 1
ATOM 5360 C C . ARG A 1 710 ? -2.534 74.690 47.237 1.00 60.68 727 ARG A C 1
ATOM 5361 O O . ARG A 1 710 ? -2.476 75.218 48.354 1.00 64.08 727 ARG A O 1
ATOM 5369 N N . ARG A 1 711 ? -1.604 74.897 46.301 1.00 57.81 728 ARG A N 1
ATOM 5370 C CA . ARG A 1 711 ? -0.465 75.771 46.561 1.00 58.58 728 ARG A CA 1
ATOM 5371 C C . ARG A 1 711 ? -0.909 77.214 46.765 1.00 61.01 728 ARG A C 1
ATOM 5372 O O . ARG A 1 711 ? -0.361 77.922 47.617 1.00 63.80 728 ARG A O 1
ATOM 5380 N N . PHE A 1 712 ? -1.902 77.665 45.995 1.00 60.35 729 PHE A N 1
ATOM 5381 C CA . PHE A 1 712 ? -2.326 79.058 46.080 1.00 63.26 729 PHE A CA 1
ATOM 5382 C C . PHE A 1 712 ? -3.077 79.333 47.376 1.00 67.77 729 PHE A C 1
ATOM 5383 O O . PHE A 1 712 ? -2.889 80.387 47.996 1.00 70.45 729 PHE A O 1
ATOM 5391 N N . LYS A 1 713 ? -3.933 78.402 47.804 1.00 69.46 730 LYS A N 1
ATOM 5392 C CA . LYS A 1 713 ? -4.668 78.604 49.048 1.00 73.39 730 LYS A CA 1
ATOM 5393 C C . LYS A 1 713 ? -3.764 78.458 50.266 1.00 74.27 730 LYS A C 1
ATOM 5394 O O . LYS A 1 713 ? -4.038 79.055 51.313 1.00 75.46 730 LYS A O 1
ATOM 5400 N N . ASP A 1 714 ? -2.689 77.675 50.154 1.00 74.21 731 ASP A N 1
ATOM 5401 C CA . ASP A 1 714 ? -1.695 77.616 51.217 1.00 78.06 731 ASP A CA 1
ATOM 5402 C C . ASP A 1 714 ? -0.727 78.790 51.169 1.00 77.16 731 ASP A C 1
ATOM 5403 O O . ASP A 1 714 ? -0.072 79.080 52.176 1.00 78.98 731 ASP A O 1
ATOM 5408 N N . HIS A 1 715 ? -0.625 79.468 50.025 1.00 74.73 732 HIS A N 1
ATOM 5409 C CA . HIS A 1 715 ? 0.248 80.630 49.911 1.00 76.30 732 HIS A CA 1
ATOM 5410 C C . HIS A 1 715 ? -0.407 81.879 50.486 1.00 80.84 732 HIS A C 1
ATOM 5411 O O . HIS A 1 715 ? 0.261 82.691 51.136 1.00 84.31 732 HIS A O 1
ATOM 5418 N N . VAL A 1 716 ? -1.712 82.048 50.262 1.00 81.11 733 VAL A N 1
ATOM 5419 C CA . VAL A 1 716 ? -2.399 83.243 50.738 1.00 84.01 733 VAL A CA 1
ATOM 5420 C C . VAL A 1 716 ? -2.758 83.157 52.215 1.00 86.94 733 VAL A C 1
ATOM 5421 O O . VAL A 1 716 ? -2.973 84.195 52.853 1.00 89.91 733 VAL A O 1
ATOM 5425 N N . GLU A 1 717 ? -2.828 81.954 52.778 1.00 85.98 734 GLU A N 1
ATOM 5426 C CA . GLU A 1 717 ? -3.142 81.770 54.188 1.00 93.34 734 GLU A CA 1
ATOM 5427 C C . GLU A 1 717 ? -1.897 81.712 55.064 1.00 95.46 734 GLU A C 1
ATOM 5428 O O . GLU A 1 717 ? -2.007 81.400 56.254 1.00 95.96 734 GLU A O 1
ATOM 5434 N N . GLY A 1 718 ? -0.725 82.007 54.508 1.00 97.32 735 GLY A N 1
ATOM 5435 C CA . GLY A 1 718 ? 0.501 81.980 55.281 1.00 103.59 735 GLY A CA 1
ATOM 5436 C C . GLY A 1 718 ? 0.871 80.620 55.822 1.00 107.18 735 GLY A C 1
ATOM 5437 O O . GLY A 1 718 ? 1.583 80.535 56.824 1.00 112.75 735 GLY A O 1
ATOM 5438 N N . LYS A 1 719 ? 0.400 79.546 55.190 1.00 104.23 736 LYS A N 1
ATOM 5439 C CA . LYS A 1 719 ? 0.711 78.212 55.682 1.00 103.37 736 LYS A CA 1
ATOM 5440 C C . LYS A 1 719 ? 2.036 77.717 55.117 1.00 102.10 736 LYS A C 1
ATOM 5441 O O . LYS A 1 719 ? 2.832 77.104 55.838 1.00 103.96 736 LYS A O 1
ATOM 5447 N N . GLN A 1 720 ? 2.290 77.988 53.837 1.00 99.27 737 GLN A N 1
ATOM 5448 C CA . GLN A 1 720 ? 3.563 77.644 53.207 1.00 100.46 737 GLN A CA 1
ATOM 5449 C C . GLN A 1 720 ? 3.669 78.453 51.921 1.00 95.07 737 GLN A C 1
ATOM 5450 O O . GLN A 1 720 ? 2.973 78.154 50.946 1.00 92.89 737 GLN A O 1
ATOM 5456 N N . ILE A 1 721 ? 4.525 79.475 51.926 1.00 95.29 738 ILE A N 1
ATOM 5457 C CA . ILE A 1 721 ? 4.697 80.322 50.751 1.00 93.61 738 ILE A CA 1
ATOM 5458 C C . ILE A 1 721 ? 5.310 79.502 49.625 1.00 90.43 738 ILE A C 1
ATOM 5459 O O . ILE A 1 721 ? 6.326 78.820 49.812 1.00 92.25 738 ILE A O 1
ATOM 5464 N N . LEU A 1 722 ? 4.689 79.556 48.449 1.00 85.52 739 LEU A N 1
ATOM 5465 C CA . LEU A 1 722 ? 5.167 78.787 47.313 1.00 80.77 739 LEU A CA 1
ATOM 5466 C C . LEU A 1 722 ? 6.436 79.407 46.732 1.00 79.07 739 LEU A C 1
ATOM 5467 O O . LEU A 1 722 ? 6.751 80.579 46.958 1.00 79.42 739 LEU A O 1
ATOM 5472 N N . SER A 1 723 ? 7.164 78.595 45.970 1.00 77.51 740 SER A N 1
ATOM 5473 C CA . SER A 1 723 ? 8.424 79.025 45.385 1.00 77.32 740 SER A CA 1
ATOM 5474 C C . SER A 1 723 ? 8.199 80.122 44.348 1.00 76.69 740 SER A C 1
ATOM 5475 O O . SER A 1 723 ? 7.107 80.283 43.794 1.00 74.41 740 SER A O 1
ATOM 5478 N N . ALA A 1 724 ? 9.261 80.888 44.090 1.00 79.32 741 ALA A N 1
ATOM 5479 C CA . ALA A 1 724 ? 9.207 81.909 43.052 1.00 79.53 741 ALA A CA 1
ATOM 5480 C C . ALA A 1 724 ? 9.179 81.307 41.655 1.00 76.99 741 ALA A C 1
ATOM 5481 O O . ALA A 1 724 ? 8.758 81.982 40.710 1.00 76.42 741 ALA A O 1
ATOM 5483 N N . ASP A 1 725 ? 9.618 80.055 41.503 1.00 75.75 742 ASP A N 1
ATOM 5484 C CA . ASP A 1 725 ? 9.563 79.393 40.205 1.00 73.15 742 ASP A CA 1
ATOM 5485 C C . ASP A 1 725 ? 8.157 78.914 39.870 1.00 67.91 742 ASP A C 1
ATOM 5486 O O . ASP A 1 725 ? 7.765 78.928 38.698 1.00 65.39 742 ASP A O 1
ATOM 5491 N N . LEU A 1 726 ? 7.393 78.489 40.873 1.00 66.10 743 LEU A N 1
ATOM 5492 C CA . LEU A 1 726 ? 6.017 78.052 40.684 1.00 64.16 743 LEU A CA 1
ATOM 5493 C C . LEU A 1 726 ? 5.013 79.189 40.813 1.00 64.53 743 LEU A C 1
ATOM 5494 O O . LEU A 1 726 ? 3.813 78.958 40.642 1.00 64.55 743 LEU A O 1
ATOM 5499 N N . ARG A 1 727 ? 5.475 80.407 41.097 1.00 65.46 744 ARG A N 1
ATOM 5500 C CA . ARG A 1 727 ? 4.558 81.493 41.427 1.00 66.41 744 ARG A CA 1
ATOM 5501 C C . ARG A 1 727 ? 3.768 81.950 40.205 1.00 62.52 744 ARG A C 1
ATOM 5502 O O . ARG A 1 727 ? 2.537 82.059 40.257 1.00 62.38 744 ARG A O 1
ATOM 5510 N N . SER A 1 728 ? 4.456 82.227 39.098 1.00 59.60 745 SER A N 1
ATOM 5511 C CA . SER A 1 728 ? 3.760 82.673 37.894 1.00 57.80 745 SER A CA 1
ATOM 5512 C C . SER A 1 728 ? 2.806 81.626 37.323 1.00 52.92 745 SER A C 1
ATOM 5513 O O . SER A 1 728 ? 1.675 82.000 36.964 1.00 51.26 745 SER A O 1
ATOM 5516 N N . PRO A 1 729 ? 3.169 80.342 37.198 1.00 49.42 746 PRO A N 1
ATOM 5517 C CA . PRO A 1 729 ? 2.188 79.379 36.667 1.00 46.21 746 PRO A CA 1
ATOM 5518 C C . PRO A 1 729 ? 0.980 79.197 37.566 1.00 45.31 746 PRO A C 1
ATOM 5519 O O . PRO A 1 729 ? -0.143 79.071 37.063 1.00 43.36 746 PRO A O 1
ATOM 5523 N N . VAL A 1 730 ? 1.179 79.173 38.886 1.00 46.26 747 VAL A N 1
ATOM 5524 C CA . VAL A 1 730 ? 0.053 79.030 39.806 1.00 47.55 747 VAL A CA 1
ATOM 5525 C C . VAL A 1 730 ? -0.886 80.222 39.686 1.00 47.70 747 VAL A C 1
ATOM 5526 O O . VAL A 1 730 ? -2.113 80.062 39.647 1.00 45.70 747 VAL A O 1
ATOM 5530 N N . TYR A 1 731 ? -0.328 81.433 39.617 1.00 49.18 748 TYR A N 1
ATOM 5531 C CA . TYR A 1 731 ? -1.156 82.629 39.487 1.00 49.86 748 TYR A CA 1
ATOM 5532 C C . TYR A 1 731 ? -1.982 82.590 38.207 1.00 47.57 748 TYR A C 1
ATOM 5533 O O . TYR A 1 731 ? -3.183 82.880 38.221 1.00 40.39 748 TYR A O 1
ATOM 5542 N N . LEU A 1 732 ? -1.348 82.236 37.085 1.00 45.98 749 LEU A N 1
ATOM 5543 C CA . LEU A 1 732 ? -2.069 82.149 35.819 1.00 45.12 749 LEU A CA 1
ATOM 5544 C C . LEU A 1 732 ? -3.199 81.131 35.894 1.00 41.78 749 LEU A C 1
ATOM 5545 O O . LEU A 1 732 ? -4.302 81.378 35.392 1.00 39.86 749 LEU A O 1
ATOM 5550 N N . THR A 1 733 ? -2.945 79.985 36.528 1.00 40.49 750 THR A N 1
ATOM 5551 C CA . THR A 1 733 ? -3.918 78.899 36.518 1.00 40.22 750 THR A CA 1
ATOM 5552 C C . THR A 1 733 ? -5.126 79.224 37.389 1.00 40.93 750 THR A C 1
ATOM 5553 O O . THR A 1 733 ? -6.274 79.093 36.948 1.00 41.06 750 THR A O 1
ATOM 5557 N N . VAL A 1 734 ? -4.890 79.653 38.632 1.00 41.32 751 VAL A N 1
ATOM 5558 C CA . VAL A 1 734 ? -6.002 79.912 39.539 1.00 44.70 751 VAL A CA 1
ATOM 5559 C C . VAL A 1 734 ? -6.801 81.139 39.121 1.00 47.44 751 VAL A C 1
ATOM 5560 O O . VAL A 1 734 ? -7.982 81.250 39.471 1.00 49.20 751 VAL A O 1
ATOM 5564 N N . LEU A 1 735 ? -6.196 82.062 38.371 1.00 47.63 752 LEU A N 1
ATOM 5565 C CA . LEU A 1 735 ? -6.914 83.267 37.975 1.00 49.16 752 LEU A CA 1
ATOM 5566 C C . LEU A 1 735 ? -7.763 83.031 36.731 1.00 49.85 752 LEU A C 1
ATOM 5567 O O . LEU A 1 735 ? -8.875 83.561 36.627 1.00 51.07 752 LEU A O 1
ATOM 5572 N N . LYS A 1 736 ? -7.259 82.241 35.780 1.00 47.61 753 LYS A N 1
ATOM 5573 C CA . LYS A 1 736 ? -8.053 81.929 34.595 1.00 45.96 753 LYS A CA 1
ATOM 5574 C C . LYS A 1 736 ? -9.280 81.102 34.955 1.00 45.78 753 LYS A C 1
ATOM 5575 O O . LYS A 1 736 ? -10.371 81.334 34.419 1.00 45.80 753 LYS A O 1
ATOM 5581 N N . HIS A 1 737 ? -9.126 80.141 35.862 1.00 44.23 754 HIS A N 1
ATOM 5582 C CA . HIS A 1 737 ? -10.216 79.270 36.274 1.00 44.90 754 HIS A CA 1
ATOM 5583 C C . HIS A 1 737 ? -10.883 79.735 37.561 1.00 46.16 754 HIS A C 1
ATOM 5584 O O . HIS A 1 737 ? -11.657 78.979 38.156 1.00 47.18 754 HIS A O 1
ATOM 5591 N N . GLY A 1 738 ? -10.601 80.957 38.000 1.00 46.94 755 GLY A N 1
ATOM 5592 C CA . GLY A 1 738 ? -11.195 81.517 39.191 1.00 49.79 755 GLY A CA 1
ATOM 5593 C C . GLY A 1 738 ? -12.301 82.503 38.885 1.00 51.39 755 GLY A C 1
ATOM 5594 O O . GLY A 1 738 ? -12.822 82.573 37.767 1.00 52.36 755 GLY A O 1
ATOM 5595 N N . ASP A 1 739 ? -12.667 83.283 39.901 1.00 52.98 756 ASP A N 1
ATOM 5596 C CA . ASP A 1 739 ? -13.750 84.249 39.764 1.00 55.91 756 ASP A CA 1
ATOM 5597 C C . ASP A 1 739 ? -13.350 85.613 40.311 1.00 58.44 756 ASP A C 1
ATOM 5598 O O . ASP A 1 739 ? -12.162 85.955 40.341 1.00 56.01 756 ASP A O 1
ATOM 5603 N N . GLY A 1 740 ? -14.339 86.401 40.742 1.00 60.89 757 GLY A N 1
ATOM 5604 C CA . GLY A 1 740 ? -14.043 87.699 41.322 1.00 62.34 757 GLY A CA 1
ATOM 5605 C C . GLY A 1 740 ? -13.344 87.606 42.663 1.00 63.99 757 GLY A C 1
ATOM 5606 O O . GLY A 1 740 ? -12.610 88.521 43.047 1.00 64.51 757 GLY A O 1
ATOM 5607 N N . THR A 1 741 ? -13.566 86.513 43.396 1.00 64.76 758 THR A N 1
ATOM 5608 C CA . THR A 1 741 ? -12.849 86.311 44.650 1.00 66.40 758 THR A CA 1
ATOM 5609 C C . THR A 1 741 ? -11.363 86.087 44.400 1.00 63.83 758 THR A C 1
ATOM 5610 O O . THR A 1 741 ? -10.517 86.617 45.129 1.00 64.14 758 THR A O 1
ATOM 5614 N N . THR A 1 742 ? -11.028 85.312 43.365 1.00 60.54 759 THR A N 1
ATOM 5615 C CA . THR A 1 742 ? -9.625 85.073 43.042 1.00 60.98 759 THR A CA 1
ATOM 5616 C C . THR A 1 742 ? -8.935 86.355 42.593 1.00 61.41 759 THR A C 1
ATOM 5617 O O . THR A 1 742 ? -7.768 86.589 42.928 1.00 60.29 759 THR A O 1
ATOM 5621 N N . LEU A 1 743 ? -9.640 87.200 41.836 1.00 62.12 760 LEU A N 1
ATOM 5622 C CA . LEU A 1 743 ? -9.046 88.453 41.383 1.00 63.24 760 LEU A CA 1
ATOM 5623 C C . LEU A 1 743 ? -8.783 89.395 42.552 1.00 66.45 760 LEU A C 1
ATOM 5624 O O . LEU A 1 743 ? -7.737 90.052 42.601 1.00 66.84 760 LEU A O 1
ATOM 5629 N N . ASP A 1 744 ? -9.719 89.473 43.503 1.00 68.77 761 ASP A N 1
ATOM 5630 C CA . ASP A 1 744 ? -9.515 90.327 44.669 1.00 73.43 761 ASP A CA 1
ATOM 5631 C C . ASP A 1 744 ? -8.330 89.863 45.504 1.00 72.98 761 ASP A C 1
ATOM 5632 O O . ASP A 1 744 ? -7.633 90.691 46.104 1.00 74.37 761 ASP A O 1
ATOM 5637 N N . ILE A 1 745 ? -8.085 88.553 45.558 1.00 71.10 762 ILE A N 1
ATOM 5638 C CA . ILE A 1 745 ? -6.929 88.047 46.291 1.00 71.86 762 ILE A CA 1
ATOM 5639 C C . ILE A 1 745 ? -5.636 88.489 45.619 1.00 71.40 762 ILE A C 1
ATOM 5640 O O . ILE A 1 745 ? -4.688 88.919 46.287 1.00 73.26 762 ILE A O 1
ATOM 5645 N N . MET A 1 746 ? -5.578 88.400 44.287 1.00 68.19 763 MET A N 1
ATOM 5646 C CA . MET A 1 746 ? -4.386 88.837 43.566 1.00 68.09 763 MET A CA 1
ATOM 5647 C C . MET A 1 746 ? -4.161 90.335 43.727 1.00 71.66 763 MET A C 1
ATOM 5648 O O . MET A 1 746 ? -3.022 90.784 43.901 1.00 73.42 763 MET A O 1
ATOM 5653 N N . LEU A 1 747 ? -5.237 91.125 43.671 1.00 72.54 764 LEU A N 1
ATOM 5654 C CA . LEU A 1 747 ? -5.112 92.560 43.900 1.00 76.19 764 LEU A CA 1
ATOM 5655 C C . LEU A 1 747 ? -4.664 92.859 45.324 1.00 81.04 764 LEU A C 1
ATOM 5656 O O . LEU A 1 747 ? -3.922 93.821 45.553 1.00 85.84 764 LEU A O 1
ATOM 5661 N N . LYS A 1 748 ? -5.099 92.049 46.293 1.00 81.06 765 LYS A N 1
ATOM 5662 C CA . LYS A 1 748 ? -4.600 92.210 47.653 1.00 83.46 765 LYS A CA 1
ATOM 5663 C C . LYS A 1 748 ? -3.134 91.816 47.750 1.00 83.12 765 LYS A C 1
ATOM 5664 O O . LYS A 1 748 ? -2.385 92.415 48.528 1.00 85.31 765 LYS A O 1
ATOM 5670 N N . LEU A 1 749 ? -2.705 90.822 46.969 1.00 80.21 766 LEU A N 1
ATOM 5671 C CA . LEU A 1 749 ? -1.297 90.447 46.952 1.00 79.41 766 LEU A CA 1
ATOM 5672 C C . LEU A 1 749 ? -0.426 91.504 46.287 1.00 79.96 766 LEU A C 1
ATOM 5673 O O . LEU A 1 749 ? 0.771 91.575 46.582 1.00 80.97 766 LEU A O 1
ATOM 5678 N N . HIS A 1 750 ? -0.996 92.325 45.404 1.00 79.42 767 HIS A N 1
ATOM 5679 C CA . HIS A 1 750 ? -0.233 93.341 44.689 1.00 80.16 767 HIS A CA 1
ATOM 5680 C C . HIS A 1 750 ? -0.142 94.647 45.472 1.00 85.12 767 HIS A C 1
ATOM 5681 O O . HIS A 1 750 ? 0.949 95.205 45.626 1.00 87.43 767 HIS A O 1
ATOM 5688 N N . LYS A 1 751 ? -1.277 95.152 45.963 1.00 87.33 768 LYS A N 1
ATOM 5689 C CA . LYS A 1 751 ? -1.260 96.374 46.758 1.00 92.05 768 LYS A CA 1
ATOM 5690 C C . LYS A 1 751 ? -0.508 96.185 48.069 1.00 96.84 768 LYS A C 1
ATOM 5691 O O . LYS A 1 751 ? -0.017 97.165 48.640 1.00 99.60 768 LYS A O 1
ATOM 5697 N N . GLN A 1 752 ? -0.402 94.947 48.549 1.00 98.38 769 GLN A N 1
ATOM 5698 C CA . GLN A 1 752 ? 0.370 94.612 49.736 1.00 103.73 769 GLN A CA 1
ATOM 5699 C C . GLN A 1 752 ? 1.762 94.084 49.401 1.00 107.36 769 GLN A C 1
ATOM 5700 O O . GLN A 1 752 ? 2.588 93.934 50.309 1.00 109.95 769 GLN A O 1
ATOM 5706 N N . ALA A 1 753 ? 2.049 93.831 48.121 1.00 108.24 770 ALA A N 1
ATOM 5707 C CA . ALA A 1 753 ? 3.346 93.301 47.717 1.00 110.42 770 ALA A CA 1
ATOM 5708 C C . ALA A 1 753 ? 4.481 94.166 48.247 1.00 116.06 770 ALA A C 1
ATOM 5709 O O . ALA A 1 753 ? 4.429 95.397 48.187 1.00 117.76 770 ALA A O 1
ATOM 5711 N N . ASP A 1 754 ? 5.514 93.505 48.770 1.00 119.25 771 ASP A N 1
ATOM 5712 C CA . ASP A 1 754 ? 6.618 94.221 49.399 1.00 124.86 771 ASP A CA 1
ATOM 5713 C C . ASP A 1 754 ? 7.505 94.892 48.356 1.00 126.84 771 ASP A C 1
ATOM 5714 O O . ASP A 1 754 ? 7.735 96.106 48.405 1.00 130.85 771 ASP A O 1
ATOM 5719 N N . MET A 1 755 ? 8.010 94.117 47.402 1.00 125.54 772 MET A N 1
ATOM 5720 C CA . MET A 1 755 ? 8.944 94.617 46.405 1.00 126.38 772 MET A CA 1
ATOM 5721 C C . MET A 1 755 ? 8.241 94.872 45.076 1.00 122.14 772 MET A C 1
ATOM 5722 O O . MET A 1 755 ? 7.066 94.550 44.884 1.00 120.31 772 MET A O 1
ATOM 5727 N N . GLN A 1 756 ? 8.992 95.465 44.146 1.00 120.39 773 GLN A N 1
ATOM 5728 C CA . GLN A 1 756 ? 8.475 95.722 42.807 1.00 115.82 773 GLN A CA 1
ATOM 5729 C C . GLN A 1 756 ? 8.458 94.462 41.952 1.00 111.58 773 GLN A C 1
ATOM 5730 O O . GLN A 1 756 ? 7.574 94.307 41.102 1.00 110.10 773 GLN A O 1
ATOM 5736 N N . GLU A 1 757 ? 9.416 93.555 42.165 1.00 109.25 774 GLU A N 1
ATOM 5737 C CA . GLU A 1 757 ? 9.471 92.331 41.372 1.00 103.69 774 GLU A CA 1
ATOM 5738 C C . GLU A 1 757 ? 8.220 91.484 41.573 1.00 100.04 774 GLU A C 1
ATOM 5739 O O . GLU A 1 757 ? 7.686 90.915 40.613 1.00 96.58 774 GLU A O 1
ATOM 5745 N N . GLU A 1 758 ? 7.736 91.391 42.814 1.00 99.77 775 GLU A N 1
ATOM 5746 C CA . GLU A 1 758 ? 6.510 90.644 43.073 1.00 95.73 775 GLU A CA 1
ATOM 5747 C C . GLU A 1 758 ? 5.308 91.301 42.408 1.00 91.04 775 GLU A C 1
ATOM 5748 O O . GLU A 1 758 ? 4.366 90.608 42.006 1.00 86.94 775 GLU A O 1
ATOM 5754 N N . LYS A 1 759 ? 5.323 92.629 42.280 1.00 92.34 776 LYS A N 1
ATOM 5755 C CA . LYS A 1 759 ? 4.226 93.323 41.611 1.00 91.45 776 LYS A CA 1
ATOM 5756 C C . LYS A 1 759 ? 4.196 92.996 40.123 1.00 89.15 776 LYS A C 1
ATOM 5757 O O . LYS A 1 759 ? 3.133 92.706 39.562 1.00 87.16 776 LYS A O 1
ATOM 5763 N N . ASN A 1 760 ? 5.360 93.034 39.467 1.00 89.39 777 ASN A N 1
ATOM 5764 C CA . ASN A 1 760 ? 5.419 92.739 38.038 1.00 87.61 777 ASN A CA 1
ATOM 5765 C C . ASN A 1 760 ? 4.990 91.310 37.737 1.00 80.25 777 ASN A C 1
ATOM 5766 O O . ASN A 1 760 ? 4.384 91.055 36.690 1.00 77.11 777 ASN A O 1
ATOM 5771 N N . ARG A 1 761 ? 5.291 90.368 38.633 1.00 78.01 778 ARG A N 1
ATOM 5772 C CA . ARG A 1 761 ? 4.866 88.990 38.418 1.00 74.01 778 ARG A CA 1
ATOM 5773 C C . ARG A 1 761 ? 3.350 88.862 38.458 1.00 71.38 778 ARG A C 1
ATOM 5774 O O . ARG A 1 761 ? 2.788 87.947 37.844 1.00 69.15 778 ARG A O 1
ATOM 5782 N N . ILE A 1 762 ? 2.675 89.761 39.172 1.00 71.73 779 ILE A N 1
ATOM 5783 C CA . ILE A 1 762 ? 1.217 89.760 39.213 1.00 68.81 779 ILE A CA 1
ATOM 5784 C C . ILE A 1 762 ? 0.633 90.534 38.037 1.00 67.58 779 ILE A C 1
ATOM 5785 O O . ILE A 1 762 ? -0.377 90.125 37.458 1.00 65.18 779 ILE A O 1
ATOM 579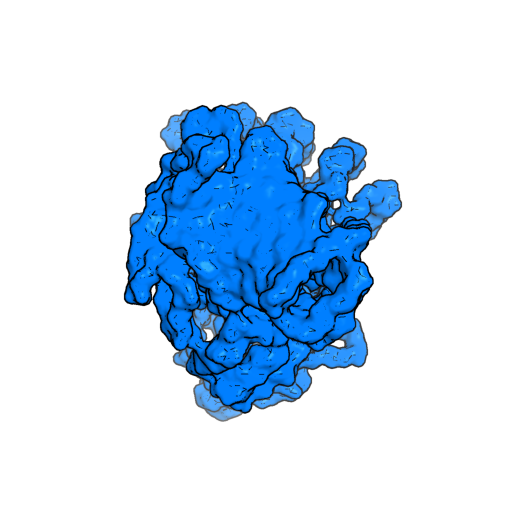0 N N . GLU A 1 763 ? 1.266 91.650 37.665 1.00 69.03 780 GLU A N 1
ATOM 5791 C CA . GLU A 1 763 ? 0.741 92.488 36.591 1.00 68.96 780 GLU A CA 1
ATOM 5792 C C . GLU A 1 763 ? 0.693 91.747 35.261 1.00 66.34 780 GLU A C 1
ATOM 5793 O O . GLU A 1 763 ? -0.197 92.003 34.442 1.00 65.24 780 GLU A O 1
ATOM 5799 N N . ARG A 1 764 ? 1.635 90.829 35.025 1.00 65.74 781 ARG A N 1
ATOM 5800 C CA . ARG A 1 764 ? 1.637 90.089 33.768 1.00 65.24 781 ARG A CA 1
ATOM 5801 C C . ARG A 1 764 ? 0.527 89.047 33.724 1.00 61.68 781 ARG A C 1
ATOM 5802 O O . ARG A 1 764 ? 0.014 88.737 32.643 1.00 60.43 781 ARG A O 1
ATOM 5810 N N . VAL A 1 765 ? 0.142 88.501 34.880 1.00 60.50 782 VAL A N 1
ATOM 5811 C CA . VAL A 1 765 ? -0.819 87.402 34.927 1.00 56.66 782 VAL A CA 1
ATOM 5812 C C . VAL A 1 765 ? -2.240 87.862 35.219 1.00 56.70 782 VAL A C 1
ATOM 5813 O O . VAL A 1 765 ? -3.164 87.033 35.171 1.00 57.57 782 VAL A O 1
ATOM 5817 N N . LEU A 1 766 ? -2.451 89.147 35.518 1.00 56.69 783 LEU A N 1
ATOM 5818 C CA . LEU A 1 766 ? -3.796 89.618 35.836 1.00 57.67 783 LEU A CA 1
ATOM 5819 C C . LEU A 1 766 ? -4.744 89.466 34.654 1.00 57.56 783 LEU A C 1
ATOM 5820 O O . LEU A 1 766 ? -5.946 89.248 34.848 1.00 58.40 783 LEU A O 1
ATOM 5825 N N . GLY A 1 767 ? -4.230 89.568 33.431 1.00 56.33 784 GLY A N 1
ATOM 5826 C CA . GLY A 1 767 ? -5.067 89.429 32.257 1.00 55.19 784 GLY A CA 1
ATOM 5827 C C . GLY A 1 767 ? -5.587 88.033 32.000 1.00 54.02 784 GLY A C 1
ATOM 5828 O O . GLY A 1 767 ? -6.318 87.831 31.027 1.00 52.90 784 GLY A O 1
ATOM 5829 N N . ALA A 1 768 ? -5.238 87.061 32.844 1.00 54.40 785 ALA A N 1
ATOM 5830 C CA . ALA A 1 768 ? -5.684 85.694 32.615 1.00 51.90 785 ALA A CA 1
ATOM 5831 C C . ALA A 1 768 ? -7.145 85.494 32.990 1.00 51.75 785 ALA A C 1
ATOM 5832 O O . ALA A 1 768 ? -7.733 84.474 32.614 1.00 49.38 785 ALA A O 1
ATOM 5834 N N . THR A 1 769 ? -7.740 86.436 33.718 1.00 53.25 786 THR A N 1
ATOM 5835 C CA . THR A 1 769 ? -9.144 86.315 34.083 1.00 54.81 786 THR A CA 1
ATOM 5836 C C . THR A 1 769 ? -10.019 86.334 32.834 1.00 55.17 786 THR A C 1
ATOM 5837 O O . THR A 1 769 ? -9.717 87.004 31.841 1.00 55.85 786 THR A O 1
ATOM 5841 N N . LEU A 1 770 ? -11.108 85.567 32.884 1.00 55.35 787 LEU A N 1
ATOM 5842 C CA . LEU A 1 770 ? -11.968 85.376 31.726 1.00 54.22 787 LEU A CA 1
ATOM 5843 C C . LEU A 1 770 ? -13.303 86.098 31.821 1.00 56.77 787 LEU A C 1
ATOM 5844 O O . LEU A 1 770 ? -13.943 86.308 30.787 1.00 58.53 787 LEU A O 1
ATOM 5849 N N . LEU A 1 771 ? -13.737 86.477 33.017 1.00 57.92 788 LEU A N 1
ATOM 5850 C CA . LEU A 1 771 ? -15.043 87.104 33.161 1.00 61.42 788 LEU A CA 1
ATOM 5851 C C . LEU A 1 771 ? -14.988 88.549 32.666 1.00 63.13 788 LEU A C 1
ATOM 5852 O O . LEU A 1 771 ? -14.030 89.272 32.963 1.00 62.84 788 LEU A O 1
ATOM 5857 N N . PRO A 1 772 ? -15.996 88.996 31.906 1.00 63.77 789 PRO A N 1
ATOM 5858 C CA . PRO A 1 772 ? -15.908 90.333 31.287 1.00 64.22 789 PRO A CA 1
ATOM 5859 C C . PRO A 1 772 ? -15.790 91.473 32.283 1.00 64.11 789 PRO A C 1
ATOM 5860 O O . PRO A 1 772 ? -14.994 92.393 32.064 1.00 63.29 789 PRO A O 1
ATOM 5864 N N . ASP A 1 773 ? -16.563 91.446 33.372 1.00 65.20 790 ASP A N 1
ATOM 5865 C CA . ASP A 1 773 ? -16.480 92.525 34.352 1.00 67.80 790 ASP A CA 1
ATOM 5866 C C . ASP A 1 773 ? -15.142 92.524 35.082 1.00 66.02 790 ASP A C 1
ATOM 5867 O O . ASP A 1 773 ? -14.659 93.587 35.489 1.00 68.23 790 ASP A O 1
ATOM 5872 N N . LEU A 1 774 ? -14.529 91.351 35.256 1.00 62.43 791 LEU A N 1
ATOM 5873 C CA . LEU A 1 774 ? -13.194 91.297 35.842 1.00 61.98 791 LEU A CA 1
ATOM 5874 C C . LEU A 1 774 ? -12.135 91.777 34.859 1.00 60.50 791 LEU A C 1
ATOM 5875 O O . LEU A 1 774 ? -11.146 92.397 35.268 1.00 60.47 791 LEU A O 1
ATOM 5880 N N . ILE A 1 775 ? -12.325 91.502 33.566 1.00 58.82 792 ILE A N 1
ATOM 5881 C CA . ILE A 1 775 ? -11.392 91.991 32.553 1.00 59.32 792 ILE A CA 1
ATOM 5882 C C . ILE A 1 775 ? -11.387 93.514 32.532 1.00 63.90 792 ILE A C 1
ATOM 5883 O O . ILE A 1 775 ? -10.327 94.150 32.493 1.00 65.23 792 ILE A O 1
ATOM 5888 N N . GLN A 1 776 ? -12.576 94.120 32.565 1.00 66.01 793 GLN A N 1
ATOM 5889 C CA . GLN A 1 776 ? -12.665 95.575 32.636 1.00 71.16 793 GLN A CA 1
ATOM 5890 C C . GLN A 1 776 ? -12.062 96.107 33.929 1.00 73.20 793 GLN A C 1
ATOM 5891 O O . GLN A 1 776 ? -11.499 97.208 33.944 1.00 74.91 793 GLN A O 1
ATOM 5897 N N . LYS A 1 777 ? -12.168 95.345 35.019 1.00 72.95 794 LYS A N 1
ATOM 5898 C CA . LYS A 1 777 ? -11.560 95.766 36.276 1.00 74.50 794 LYS A CA 1
ATOM 5899 C C . LYS A 1 777 ? -10.039 95.728 36.201 1.00 72.89 794 LYS A C 1
ATOM 5900 O O . LYS A 1 777 ? -9.368 96.570 36.810 1.00 74.83 794 LYS A O 1
ATOM 5906 N N . VAL A 1 778 ? -9.478 94.769 35.460 1.00 69.00 795 VAL A N 1
ATOM 5907 C CA . VAL A 1 778 ? -8.029 94.706 35.298 1.00 66.75 795 VAL A CA 1
ATOM 5908 C C . VAL A 1 778 ? -7.541 95.842 34.407 1.00 68.53 795 VAL A C 1
ATOM 5909 O O . VAL A 1 778 ? -6.491 96.444 34.665 1.00 69.37 795 VAL A O 1
ATOM 5913 N N . LEU A 1 779 ? -8.295 96.158 33.351 1.00 69.13 796 LEU A N 1
ATOM 5914 C CA . LEU A 1 779 ? -7.901 97.243 32.457 1.00 70.86 796 LEU A CA 1
ATOM 5915 C C . LEU A 1 779 ? -7.928 98.587 33.173 1.00 76.01 796 LEU A C 1
ATOM 5916 O O . LEU A 1 779 ? -7.025 99.412 32.993 1.00 80.49 796 LEU A O 1
ATOM 5921 N N . THR A 1 780 ? -8.959 98.828 33.988 1.00 77.50 797 THR A N 1
ATOM 5922 C CA . THR A 1 780 ? -8.991 100.043 34.796 1.00 80.94 797 THR A CA 1
ATOM 5923 C C . THR A 1 780 ? -7.861 100.046 35.818 1.00 78.60 797 THR A C 1
ATOM 5924 O O . THR A 1 780 ? -7.288 101.098 36.123 1.00 80.07 797 THR A O 1
ATOM 5928 N N . PHE A 1 781 ? -7.520 98.869 36.347 1.00 74.58 798 PHE A N 1
ATOM 5929 C CA . PHE A 1 781 ? -6.417 98.765 37.296 1.00 74.79 798 PHE A CA 1
ATOM 5930 C C . PHE A 1 781 ? -5.083 99.119 36.650 1.00 75.84 798 PHE A C 1
ATOM 5931 O O . PHE A 1 781 ? -4.151 99.542 37.344 1.00 77.87 798 PHE A O 1
ATOM 5939 N N . ALA A 1 782 ? -4.975 98.965 35.327 1.00 72.32 799 ALA A N 1
ATOM 5940 C CA . ALA A 1 782 ? -3.722 99.272 34.645 1.00 60.91 799 ALA A CA 1
ATOM 5941 C C . ALA A 1 782 ? -3.412 100.764 34.692 1.00 83.26 799 ALA A C 1
ATOM 5942 O O . ALA A 1 782 ? -2.251 101.156 34.853 1.00 65.75 799 ALA A O 1
ATOM 5944 N N . LEU A 1 783 ? -4.432 101.609 34.558 1.00 84.33 800 LEU A N 1
ATOM 5945 C CA . LEU A 1 783 ? -4.252 103.054 34.560 1.00 86.52 800 LEU A CA 1
ATOM 5946 C C . LEU A 1 783 ? -4.417 103.674 35.943 1.00 89.59 800 LEU A C 1
ATOM 5947 O O . LEU A 1 783 ? -4.440 104.904 36.057 1.00 92.61 800 LEU A O 1
ATOM 5952 N N . SER A 1 784 ? -4.528 102.860 36.989 1.00 89.73 801 SER A N 1
ATOM 5953 C CA . SER A 1 784 ? -4.694 103.382 38.334 1.00 93.56 801 SER A CA 1
ATOM 5954 C C . SER A 1 784 ? -3.351 103.841 38.902 1.00 96.87 801 SER A C 1
ATOM 5955 O O . SER A 1 784 ? -2.282 103.578 38.344 1.00 95.56 801 SER A O 1
ATOM 5958 N N . GLU A 1 785 ? -3.420 104.541 40.037 1.00 101.52 802 GLU A N 1
ATOM 5959 C CA . GLU A 1 785 ? -2.209 105.011 40.701 1.00 104.90 802 GLU A CA 1
ATOM 5960 C C . GLU A 1 785 ? -1.381 103.868 41.273 1.00 101.38 802 GLU A C 1
ATOM 5961 O O . GLU A 1 785 ? -0.188 104.055 41.534 1.00 101.90 802 GLU A O 1
ATOM 5967 N N . GLU A 1 786 ? -1.984 102.694 41.475 1.00 98.16 803 GLU A N 1
ATOM 5968 C CA . GLU A 1 786 ? -1.241 101.566 42.026 1.00 96.53 803 GLU A CA 1
ATOM 5969 C C . GLU A 1 786 ? -0.237 101.009 41.024 1.00 92.72 803 GLU A C 1
ATOM 5970 O O . GLU A 1 786 ? 0.788 100.444 41.425 1.00 92.34 803 GLU A O 1
ATOM 5976 N N . VAL A 1 787 ? -0.503 101.162 39.730 1.00 90.28 804 VAL A N 1
ATOM 5977 C CA . VAL A 1 787 ? 0.376 100.668 38.676 1.00 87.60 804 VAL A CA 1
ATOM 5978 C C . VAL A 1 787 ? 1.179 101.835 38.122 1.00 89.29 804 VAL A C 1
ATOM 5979 O O . VAL A 1 787 ? 0.615 102.883 37.782 1.00 90.42 804 VAL A O 1
ATOM 5983 N N . ARG A 1 788 ? 2.493 101.656 38.033 1.00 89.57 805 ARG A N 1
ATOM 5984 C CA . ARG A 1 788 ? 3.344 102.681 37.456 1.00 93.07 805 ARG A CA 1
ATOM 5985 C C . ARG A 1 788 ? 3.172 102.711 35.937 1.00 92.22 805 ARG A C 1
ATOM 5986 O O . ARG A 1 788 ? 2.930 101.674 35.313 1.00 88.49 805 ARG A O 1
ATOM 5994 N N . PRO A 1 789 ? 3.281 103.894 35.322 1.00 98.01 806 PRO A N 1
ATOM 5995 C CA . PRO A 1 789 ? 2.947 104.008 33.890 1.00 97.25 806 PRO A CA 1
ATOM 5996 C C . PRO A 1 789 ? 3.776 103.115 32.983 1.00 94.12 806 PRO A C 1
ATOM 5997 O O . PRO A 1 789 ? 3.256 102.616 31.977 1.00 91.65 806 PRO A O 1
ATOM 6001 N N . GLN A 1 790 ? 5.053 102.896 33.304 1.00 93.78 807 GLN A N 1
ATOM 6002 C CA . GLN A 1 790 ? 5.892 102.055 32.457 1.00 90.93 807 GLN A CA 1
ATOM 6003 C C . GLN A 1 790 ? 5.489 100.586 32.513 1.00 85.98 807 GLN A C 1
ATOM 6004 O O . GLN A 1 790 ? 5.874 99.818 31.624 1.00 82.71 807 GLN A O 1
ATOM 6010 N N . ASP A 1 791 ? 4.728 100.181 33.527 1.00 85.35 808 ASP A N 1
ATOM 6011 C CA . ASP A 1 791 ? 4.241 98.814 33.644 1.00 82.85 808 ASP A CA 1
ATOM 6012 C C . ASP A 1 791 ? 2.779 98.670 33.241 1.00 81.59 808 ASP A C 1
ATOM 6013 O O . ASP A 1 791 ? 2.230 97.568 33.338 1.00 77.59 808 ASP A O 1
ATOM 6018 N N . THR A 1 792 ? 2.139 99.753 32.794 1.00 84.34 809 THR A N 1
ATOM 6019 C CA . THR A 1 792 ? 0.735 99.678 32.405 1.00 83.79 809 THR A CA 1
ATOM 6020 C C . THR A 1 792 ? 0.552 98.831 31.151 1.00 80.42 809 THR A C 1
ATOM 6021 O O . THR A 1 792 ? -0.426 98.083 31.037 1.00 77.92 809 THR A O 1
ATOM 6025 N N . VAL A 1 793 ? 1.490 98.925 30.205 1.00 80.12 810 VAL A N 1
ATOM 6026 C CA . VAL A 1 793 ? 1.378 98.154 28.971 1.00 77.97 810 VAL A CA 1
ATOM 6027 C C . VAL A 1 793 ? 1.492 96.660 29.247 1.00 74.57 810 VAL A C 1
ATOM 6028 O O . VAL A 1 793 ? 0.935 95.842 28.505 1.00 71.32 810 VAL A O 1
ATOM 6032 N N . SER A 1 794 ? 2.205 96.275 30.308 1.00 75.43 811 SER A N 1
ATOM 6033 C CA . SER A 1 794 ? 2.306 94.860 30.651 1.00 72.37 811 SER A CA 1
ATOM 6034 C C . SER A 1 794 ? 0.967 94.314 31.132 1.00 69.07 811 SER A C 1
ATOM 6035 O O . SER A 1 794 ? 0.601 93.177 30.809 1.00 64.67 811 SER A O 1
ATOM 6038 N N . VAL A 1 795 ? 0.223 95.110 31.902 1.00 69.53 812 VAL A N 1
ATOM 6039 C CA . VAL A 1 795 ? -1.087 94.676 32.380 1.00 67.82 812 VAL A CA 1
ATOM 6040 C C . VAL A 1 795 ? -2.055 94.529 31.213 1.00 65.35 812 VAL A C 1
ATOM 6041 O O . VAL A 1 795 ? -2.728 93.501 31.068 1.00 63.69 812 VAL A O 1
ATOM 6045 N N . ILE A 1 796 ? -2.140 95.556 30.363 1.00 65.30 813 ILE A N 1
ATOM 6046 C CA . ILE A 1 796 ? -3.020 95.497 29.201 1.00 64.53 813 ILE A CA 1
ATOM 6047 C C . ILE A 1 796 ? -2.564 94.412 28.235 1.00 62.89 813 ILE A C 1
ATOM 6048 O O . ILE A 1 796 ? -3.389 93.771 27.572 1.00 60.14 813 ILE A O 1
ATOM 6053 N N . GLY A 1 797 ? -1.252 94.179 28.146 1.00 63.51 814 GLY A N 1
ATOM 6054 C CA . GLY A 1 797 ? -0.758 93.114 27.287 1.00 60.31 814 GLY A CA 1
ATOM 6055 C C . GLY A 1 797 ? -1.223 91.742 27.735 1.00 57.57 814 GLY A C 1
ATOM 6056 O O . GLY A 1 797 ? -1.585 90.898 26.910 1.00 56.65 814 GLY A O 1
ATOM 6057 N N . GLY A 1 798 ? -1.223 91.499 29.048 1.00 55.78 815 GLY A N 1
ATOM 6058 C CA . GLY A 1 798 ? -1.724 90.235 29.557 1.00 54.98 815 GLY A CA 1
ATOM 6059 C C . GLY A 1 798 ? -3.210 90.050 29.328 1.00 56.63 815 GLY A C 1
ATOM 6060 O O . GLY A 1 798 ? -3.690 88.917 29.231 1.00 56.46 815 GLY A O 1
ATOM 6061 N N . VAL A 1 799 ? -3.957 91.152 29.238 1.00 57.22 816 VAL A N 1
ATOM 6062 C CA . VAL A 1 799 ? -5.384 91.059 28.951 1.00 55.52 816 VAL A CA 1
ATOM 6063 C C . VAL A 1 799 ? -5.611 90.650 27.501 1.00 53.67 816 VAL A C 1
ATOM 6064 O O . VAL A 1 799 ? -6.463 89.803 27.206 1.00 52.31 816 VAL A O 1
ATOM 6068 N N . ALA A 1 800 ? -4.852 91.240 26.574 1.00 53.35 817 ALA A N 1
ATOM 6069 C CA . ALA A 1 800 ? -5.019 90.911 25.163 1.00 52.97 817 ALA A CA 1
ATOM 6070 C C . ALA A 1 800 ? -4.631 89.465 24.880 1.00 52.39 817 ALA A C 1
ATOM 6071 O O . ALA A 1 800 ? -5.254 88.802 24.042 1.00 52.02 817 ALA A O 1
ATOM 6073 N N . GLY A 1 801 ? -3.611 88.960 25.567 1.00 51.34 818 GLY A N 1
ATOM 6074 C CA . GLY A 1 801 ? -3.179 87.589 25.412 1.00 49.77 818 GLY A CA 1
ATOM 6075 C C . GLY A 1 801 ? -3.904 86.582 26.273 1.00 50.24 818 GLY A C 1
ATOM 6076 O O . GLY A 1 801 ? -3.597 85.388 26.209 1.00 48.34 818 GLY A O 1
ATOM 6077 N N . GLY A 1 802 ? -4.866 87.025 27.077 1.00 50.67 819 GLY A N 1
ATOM 6078 C CA . GLY A 1 802 ? -5.581 86.130 27.964 1.00 50.96 819 GLY A CA 1
ATOM 6079 C C . GLY A 1 802 ? -6.648 85.308 27.274 1.00 51.79 819 GLY A C 1
ATOM 6080 O O . GLY A 1 802 ? -6.741 84.096 27.493 1.00 51.46 819 GLY A O 1
ATOM 6081 N N . SER A 1 803 ? -7.458 85.948 26.436 1.00 52.35 820 SER A N 1
ATOM 6082 C CA . SER A 1 803 ? -8.565 85.267 25.779 1.00 51.73 820 SER A CA 1
ATOM 6083 C C . SER A 1 803 ? -8.969 86.060 24.542 1.00 51.15 820 SER A C 1
ATOM 6084 O O . SER A 1 803 ? -8.439 87.141 24.269 1.00 50.66 820 SER A O 1
ATOM 6087 N N . LYS A 1 804 ? -9.922 85.504 23.792 1.00 51.22 821 LYS A N 1
ATOM 6088 C CA . LYS A 1 804 ? -10.427 86.175 22.598 1.00 53.06 821 LYS A CA 1
ATOM 6089 C C . LYS A 1 804 ? -11.202 87.435 22.964 1.00 53.93 821 LYS A C 1
ATOM 6090 O O . LYS A 1 804 ? -10.939 88.517 22.426 1.00 53.71 821 LYS A O 1
ATOM 6096 N N . HIS A 1 805 ? -12.167 87.311 23.879 1.00 54.74 822 HIS A N 1
ATOM 6097 C CA . HIS A 1 805 ? -12.926 88.477 24.318 1.00 57.09 822 HIS A CA 1
ATOM 6098 C C . HIS A 1 805 ? -12.062 89.442 25.118 1.00 56.72 822 HIS A C 1
ATOM 6099 O O . HIS A 1 805 ? -12.318 90.652 25.111 1.00 55.90 822 HIS A O 1
ATOM 6106 N N . GLY A 1 806 ? -11.042 88.933 25.812 1.00 56.26 823 GLY A N 1
ATOM 6107 C CA . GLY A 1 806 ? -10.105 89.815 26.484 1.00 58.00 823 GLY A CA 1
ATOM 6108 C C . GLY A 1 806 ? -9.282 90.641 25.518 1.00 58.30 823 GLY A C 1
ATOM 6109 O O . GLY A 1 806 ? -8.888 91.767 25.837 1.00 59.64 823 GLY A O 1
ATOM 6110 N N . ARG A 1 807 ? -9.014 90.101 24.328 1.00 57.83 824 ARG A N 1
ATOM 6111 C CA . ARG A 1 807 ? -8.300 90.864 23.310 1.00 59.95 824 ARG A CA 1
ATOM 6112 C C . ARG A 1 807 ? -9.183 91.959 22.726 1.00 58.29 824 ARG A C 1
ATOM 6113 O O . ARG A 1 807 ? -8.736 93.099 22.552 1.00 58.25 824 ARG A O 1
ATOM 6121 N N . LYS A 1 808 ? -10.440 91.630 22.416 1.00 56.20 825 LYS A N 1
ATOM 6122 C CA . LYS A 1 808 ? -11.362 92.633 21.895 1.00 58.19 825 LYS A CA 1
ATOM 6123 C C . LYS A 1 808 ? -11.676 93.698 22.937 1.00 57.64 825 LYS A C 1
ATOM 6124 O O . LYS A 1 808 ? -11.882 94.865 22.585 1.00 57.80 825 LYS A O 1
ATOM 6130 N N . ALA A 1 809 ? -11.719 93.319 24.216 1.00 55.29 826 ALA A N 1
ATOM 6131 C CA . ALA A 1 809 ? -11.936 94.305 25.269 1.00 55.09 826 ALA A CA 1
ATOM 6132 C C . ALA A 1 809 ? -10.716 95.196 25.460 1.00 53.55 826 ALA A C 1
ATOM 6133 O O . ALA A 1 809 ? -10.860 96.378 25.790 1.00 49.00 826 ALA A O 1
ATOM 6135 N N . ALA A 1 810 ? -9.513 94.652 25.259 1.00 50.70 827 ALA A N 1
ATOM 6136 C CA . ALA A 1 810 ? -8.310 95.473 25.353 1.00 51.49 827 ALA A CA 1
ATOM 6137 C C . ALA A 1 810 ? -8.214 96.441 24.181 1.00 51.51 827 ALA A C 1
ATOM 6138 O O . ALA A 1 810 ? -7.783 97.588 24.350 1.00 53.14 827 ALA A O 1
ATOM 6140 N N . TRP A 1 811 ? -8.611 95.998 22.986 1.00 49.40 828 TRP A N 1
ATOM 6141 C CA . TRP A 1 811 ? -8.593 96.882 21.824 1.00 50.34 828 TRP A CA 1
ATOM 6142 C C . TRP A 1 811 ? -9.617 98.000 21.966 1.00 54.58 828 TRP A C 1
ATOM 6143 O O . TRP A 1 811 ? -9.352 99.145 21.582 1.00 57.32 828 TRP A O 1
ATOM 6154 N N . LYS A 1 812 ? -10.793 97.689 22.516 1.00 54.75 829 LYS A N 1
ATOM 6155 C CA . LYS A 1 812 ? -11.792 98.726 22.751 1.00 57.66 829 LYS A CA 1
ATOM 6156 C C . LYS A 1 812 ? -11.388 99.637 23.904 1.00 59.63 829 LYS A C 1
ATOM 6157 O O . LYS A 1 812 ? -11.749 100.820 23.914 1.00 62.04 829 LYS A O 1
ATOM 6163 N N . PHE A 1 813 ? -10.636 99.110 24.873 1.00 59.08 830 PHE A N 1
ATOM 6164 C CA . PHE A 1 813 ? -10.206 99.924 26.005 1.00 60.84 830 PHE A CA 1
ATOM 6165 C C . PHE A 1 813 ? -9.203 100.987 25.576 1.00 63.02 830 PHE A C 1
ATOM 6166 O O . PHE A 1 813 ? -9.281 102.138 26.021 1.00 66.57 830 PHE A O 1
ATOM 6174 N N . ILE A 1 814 ? -8.250 100.623 24.712 1.00 62.48 831 ILE A N 1
ATOM 6175 C CA . ILE A 1 814 ? -7.249 101.585 24.256 1.00 66.23 831 ILE A CA 1
ATOM 6176 C C . ILE A 1 814 ? -7.792 102.548 23.215 1.00 68.63 831 ILE A C 1
ATOM 6177 O O . ILE A 1 814 ? -7.128 103.545 22.904 1.00 71.49 831 ILE A O 1
ATOM 6182 N N . LYS A 1 815 ? -8.977 102.283 22.666 1.00 67.98 832 LYS A N 1
ATOM 6183 C CA . LYS A 1 815 ? -9.638 103.230 21.776 1.00 70.95 832 LYS A CA 1
ATOM 6184 C C . LYS A 1 815 ? -10.460 104.256 22.545 1.00 73.77 832 LYS A C 1
ATOM 6185 O O . LYS A 1 815 ? -10.500 105.431 22.164 1.00 76.88 832 LYS A O 1
ATOM 6191 N N . ASP A 1 816 ? -11.120 103.831 23.626 1.00 72.12 833 ASP A N 1
ATOM 6192 C CA . ASP A 1 816 ? -11.908 104.762 24.426 1.00 74.02 833 ASP A CA 1
ATOM 6193 C C . ASP A 1 816 ? -11.010 105.662 25.266 1.00 75.44 833 ASP A C 1
ATOM 6194 O O . ASP A 1 816 ? -11.307 106.848 25.449 1.00 77.91 833 ASP A O 1
ATOM 6199 N N . ASN A 1 817 ? -9.909 105.117 25.786 1.00 74.05 834 ASN A N 1
ATOM 6200 C CA . ASN A 1 817 ? -8.934 105.882 26.553 1.00 77.28 834 ASN A CA 1
ATOM 6201 C C . ASN A 1 817 ? -7.709 106.249 25.721 1.00 76.63 834 ASN A C 1
ATOM 6202 O O . ASN A 1 817 ? -6.595 106.316 26.252 1.00 74.46 834 ASN A O 1
ATOM 6207 N N . TRP A 1 818 ? -7.897 106.491 24.422 1.00 78.15 835 TRP A N 1
ATOM 6208 C CA . TRP A 1 818 ? -6.759 106.745 23.545 1.00 79.95 835 TRP A CA 1
ATOM 6209 C C . TRP A 1 818 ? -6.095 108.079 23.861 1.00 84.96 835 TRP A C 1
ATOM 6210 O O . TRP A 1 818 ? -4.867 108.197 23.783 1.00 85.93 835 TRP A O 1
ATOM 6221 N N . GLU A 1 819 ? -6.887 109.093 24.217 1.00 88.37 836 GLU A N 1
ATOM 6222 C CA . GLU A 1 819 ? -6.320 110.409 24.499 1.00 93.91 836 GLU A CA 1
ATOM 6223 C C . GLU A 1 819 ? -5.351 110.353 25.674 1.00 95.06 836 GLU A C 1
ATOM 6224 O O . GLU A 1 819 ? -4.292 110.992 25.646 1.00 97.82 836 GLU A O 1
ATOM 6230 N N . GLU A 1 820 ? -5.692 109.589 26.712 1.00 92.79 837 GLU A N 1
ATOM 6231 C CA . GLU A 1 820 ? -4.806 109.472 27.865 1.00 92.88 837 GLU A CA 1
ATOM 6232 C C . GLU A 1 820 ? -3.586 108.620 27.535 1.00 89.43 837 GLU A C 1
ATOM 6233 O O . GLU A 1 820 ? -2.452 108.991 27.859 1.00 90.13 837 GLU A O 1
ATOM 6239 N N . LEU A 1 821 ? -3.800 107.475 26.882 1.00 85.35 838 LEU A N 1
ATOM 6240 C CA . LEU A 1 821 ? -2.690 106.583 26.557 1.00 81.79 838 LEU A CA 1
ATOM 6241 C C . LEU A 1 821 ? -1.721 107.231 25.575 1.00 82.90 838 LEU A C 1
ATOM 6242 O O . LEU A 1 821 ? -0.502 107.059 25.692 1.00 82.66 838 LEU A O 1
ATOM 6247 N N . TYR A 1 822 ? -2.243 107.977 24.597 1.00 84.52 839 TYR A N 1
ATOM 6248 C CA . TYR A 1 822 ? -1.371 108.660 23.646 1.00 87.15 839 TYR A CA 1
ATOM 6249 C C . TYR A 1 822 ? -0.517 109.711 24.343 1.00 91.68 839 TYR A C 1
ATOM 6250 O O . TYR A 1 822 ? 0.685 109.821 24.077 1.00 91.62 839 TYR A O 1
ATOM 6259 N N . ASN A 1 823 ? -1.118 110.486 25.248 1.00 95.01 840 ASN A N 1
ATOM 6260 C CA . ASN A 1 823 ? -0.352 111.471 26.005 1.00 99.81 840 ASN A CA 1
ATOM 6261 C C . ASN A 1 823 ? 0.696 110.806 26.889 1.00 97.47 840 ASN A C 1
ATOM 6262 O O . ASN A 1 823 ? 1.718 111.422 27.213 1.00 100.73 840 ASN A O 1
ATOM 6267 N N . ARG A 1 824 ? 0.469 109.550 27.277 1.00 92.34 841 ARG A N 1
ATOM 6268 C CA . ARG A 1 824 ? 1.411 108.858 28.151 1.00 92.11 841 ARG A CA 1
ATOM 6269 C C . ARG A 1 824 ? 2.681 108.466 27.404 1.00 92.91 841 ARG A C 1
ATOM 6270 O O . ARG A 1 824 ? 3.793 108.776 27.847 1.00 95.29 841 ARG A O 1
ATOM 6278 N N . TYR A 1 825 ? 2.536 107.787 26.264 1.00 90.72 842 TYR A N 1
ATOM 6279 C CA . TYR A 1 825 ? 3.644 107.057 25.660 1.00 90.54 842 TYR A CA 1
ATOM 6280 C C . TYR A 1 825 ? 3.979 107.500 24.239 1.00 94.86 842 TYR A C 1
ATOM 6281 O O . TYR A 1 825 ? 4.693 106.773 23.537 1.00 94.02 842 TYR A O 1
ATOM 6290 N N . GLN A 1 826 ? 3.500 108.660 23.793 1.00 100.58 843 GLN A N 1
ATOM 6291 C CA . GLN A 1 826 ? 3.756 109.076 22.418 1.00 104.29 843 GLN A CA 1
ATOM 6292 C C . GLN A 1 826 ? 5.245 109.305 22.188 1.00 109.22 843 GLN A C 1
ATOM 6293 O O . GLN A 1 826 ? 5.966 109.772 23.075 1.00 112.07 843 GLN A O 1
ATOM 6299 N N . GLY A 1 827 ? 5.704 108.960 20.987 1.00 110.23 844 GLY A N 1
ATOM 6300 C CA . GLY A 1 827 ? 7.097 109.133 20.628 1.00 111.90 844 GLY A CA 1
ATOM 6301 C C . GLY A 1 827 ? 8.066 108.204 21.319 1.00 109.68 844 GLY A C 1
ATOM 6302 O O . GLY A 1 827 ? 9.278 108.362 21.149 1.00 112.44 844 GLY A O 1
ATOM 6303 N N . GLY A 1 828 ? 7.576 107.234 22.091 1.00 107.87 845 GLY A N 1
ATOM 6304 C CA . GLY A 1 828 ? 8.421 106.331 22.836 1.00 108.49 845 GLY A CA 1
ATOM 6305 C C . GLY A 1 828 ? 8.258 104.886 22.395 1.00 105.75 845 GLY A C 1
ATOM 6306 O O . GLY A 1 828 ? 7.460 104.557 21.513 1.00 105.61 845 GLY A O 1
ATOM 6307 N N . PHE A 1 829 ? 9.045 104.022 23.039 1.00 102.62 846 PHE A N 1
ATOM 6308 C CA . PHE A 1 829 ? 8.994 102.596 22.734 1.00 94.98 846 PHE A CA 1
ATOM 6309 C C . PHE A 1 829 ? 7.695 101.961 23.216 1.00 88.78 846 PHE A C 1
ATOM 6310 O O . PHE A 1 829 ? 7.237 100.973 22.632 1.00 84.28 846 PHE A O 1
ATOM 6318 N N . LEU A 1 830 ? 7.081 102.523 24.260 1.00 87.85 847 LEU A N 1
ATOM 6319 C CA . LEU A 1 830 ? 5.914 101.889 24.866 1.00 82.94 847 LEU A CA 1
ATOM 6320 C C . LEU A 1 830 ? 4.691 101.938 23.957 1.00 80.28 847 LEU A C 1
ATOM 6321 O O . LEU A 1 830 ? 3.869 101.014 23.983 1.00 76.77 847 LEU A O 1
ATOM 6326 N N . ILE A 1 831 ? 4.545 102.994 23.152 1.00 81.34 848 ILE A N 1
ATOM 6327 C CA . ILE A 1 831 ? 3.354 103.104 22.316 1.00 80.16 848 ILE A CA 1
ATOM 6328 C C . ILE A 1 831 ? 3.385 102.076 21.191 1.00 77.10 848 ILE A C 1
ATOM 6329 O O . ILE A 1 831 ? 2.333 101.605 20.743 1.00 73.60 848 ILE A O 1
ATOM 6334 N N . SER A 1 832 ? 4.577 101.698 20.723 1.00 77.72 849 SER A N 1
ATOM 6335 C CA . SER A 1 832 ? 4.666 100.643 19.720 1.00 76.04 849 SER A CA 1
ATOM 6336 C C . SER A 1 832 ? 4.430 99.274 20.347 1.00 73.14 849 SER A C 1
ATOM 6337 O O . SER A 1 832 ? 3.819 98.396 19.726 1.00 69.43 849 SER A O 1
ATOM 6340 N N . ARG A 1 833 ? 4.906 99.079 21.579 1.00 74.35 850 ARG A N 1
ATOM 6341 C CA . ARG A 1 833 ? 4.657 97.833 22.296 1.00 72.87 850 ARG A CA 1
ATOM 6342 C C . ARG A 1 833 ? 3.188 97.682 22.671 1.00 69.43 850 ARG A C 1
ATOM 6343 O O . ARG A 1 833 ? 2.660 96.565 22.659 1.00 66.98 850 ARG A O 1
ATOM 6351 N N . LEU A 1 834 ? 2.512 98.787 22.995 1.00 69.77 851 LEU A N 1
ATOM 6352 C CA . LEU A 1 834 ? 1.092 98.716 23.327 1.00 67.28 851 LEU A CA 1
ATOM 6353 C C . LEU A 1 834 ? 0.264 98.277 22.126 1.00 64.54 851 LEU A C 1
ATOM 6354 O O . LEU A 1 834 ? -0.640 97.444 22.259 1.00 62.68 851 LEU A O 1
ATOM 6359 N N . ILE A 1 835 ? 0.556 98.830 20.946 1.00 65.04 852 ILE A N 1
ATOM 6360 C CA . ILE A 1 835 ? -0.173 98.442 19.742 1.00 64.84 852 ILE A CA 1
ATOM 6361 C C . ILE A 1 835 ? 0.145 97.001 19.368 1.00 63.46 852 ILE A C 1
ATOM 6362 O O . ILE A 1 835 ? -0.742 96.239 18.967 1.00 62.26 852 ILE A O 1
ATOM 6367 N N . LYS A 1 836 ? 1.413 96.605 19.500 1.00 63.68 853 LYS A N 1
ATOM 6368 C CA . LYS A 1 836 ? 1.824 95.257 19.120 1.00 61.63 853 LYS A CA 1
ATOM 6369 C C . LYS A 1 836 ? 1.103 94.204 19.951 1.00 60.56 853 LYS A C 1
ATOM 6370 O O . LYS A 1 836 ? 0.474 93.290 19.407 1.00 58.42 853 LYS A O 1
ATOM 6376 N N . LEU A 1 837 ? 1.178 94.318 21.279 1.00 60.76 854 LEU A N 1
ATOM 6377 C CA . LEU A 1 837 ? 0.593 93.301 22.143 1.00 58.61 854 LEU A CA 1
ATOM 6378 C C . LEU A 1 837 ? -0.927 93.266 22.054 1.00 58.74 854 LEU A C 1
ATOM 6379 O O . LEU A 1 837 ? -1.539 92.293 22.504 1.00 58.15 854 LEU A O 1
ATOM 6384 N N . SER A 1 838 ? -1.548 94.290 21.477 1.00 59.33 855 SER A N 1
ATOM 6385 C CA . SER A 1 838 ? -3.001 94.375 21.491 1.00 59.45 855 SER A CA 1
ATOM 6386 C C . SER A 1 838 ? -3.637 93.830 20.215 1.00 58.53 855 SER A C 1
ATOM 6387 O O . SER A 1 838 ? -4.677 93.162 20.280 1.00 57.71 855 SER A O 1
ATOM 6390 N N . VAL A 1 839 ? -3.034 94.089 19.056 1.00 59.15 856 VAL A N 1
ATOM 6391 C CA . VAL A 1 839 ? -3.660 93.764 17.782 1.00 58.59 856 VAL A CA 1
ATOM 6392 C C . VAL A 1 839 ? -3.028 92.566 17.081 1.00 55.85 856 VAL A C 1
ATOM 6393 O O . VAL A 1 839 ? -3.655 92.014 16.163 1.00 55.46 856 VAL A O 1
ATOM 6397 N N . GLU A 1 840 ? -1.823 92.142 17.472 1.00 54.45 857 GLU A N 1
ATOM 6398 C CA . GLU A 1 840 ? -1.169 91.044 16.766 1.00 54.39 857 GLU A CA 1
ATOM 6399 C C . GLU A 1 840 ? -1.940 89.737 16.883 1.00 53.17 857 GLU A C 1
ATOM 6400 O O . GLU A 1 840 ? -1.777 88.858 16.030 1.00 53.23 857 GLU A O 1
ATOM 6406 N N . GLY A 1 841 ? -2.778 89.590 17.909 1.00 52.45 858 GLY A N 1
ATOM 6407 C CA . GLY A 1 841 ? -3.522 88.361 18.100 1.00 50.78 858 GLY A CA 1
ATOM 6408 C C . GLY A 1 841 ? -4.780 88.229 17.272 1.00 51.70 858 GLY A C 1
ATOM 6409 O O . GLY A 1 841 ? -5.382 87.152 17.261 1.00 49.89 858 GLY A O 1
ATOM 6410 N N . PHE A 1 842 ? -5.192 89.289 16.581 1.00 54.24 859 PHE A N 1
ATOM 6411 C CA . PHE A 1 842 ? -6.406 89.226 15.780 1.00 57.21 859 PHE A CA 1
ATOM 6412 C C . PHE A 1 842 ? -6.207 88.321 14.571 1.00 58.70 859 PHE A C 1
ATOM 6413 O O . PHE A 1 842 ? -5.139 88.307 13.951 1.00 56.25 859 PHE A O 1
ATOM 6421 N N . ALA A 1 843 ? -7.251 87.561 14.236 1.00 62.76 860 ALA A N 1
ATOM 6422 C CA . ALA A 1 843 ? -7.203 86.596 13.145 1.00 66.18 860 ALA A CA 1
ATOM 6423 C C . ALA A 1 843 ? -8.278 86.855 12.097 1.00 69.66 860 ALA A C 1
ATOM 6424 O O . ALA A 1 843 ? -8.612 85.955 11.320 1.00 68.26 860 ALA A O 1
ATOM 6426 N N . VAL A 1 844 ? -8.833 88.063 12.059 1.00 75.65 861 VAL A N 1
ATOM 6427 C CA . VAL A 1 844 ? -9.854 88.439 11.089 1.00 80.92 861 VAL A CA 1
ATOM 6428 C C . VAL A 1 844 ? -9.269 89.502 10.171 1.00 82.85 861 VAL A C 1
ATOM 6429 O O . VAL A 1 844 ? -8.742 90.517 10.642 1.00 84.21 861 VAL A O 1
ATOM 6433 N N . ASP A 1 845 ? -9.357 89.265 8.859 1.00 82.76 862 ASP A N 1
ATOM 6434 C CA . ASP A 1 845 ? -8.849 90.243 7.903 1.00 85.99 862 ASP A CA 1
ATOM 6435 C C . ASP A 1 845 ? -9.652 91.537 7.948 1.00 86.53 862 ASP A C 1
ATOM 6436 O O . ASP A 1 845 ? -9.118 92.606 7.629 1.00 88.03 862 ASP A O 1
ATOM 6441 N N . LYS A 1 846 ? -10.927 91.464 8.338 1.00 85.54 863 LYS A N 1
ATOM 6442 C CA . LYS A 1 846 ? -11.708 92.680 8.532 1.00 86.89 863 LYS A CA 1
ATOM 6443 C C . LYS A 1 846 ? -11.188 93.492 9.710 1.00 85.31 863 LYS A C 1
ATOM 6444 O O . LYS A 1 846 ? -11.358 94.717 9.742 1.00 87.30 863 LYS A O 1
ATOM 6450 N N . MET A 1 847 ? -10.557 92.833 10.684 1.00 81.08 864 MET A N 1
ATOM 6451 C CA . MET A 1 847 ? -10.007 93.547 11.829 1.00 77.81 864 MET A CA 1
ATOM 6452 C C . MET A 1 847 ? -8.726 94.289 11.472 1.00 75.89 864 MET A C 1
ATOM 6453 O O . MET A 1 847 ? -8.461 95.357 12.032 1.00 76.58 864 MET A O 1
ATOM 6458 N N . ALA A 1 848 ? -7.926 93.745 10.549 1.00 73.07 865 ALA A N 1
ATOM 6459 C CA . ALA A 1 848 ? -6.720 94.440 10.111 1.00 71.75 865 ALA A CA 1
ATOM 6460 C C . ALA A 1 848 ? -7.058 95.778 9.472 1.00 74.82 865 ALA A C 1
ATOM 6461 O O . ALA A 1 848 ? -6.360 96.775 9.693 1.00 76.78 865 ALA A O 1
ATOM 6463 N N . GLY A 1 849 ? -8.123 95.820 8.671 1.00 77.26 866 GLY A N 1
ATOM 6464 C CA . GLY A 1 849 ? -8.588 97.082 8.132 1.00 82.18 866 GLY A CA 1
ATOM 6465 C C . GLY A 1 849 ? -9.176 98.017 9.166 1.00 84.09 866 GLY A C 1
ATOM 6466 O O . GLY A 1 849 ? -9.378 99.197 8.865 1.00 88.80 866 GLY A O 1
ATOM 6467 N N . GLU A 1 850 ? -9.455 97.523 10.372 1.00 79.92 867 GLU A N 1
ATOM 6468 C CA . GLU A 1 850 ? -9.989 98.393 11.410 1.00 76.53 867 GLU A CA 1
ATOM 6469 C C . GLU A 1 850 ? -8.870 99.083 12.184 1.00 73.30 867 GLU A C 1
ATOM 6470 O O . GLU A 1 850 ? -9.010 100.251 12.567 1.00 73.26 867 GLU A O 1
ATOM 6476 N N . VAL A 1 851 ? -7.749 98.393 12.410 1.00 70.51 868 VAL A N 1
ATOM 6477 C CA . VAL A 1 851 ? -6.640 99.045 13.098 1.00 72.17 868 VAL A CA 1
ATOM 6478 C C . VAL A 1 851 ? -5.929 100.027 12.170 1.00 74.06 868 VAL A C 1
ATOM 6479 O O . VAL A 1 851 ? -5.404 101.046 12.631 1.00 75.70 868 VAL A O 1
ATOM 6483 N N . LYS A 1 852 ? -5.916 99.766 10.859 1.00 73.82 869 LYS A N 1
ATOM 6484 C CA . LYS A 1 852 ? -5.320 100.730 9.941 1.00 76.33 869 LYS A CA 1
ATOM 6485 C C . LYS A 1 852 ? -6.183 101.976 9.817 1.00 76.60 869 LYS A C 1
ATOM 6486 O O . LYS A 1 852 ? -5.655 103.085 9.690 1.00 78.22 869 LYS A O 1
ATOM 6492 N N . ALA A 1 853 ? -7.507 101.815 9.866 1.00 75.84 870 ALA A N 1
ATOM 6493 C CA . ALA A 1 853 ? -8.401 102.964 9.795 1.00 77.81 870 ALA A CA 1
ATOM 6494 C C . ALA A 1 853 ? -8.418 103.756 11.096 1.00 78.27 870 ALA A C 1
ATOM 6495 O O . ALA A 1 853 ? -8.689 104.962 11.077 1.00 81.27 870 ALA A O 1
ATOM 6497 N N . PHE A 1 854 ? -8.136 103.105 12.227 1.00 75.08 871 PHE A N 1
ATOM 6498 C CA . PHE A 1 854 ? -8.127 103.817 13.502 1.00 75.78 871 PHE A CA 1
ATOM 6499 C C . PHE A 1 854 ? -6.928 104.751 13.608 1.00 78.26 871 PHE A C 1
ATOM 6500 O O . PHE A 1 854 ? -7.063 105.893 14.063 1.00 80.86 871 PHE A O 1
ATOM 6508 N N . PHE A 1 855 ? -5.748 104.287 13.197 1.00 77.76 872 PHE A N 1
ATOM 6509 C CA . PHE A 1 855 ? -4.543 105.103 13.276 1.00 80.59 872 PHE A CA 1
ATOM 6510 C C . PHE A 1 855 ? -4.391 106.055 12.098 1.00 85.84 872 PHE A C 1
ATOM 6511 O O . PHE A 1 855 ? -3.421 106.819 12.063 1.00 88.36 872 PHE A O 1
ATOM 6519 N N . GLU A 1 856 ? -5.312 106.026 11.135 1.00 89.17 873 GLU A N 1
ATOM 6520 C CA . GLU A 1 856 ? -5.386 107.073 10.125 1.00 96.00 873 GLU A CA 1
ATOM 6521 C C . GLU A 1 856 ? -6.221 108.255 10.593 1.00 98.67 873 GLU A C 1
ATOM 6522 O O . GLU A 1 856 ? -6.015 109.379 10.118 1.00 101.61 873 GLU A O 1
ATOM 6528 N N . SER A 1 857 ? -7.157 108.023 11.513 1.00 98.82 874 SER A N 1
ATOM 6529 C CA . SER A 1 857 ? -7.915 109.100 12.137 1.00 104.00 874 SER A CA 1
ATOM 6530 C C . SER A 1 857 ? -7.292 109.558 13.447 1.00 104.46 874 SER A C 1
ATOM 6531 O O . SER A 1 857 ? -7.419 110.734 13.810 1.00 108.26 874 SER A O 1
ATOM 6534 N N . HIS A 1 858 ? -6.623 108.653 14.164 1.00 100.27 875 HIS A N 1
ATOM 6535 C CA . HIS A 1 858 ? -5.893 108.965 15.392 1.00 100.00 875 HIS A CA 1
ATOM 6536 C C . HIS A 1 858 ? -4.436 108.589 15.159 1.00 97.19 875 HIS A C 1
ATOM 6537 O O . HIS A 1 858 ? -4.011 107.471 15.492 1.00 93.20 875 HIS A O 1
ATOM 6544 N N . PRO A 1 859 ? -3.636 109.489 14.591 1.00 99.47 876 PRO A N 1
ATOM 6545 C CA . PRO A 1 859 ? -2.290 109.110 14.148 1.00 96.24 876 PRO A CA 1
ATOM 6546 C C . PRO A 1 859 ? -1.361 108.769 15.302 1.00 91.42 876 PRO A C 1
ATOM 6547 O O . PRO A 1 859 ? -1.457 109.319 16.402 1.00 91.93 876 PRO A O 1
ATOM 6551 N N . ALA A 1 860 ? -0.449 107.836 15.028 1.00 86.03 877 ALA A N 1
ATOM 6552 C CA . ALA A 1 860 ? 0.635 107.469 15.937 1.00 82.33 877 ALA A CA 1
ATOM 6553 C C . ALA A 1 860 ? 1.907 107.424 15.103 1.00 81.42 877 ALA A C 1
ATOM 6554 O O . ALA A 1 860 ? 2.260 106.378 14.540 1.00 77.04 877 ALA A O 1
ATOM 6556 N N . PRO A 1 861 ? 2.623 108.548 14.996 1.00 86.05 878 PRO A N 1
ATOM 6557 C CA . PRO A 1 861 ? 3.748 108.601 14.044 1.00 87.75 878 PRO A CA 1
ATOM 6558 C C . PRO A 1 861 ? 4.918 107.711 14.425 1.00 88.34 878 PRO A C 1
ATOM 6559 O O . PRO A 1 861 ? 5.493 107.053 13.548 1.00 86.53 878 PRO A O 1
ATOM 6563 N N . SER A 1 862 ? 5.292 107.667 15.706 1.00 91.37 879 SER A N 1
ATOM 6564 C CA . SER A 1 862 ? 6.460 106.894 16.113 1.00 93.95 879 SER A CA 1
ATOM 6565 C C . SER A 1 862 ? 6.258 105.393 15.945 1.00 96.59 879 SER A C 1
ATOM 6566 O O . SER A 1 862 ? 7.246 104.654 15.874 1.00 94.27 879 SER A O 1
ATOM 6569 N N . ALA A 1 863 ? 5.012 104.927 15.882 1.00 102.91 880 ALA A N 1
ATOM 6570 C CA . ALA A 1 863 ? 4.707 103.512 15.711 1.00 106.03 880 ALA A CA 1
ATOM 6571 C C . ALA A 1 863 ? 4.209 103.203 14.302 1.00 109.41 880 ALA A C 1
ATOM 6572 O O . ALA A 1 863 ? 3.393 102.298 14.112 1.00 107.30 880 ALA A O 1
ATOM 6574 N N . GLU A 1 864 ? 4.696 103.946 13.305 1.00 113.97 881 GLU A N 1
ATOM 6575 C CA . GLU A 1 864 ? 4.233 103.742 11.936 1.00 115.58 881 GLU A CA 1
ATOM 6576 C C . GLU A 1 864 ? 4.669 102.389 11.388 1.00 111.80 881 GLU A C 1
ATOM 6577 O O . GLU A 1 864 ? 3.935 101.772 10.608 1.00 110.71 881 GLU A O 1
ATOM 6583 N N . ARG A 1 865 ? 5.853 101.913 11.780 1.00 105.90 882 ARG A N 1
ATOM 6584 C CA . ARG A 1 865 ? 6.343 100.631 11.289 1.00 97.85 882 ARG A CA 1
ATOM 6585 C C . ARG A 1 865 ? 5.668 99.453 11.980 1.00 90.12 882 ARG A C 1
ATOM 6586 O O . ARG A 1 865 ? 5.484 98.400 11.359 1.00 86.49 882 ARG A O 1
ATOM 6594 N N . THR A 1 866 ? 5.293 99.608 13.251 1.00 86.01 883 THR A N 1
ATOM 6595 C CA . THR A 1 866 ? 4.648 98.515 13.972 1.00 78.98 883 THR A CA 1
ATOM 6596 C C . THR A 1 866 ? 3.253 98.239 13.423 1.00 75.22 883 THR A C 1
ATOM 6597 O O . THR A 1 866 ? 2.832 97.079 13.336 1.00 71.63 883 THR A O 1
ATOM 6601 N N . ILE A 1 867 ? 2.527 99.292 13.039 1.00 74.69 884 ILE A N 1
ATOM 6602 C CA . ILE A 1 867 ? 1.173 99.118 12.516 1.00 72.98 884 ILE A CA 1
ATOM 6603 C C . ILE A 1 867 ? 1.201 98.340 11.206 1.00 73.10 884 ILE A C 1
ATOM 6604 O O . ILE A 1 867 ? 0.333 97.498 10.947 1.00 70.82 884 ILE A O 1
ATOM 6609 N N . GLN A 1 868 ? 2.204 98.601 10.363 1.00 77.48 885 GLN A N 1
ATOM 6610 C CA . GLN A 1 868 ? 2.305 97.886 9.095 1.00 78.64 885 GLN A CA 1
ATOM 6611 C C . GLN A 1 868 ? 2.677 96.423 9.312 1.00 75.62 885 GLN A C 1
ATOM 6612 O O . GLN A 1 868 ? 2.137 95.535 8.642 1.00 74.06 885 GLN A O 1
ATOM 6618 N N . GLN A 1 869 ? 3.598 96.152 10.241 1.00 75.62 886 GLN A N 1
ATOM 6619 C CA . GLN A 1 869 ? 3.954 94.769 10.544 1.00 74.22 886 GLN A CA 1
ATOM 6620 C C . GLN A 1 869 ? 2.784 94.023 11.171 1.00 73.05 886 GLN A C 1
ATOM 6621 O O . GLN A 1 869 ? 2.561 92.844 10.871 1.00 70.94 886 GLN A O 1
ATOM 6627 N N . CYS A 1 870 ? 2.027 94.690 12.043 1.00 73.56 887 CYS A N 1
ATOM 6628 C CA . CYS A 1 870 ? 0.887 94.037 12.677 1.00 71.48 887 CYS A CA 1
ATOM 6629 C C . CYS A 1 870 ? -0.231 93.779 11.675 1.00 71.28 887 CYS A C 1
ATOM 6630 O O . CYS A 1 870 ? -0.872 92.723 11.714 1.00 69.24 887 CYS A O 1
ATOM 6633 N N . CYS A 1 871 ? -0.483 94.731 10.773 1.00 72.98 888 CYS A N 1
ATOM 6634 C CA . CYS A 1 871 ? -1.502 94.519 9.749 1.00 74.02 888 CYS A CA 1
ATOM 6635 C C . CYS A 1 871 ? -1.127 93.361 8.833 1.00 73.63 888 CYS A C 1
ATOM 6636 O O . CYS A 1 871 ? -1.978 92.531 8.492 1.00 72.38 888 CYS A O 1
ATOM 6639 N N . GLU A 1 872 ? 0.143 93.284 8.426 1.00 74.76 889 GLU A N 1
ATOM 6640 C CA . GLU A 1 872 ? 0.594 92.129 7.656 1.00 74.98 889 GLU A CA 1
ATOM 6641 C C . GLU A 1 872 ? 0.513 90.850 8.477 1.00 68.05 889 GLU A C 1
ATOM 6642 O O . GLU A 1 872 ? 0.265 89.773 7.925 1.00 66.21 889 GLU A O 1
ATOM 6648 N N . ASN A 1 873 ? 0.716 90.947 9.793 1.00 63.70 890 ASN A N 1
ATOM 6649 C CA . ASN A 1 873 ? 0.633 89.764 10.640 1.00 60.08 890 ASN A CA 1
ATOM 6650 C C . ASN A 1 873 ? -0.811 89.331 10.861 1.00 57.97 890 ASN A C 1
ATOM 6651 O O . ASN A 1 873 ? -1.084 88.129 10.963 1.00 56.75 890 ASN A O 1
ATOM 6656 N N . ILE A 1 874 ? -1.744 90.283 10.939 1.00 56.36 891 ILE A N 1
ATOM 6657 C CA . ILE A 1 874 ? -3.152 89.925 11.084 1.00 53.77 891 ILE A CA 1
ATOM 6658 C C . ILE A 1 874 ? -3.659 89.249 9.817 1.00 52.76 891 ILE A C 1
ATOM 6659 O O . ILE A 1 874 ? -4.340 88.219 9.873 1.00 52.02 891 ILE A O 1
ATOM 6664 N N . LEU A 1 875 ? -3.332 89.819 8.653 1.00 52.57 892 LEU A N 1
ATOM 6665 C CA . LEU A 1 875 ? -3.743 89.214 7.391 1.00 52.54 892 LEU A CA 1
ATOM 6666 C C . LEU A 1 875 ? -3.097 87.850 7.189 1.00 51.91 892 LEU A C 1
ATOM 6667 O O . LEU A 1 875 ? -3.686 86.973 6.547 1.00 52.30 892 LEU A O 1
ATOM 6672 N N . LEU A 1 876 ? -1.892 87.652 7.727 1.00 51.93 893 LEU A N 1
ATOM 6673 C CA . LEU A 1 876 ? -1.253 86.343 7.654 1.00 51.28 893 LEU A CA 1
ATOM 6674 C C . LEU A 1 876 ? -1.985 85.327 8.520 1.00 49.06 893 LEU A C 1
ATOM 6675 O O . LEU A 1 876 ? -2.272 84.209 8.077 1.00 48.94 893 LEU A O 1
ATOM 6680 N N . ASN A 1 877 ? -2.293 85.699 9.765 1.00 47.30 894 ASN A N 1
ATOM 6681 C CA . ASN A 1 877 ? -3.032 84.798 10.639 1.00 46.03 894 ASN A CA 1
ATOM 6682 C C . ASN A 1 877 ? -4.454 84.575 10.141 1.00 46.55 894 ASN A C 1
ATOM 6683 O O . ASN A 1 877 ? -5.020 83.497 10.350 1.00 46.59 894 ASN A O 1
ATOM 6688 N N . ALA A 1 878 ? -5.040 85.574 9.477 1.00 46.93 895 ALA A N 1
ATOM 6689 C CA . ALA A 1 878 ? -6.400 85.429 8.968 1.00 46.63 895 ALA A CA 1
ATOM 6690 C C . ALA A 1 878 ? -6.456 84.419 7.829 1.00 45.82 895 ALA A C 1
ATOM 6691 O O . ALA A 1 878 ? -7.300 83.516 7.829 1.00 46.91 895 ALA A O 1
ATOM 6693 N N . ALA A 1 879 ? -5.564 84.559 6.844 1.00 44.27 896 ALA A N 1
ATOM 6694 C CA . ALA A 1 879 ? -5.521 83.598 5.747 1.00 43.87 896 ALA A CA 1
ATOM 6695 C C . ALA A 1 879 ? -5.174 82.204 6.253 1.00 40.50 896 ALA A C 1
ATOM 6696 O O . ALA A 1 879 ? -5.747 81.207 5.798 1.00 38.38 896 ALA A O 1
ATOM 6698 N N . TRP A 1 880 ? -4.234 82.117 7.198 1.00 40.19 897 TRP A N 1
ATOM 6699 C CA . TRP A 1 880 ? -3.897 80.833 7.803 1.00 39.25 897 TRP A CA 1
ATOM 6700 C C . TRP A 1 880 ? -5.114 80.204 8.472 1.00 39.98 897 TRP A C 1
ATOM 6701 O O . TRP A 1 880 ? -5.362 79.001 8.324 1.00 37.66 897 TRP A O 1
ATOM 6712 N N . LEU A 1 881 ? -5.894 81.008 9.197 1.00 42.27 898 LEU A N 1
ATOM 6713 C CA . LEU A 1 881 ? -7.059 80.478 9.899 1.00 41.53 898 LEU A CA 1
ATOM 6714 C C . LEU A 1 881 ? -8.136 80.020 8.924 1.00 40.47 898 LEU A C 1
ATOM 6715 O O . LEU A 1 881 ? -8.698 78.931 9.081 1.00 39.82 898 LEU A O 1
ATOM 6720 N N . LYS A 1 882 ? -8.433 80.829 7.906 1.00 41.71 899 LYS A N 1
ATOM 6721 C CA . LYS A 1 882 ? -9.495 80.468 6.971 1.00 45.87 899 LYS A CA 1
ATOM 6722 C C . LYS A 1 882 ? -9.120 79.255 6.129 1.00 44.67 899 LYS A C 1
ATOM 6723 O O . LYS A 1 882 ? -10.004 78.502 5.704 1.00 47.29 899 LYS A O 1
ATOM 6729 N N . ARG A 1 883 ? -7.826 79.038 5.891 1.00 41.13 900 ARG A N 1
ATOM 6730 C CA . ARG A 1 883 ? -7.410 77.956 5.006 1.00 41.16 900 ARG A CA 1
ATOM 6731 C C . ARG A 1 883 ? -7.416 76.606 5.715 1.00 37.98 900 ARG A C 1
ATOM 6732 O O . ARG A 1 883 ? -7.789 75.591 5.116 1.00 37.88 900 ARG A O 1
ATOM 6740 N N . ASP A 1 884 ? -7.021 76.574 6.988 1.00 35.46 901 ASP A N 1
ATOM 6741 C CA . ASP A 1 884 ? -6.762 75.323 7.691 1.00 35.49 901 ASP A CA 1
ATOM 6742 C C . ASP A 1 884 ? -7.729 75.055 8.838 1.00 36.27 901 ASP A C 1
ATOM 6743 O O . ASP A 1 884 ? -7.539 74.078 9.568 1.00 37.41 901 ASP A O 1
ATOM 6748 N N . ALA A 1 885 ? -8.762 75.884 9.014 1.00 36.99 902 ALA A N 1
ATOM 6749 C CA . ALA A 1 885 ? -9.646 75.744 10.170 1.00 36.10 902 ALA A CA 1
ATOM 6750 C C . ALA A 1 885 ? -10.329 74.381 10.190 1.00 35.25 902 ALA A C 1
ATOM 6751 O O . ALA A 1 885 ? -10.130 73.583 11.113 1.00 33.83 902 ALA A O 1
ATOM 6753 N N . GLU A 1 886 ? -11.140 74.096 9.169 1.00 36.49 903 GLU A N 1
ATOM 6754 C CA . GLU A 1 886 ? -11.953 72.885 9.193 1.00 40.96 903 GLU A CA 1
ATOM 6755 C C . GLU A 1 886 ? -11.104 71.626 9.069 1.00 41.71 903 GLU A C 1
ATOM 6756 O O . GLU A 1 886 ? -11.499 70.566 9.569 1.00 45.29 903 GLU A O 1
ATOM 6762 N N . SER A 1 887 ? -9.944 71.714 8.414 1.00 39.73 904 SER A N 1
ATOM 6763 C CA . SER A 1 887 ? -9.051 70.560 8.354 1.00 38.17 904 SER A CA 1
ATOM 6764 C C . SER A 1 887 ? -8.525 70.204 9.738 1.00 34.85 904 SER A C 1
ATOM 6765 O O . SER A 1 887 ? -8.468 69.023 10.104 1.00 34.11 904 SER A O 1
ATOM 6768 N N . ILE A 1 888 ? -8.134 71.212 10.521 1.00 33.74 905 ILE A N 1
ATOM 6769 C CA . ILE A 1 888 ? -7.695 70.967 11.893 1.00 33.15 905 ILE A CA 1
ATOM 6770 C C . ILE A 1 888 ? -8.840 70.402 12.723 1.00 33.79 905 ILE A C 1
ATOM 6771 O O . ILE A 1 888 ? -8.658 69.456 13.499 1.00 34.94 905 ILE A O 1
ATOM 6776 N N . HIS A 1 889 ? -10.037 70.974 12.570 1.00 34.34 906 HIS A N 1
ATOM 6777 C CA . HIS A 1 889 ? -11.197 70.507 13.324 1.00 36.08 906 HIS A CA 1
ATOM 6778 C C . HIS A 1 889 ? -11.445 69.022 13.088 1.00 39.28 906 HIS A C 1
ATOM 6779 O O . HIS A 1 889 ? -11.548 68.239 14.039 1.00 40.56 906 HIS A O 1
ATOM 6786 N N . GLN A 1 890 ? -11.529 68.612 11.820 1.00 40.46 907 GLN A N 1
ATOM 6787 C CA . GLN A 1 890 ? -11.797 67.212 11.515 1.00 40.94 907 GLN A CA 1
ATOM 6788 C C . GLN A 1 890 ? -10.634 66.302 11.885 1.00 40.46 907 GLN A C 1
ATOM 6789 O O . GLN A 1 890 ? -10.849 65.105 12.101 1.00 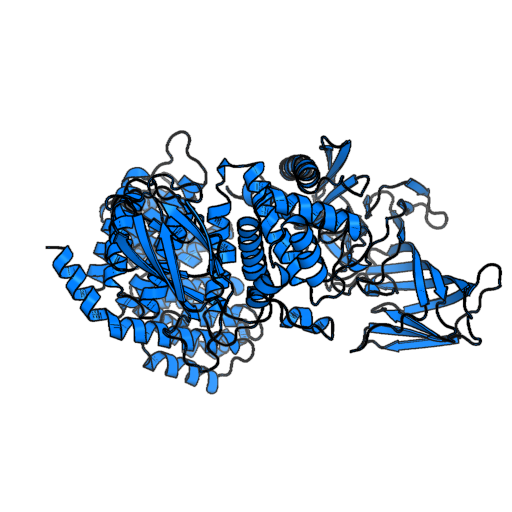42.77 907 GLN A O 1
ATOM 6795 N N . TYR A 1 891 ? -9.412 66.833 11.964 1.00 37.79 908 TYR A N 1
ATOM 6796 C CA . TYR A 1 891 ? -8.298 66.017 12.436 1.00 36.31 908 TYR A CA 1
ATOM 6797 C C . TYR A 1 891 ? -8.395 65.769 13.936 1.00 36.72 908 TYR A C 1
ATOM 6798 O O . TYR A 1 891 ? -8.125 64.656 14.405 1.00 35.35 908 TYR A O 1
ATOM 6807 N N . LEU A 1 892 ? -8.773 66.793 14.705 1.00 37.70 909 LEU A N 1
ATOM 6808 C CA . LEU A 1 892 ? -8.871 66.634 16.151 1.00 39.93 909 LEU A CA 1
ATOM 6809 C C . LEU A 1 892 ? -10.015 65.706 16.541 1.00 44.51 909 LEU A C 1
ATOM 6810 O O . LEU A 1 892 ? -9.917 64.995 17.547 1.00 45.33 909 LEU A O 1
ATOM 6815 N N . LEU A 1 893 ? -11.100 65.695 15.762 1.00 47.21 910 LEU A N 1
ATOM 6816 C CA . LEU A 1 893 ? -12.214 64.802 16.067 1.00 49.48 910 LEU A CA 1
ATOM 6817 C C . LEU A 1 893 ? -11.870 63.356 15.734 1.00 55.01 910 LEU A C 1
ATOM 6818 O O . LEU A 1 893 ? -12.204 62.441 16.496 1.00 57.19 910 LEU A O 1
ATOM 6823 N N . GLN A 1 894 ? -11.204 63.130 14.599 1.00 58.66 911 GLN A N 1
ATOM 6824 C CA . GLN A 1 894 ? -10.829 61.773 14.215 1.00 64.58 911 GLN A CA 1
ATOM 6825 C C . GLN A 1 894 ? -9.739 61.223 15.127 1.00 65.58 911 GLN A C 1
ATOM 6826 O O . GLN A 1 894 ? -9.736 60.028 15.449 1.00 66.92 911 GLN A O 1
ATOM 6832 N N . ARG A 1 895 ? -8.808 62.079 15.555 1.00 65.48 912 ARG A N 1
ATOM 6833 C CA . ARG A 1 895 ? -7.739 61.632 16.443 1.00 66.10 912 ARG A CA 1
ATOM 6834 C C . ARG A 1 895 ? -8.291 61.177 17.788 1.00 69.78 912 ARG A C 1
ATOM 6835 O O . ARG A 1 895 ? -7.822 60.183 18.357 1.00 69.63 912 ARG A O 1
ATOM 6843 N N . LYS A 1 896 ? -9.294 61.888 18.308 1.00 73.25 913 LYS A N 1
ATOM 6844 C CA . LYS A 1 896 ? -9.848 61.554 19.615 1.00 79.09 913 LYS A CA 1
ATOM 6845 C C . LYS A 1 896 ? -10.539 60.195 19.609 1.00 83.20 913 LYS A C 1
ATOM 6846 O O . LYS A 1 896 ? -10.583 59.520 20.643 1.00 86.42 913 LYS A O 1
ATOM 6852 N N . ALA A 1 897 ? -11.068 59.773 18.464 1.00 84.86 914 ALA A N 1
ATOM 6853 C CA . ALA A 1 897 ? -11.734 58.479 18.360 1.00 88.11 914 ALA A CA 1
ATOM 6854 C C . ALA A 1 897 ? -10.722 57.354 18.157 1.00 88.98 914 ALA A C 1
ATOM 6855 O O . ALA A 1 897 ? -9.765 57.495 17.395 1.00 87.84 914 ALA A O 1
#

Sequence (864 aa):
FERLPADVSPINYSLCLKPDLLDFTFEGKLEAAAQVRQATNQIVMNCADIDIITASYAPEGDEEIHATGFNYQNEDEKVTLSFPSTLQTGTGTLKIDFVGELNDKMKGFYRSKYTTPSGEVRYAAVTQFEATDARRAFPCWDEPAIKATFDISLVVPKDRVALSNMNVIDRKPYPDDENLVEVKFARTPVMSTYLVAFVVGEYDFVETRSKDGVCVRVYTPVGKAEQGKFALEVAAKTLPFYKDYFNVPYPLPKIDLIAIADFAAGAMENWGLVTYRETALLIDPKNSCSSSRQWVALVVGHELAHQWFGNLVTMEWWTHLWLNEGFASWIEYLCVDHCFPEYDIWTQFVSADYTRAQELDALDNSHPIEVSVGHPSEVDEIFDAISYSKGASVIRMLHDYIGDKDFKKGMNMYLTKFQQKNAATEDLWESLENASGKPIAAVMNTWTKQMGFPLIYVEAEQVEDDRLLRLSQKKFCAGGSYVGEDCPQWMVPITISTSEDPNQAKLKILMDKPEMNVVLKNVKPDQWVKLNLGTVGFYRTQYSSAMLESLLPGIRDLSLPPVDRLGLQNDLFSLARAGIISTVEVLKVMEAFVNEPNYTVWSDLSCNLGILSTLLSHTDFYEEIQEFVKDVFSPIGERLGWDPKPGEGHLDALLRGLVLGKLGKAGHKATLEEARRRFKDHVEGKQILSADLRSPVYLTVLKHGDGTTLDIMLKLHKQADMQEEKNRIERVLGATLLPDLIQKVLTFALSEEVRPQDTVSVIGGVAGGSKHGRKAAWKFIKDNWEELYNRYQGGFLISRLIKLSVEGFAVDKMAGEVKAFFESHPAPSAERTIQQCCENILLNAAWLKRDAESIHQYLLQRKA

Organism: Homo sapiens (NCBI:txid9606)

InterPro domains:
  IPR001930 Peptidase M1, alanine aminopeptidase/leukotriene A4 hydrolase [PR00756] (185-200)
  IPR001930 Peptidase M1, alanine aminopeptidase/leukotriene A4 hydrolase [PR00756] (235-250)
  IPR001930 Peptidase M1, alanine aminopeptidase/leukotriene A4 hydrolase [PR00756] (313-323)
  IPR001930 Peptidase M1, alanine aminopeptidase/leukotriene A4 hydrolase [PR00756] (349-364)
  IPR001930 Peptidase M1, alanine aminopeptidase/leukotriene A4 hydrolase [PR00756] (368-380)
  IPR014782 Peptidase M1, membrane alanine aminopeptidase [PF01433] (280-497)
  IPR024571 ERAP1-like C-terminal domain [PF11838] (578-891)
  IPR027268 Peptidase M4/M1, CTD superfamily [G3DSA:1.10.390.10] (254-502)
  IPR034016 Aminopeptidase N-type [cd09601] (61-499)
  IPR042097 Aminopeptidase N-like , N-terminal domain superfamliy [G3DSA:2.60.40.1730] (44-253)
  IPR042097 Aminopeptidase N-like , N-terminal domain superfamliy [SSF63737] (49-252)
  IPR045357 Aminopeptidase N-like , N-terminal domain [PF17900] (60-245)
  IPR050344 Peptidase M1 family aminopeptidases [PTHR11533] (44-909)

Foldseek 3Di:
DDAFPPQKAWAEWEKEKEQDFPVQKIKMKIKTKIWRNDWDQKGKWAAEQKDWPWKWKAFDPGDTFTFPDWDQDHVQRMIMTGTDDIPDGHIIIMIIIIMGGQDPPLAAFHWAWDAAPVGPIGIKGWYAQPPHRVNRNDIHSQFFQRWYKYKYKYWAFPQKDKDWQADWDDWAADDVDNRIIMTIGDIDFTWHSRQTTMIIGHWDWDWDAAPVRAIEIETEHDPQHVQQPLLRVLLSQLQVVLCVLQVNHQPGRYAYEYAGDPNPVQWDLRNRYIYHHCLQRGADPVPHAFCSSVSNLLRSNLSSNCSQQPIQENANHLLQVLLSQLQSNQVSLVSCCVVPVVVVCLLVLCVPLQLVLQVQLQEPPAWFLGDDDDDPVCSVVNDDSNNRSLSNLVVLLVCVLQDSVLLSQLSNVLRVVQGSGYDHPVSSQVSSCVSRVDNSVVQVCLRGVGTAAKEKEWEWDDDPQKIKIKIFIFGHHLQAHDDDDVTRDHFWWKFKDKLVGQQHGQDIDTDRDRIDMDIRHRHHLLMAMAMCRLVSTSYAYDYDPSNVVSCLVCLQVVSNPPSSLQRNLSSLLSCCLNVVDPVLSSLVSLLSNLVPDDLSSVVSVLVSLLLVLLLLLVDPVSLLSLVSQCSSLVSVQVVLDDDHDPPDGSSSLLSNQSSLLSNLLSCPPVSLVVLVVQVVCCLVVNDNDDPSNVLSSLLNCQLVHDPVSLVSLVVCQLPPDDVVSNLSSLQRQLQHDDPVSLVVQLVVLPDPSHDVVSSLSNLLSQLSNHPVSLVVSVVSCLVCVVVNCVRAAPHPSVLSSVQSRQLSAQALVVLVVLVVSCVVVPRVNNPVSNVVSSVSNPSSNVSCVVRVVVVVVSSVVVVD

Secondary structure (DSSP, 8-state):
------SEEEEEEEEEEEEETTTTEEEEEEEEEEEESS--SEEEEE--S-EEEEEEEEETTS--EE--EEEEETTTTEEEEE-SS---SEEEEEEEEEEEE-BSSSSEEEEEEE--SS---EEEEEEE-TTT-GGGTS-B---TTS-BEEEEEEEEETTSEEEESS-EEEEEEPSS-TTEEEEEEPPP-SB-GGG--EEEE-EEEEEEE-TT--EEEEEEETT-GGGGHHHHHHHHHHHHHHHHHHT---SSSEEEEEEETT-TTSEE--TTEEEEEHHHH---TTT--STHHHHHHHHHHHHHHHTTBTTTEEESSGGGHHHHHHHHHHHHHHHHHHH-GGG-HHHHHIIIIIHHHHHHHTSSS---S-----STTSHHHH-SHIIIIIHHHHHHHHHHHH-HHHHHHHHHHHHHHSTTEEE-HHHHHHHHHHHH-S-HHHHHHHHHSS---EEEEEEEEEETTEEEEEEEEEEEETTEEPP-SS-----EEEEEEETTBTTS-SEEEEE-SSEEEEEESS--TTS-EEESGGG-SSSEEEE-HHHHHHHHHHHHTS-S-HHHHHHHHHHHHHHHHTTSS-HHHHHHHHGGGTT---HHHHHHHHHHHHHHHHHGGGSS-HHHHHHHHHHHHHHHHHHH-SSPPTT--HHHHHHHHHHHHHHHHTT-HHHHHHHHHHHHHHHTTS-PPPSTTHHHHHHHHHHT--HHHHHHHHHHHHS-SSHHHHHHHHTTGGG--SHHHHHHHHHHHTSTTS-GGGHHHHHHHHHTT-HHHHHHHHHHHHHTHHHHHHHHTTSHHHHHHHHHHHTT---HHHHHHHHHHHHHS--GGGHHHHHHHHHHHHHHHHHHHHHHHHHHHHHHHHH-

B-factor: mean 67.99, std 25.77, range [13.71, 181.44]

Nearest PDB structures (foldseek):
  8sw1-assembly1_A  TM=1.001E+00  e=0.000E+00  Homo sapiens
  6mgq-assembly3_C  TM=9.304E-01  e=1.647E-63  Homo sapiens
  6ea4-assembly1_A  TM=8.218E-01  e=4.413E-65  Homo sapiens
  7nup-assembly4_D  TM=8.096E-01  e=3.369E-63  Homo sapiens
  7nsk-assembly2_B  TM=8.099E-01  e=1.940E-60  Homo sapiens

GO terms:
  GO:1903749 positive regulation of protein localization to mitochondrion (P, HMP)
  GO:0005829 cytosol (C, TAS)
  GO:0004177 aminopeptidase activity (F, TAS)
  GO:0005829 cytosol (C, IDA)
  GO:0004177 aminopeptidase activity (F, IMP)
  GO:0004177 aminopeptidase activity (F, EXP)
  GO:0000209 protein polyubiquitination (P, TAS)
  GO:0071456 cellular response to hypoxia (P, IDA)
  GO:0070062 extracellular exosome (C, HDA)